Protein 5YCO (pdb70)

GO terms:
  GO:0005634 nucleus (C, IDA)
  GO:0005657 replication fork (C, IDA)
  GO:0005813 centrosome (C, IDA)
  GO:0005515 protein binding (F, IPI)
  GO:0032405 MutLalpha complex binding (F, IDA)
  GO:0003682 chromatin binding (F, IDA)
  GO:0003684 damaged DNA binding (F, IDA)
  GO:0043626 PCNA complex (C, IDA)
  GO:0070557 PCNA-p21 complex (C, IDA)
  GO:0019985 translesion synthesis (P, IDA)
  GO:0006325 chromatin organization (P, IDA)
  GO:0005634 nucleus (C, EXP)
  GO:0070182 DNA polymerase binding (F, IPI)
  GO:0030971 receptor tyrosine kinase binding (F, IPI)
  GO:0035035 histone acetyltransferase binding (F, IPI)
  GO:0005654 nucleoplasm (C, TAS)
  GO:0042802 identical protein binding (F, IPI)
  GO:0043596 nuclear replication fork (C, IDA)
  GO:0000701 purine-specific mismatch base pair DNA N-glycosylase activity (F, IDA)
  GO:0032139 dinucleotide insertion or deletion binding (F, IDA)

B-factor: mean 48.61, std 15.92, range [23.71, 104.85]

Secondary structure (DSSP, 8-state):
-EEEEESSTHHHHHHHHHHTTT-SEEEEEEETTEEEEEEE-TTSSEEEEEEEEGGGSSEEEESS-EEEEEEHHHHHHHHTTS-TT-EEEEEE-TT-SEEEEEEE-TT-SEEEEEEEE-B--------------SEEEEEEHHHHHHHHHHHTTT-SEEEEEE-SSEEEEEEEETTEEEEEEEEPP-----EEEESS-EEEEEEHHHHHHHGGGGGG-SEEEEEE-TTS-EEEEEEETTTEEEEEEEPPP-/-EEEEESSTHHHHHHHHHHTTT-SEEEEEEETTEEEEEEE-TTSSEEEEEEEEGGGSSEEEESS-EEEEEEHHHHHHHHTTS-TT-EEEEEE-SS-SEEEEEEE-SS-S-EEEEEEE-B--------------SEEEEEEHHHHHHHHHHHTTT-SEEEEEE-SSEEEEEEEETTEEEEEEEEPP-----EEEESS-EEEEEEHHHHHHHGGGGGG-SEEEEEE-TTS-EEEEEEETTTEEEEEEEPPP-/-EEEEESSTHHHHHHHHHHTTT-SEEEEEEETTEEEEEEE-TTSSEEEEEEEEGGGSSEEEESS-EEEEEEHHHHHHHHTTS-TT-EEEEEE-SS--EEEEEEE-TT-SEEEEEEEE-B--------------SEEEEEEHHHHHHHHHHHTTT-SEEEEEE-SSEEEEEEEETTEEEEEEEE-----EEEESS-EEEEEEHHHHHHHGGGGGG-SEEEEEE-TTS-EEEEEEETTTEEEEEEEPPP-/-EEEEESSTHHHHHHHHTTTTT-SEEEEEEETTEEEEEEE-TTSSEEEEEEEEGGGSSEEEESS-EEEEEEHHHHHHHHTTS-TT-EEEEEE-SS-SEEEEEEE-SS-SEEEEEEEE-B--------------SEEEEEEHHHHHHHHHHHTTT-SEEEEEE-SSEEEEEEE-SSEEEEEEEEPP-----EEEESS-EEEEEEHHHHHHHGGGGGG-SEEEEEE-TTS-EEEEEEETTTEEEEEEEPPP-/---STTT-/---STTT-

Organism: Homo sapiens (NCBI:txid9606)

InterPro domains:
  IPR000730 Proliferating cell nuclear antigen, PCNA [MF_00317] (2-255)
  IPR000730 Proliferating cell nuclear antigen, PCNA [PR00339] (10-29)
  IPR000730 Proliferating cell nuclear antigen, PCNA [PR00339] (34-52)
  IPR000730 Proliferating cell nuclear antigen, PCNA [PR00339] (56-80)
  IPR000730 Proliferating cell nuclear antigen, PCNA [PR00339] (110-132)
  IPR000730 Proliferating cell nuclear antigen, PCNA [PR00339] (203-217)
  IPR000730 Proliferating cell nuclear antigen, PCNA [PR00339] (241-258)
  IPR000730 Proliferating cell nuclear antigen, PCNA [PTHR11352] (1-259)
  IPR000730 Proliferating cell nuclear antigen, PCNA [TIGR00590] (1-259)
  IPR022648 Proliferating cell nuclear antigen, PCNA, N-terminal [PF00705] (1-124)
  IPR022649 Proliferating cell nuclear antigen, PCNA, C-terminal [PF02747] (127-254)
  IPR022659 Proliferating cell nuclear antigen, PCNA, conserved site [PS00293] (61-79)
  IPR022659 Proliferating cell nuclear antigen, PCNA, conserved site [PS01251] (34-57)
  IPR046938 DNA clamp superfamily [SSF55979] (1-126)
  IPR046938 DNA clamp superfamily [SSF55979] (127-255)

CATH classification: 3.70.10.10

Nearest PDB structures (foldseek):
  5yco-assembly1_D  TM=1.004E+00  e=1.648E-48  Homo sapiens
  5iy4-assembly1_A  TM=9.896E-01  e=1.001E-45  Homo sapiens
  6gis-assembly1_B  TM=9.877E-01  e=7.988E-44  Homo sapiens
  5t9d-assembly1_A  TM=9.583E-01  e=2.113E-27  Saccharomyces cerevisiae S288C
  7tku-assembly1_G  TM=9.346E-01  e=2.893E-26  Saccharomyces cerevisiae

Foldseek 3Di:
DWKFKAQQLLLVLLVLLLPVVQAFKWKWKDDCQFTWTWDAGPVNFKIKIWFFGCQNTPHTDDPHIDIWMDGSVVVNVVSVVADSRWIWMWDADDVRQWIKIWTAHPVRPDIDIDIGGTDDDPNDDDDDDDDAFQKKKKAFLVVLLVVLVVLVVAAFKWKWKDDQFWIKIKHHDDVGIDIDIDGADDPSGIHMDHNDIDIFMFGSVVVNSNSSSNVQARMWMWGHHPQAWIWIWGARPPTTIMIMTGGTDD/DWKFKAQQCLLVLLVLLLPVVQAFKWKWKDDQQFTWTWDHGPVNQKIKIWFFGCQNTPHTDDPDIDIWMDGSVVVNVVSVVEDSRWIWMWDADPVRQWIKIWTAHPVRPDIDIDIGGTDDDPNDDDDDDDDAFQKKKKAFLVVLLVVLVVQVVAAFKWKWKDDQFWIKIKHHDDVGIDMDIGGADDPNGIHMDGNDIDIFMFTSVVVNSNSSSNVQARMWMWGHHPQAWIWIWGANPSTTIMIMTGGTDD/DWKFKAQQLLLVLLVLLLPVVQAFKWKWKDDCQFTWIWDAGPVNQKIKIWFFGCQNTPHTDDPDIDIWMDGSVVVNVVSVVADRRWIWMWDADPVRQWIWIWTAHVVGPDIDIDIGGTDDDPNDDDDDDDDAFQKKKKAFLVVLLVVLVVQVVADFKWKWKDDQFWIKIKHHDDVGIDMDIDGADVHIHMDGNDIDIFMFGSVVVNSNSSSNVQARMWMWGHHPQAWIWIWGARPSTTIMIMTGGTDD/DWKFKAQQLLLVLLVLLLPLVQAFKWKWKDDQQFTWTWDAGPVNQKIKIWFFGCQNTPHTDDPDIDIWMDGSVVVNVVSVVADRRWIWMWDADPVNQWIWIWTAHPVRPDIDIDIGGTDDDPNDDDDDPDDAFQKKKKAFLVVLLVVLVVQVVAAFKWKWKDDQFWIKIKHHDDVGIDIDIDGADDPNGIHMDHNDIDIFMFTSVVVNSNSSSNVQARMWMWGHHPQAWIWIWGANPPTTIMIMTGGTDD/DDDCVVVD/DDDDVVPD

Structure (mmCIF, N/CA/C/O backbone):
data_5YCO
#
_entry.id   5YCO
#
_cell.length_a   202.514
_cell.length_b   202.514
_cell.length_c   123.937
_cell.angle_alpha   90.000
_cell.angle_beta   90.000
_cell.angle_gamma   120.000
#
_symmetry.space_group_name_H-M   'H 3'
#
loop_
_entity.id
_entity.type
_entity.pdbx_description
1 polymer 'Proliferating cell nuclear antigen'
2 polymer 'E3 ubiquitin-protein ligase UHRF2'
3 non-polymer GLYCEROL
4 non-polymer 'SULFATE ION'
5 water water
#
loop_
_atom_site.group_PDB
_atom_site.id
_atom_site.type_symbol
_atom_site.label_atom_id
_atom_site.label_alt_id
_atom_site.label_comp_id
_atom_site.label_asym_id
_atom_site.label_entity_id
_atom_site.label_seq_id
_atom_site.pdbx_PDB_ins_code
_atom_site.Cartn_x
_atom_site.Cartn_y
_atom_site.Cartn_z
_atom_site.occupancy
_atom_site.B_iso_or_equiv
_atom_site.auth_seq_id
_atom_site.auth_comp_id
_atom_site.auth_asym_id
_atom_site.auth_atom_id
_atom_site.pdbx_PDB_model_num
ATOM 1 N N . MET A 1 1 ? -36.187 151.697 5.845 1.00 69.27 1 MET A N 1
ATOM 2 C CA . MET A 1 1 ? -35.358 151.510 7.016 1.00 64.03 1 MET A CA 1
ATOM 3 C C . MET A 1 1 ? -35.483 152.719 7.915 1.00 61.54 1 MET A C 1
ATOM 4 O O . MET A 1 1 ? -35.314 153.867 7.492 1.00 56.87 1 MET A O 1
ATOM 9 N N . PHE A 1 2 ? -35.818 152.439 9.163 1.00 54.49 2 PHE A N 1
ATOM 10 C CA . PHE A 1 2 ? -35.959 153.444 10.201 1.00 47.98 2 PHE A CA 1
ATOM 11 C C . PHE A 1 2 ? -35.227 152.922 11.417 1.00 43.15 2 PHE A C 1
ATOM 12 O O . PHE A 1 2 ? -35.266 151.723 11.701 1.00 45.09 2 PHE A O 1
ATOM 20 N N . GLU A 1 3 ? -34.551 153.814 12.125 1.00 42.88 3 GLU A N 1
ATOM 21 C CA . GLU A 1 3 ? -33.848 153.391 13.318 1.00 43.40 3 GLU A CA 1
ATOM 22 C C . GLU A 1 3 ? -33.666 154.587 14.227 1.00 43.70 3 GLU A C 1
ATOM 23 O O . GLU A 1 3 ? -33.122 155.605 13.799 1.00 40.99 3 GLU A O 1
ATOM 29 N N . ALA A 1 4 ? -34.095 154.453 15.482 1.00 38.49 4 ALA A N 1
ATOM 30 C CA . ALA A 1 4 ? -33.965 155.530 16.449 1.00 35.99 4 ALA A CA 1
ATOM 31 C C . ALA A 1 4 ? -33.441 154.961 17.761 1.00 36.59 4 ALA A C 1
ATOM 32 O O . ALA A 1 4 ? -33.978 153.981 18.278 1.00 34.42 4 ALA A O 1
ATOM 34 N N . ARG A 1 5 ? -32.391 155.574 18.287 1.00 36.60 5 ARG A N 1
ATOM 35 C CA . ARG A 1 5 ? -31.754 155.136 19.514 1.00 34.10 5 ARG A CA 1
ATOM 36 C C . ARG A 1 5 ? -32.029 156.170 20.585 1.00 37.29 5 ARG A C 1
ATOM 37 O O . ARG A 1 5 ? -31.769 157.363 20.384 1.00 36.60 5 ARG A O 1
ATOM 45 N N . LEU A 1 6 ? -32.582 155.722 21.706 1.00 34.81 6 LEU A N 1
ATOM 46 C CA . LEU A 1 6 ? -32.929 156.615 22.806 1.00 32.65 6 LEU A CA 1
ATOM 47 C C . LEU A 1 6 ? -32.232 156.109 24.067 1.00 35.36 6 LEU A C 1
ATOM 48 O O . LEU A 1 6 ? -32.586 155.049 24.597 1.00 35.72 6 LEU A O 1
ATOM 53 N N . VAL A 1 7 ? -31.242 156.864 24.542 1.00 34.22 7 VAL A N 1
ATOM 54 C CA . VAL A 1 7 ? -30.486 156.451 25.722 1.00 35.16 7 VAL A CA 1
ATOM 55 C C . VAL A 1 7 ? -31.377 156.455 26.967 1.00 39.75 7 VAL A C 1
ATOM 56 O O . VAL A 1 7 ? -31.354 155.509 27.768 1.00 35.62 7 VAL A O 1
ATOM 60 N N . GLN A 1 8 ? -32.187 157.506 27.141 1.00 35.91 8 GLN A N 1
ATOM 61 C CA . GLN A 1 8 ? -33.164 157.570 28.229 1.00 39.20 8 GLN A CA 1
ATOM 62 C C . GLN A 1 8 ? -34.426 156.804 27.813 1.00 34.27 8 GLN A C 1
ATOM 63 O O . GLN A 1 8 ? -35.495 157.365 27.572 1.00 32.75 8 GLN A O 1
ATOM 69 N N . GLY A 1 9 ? -34.277 155.478 27.728 1.00 35.36 9 GLY A N 1
ATOM 70 C CA . GLY A 1 9 ? -35.352 154.611 27.274 1.00 31.57 9 GLY A CA 1
ATOM 71 C C . GLY A 1 9 ? -36.600 154.681 28.126 1.00 35.27 9 GLY A C 1
ATOM 72 O O . GLY A 1 9 ? -37.690 154.353 27.637 1.00 33.71 9 GLY A O 1
ATOM 73 N N . SER A 1 10 ? -36.467 155.111 29.390 1.00 31.26 10 SER A N 1
ATOM 74 C CA . SER A 1 10 ? -37.629 155.235 30.263 1.00 38.05 10 SER A CA 1
ATOM 75 C C . SER A 1 10 ? -38.688 156.171 29.676 1.00 34.61 10 SER A C 1
ATOM 76 O O . SER A 1 10 ? -39.874 156.010 29.972 1.00 31.95 10 SER A O 1
ATOM 79 N N . ILE A 1 11 ? -38.284 157.141 28.845 1.00 31.82 11 ILE A N 1
ATOM 80 C CA . ILE A 1 11 ? -39.259 158.005 28.173 1.00 34.01 11 ILE A CA 1
ATOM 81 C C . ILE A 1 11 ? -40.274 157.168 27.403 1.00 30.94 11 ILE A C 1
ATOM 82 O O . ILE A 1 11 ? -41.491 157.384 27.498 1.00 33.15 11 ILE A O 1
ATOM 87 N N . LEU A 1 12 ? -39.792 156.176 26.656 1.00 33.26 12 LEU A N 1
ATOM 88 C CA . LEU A 1 12 ? -40.680 155.329 25.861 1.00 30.30 12 LEU A CA 1
ATOM 89 C C . LEU A 1 12 ? -41.567 154.452 26.740 1.00 32.41 12 LEU A C 1
ATOM 90 O O . LEU A 1 12 ? -42.739 154.212 26.411 1.00 32.90 12 LEU A O 1
ATOM 95 N N . LYS A 1 13 ? -41.009 153.905 27.824 1.00 29.60 13 LYS A N 1
ATOM 96 C CA . LYS A 1 13 ? -41.820 153.128 28.758 1.00 32.82 13 LYS A CA 1
ATOM 97 C C . LYS A 1 13 ? -42.969 153.972 29.317 1.00 30.72 13 LYS A C 1
ATOM 98 O O . LYS A 1 13 ? -44.114 153.514 29.379 1.00 30.94 13 LYS A O 1
ATOM 104 N N . LYS A 1 14 ? -42.679 155.215 29.711 1.00 26.48 14 LYS A N 1
ATOM 105 C CA . LYS A 1 14 ? -43.712 156.094 30.255 1.00 32.30 14 LYS A CA 1
ATOM 106 C C . LYS A 1 14 ? -44.722 156.526 29.188 1.00 33.53 14 LYS A C 1
ATOM 107 O O . LYS A 1 14 ? -45.925 156.632 29.477 1.00 31.21 14 LYS A O 1
ATOM 113 N N . VAL A 1 15 ? -44.268 156.771 27.950 1.00 30.26 15 VAL A N 1
ATOM 114 C CA . VAL A 1 15 ? -45.209 157.173 26.901 1.00 29.65 15 VAL A CA 1
ATOM 115 C C . VAL A 1 15 ? -46.243 156.076 26.681 1.00 30.16 15 VAL A C 1
ATOM 116 O O . VAL A 1 15 ? -47.454 156.327 26.668 1.00 32.92 15 VAL A O 1
ATOM 120 N N . LEU A 1 16 ? -45.783 154.828 26.553 1.00 33.66 16 LEU A N 1
ATOM 121 C CA . LEU A 1 16 ? -46.732 153.748 26.306 1.00 31.27 16 LEU A CA 1
ATOM 122 C C . LEU A 1 16 ? -47.663 153.543 27.496 1.00 34.49 16 LEU A C 1
ATOM 123 O O . LEU A 1 16 ? -48.838 153.201 27.310 1.00 36.36 16 LEU A O 1
ATOM 128 N N . GLU A 1 17 ? -47.167 153.740 28.728 1.00 31.61 17 GLU A N 1
ATOM 129 C CA . GLU A 1 17 ? -48.059 153.629 29.882 1.00 35.94 17 GLU A CA 1
ATOM 130 C C . GLU A 1 17 ? -49.107 154.737 29.860 1.00 34.76 17 GLU A C 1
ATOM 131 O O . GLU A 1 17 ? -50.237 154.534 30.297 1.00 37.03 17 GLU A O 1
ATOM 137 N N . ALA A 1 18 ? -48.742 155.923 29.371 1.00 33.88 18 ALA A N 1
ATOM 138 C CA . ALA A 1 18 ? -49.686 157.031 29.263 1.00 34.34 18 ALA A CA 1
ATOM 139 C C . ALA A 1 18 ? -50.668 156.884 28.098 1.00 41.62 18 ALA A C 1
ATOM 140 O O . ALA A 1 18 ? -51.628 157.665 28.013 1.00 42.91 18 ALA A O 1
ATOM 142 N N . LEU A 1 19 ? -50.440 155.943 27.188 1.00 36.38 19 LEU A N 1
ATOM 143 C CA . LEU A 1 19 ? -51.279 155.786 26.003 1.00 36.49 19 LEU A CA 1
ATOM 144 C C . LEU A 1 19 ? -52.212 154.591 26.101 1.00 39.46 19 LEU A C 1
ATOM 145 O O . LEU A 1 19 ? -53.381 154.692 25.720 1.00 40.75 19 LEU A O 1
ATOM 150 N N . LYS A 1 20 ? -51.721 153.477 26.640 1.00 35.35 20 LYS A N 1
ATOM 151 C CA . LYS A 1 20 ? -52.336 152.173 26.428 1.00 37.62 20 LYS A CA 1
ATOM 152 C C . LYS A 1 20 ? -53.709 152.048 27.071 1.00 38.65 20 LYS A C 1
ATOM 153 O O . LYS A 1 20 ? -54.483 151.183 26.660 1.00 43.00 20 LYS A O 1
ATOM 159 N N . ASP A 1 21 ? -54.021 152.838 28.091 1.00 41.80 21 ASP A N 1
ATOM 160 C CA . ASP A 1 21 ? -55.346 152.733 28.702 1.00 47.32 21 ASP A CA 1
ATOM 161 C C . ASP A 1 21 ? -56.382 153.578 27.971 1.00 48.14 21 ASP A C 1
ATOM 162 O O . ASP A 1 21 ? -57.575 153.254 27.997 1.00 50.18 21 ASP A O 1
ATOM 167 N N . LEU A 1 22 ? -55.946 154.648 27.316 1.00 43.48 22 LEU A N 1
ATOM 168 C CA . LEU A 1 22 ? -56.835 155.482 26.526 1.00 42.95 22 LEU A CA 1
ATOM 169 C C . LEU A 1 22 ? -57.098 154.920 25.126 1.00 48.20 22 LEU A C 1
ATOM 170 O O . LEU A 1 22 ? -58.217 155.062 24.620 1.00 45.83 22 LEU A O 1
ATOM 175 N N . ILE A 1 23 ? -56.115 154.288 24.472 1.00 43.80 23 ILE A N 1
ATOM 176 C CA . ILE A 1 23 ? -56.285 153.836 23.092 1.00 45.79 23 ILE A CA 1
ATOM 177 C C . ILE A 1 23 ? -55.614 152.481 22.880 1.00 49.94 23 ILE A C 1
ATOM 178 O O . ILE A 1 23 ? -54.504 152.239 23.365 1.00 48.49 23 ILE A O 1
ATOM 183 N N . ASN A 1 24 ? -56.285 151.608 22.116 1.00 51.10 24 ASN A N 1
ATOM 184 C CA . ASN A 1 24 ? -55.783 150.259 21.849 1.00 50.28 24 ASN A CA 1
ATOM 185 C C . ASN A 1 24 ? -54.780 150.246 20.711 1.00 50.79 24 ASN A C 1
ATOM 186 O O . ASN A 1 24 ? -53.790 149.509 20.761 1.00 49.94 24 ASN A O 1
ATOM 191 N N . GLU A 1 25 ? -55.058 151.014 19.661 1.00 51.51 25 GLU A N 1
ATOM 192 C CA . GLU A 1 25 ? -54.328 150.958 18.405 1.00 54.13 25 GLU A CA 1
ATOM 193 C C . GLU A 1 25 ? -54.042 152.374 17.943 1.00 52.80 25 GLU A C 1
ATOM 194 O O . GLU A 1 25 ? -54.835 153.291 18.173 1.00 54.33 25 GLU A O 1
ATOM 200 N N . ALA A 1 26 ? -52.909 152.544 17.278 1.00 43.51 26 ALA A N 1
ATOM 201 C CA . ALA A 1 26 ? -52.551 153.861 16.793 1.00 48.31 26 ALA A CA 1
ATOM 202 C C . ALA A 1 26 ? -51.471 153.717 15.743 1.00 50.12 26 ALA A C 1
ATOM 203 O O . ALA A 1 26 ? -50.763 152.710 15.676 1.00 48.89 26 ALA A O 1
ATOM 205 N N . CYS A 1 27 ? -51.341 154.764 14.948 1.00 51.75 27 CYS A N 1
ATOM 206 C CA . CYS A 1 27 ? -50.391 154.824 13.857 1.00 49.27 27 CYS A CA 1
ATOM 207 C C . CYS A 1 27 ? -49.236 155.728 14.266 1.00 51.16 27 CYS A C 1
ATOM 208 O O . CYS A 1 27 ? -49.443 156.911 14.562 1.00 50.59 27 CYS A O 1
ATOM 211 N N . TRP A 1 28 ? -48.025 155.177 14.281 1.00 50.84 28 TRP A N 1
ATOM 212 C CA . TRP A 1 28 ? -46.825 155.975 14.503 1.00 50.80 28 TRP A CA 1
ATOM 213 C C . TRP A 1 28 ? -46.362 156.511 13.155 1.00 49.84 28 TRP A C 1
ATOM 214 O O . TRP A 1 28 ? -45.900 155.747 12.300 1.00 52.32 28 TRP A O 1
ATOM 225 N N . ASP A 1 29 ? -46.483 157.819 12.965 1.00 43.80 29 ASP A N 1
ATOM 226 C CA . ASP A 1 29 ? -46.026 158.476 11.747 1.00 48.46 29 ASP A CA 1
ATOM 227 C C . ASP A 1 29 ? -44.558 158.844 11.913 1.00 50.90 29 ASP A C 1
ATOM 228 O O . ASP A 1 29 ? -44.221 159.787 12.642 1.00 50.75 29 ASP A O 1
ATOM 233 N N . ILE A 1 30 ? -43.690 158.102 11.232 1.00 50.41 30 ILE A N 1
ATOM 234 C CA . ILE A 1 30 ? -42.255 158.341 11.250 1.00 48.22 30 ILE A CA 1
ATOM 235 C C . ILE A 1 30 ? -41.880 159.179 10.040 1.00 51.16 30 ILE A C 1
ATOM 236 O O . ILE A 1 30 ? -42.195 158.822 8.901 1.00 56.74 30 ILE A O 1
ATOM 241 N N . SER A 1 31 ? -41.181 160.274 10.282 1.00 50.64 31 SER A N 1
ATOM 242 C CA . SER A 1 31 ? -40.604 161.080 9.224 1.00 50.06 31 SER A CA 1
ATOM 243 C C . SER A 1 31 ? -39.223 161.504 9.690 1.00 51.66 31 SER A C 1
ATOM 244 O O . SER A 1 31 ? -38.815 161.215 10.819 1.00 49.46 31 SER A O 1
ATOM 247 N N . SER A 1 32 ? -38.486 162.188 8.817 1.00 48.73 32 SER A N 1
ATOM 248 C CA . SER A 1 32 ? -37.161 162.643 9.224 1.00 50.20 32 SER A CA 1
ATOM 249 C C . SER A 1 32 ? -37.224 163.733 10.285 1.00 43.41 32 SER A C 1
ATOM 250 O O . SER A 1 32 ? -36.196 164.049 10.888 1.00 48.54 32 SER A O 1
ATOM 253 N N . SER A 1 33 ? -38.395 164.310 10.529 1.00 45.80 33 SER A N 1
ATOM 254 C CA . SER A 1 33 ? -38.537 165.310 11.578 1.00 51.02 33 SER A CA 1
ATOM 255 C C . SER A 1 33 ? -38.721 164.685 12.961 1.00 46.36 33 SER A C 1
ATOM 256 O O . SER A 1 33 ? -38.458 165.350 13.971 1.00 44.67 33 SER A O 1
ATOM 259 N N . GLY A 1 34 ? -39.182 163.448 13.023 1.00 42.45 34 GLY A N 1
ATOM 260 C CA . GLY A 1 34 ? -39.333 162.744 14.276 1.00 45.09 34 GLY A CA 1
ATOM 261 C C . GLY A 1 34 ? -40.489 161.773 14.197 1.00 44.02 34 GLY A C 1
ATOM 262 O O . GLY A 1 34 ? -40.890 161.351 13.114 1.00 45.75 34 GLY A O 1
ATOM 263 N N . VAL A 1 35 ? -41.006 161.438 15.375 1.00 40.14 35 VAL A N 1
ATOM 264 C CA . VAL A 1 35 ? -42.127 160.520 15.538 1.00 42.06 35 VAL A CA 1
ATOM 265 C C . VAL A 1 35 ? -43.347 161.338 15.943 1.00 44.89 35 VAL A C 1
ATOM 266 O O . VAL A 1 35 ? -43.262 162.210 16.818 1.00 46.57 35 VAL A O 1
ATOM 270 N N . ASN A 1 36 ? -44.469 161.075 15.302 1.00 47.65 36 ASN A N 1
ATOM 271 C CA . ASN A 1 36 ? -45.713 161.686 15.734 1.00 47.51 36 ASN A CA 1
ATOM 272 C C . ASN A 1 36 ? -46.807 160.639 15.712 1.00 45.99 36 ASN A C 1
ATOM 273 O O . ASN A 1 36 ? -46.849 159.785 14.824 1.00 47.67 36 ASN A O 1
ATOM 278 N N . LEU A 1 37 ? -47.676 160.750 16.706 1.00 41.86 37 LEU A N 1
ATOM 279 C CA . LEU A 1 37 ? -48.806 159.860 16.876 1.00 40.74 37 LEU A CA 1
ATOM 280 C C . LEU A 1 37 ? -50.018 160.725 17.181 1.00 45.87 37 LEU A C 1
ATOM 281 O O . LEU A 1 37 ? -49.921 161.698 17.937 1.00 42.31 37 LEU A O 1
ATOM 286 N N . GLN A 1 38 ? -51.154 160.371 16.590 1.00 43.52 38 GLN A N 1
ATOM 287 C CA . GLN A 1 38 ? -52.377 161.140 16.784 1.00 47.85 38 GLN A CA 1
ATOM 288 C C . GLN A 1 38 ? -53.551 160.184 16.691 1.00 46.12 38 GLN A C 1
ATOM 289 O O . GLN A 1 38 ? -53.702 159.491 15.685 1.00 47.04 38 GLN A O 1
ATOM 295 N N . SER A 1 39 ? -54.369 160.123 17.736 1.00 43.90 39 SER A N 1
ATOM 296 C CA . SER A 1 39 ? -55.447 159.151 17.726 1.00 42.77 39 SER A CA 1
ATOM 297 C C . SER A 1 39 ? -56.549 159.581 18.680 1.00 45.89 39 SER A C 1
ATOM 298 O O . SER A 1 39 ? -56.275 160.069 19.783 1.00 40.65 39 SER A O 1
ATOM 301 N N . MET A 1 40 ? -57.793 159.389 18.241 1.00 42.01 40 MET A N 1
ATOM 302 C CA . MET A 1 40 ? -58.957 159.570 19.098 1.00 43.11 40 MET A CA 1
ATOM 303 C C . MET A 1 40 ? -59.235 158.282 19.849 1.00 38.44 40 MET A C 1
ATOM 304 O O . MET A 1 40 ? -58.992 157.189 19.339 1.00 44.81 40 MET A O 1
ATOM 309 N N . ASP A 1 41 ? -59.763 158.412 21.060 1.00 39.40 41 ASP A N 1
ATOM 310 C CA . ASP A 1 41 ? -60.271 157.212 21.702 1.00 40.85 41 ASP A CA 1
ATOM 311 C C . ASP A 1 41 ? -61.547 156.758 20.986 1.00 46.69 41 ASP A C 1
ATOM 312 O O . ASP A 1 41 ? -62.164 157.511 20.219 1.00 48.64 41 ASP A O 1
ATOM 317 N N . SER A 1 42 ? -61.948 155.514 21.249 1.00 48.23 42 SER A N 1
ATOM 318 C CA . SER A 1 42 ? -63.050 154.921 20.486 1.00 52.11 42 SER A CA 1
ATOM 319 C C . SER A 1 42 ? -64.331 155.745 20.588 1.00 53.69 42 SER A C 1
ATOM 320 O O . SER A 1 42 ? -65.091 155.833 19.613 1.00 54.22 42 SER A O 1
ATOM 323 N N . SER A 1 43 ? -64.580 156.373 21.738 1.00 50.66 43 SER A N 1
ATOM 324 C CA . SER A 1 43 ? -65.819 157.125 21.924 1.00 48.72 43 SER A CA 1
ATOM 325 C C . SER A 1 43 ? -65.765 158.519 21.315 1.00 48.35 43 SER A C 1
ATOM 326 O O . SER A 1 43 ? -66.750 159.262 21.407 1.00 51.32 43 SER A O 1
ATOM 329 N N . HIS A 1 44 ? -64.668 158.865 20.713 1.00 43.20 44 HIS A N 1
ATOM 330 C CA . HIS A 1 44 ? -64.487 160.150 20.127 1.00 46.44 44 HIS A CA 1
ATOM 331 C C . HIS A 1 44 ? -64.569 161.327 21.010 1.00 50.97 44 HIS A C 1
ATOM 332 O O . HIS A 1 44 ? -64.713 162.429 20.547 1.00 51.74 44 HIS A O 1
ATOM 339 N N . VAL A 1 45 ? -64.442 161.113 22.293 1.00 43.43 45 VAL A N 1
ATOM 340 C CA . VAL A 1 45 ? -64.475 162.186 23.277 1.00 45.70 45 VAL A CA 1
ATOM 341 C C . VAL A 1 45 ? -63.092 162.797 23.501 1.00 43.18 45 VAL A C 1
ATOM 342 O O . VAL A 1 45 ? -62.983 163.985 23.820 1.00 41.91 45 VAL A O 1
ATOM 346 N N . SER A 1 46 ? -62.022 162.030 23.314 1.00 40.33 46 SER A N 1
ATOM 347 C CA . SER A 1 46 ? -60.690 162.569 23.545 1.00 41.60 46 SER A CA 1
ATOM 348 C C . SER A 1 46 ? -59.764 162.183 22.406 1.00 41.83 46 SER A C 1
ATOM 349 O O . SER A 1 46 ? -59.990 161.221 21.670 1.00 40.85 46 SER A O 1
ATOM 352 N N . LEU A 1 47 ? -58.700 162.949 22.288 1.00 40.02 47 LEU A N 1
ATOM 353 C CA . LEU A 1 47 ? -57.674 162.719 21.298 1.00 43.09 47 LEU A CA 1
ATOM 354 C C . LEU A 1 47 ? -56.338 162.923 21.988 1.00 40.56 47 LEU A C 1
ATOM 355 O O . LEU A 1 47 ? -56.191 163.847 22.797 1.00 39.29 47 LEU A O 1
ATOM 360 N N . VAL A 1 48 ? -55.371 162.070 21.668 1.00 37.11 48 VAL A N 1
ATOM 361 C CA . VAL A 1 48 ? -54.013 162.220 22.176 1.00 40.60 48 VAL A CA 1
ATOM 362 C C . VAL A 1 48 ? -53.072 162.479 21.009 1.00 39.60 48 VAL A C 1
ATOM 363 O O . VAL A 1 48 ? -53.230 161.910 19.923 1.00 38.61 48 VAL A O 1
ATOM 367 N N . GLN A 1 49 ? -52.083 163.335 21.242 1.00 38.37 49 GLN A N 1
ATOM 368 C CA . GLN A 1 49 ? -51.105 163.691 20.229 1.00 38.68 49 GLN A CA 1
ATOM 369 C C . GLN A 1 49 ? -49.711 163.631 20.838 1.00 38.11 49 GLN A C 1
ATOM 370 O O . GLN A 1 49 ? -49.408 164.354 21.797 1.00 38.42 49 GLN A O 1
ATOM 376 N N . LEU A 1 50 ? -48.860 162.797 20.265 1.00 38.65 50 LEU A N 1
ATOM 377 C CA . LEU A 1 50 ? -47.501 162.603 20.747 1.00 37.55 50 LEU A CA 1
ATOM 378 C C . LEU A 1 50 ? -46.516 163.159 19.728 1.00 38.47 50 LEU A C 1
ATOM 379 O O . LEU A 1 50 ? -46.608 162.854 18.535 1.00 37.98 50 LEU A O 1
ATOM 384 N N . THR A 1 51 ? -45.566 163.954 20.204 1.00 35.00 51 THR A N 1
ATOM 385 C CA . THR A 1 51 ? -44.474 164.447 19.383 1.00 35.45 51 THR A CA 1
ATOM 386 C C . THR A 1 51 ? -43.146 164.075 20.023 1.00 36.79 51 THR A C 1
ATOM 387 O O . THR A 1 51 ? -42.917 164.384 21.195 1.00 38.04 51 THR A O 1
ATOM 391 N N . LEU A 1 52 ? -42.273 163.420 19.256 1.00 35.81 52 LEU A N 1
ATOM 392 C CA . LEU A 1 52 ? -40.902 163.122 19.687 1.00 37.72 52 LEU A CA 1
ATOM 393 C C . LEU A 1 52 ? -39.978 163.549 18.551 1.00 37.92 52 LEU A C 1
ATOM 394 O O . LEU A 1 52 ? -39.898 162.858 17.534 1.00 40.28 52 LEU A O 1
ATOM 399 N N . ARG A 1 53 ? -39.277 164.663 18.723 1.00 40.14 53 ARG A N 1
ATOM 400 C CA . ARG A 1 53 ? -38.500 165.228 17.623 1.00 42.75 53 ARG A CA 1
ATOM 401 C C . ARG A 1 53 ? -37.220 164.429 17.381 1.00 44.23 53 ARG A C 1
ATOM 402 O O . ARG A 1 53 ? -36.582 163.941 18.322 1.00 36.56 53 ARG A O 1
ATOM 410 N N . SER A 1 54 ? -36.885 164.259 16.094 1.00 42.33 54 SER A N 1
ATOM 411 C CA . SER A 1 54 ? -35.598 163.772 15.593 1.00 43.70 54 SER A CA 1
ATOM 412 C C . SER A 1 54 ? -34.429 164.037 16.524 1.00 43.14 54 SER A C 1
ATOM 413 O O . SER A 1 54 ? -33.709 163.110 16.912 1.00 42.67 54 SER A O 1
ATOM 416 N N . GLU A 1 55 ? -34.222 165.313 16.854 1.00 37.92 55 GLU A N 1
ATOM 417 C CA . GLU A 1 55 ? -33.046 165.744 17.596 1.00 46.79 55 GLU A CA 1
ATOM 418 C C . GLU A 1 55 ? -33.089 165.339 19.058 1.00 44.08 55 GLU A C 1
ATOM 419 O O . GLU A 1 55 ? -32.069 165.472 19.735 1.00 44.26 55 GLU A O 1
ATOM 425 N N . GLY A 1 56 ? -34.240 164.891 19.570 1.00 42.96 56 GLY A N 1
ATOM 426 C CA . GLY A 1 56 ? -34.290 164.370 20.929 1.00 43.26 56 GLY A CA 1
ATOM 427 C C . GLY A 1 56 ? -33.704 162.978 21.072 1.00 42.57 56 GLY A C 1
ATOM 428 O O . GLY A 1 56 ? -33.377 162.561 22.191 1.00 42.97 56 GLY A O 1
ATOM 429 N N . PHE A 1 57 ? -33.565 162.248 19.968 1.00 40.29 57 PHE A N 1
ATOM 430 C CA . PHE A 1 57 ? -32.951 160.928 20.000 1.00 39.05 57 PHE A CA 1
ATOM 431 C C . PHE A 1 57 ? -31.429 161.030 19.910 1.00 40.24 57 PHE A C 1
ATOM 432 O O . PHE A 1 57 ? -30.875 162.012 19.423 1.00 41.63 57 PHE A O 1
ATOM 440 N N . ASP A 1 58 ? -30.754 159.990 20.389 1.00 37.73 58 ASP A N 1
ATOM 441 C CA . ASP A 1 58 ? -29.302 159.988 20.339 1.00 38.32 58 ASP A CA 1
ATOM 442 C C . ASP A 1 58 ? -28.791 159.610 18.955 1.00 42.45 58 ASP A C 1
ATOM 443 O O . ASP A 1 58 ? -27.777 160.157 18.504 1.00 42.47 58 ASP A O 1
ATOM 448 N N . THR A 1 59 ? -29.474 158.695 18.260 1.00 36.18 59 THR A N 1
ATOM 449 C CA . THR A 1 59 ? -29.366 158.591 16.811 1.00 38.47 59 THR A CA 1
ATOM 450 C C . THR A 1 59 ? -30.765 158.459 16.237 1.00 41.79 59 THR A C 1
ATOM 451 O O . THR A 1 59 ? -31.685 157.961 16.896 1.00 38.90 59 THR A O 1
ATOM 455 N N . TYR A 1 60 ? -30.915 158.915 15.000 1.00 38.85 60 TYR A N 1
ATOM 456 C CA . TYR A 1 60 ? -32.213 158.934 14.338 1.00 42.28 60 TYR A CA 1
ATOM 457 C C . TYR A 1 60 ? -31.976 158.897 12.840 1.00 44.33 60 TYR A C 1
ATOM 458 O O . TYR A 1 60 ? -31.191 159.693 12.326 1.00 45.76 60 TYR A O 1
ATOM 467 N N . ARG A 1 61 ? -32.744 158.084 12.162 1.00 44.86 61 ARG A N 1
ATOM 468 C CA . ARG A 1 61 ? -32.717 157.981 10.756 1.00 47.70 61 ARG A CA 1
ATOM 469 C C . ARG A 1 61 ? -34.018 157.479 10.131 1.00 51.31 61 ARG A C 1
ATOM 470 O O . ARG A 1 61 ? -34.402 156.420 10.462 1.00 46.48 61 ARG A O 1
ATOM 478 N N . CYS A 1 62 ? -34.673 158.223 9.229 1.00 45.69 62 CYS A N 1
ATOM 479 C CA . CYS A 1 62 ? -35.803 157.768 8.438 1.00 55.40 62 CYS A CA 1
ATOM 480 C C . CYS A 1 62 ? -35.346 157.820 6.986 1.00 60.36 62 CYS A C 1
ATOM 481 O O . CYS A 1 62 ? -35.136 158.909 6.440 1.00 55.55 62 CYS A O 1
ATOM 484 N N . ASP A 1 63 ? -35.151 156.654 6.370 1.00 62.11 63 ASP A N 1
ATOM 485 C CA . ASP A 1 63 ? -34.840 156.641 4.943 1.00 63.51 63 ASP A CA 1
ATOM 486 C C . ASP A 1 63 ? -36.035 157.106 4.130 1.00 67.25 63 ASP A C 1
ATOM 487 O O . ASP A 1 63 ? -35.872 157.791 3.115 1.00 71.47 63 ASP A O 1
ATOM 492 N N . ARG A 1 64 ? -37.224 156.773 4.593 1.00 70.20 64 ARG A N 1
ATOM 493 C CA . ARG A 1 64 ? -38.472 157.170 4.004 1.00 66.38 64 ARG A CA 1
ATOM 494 C C . ARG A 1 64 ? -39.572 157.245 5.005 1.00 66.94 64 ARG A C 1
ATOM 495 O O . ARG A 1 64 ? -39.552 156.616 6.012 1.00 63.11 64 ARG A O 1
ATOM 503 N N . ASN A 1 65 ? -40.558 158.065 4.773 1.00 66.96 65 ASN A N 1
ATOM 504 C CA . ASN A 1 65 ? -41.657 158.207 5.719 1.00 60.42 65 ASN A CA 1
ATOM 505 C C . ASN A 1 65 ? -42.434 156.902 5.858 1.00 60.70 65 ASN A C 1
ATOM 506 O O . ASN A 1 65 ? -42.653 156.182 4.881 1.00 65.02 65 ASN A O 1
ATOM 511 N N . LEU A 1 66 ? -42.840 156.597 7.091 1.00 59.86 66 LEU A N 1
ATOM 512 C CA . LEU A 1 66 ? -43.559 155.377 7.431 1.00 50.51 66 LEU A CA 1
ATOM 513 C C . LEU A 1 66 ? -44.768 155.717 8.283 1.00 54.45 66 LEU A C 1
ATOM 514 O O . LEU A 1 66 ? -44.792 156.725 8.994 1.00 60.70 66 LEU A O 1
ATOM 519 N N . ALA A 1 67 ? -45.749 154.827 8.249 1.00 52.40 67 ALA A N 1
ATOM 520 C CA . ALA A 1 67 ? -46.949 154.923 9.073 1.00 54.46 67 ALA A CA 1
ATOM 521 C C . ALA A 1 67 ? -47.202 153.543 9.684 1.00 57.88 67 ALA A C 1
ATOM 522 O O . ALA A 1 67 ? -48.019 152.773 9.171 1.00 59.44 67 ALA A O 1
ATOM 524 N N . MET A 1 68 ? -46.516 153.246 10.794 1.00 52.15 68 MET A N 1
ATOM 525 C CA . MET A 1 68 ? -46.621 151.937 11.431 1.00 45.25 68 MET A CA 1
ATOM 526 C C . MET A 1 68 ? -47.874 151.832 12.288 1.00 49.23 68 MET A C 1
ATOM 527 O O . MET A 1 68 ? -48.091 152.646 13.195 1.00 49.61 68 MET A O 1
ATOM 532 N N . GLY A 1 69 ? -48.667 150.794 12.032 1.00 46.16 69 GLY A N 1
ATOM 533 C CA . GLY A 1 69 ? -49.836 150.478 12.827 1.00 48.35 69 GLY A CA 1
ATOM 534 C C . GLY A 1 69 ? -49.499 149.525 13.958 1.00 55.00 69 GLY A C 1
ATOM 535 O O . GLY A 1 69 ? -49.003 148.416 13.725 1.00 49.07 69 GLY A O 1
ATOM 536 N N . VAL A 1 70 ? -49.764 149.948 15.194 1.00 53.54 70 VAL A N 1
ATOM 537 C CA . VAL A 1 70 ? -49.272 149.266 16.384 1.00 45.83 70 VAL A CA 1
ATOM 538 C C . VAL A 1 70 ? -50.443 148.999 17.317 1.00 46.23 70 VAL A C 1
ATOM 539 O O . VAL A 1 70 ? -51.254 149.894 17.583 1.00 48.60 70 VAL A O 1
ATOM 543 N N . ASN A 1 71 ? -50.540 147.769 17.795 1.00 38.49 71 ASN A N 1
ATOM 544 C CA . ASN A 1 71 ? -51.327 147.476 18.979 1.00 47.62 71 ASN A CA 1
ATOM 545 C C . ASN A 1 71 ? -50.583 148.032 20.199 1.00 48.51 71 ASN A C 1
ATOM 546 O O . ASN A 1 71 ? -49.488 147.562 20.540 1.00 42.22 71 ASN A O 1
ATOM 551 N N . LEU A 1 72 ? -51.160 149.053 20.848 1.00 46.98 72 LEU A N 1
ATOM 552 C CA . LEU A 1 72 ? -50.438 149.731 21.925 1.00 47.13 72 LEU A CA 1
ATOM 553 C C . LEU A 1 72 ? -50.341 148.858 23.165 1.00 45.09 72 LEU A C 1
ATOM 554 O O . LEU A 1 72 ? -49.368 148.964 23.920 1.00 41.46 72 LEU A O 1
ATOM 559 N N . THR A 1 73 ? -51.321 147.980 23.370 1.00 40.78 73 THR A N 1
ATOM 560 C CA . THR A 1 73 ? -51.258 147.022 24.466 1.00 44.82 73 THR A CA 1
ATOM 561 C C . THR A 1 73 ? -50.101 146.056 24.268 1.00 45.53 73 THR A C 1
ATOM 562 O O . THR A 1 73 ? -49.371 145.741 25.216 1.00 43.71 73 THR A O 1
ATOM 566 N N . SER A 1 74 ? -49.904 145.593 23.034 1.00 43.57 74 SER A N 1
ATOM 567 C CA . SER A 1 74 ? -48.787 144.697 22.775 1.00 42.81 74 SER A CA 1
ATOM 568 C C . SER A 1 74 ? -47.458 145.427 22.918 1.00 39.65 74 SER A C 1
ATOM 569 O O . SER A 1 74 ? -46.505 144.880 23.488 1.00 42.60 74 SER A O 1
ATOM 572 N N . MET A 1 75 ? -47.372 146.669 22.436 1.00 35.75 75 MET A N 1
ATOM 573 C CA . MET A 1 75 ? -46.119 147.400 22.594 1.00 36.74 75 MET A CA 1
ATOM 574 C C . MET A 1 75 ? -45.856 147.712 24.066 1.00 37.33 75 MET A C 1
ATOM 575 O O . MET A 1 75 ? -44.703 147.699 24.518 1.00 31.25 75 MET A O 1
ATOM 580 N N . SER A 1 76 ? -46.919 147.978 24.827 1.00 34.95 76 SER A N 1
ATOM 581 C CA . SER A 1 76 ? -46.778 148.221 26.258 1.00 37.81 76 SER A CA 1
ATOM 582 C C . SER A 1 76 ? -46.196 146.996 26.949 1.00 36.41 76 SER A C 1
ATOM 583 O O . SER A 1 76 ? -45.246 147.099 27.738 1.00 35.61 76 SER A O 1
ATOM 586 N N . LYS A 1 77 ? -46.719 145.815 26.613 1.00 37.14 77 LYS A N 1
ATOM 587 C CA . LYS A 1 77 ? -46.215 144.585 27.212 1.00 38.12 77 LYS A CA 1
ATOM 588 C C . LYS A 1 77 ? -44.739 144.390 26.912 1.00 36.97 77 LYS A C 1
ATOM 589 O O . LYS A 1 77 ? -43.974 143.953 27.782 1.00 37.45 77 LYS A O 1
ATOM 595 N N . ILE A 1 78 ? -44.319 144.682 25.678 1.00 35.13 78 ILE A N 1
ATOM 596 C CA . ILE A 1 78 ? -42.915 144.506 25.341 1.00 34.06 78 ILE A CA 1
ATOM 597 C C . ILE A 1 78 ? -42.064 145.499 26.114 1.00 32.86 78 ILE A C 1
ATOM 598 O O . ILE A 1 78 ? -41.037 145.130 26.695 1.00 33.73 78 ILE A O 1
ATOM 603 N N . LEU A 1 79 ? -42.509 146.758 26.196 1.00 30.91 79 LEU A N 1
ATOM 604 C CA . LEU A 1 79 ? -41.717 147.767 26.894 1.00 33.41 79 LEU A CA 1
ATOM 605 C C . LEU A 1 79 ? -41.609 147.492 28.395 1.00 36.58 79 LEU A C 1
ATOM 606 O O . LEU A 1 79 ? -40.641 147.942 29.020 1.00 32.48 79 LEU A O 1
ATOM 611 N N . LYS A 1 80 ? -42.553 146.742 28.985 1.00 33.19 80 LYS A N 1
ATOM 612 C CA . LYS A 1 80 ? -42.364 146.288 30.364 1.00 36.62 80 LYS A CA 1
ATOM 613 C C . LYS A 1 80 ? -41.147 145.392 30.491 1.00 30.95 80 LYS A C 1
ATOM 614 O O . LYS A 1 80 ? -40.655 145.196 31.600 1.00 32.44 80 LYS A O 1
ATOM 620 N N . CYS A 1 81 ? -40.675 144.813 29.386 1.00 33.21 81 CYS A N 1
ATOM 621 C CA . CYS A 1 81 ? -39.490 143.961 29.421 1.00 34.14 81 CYS A CA 1
ATOM 622 C C . CYS A 1 81 ? -38.186 144.746 29.370 1.00 36.12 81 CYS A C 1
ATOM 623 O O . CYS A 1 81 ? -37.119 144.123 29.346 1.00 38.72 81 CYS A O 1
ATOM 626 N N . ALA A 1 82 ? -38.247 146.079 29.312 1.00 30.56 82 ALA A N 1
ATOM 627 C CA . ALA A 1 82 ? -37.073 146.939 29.368 1.00 36.64 82 ALA A CA 1
ATOM 628 C C . ALA A 1 82 ? -36.871 147.433 30.794 1.00 35.65 82 ALA A C 1
ATOM 629 O O . ALA A 1 82 ? -37.836 147.793 31.470 1.00 33.37 82 ALA A O 1
ATOM 631 N N . GLY A 1 83 ? -35.623 147.442 31.251 1.00 35.60 83 GLY A N 1
ATOM 632 C CA . GLY A 1 83 ? -35.311 148.114 32.501 1.00 39.36 83 GLY A CA 1
ATOM 633 C C . GLY A 1 83 ? -35.368 149.628 32.363 1.00 41.77 83 GLY A C 1
ATOM 634 O O . GLY A 1 83 ? -35.213 150.191 31.279 1.00 33.61 83 GLY A O 1
ATOM 635 N N . ASN A 1 84 ? -35.560 150.304 33.499 1.00 39.06 84 ASN A N 1
ATOM 636 C CA . ASN A 1 84 ? -35.728 151.755 33.502 1.00 42.84 84 ASN A CA 1
ATOM 637 C C . ASN A 1 84 ? -34.473 152.528 33.116 1.00 45.68 84 ASN A C 1
ATOM 638 O O . ASN A 1 84 ? -34.590 153.690 32.709 1.00 41.63 84 ASN A O 1
ATOM 643 N N . GLU A 1 85 ? -33.288 151.936 33.246 1.00 38.43 85 GLU A N 1
ATOM 644 C CA . GLU A 1 85 ? -32.066 152.576 32.770 1.00 42.65 85 GLU A CA 1
ATOM 645 C C . GLU A 1 85 ? -31.599 152.022 31.427 1.00 39.39 85 GLU A C 1
ATOM 646 O O . GLU A 1 85 ? -30.463 152.281 31.030 1.00 37.05 85 GLU A O 1
ATOM 652 N N . ASP A 1 86 ? -32.425 151.239 30.738 1.00 36.70 86 ASP A N 1
ATOM 653 C CA . ASP A 1 86 ? -32.001 150.657 29.475 1.00 34.03 86 ASP A CA 1
ATOM 654 C C . ASP A 1 86 ? -31.929 151.702 28.364 1.00 37.61 86 ASP A C 1
ATOM 655 O O . ASP A 1 86 ? -32.692 152.672 28.329 1.00 32.99 86 ASP A O 1
ATOM 660 N N . ILE A 1 87 ? -30.983 151.489 27.454 1.00 39.12 87 ILE A N 1
ATOM 661 C CA . ILE A 1 87 ? -30.976 152.157 26.163 1.00 33.25 87 ILE A CA 1
ATOM 662 C C . ILE A 1 87 ? -31.930 151.406 25.252 1.00 33.03 87 ILE A C 1
ATOM 663 O O . ILE A 1 87 ? -31.855 150.173 25.143 1.00 32.39 87 ILE A O 1
ATOM 668 N N . ILE A 1 88 ? -32.829 152.133 24.588 1.00 28.42 88 ILE A N 1
ATOM 669 C CA . ILE A 1 88 ? -33.833 151.502 23.736 1.00 29.53 88 ILE A CA 1
ATOM 670 C C . ILE A 1 88 ? -33.669 151.999 22.305 1.00 32.28 88 ILE A C 1
ATOM 671 O O . ILE A 1 88 ? -33.698 153.207 22.047 1.00 34.66 88 ILE A O 1
ATOM 676 N N . THR A 1 89 ? -33.534 151.062 21.381 1.00 31.45 89 THR A N 1
ATOM 677 C CA . THR A 1 89 ? -33.456 151.342 19.960 1.00 34.86 89 THR A CA 1
ATOM 678 C C . THR A 1 89 ? -34.704 150.783 19.291 1.00 35.44 89 THR A C 1
ATOM 679 O O . THR A 1 89 ? -35.047 149.618 19.511 1.00 38.64 89 THR A O 1
ATOM 683 N N . LEU A 1 90 ? -35.393 151.620 18.505 1.00 34.54 90 LEU A N 1
ATOM 684 C CA . LEU A 1 90 ? -36.476 151.194 17.624 1.00 32.97 90 LEU A CA 1
ATOM 685 C C . LEU A 1 90 ? -35.973 151.061 16.183 1.00 43.93 90 LEU A C 1
ATOM 686 O O . LEU A 1 90 ? -35.161 151.871 15.721 1.00 41.09 90 LEU A O 1
ATOM 691 N N . ARG A 1 91 ? -36.482 150.053 15.465 1.00 40.77 91 ARG A N 1
ATOM 692 C CA . ARG A 1 91 ? -35.985 149.729 14.134 1.00 43.82 91 ARG A CA 1
ATOM 693 C C . ARG A 1 91 ? -37.070 149.062 13.293 1.00 46.27 91 ARG A C 1
ATOM 694 O O . ARG A 1 91 ? -37.656 148.064 13.723 1.00 42.53 91 ARG A O 1
ATOM 702 N N . ALA A 1 92 ? -37.312 149.598 12.087 1.00 44.95 92 ALA A N 1
ATOM 703 C CA . ALA A 1 92 ? -38.225 148.997 11.113 1.00 53.37 92 ALA A CA 1
ATOM 704 C C . ALA A 1 92 ? -37.613 149.014 9.715 1.00 61.94 92 ALA A C 1
ATOM 705 O O . ALA A 1 92 ? -37.030 150.020 9.298 1.00 59.75 92 ALA A O 1
ATOM 707 N N . GLU A 1 93 ? -37.783 147.921 8.973 1.00 70.82 93 GLU A N 1
ATOM 708 C CA . GLU A 1 93 ? -37.312 147.865 7.592 1.00 78.48 93 GLU A CA 1
ATOM 709 C C . GLU A 1 93 ? -38.429 148.202 6.598 1.00 80.90 93 GLU A C 1
ATOM 710 O O . GLU A 1 93 ? -39.599 148.349 6.959 1.00 78.06 93 GLU A O 1
ATOM 716 N N . ASP A 1 94 ? -38.037 148.289 5.316 1.00 86.11 94 ASP A N 1
ATOM 717 C CA . ASP A 1 94 ? -38.865 148.900 4.271 1.00 88.17 94 ASP A CA 1
ATOM 718 C C . ASP A 1 94 ? -40.262 148.295 4.211 1.00 86.11 94 ASP A C 1
ATOM 719 O O . ASP A 1 94 ? -41.266 149.021 4.186 1.00 84.90 94 ASP A O 1
ATOM 724 N N . ASN A 1 95 ? -40.321 146.977 4.163 1.00 82.91 95 ASN A N 1
ATOM 725 C CA . ASN A 1 95 ? -41.573 146.264 4.195 1.00 83.54 95 ASN A CA 1
ATOM 726 C C . ASN A 1 95 ? -42.455 146.764 5.293 1.00 81.98 95 ASN A C 1
ATOM 727 O O . ASN A 1 95 ? -43.608 147.061 5.085 1.00 79.84 95 ASN A O 1
ATOM 732 N N . ALA A 1 96 ? -41.878 146.806 6.484 1.00 82.46 96 ALA A N 1
ATOM 733 C CA . ALA A 1 96 ? -42.538 147.229 7.724 1.00 77.83 96 ALA A CA 1
ATOM 734 C C . ALA A 1 96 ? -43.717 146.315 8.071 1.00 69.63 96 ALA A C 1
ATOM 735 O O . ALA A 1 96 ? -44.858 146.751 8.227 1.00 73.74 96 ALA A O 1
ATOM 737 N N . ASP A 1 97 ? -43.412 145.022 8.179 1.00 63.57 97 ASP A N 1
ATOM 738 C CA . ASP A 1 97 ? -44.331 144.062 8.780 1.00 63.91 97 ASP A CA 1
ATOM 739 C C . ASP A 1 97 ? -44.120 143.950 10.286 1.00 56.60 97 ASP A C 1
ATOM 740 O O . ASP A 1 97 ? -45.047 143.584 11.019 1.00 51.43 97 ASP A O 1
ATOM 745 N N . THR A 1 98 ? -42.931 144.272 10.779 1.00 49.20 98 THR A N 1
ATOM 746 C CA . THR A 1 98 ? -42.635 144.158 12.197 1.00 51.82 98 THR A CA 1
ATOM 747 C C . THR A 1 98 ? -41.821 145.364 12.634 1.00 46.25 98 THR A C 1
ATOM 748 O O . THR A 1 98 ? -41.121 145.988 11.836 1.00 47.11 98 THR A O 1
ATOM 752 N N . LEU A 1 99 ? -41.943 145.695 13.911 1.00 42.42 99 LEU A N 1
ATOM 753 C CA . LEU A 1 99 ? -41.093 146.679 14.556 1.00 39.23 99 LEU A CA 1
ATOM 754 C C . LEU A 1 99 ? -40.143 145.943 15.491 1.00 41.68 99 LEU A C 1
ATOM 755 O O . LEU A 1 99 ? -40.572 145.101 16.284 1.00 39.02 99 LEU A O 1
ATOM 760 N N . ALA A 1 100 ? -38.858 146.221 15.370 1.00 36.05 100 ALA A N 1
ATOM 761 C CA . ALA A 1 100 ? -37.871 145.636 16.260 1.00 38.27 100 ALA A CA 1
ATOM 762 C C . ALA A 1 100 ? -37.605 146.606 17.397 1.00 38.47 100 ALA A C 1
ATOM 763 O O . ALA A 1 100 ? -37.582 147.825 17.197 1.00 36.39 100 ALA A O 1
ATOM 765 N N . LEU A 1 101 ? -37.435 146.061 18.600 1.00 34.90 101 LEU A N 1
ATOM 766 C CA . LEU A 1 101 ? -37.116 146.866 19.771 1.00 39.34 101 LEU A CA 1
ATOM 767 C C . LEU A 1 101 ? -35.950 146.211 20.494 1.00 41.30 101 LEU A C 1
ATOM 768 O O . LEU A 1 101 ? -36.016 145.023 20.825 1.00 40.73 101 LEU A O 1
ATOM 773 N N . VAL A 1 102 ? -34.901 146.987 20.750 1.00 33.86 102 VAL A N 1
ATOM 774 C CA . VAL A 1 102 ? -33.660 146.486 21.317 1.00 30.92 102 VAL A CA 1
ATOM 775 C C . VAL A 1 102 ? -33.428 147.201 22.637 1.00 35.43 102 VAL A C 1
ATOM 776 O O . VAL A 1 102 ? -33.384 148.438 22.676 1.00 32.63 102 VAL A O 1
ATOM 780 N N . PHE A 1 103 ? -33.264 146.428 23.714 1.00 33.33 103 PHE A N 1
ATOM 781 C CA . PHE A 1 103 ? -33.037 146.962 25.058 1.00 31.22 103 PHE A CA 1
ATOM 782 C C . PHE A 1 103 ? -31.635 146.575 25.507 1.00 33.94 103 PHE A C 1
ATOM 783 O O . PHE A 1 103 ? -31.319 145.380 25.557 1.00 34.59 103 PHE A O 1
ATOM 791 N N . GLU A 1 104 ? -30.814 147.568 25.870 1.00 32.68 104 GLU A N 1
ATOM 792 C CA . GLU A 1 104 ? -29.476 147.312 26.422 1.00 38.78 104 GLU A CA 1
ATOM 793 C C . GLU A 1 104 ? -29.202 148.209 27.623 1.00 38.41 104 GLU A C 1
ATOM 794 O O . GLU A 1 104 ? -29.745 149.306 27.731 1.00 40.59 104 GLU A O 1
ATOM 800 N N . ALA A 1 105 ? -28.256 147.780 28.475 1.00 51.41 105 ALA A N 1
ATOM 801 C CA . ALA A 1 105 ? -27.615 148.710 29.411 1.00 50.56 105 ALA A CA 1
ATOM 802 C C . ALA A 1 105 ? -26.213 149.082 28.935 1.00 51.10 105 ALA A C 1
ATOM 803 O O . ALA A 1 105 ? -25.647 148.417 28.065 1.00 54.36 105 ALA A O 1
ATOM 805 N N . PRO A 1 106 ? -25.610 150.149 29.490 1.00 56.16 106 PRO A N 1
ATOM 806 C CA . PRO A 1 106 ? -24.208 150.456 29.137 1.00 53.31 106 PRO A CA 1
ATOM 807 C C . PRO A 1 106 ? -23.221 149.325 29.411 1.00 56.80 106 PRO A C 1
ATOM 808 O O . PRO A 1 106 ? -22.265 149.150 28.640 1.00 55.19 106 PRO A O 1
ATOM 812 N N . ASN A 1 107 ? -23.401 148.561 30.497 1.00 56.03 107 ASN A N 1
ATOM 813 C CA . ASN A 1 107 ? -22.478 147.459 30.769 1.00 54.07 107 ASN A CA 1
ATOM 814 C C . ASN A 1 107 ? -22.589 146.348 29.735 1.00 52.43 107 ASN A C 1
ATOM 815 O O . ASN A 1 107 ? -21.665 145.537 29.621 1.00 54.44 107 ASN A O 1
ATOM 820 N N . GLN A 1 108 ? -23.709 146.268 29.014 1.00 48.93 108 GLN A N 1
ATOM 821 C CA . GLN A 1 108 ? -23.909 145.357 27.888 1.00 51.31 108 GLN A CA 1
ATOM 822 C C . GLN A 1 108 ? -24.044 143.892 28.284 1.00 47.26 108 GLN A C 1
ATOM 823 O O . GLN A 1 108 ? -24.020 143.024 27.400 1.00 50.70 108 GLN A O 1
ATOM 829 N N . GLU A 1 109 ? -24.178 143.600 29.573 1.00 41.52 109 GLU A N 1
ATOM 830 C CA . GLU A 1 109 ? -24.267 142.211 30.027 1.00 44.89 109 GLU A CA 1
ATOM 831 C C . GLU A 1 109 ? -25.514 141.502 29.494 1.00 42.68 109 GLU A C 1
ATOM 832 O O . GLU A 1 109 ? -25.475 140.321 29.148 1.00 43.68 109 GLU A O 1
ATOM 838 N N . LYS A 1 110 ? -26.614 142.242 29.437 1.00 33.98 110 LYS A N 1
ATOM 839 C CA . LYS A 1 110 ? -27.905 141.740 28.994 1.00 37.58 110 LYS A CA 1
ATOM 840 C C . LYS A 1 110 ? -28.384 142.582 27.814 1.00 35.39 110 LYS A C 1
ATOM 841 O O . LYS A 1 110 ? -28.566 143.799 27.950 1.00 34.93 110 LYS A O 1
ATOM 847 N N . VAL A 1 111 ? -28.619 141.938 26.674 1.00 31.71 111 VAL A N 1
ATOM 848 C CA . VAL A 1 111 ? -29.198 142.581 25.499 1.00 31.42 111 VAL A CA 1
ATOM 849 C C . VAL A 1 111 ? -30.459 141.820 25.110 1.00 33.95 111 VAL A C 1
ATOM 850 O O . VAL A 1 111 ? -30.426 140.594 24.934 1.00 35.73 111 VAL A O 1
ATOM 854 N N . SER A 1 112 ? -31.564 142.542 24.969 1.00 29.54 112 SER A N 1
ATOM 855 C CA . SER A 1 112 ? -32.835 141.941 24.598 1.00 33.35 112 SER A CA 1
ATOM 856 C C . SER A 1 112 ? -33.299 142.544 23.287 1.00 32.91 112 SER A C 1
ATOM 857 O O . SER A 1 112 ? -33.203 143.765 23.085 1.00 35.50 112 SER A O 1
ATOM 860 N N . ASP A 1 113 ? -33.834 141.703 22.410 1.00 34.63 113 ASP A N 1
ATOM 861 C CA . ASP A 1 113 ? -34.454 142.217 21.199 1.00 40.13 113 ASP A CA 1
ATOM 862 C C . ASP A 1 113 ? -35.798 141.550 20.987 1.00 38.42 113 ASP A C 1
ATOM 863 O O . ASP A 1 113 ? -35.933 140.333 21.100 1.00 37.24 113 ASP A O 1
ATOM 868 N N . TYR A 1 114 ? -36.793 142.372 20.726 1.00 38.27 114 TYR A N 1
ATOM 869 C CA . TYR A 1 114 ? -38.150 141.931 20.513 1.00 39.47 114 TYR A CA 1
ATOM 870 C C . TYR A 1 114 ? -38.552 142.366 19.111 1.00 42.46 114 TYR A C 1
ATOM 871 O O . TYR A 1 114 ? -38.079 143.387 18.606 1.00 40.74 114 TYR A O 1
ATOM 880 N N . GLU A 1 115 ? -39.371 141.545 18.464 1.00 42.42 115 GLU A N 1
ATOM 881 C CA . GLU A 1 115 ? -40.014 141.809 17.186 1.00 43.29 115 GLU A CA 1
ATOM 882 C C . GLU A 1 115 ? -41.507 141.761 17.426 1.00 40.26 115 GLU A C 1
ATOM 883 O O . GLU A 1 115 ? -42.019 140.741 17.898 1.00 41.24 115 GLU A O 1
ATOM 889 N N . MET A 1 116 ? -42.238 142.848 17.209 1.00 37.29 116 MET A N 1
ATOM 890 C CA . MET A 1 116 ? -43.686 142.814 17.317 1.00 44.69 116 MET A CA 1
ATOM 891 C C . MET A 1 116 ? -44.300 143.036 15.951 1.00 41.17 116 MET A C 1
ATOM 892 O O . MET A 1 116 ? -43.838 143.877 15.177 1.00 45.71 116 MET A O 1
ATOM 897 N N . LYS A 1 117 ? -45.327 142.255 15.659 1.00 46.83 117 LYS A N 1
ATOM 898 C CA . LYS A 1 117 ? -46.068 142.416 14.421 1.00 48.20 117 LYS A CA 1
ATOM 899 C C . LYS A 1 117 ? -46.820 143.740 14.418 1.00 48.88 117 LYS A C 1
ATOM 900 O O . LYS A 1 117 ? -47.444 144.115 15.414 1.00 49.64 117 LYS A O 1
ATOM 906 N N . LEU A 1 118 ? -46.738 144.457 13.303 1.00 45.75 118 LEU A N 1
ATOM 907 C CA . LEU A 1 118 ? -47.555 145.635 13.082 1.00 54.34 118 LEU A CA 1
ATOM 908 C C . LEU A 1 118 ? -48.965 145.224 12.644 1.00 59.48 118 LEU A C 1
ATOM 909 O O . LEU A 1 118 ? -49.301 144.036 12.548 1.00 56.67 118 LEU A O 1
ATOM 914 N N . MET A 1 119 ? -49.809 146.225 12.399 1.00 54.14 119 MET A N 1
ATOM 915 C CA . MET A 1 119 ? -51.161 146.025 11.894 1.00 62.24 119 MET A CA 1
ATOM 916 C C . MET A 1 119 ? -51.414 146.999 10.756 1.00 64.18 119 MET A C 1
ATOM 917 O O . MET A 1 119 ? -50.693 147.986 10.585 1.00 61.35 119 MET A O 1
ATOM 922 N N . ASP A 1 120 ? -52.466 146.720 9.990 1.00 71.98 120 ASP A N 1
ATOM 923 C CA . ASP A 1 120 ? -52.985 147.670 9.015 1.00 71.56 120 ASP A CA 1
ATOM 924 C C . ASP A 1 120 ? -54.069 148.495 9.689 1.00 69.91 120 ASP A C 1
ATOM 925 O O . ASP A 1 120 ? -55.030 147.936 10.226 1.00 67.97 120 ASP A O 1
ATOM 930 N N . LEU A 1 121 ? -53.906 149.816 9.670 1.00 73.20 121 LEU A N 1
ATOM 931 C CA . LEU A 1 121 ? -54.861 150.738 10.268 1.00 80.17 121 LEU A CA 1
ATOM 932 C C . LEU A 1 121 ? -55.242 151.807 9.255 1.00 81.22 121 LEU A C 1
ATOM 933 O O . LEU A 1 121 ? -54.389 152.298 8.509 1.00 81.51 121 LEU A O 1
ATOM 938 N N . ASP A 1 122 ? -56.527 152.165 9.231 1.00 78.69 122 ASP A N 1
ATOM 939 C CA . ASP A 1 122 ? -57.059 153.284 8.492 1.00 87.51 122 ASP A CA 1
ATOM 940 C C . ASP A 1 122 ? -56.275 154.492 8.985 1.00 93.00 122 ASP A C 1
ATOM 941 O O . ASP A 1 122 ? -56.575 155.035 10.053 1.00 92.62 122 ASP A O 1
ATOM 946 N N . VAL A 1 123 ? -55.173 154.902 8.357 1.00 93.48 123 VAL A N 1
ATOM 947 C CA . VAL A 1 123 ? -54.378 156.026 8.849 1.00 95.78 123 VAL A CA 1
ATOM 948 C C . VAL A 1 123 ? -55.204 157.207 8.316 1.00 99.64 123 VAL A C 1
ATOM 949 O O . VAL A 1 123 ? -55.121 157.568 7.135 1.00 98.70 123 VAL A O 1
ATOM 953 N N . GLU A 1 124 ? -56.010 157.798 9.198 1.00 100.15 124 GLU A N 1
ATOM 954 C CA . GLU A 1 124 ? -56.993 158.878 9.154 1.00 100.10 124 GLU A CA 1
ATOM 955 C C . GLU A 1 124 ? -56.277 160.103 9.718 1.00 99.23 124 GLU A C 1
ATOM 956 O O . GLU A 1 124 ? -56.207 160.286 10.938 1.00 97.94 124 GLU A O 1
ATOM 962 N N . GLN A 1 125 ? -55.433 160.914 9.089 1.00 97.01 125 GLN A N 1
ATOM 963 C CA . GLN A 1 125 ? -54.822 161.976 9.879 1.00 95.52 125 GLN A CA 1
ATOM 964 C C . GLN A 1 125 ? -55.739 163.185 10.039 1.00 95.35 125 GLN A C 1
ATOM 965 O O . GLN A 1 125 ? -56.584 163.462 9.188 1.00 97.56 125 GLN A O 1
ATOM 971 N N . LEU A 1 126 ? -55.442 163.935 11.094 1.00 92.73 126 LEU A N 1
ATOM 972 C CA . LEU A 1 126 ? -56.221 165.097 11.494 1.00 89.64 126 LEU A CA 1
ATOM 973 C C . LEU A 1 126 ? -55.250 166.210 11.874 1.00 89.29 126 LEU A C 1
ATOM 974 O O . LEU A 1 126 ? -54.038 165.996 11.976 1.00 89.15 126 LEU A O 1
ATOM 979 N N . GLY A 1 127 ? -55.777 167.409 12.073 1.00 91.18 127 GLY A N 1
ATOM 980 C CA . GLY A 1 127 ? -54.939 168.557 12.370 1.00 87.43 127 GLY A CA 1
ATOM 981 C C . GLY A 1 127 ? -55.533 169.402 13.474 1.00 92.29 127 GLY A C 1
ATOM 982 O O . GLY A 1 127 ? -56.750 169.458 13.658 1.00 94.17 127 GLY A O 1
ATOM 983 N N . ILE A 1 128 ? -54.651 170.067 14.212 1.00 87.54 128 ILE A N 1
ATOM 984 C CA . ILE A 1 128 ? -55.041 170.994 15.263 1.00 88.80 128 ILE A CA 1
ATOM 985 C C . ILE A 1 128 ? -54.529 172.377 14.878 1.00 89.09 128 ILE A C 1
ATOM 986 O O . ILE A 1 128 ? -53.328 172.547 14.644 1.00 86.11 128 ILE A O 1
ATOM 991 N N . PRO A 1 129 ? -55.394 173.385 14.760 1.00 93.66 129 PRO A N 1
ATOM 992 C CA . PRO A 1 129 ? -54.901 174.750 14.534 1.00 92.32 129 PRO A CA 1
ATOM 993 C C . PRO A 1 129 ? -54.298 175.321 15.810 1.00 92.82 129 PRO A C 1
ATOM 994 O O . PRO A 1 129 ? -54.935 175.334 16.866 1.00 93.81 129 PRO A O 1
ATOM 998 N N . GLU A 1 130 ? -53.053 175.778 15.708 1.00 93.40 130 GLU A N 1
ATOM 999 C CA . GLU A 1 130 ? -52.430 176.458 16.832 1.00 90.82 130 GLU A CA 1
ATOM 1000 C C . GLU A 1 130 ? -53.211 177.724 17.159 1.00 89.96 130 GLU A C 1
ATOM 1001 O O . GLU A 1 130 ? -53.197 178.685 16.381 1.00 92.61 130 GLU A O 1
ATOM 1007 N N . GLN A 1 131 ? -53.898 177.723 18.297 1.00 85.31 131 GLN A N 1
ATOM 1008 C CA . GLN A 1 131 ? -54.577 178.908 18.791 1.00 81.17 131 GLN A CA 1
ATOM 1009 C C . GLN A 1 131 ? -53.923 179.376 20.078 1.00 76.16 131 GLN A C 1
ATOM 1010 O O . GLN A 1 131 ? -53.074 178.694 20.657 1.00 71.91 131 GLN A O 1
ATOM 1016 N N . GLU A 1 132 ? -54.328 180.565 20.513 1.00 74.07 132 GLU A N 1
ATOM 1017 C CA . GLU A 1 132 ? -54.185 180.965 21.901 1.00 72.50 132 GLU A CA 1
ATOM 1018 C C . GLU A 1 132 ? -55.510 180.724 22.615 1.00 68.16 132 GLU A C 1
ATOM 1019 O O . GLU A 1 132 ? -56.580 180.659 21.999 1.00 69.13 132 GLU A O 1
ATOM 1025 N N . TYR A 1 133 ? -55.422 180.570 23.924 1.00 61.45 133 TYR A N 1
ATOM 1026 C CA . TYR A 1 133 ? -56.566 180.225 24.739 1.00 54.99 133 TYR A CA 1
ATOM 1027 C C . TYR A 1 133 ? -56.870 181.385 25.669 1.00 55.62 133 TYR A C 1
ATOM 1028 O O . TYR A 1 133 ? -55.969 182.137 26.051 1.00 54.33 133 TYR A O 1
ATOM 1037 N N . SER A 1 134 ? -58.157 181.554 25.996 1.00 53.14 134 SER A N 1
ATOM 1038 C CA . SER A 1 134 ? -58.515 182.547 27.000 1.00 52.92 134 SER A CA 1
ATOM 1039 C C . SER A 1 134 ? -57.683 182.355 28.254 1.00 60.02 134 SER A C 1
ATOM 1040 O O . SER A 1 134 ? -57.186 183.324 28.838 1.00 62.43 134 SER A O 1
ATOM 1043 N N . CYS A 1 135 ? -57.489 181.108 28.668 1.00 52.31 135 CYS A N 1
ATOM 1044 C CA . CYS A 1 135 ? -56.794 180.827 29.909 1.00 53.33 135 CYS A CA 1
ATOM 1045 C C . CYS A 1 135 ? -55.830 179.655 29.778 1.00 52.73 135 CYS A C 1
ATOM 1046 O O . CYS A 1 135 ? -56.149 178.629 29.165 1.00 51.67 135 CYS A O 1
ATOM 1049 N N . VAL A 1 136 ? -54.631 179.807 30.339 1.00 50.25 136 VAL A N 1
ATOM 1050 C CA . VAL A 1 136 ? -53.590 178.787 30.323 1.00 49.66 136 VAL A CA 1
AT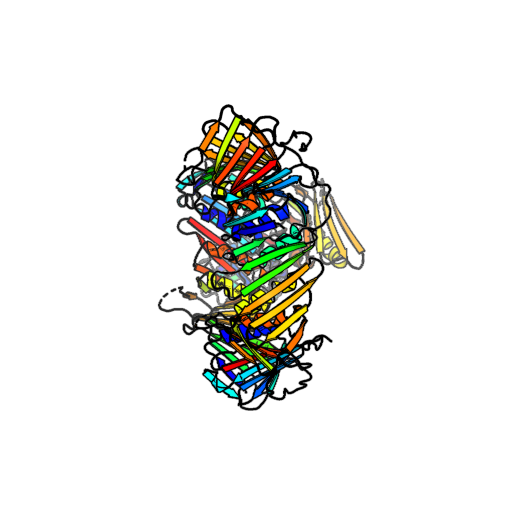OM 1051 C C . VAL A 1 136 ? -53.046 178.662 31.740 1.00 52.00 136 VAL A C 1
ATOM 1052 O O . VAL A 1 136 ? -52.530 179.640 32.298 1.00 50.96 136 VAL A O 1
ATOM 1056 N N . VAL A 1 137 ? -53.163 177.466 32.318 1.00 47.15 137 VAL A N 1
ATOM 1057 C CA . VAL A 1 137 ? -52.779 177.191 33.699 1.00 43.78 137 VAL A CA 1
ATOM 1058 C C . VAL A 1 137 ? -51.582 176.251 33.676 1.00 41.55 137 VAL A C 1
ATOM 1059 O O . VAL A 1 137 ? -51.667 175.139 33.139 1.00 39.34 137 VAL A O 1
ATOM 1063 N N . LYS A 1 138 ? -50.479 176.673 34.281 1.00 41.08 138 LYS A N 1
ATOM 1064 C CA . LYS A 1 138 ? -49.320 175.813 34.475 1.00 44.14 138 LYS A CA 1
ATOM 1065 C C . LYS A 1 138 ? -49.213 175.473 35.951 1.00 41.89 138 LYS A C 1
ATOM 1066 O O . LYS A 1 138 ? -49.237 176.371 36.795 1.00 41.60 138 LYS A O 1
ATOM 1072 N N . MET A 1 139 ? -49.116 174.184 36.266 1.00 36.38 139 MET A N 1
ATOM 1073 C CA . MET A 1 139 ? -49.203 173.757 37.654 1.00 37.86 139 MET A CA 1
ATOM 1074 C C . MET A 1 139 ? -48.487 172.418 37.795 1.00 37.25 139 MET A C 1
ATOM 1075 O O . MET A 1 139 ? -48.251 171.730 36.795 1.00 34.25 139 MET A O 1
ATOM 1080 N N . PRO A 1 140 ? -48.134 172.019 39.018 1.00 35.67 140 PRO A N 1
ATOM 1081 C CA . PRO A 1 140 ? -47.460 170.724 39.190 1.00 35.76 140 PRO A CA 1
ATOM 1082 C C . PRO A 1 140 ? -48.362 169.567 38.780 1.00 36.94 140 PRO A C 1
ATOM 1083 O O . PRO A 1 140 ? -49.565 169.543 39.064 1.00 32.64 140 PRO A O 1
ATOM 1087 N N . SER A 1 141 ? -47.760 168.598 38.097 1.00 32.66 141 SER A N 1
ATOM 1088 C CA . SER A 1 141 ? -48.546 167.518 37.512 1.00 35.24 141 SER A CA 1
ATOM 1089 C C . SER A 1 141 ? -49.109 166.595 38.591 1.00 32.14 141 SER A C 1
ATOM 1090 O O . SER A 1 141 ? -50.237 166.102 38.467 1.00 28.48 141 SER A O 1
ATOM 1093 N N . GLY A 1 142 ? -48.350 166.363 39.670 1.00 31.82 142 GLY A N 1
ATOM 1094 C CA . GLY A 1 142 ? -48.867 165.536 40.752 1.00 27.71 142 GLY A CA 1
ATOM 1095 C C . GLY A 1 142 ? -50.067 166.170 41.436 1.00 31.11 142 GLY A C 1
ATOM 1096 O O . GLY A 1 142 ? -50.997 165.476 41.841 1.00 32.71 142 GLY A O 1
ATOM 1097 N N . GLU A 1 143 ? -50.077 167.494 41.545 1.00 32.68 143 GLU A N 1
ATOM 1098 C CA . GLU A 1 143 ? -51.217 168.178 42.150 1.00 34.97 143 GLU A CA 1
ATOM 1099 C C . GLU A 1 143 ? -52.467 168.050 41.288 1.00 30.33 143 GLU A C 1
ATOM 1100 O O . GLU A 1 143 ? -53.565 167.800 41.804 1.00 27.34 143 GLU A O 1
ATOM 1106 N N . PHE A 1 144 ? -52.323 168.202 39.968 1.00 28.67 144 PHE A N 1
ATOM 1107 C CA . PHE A 1 144 ? -53.477 168.042 39.086 1.00 26.59 144 PHE A CA 1
ATOM 1108 C C . PHE A 1 144 ? -54.006 166.608 39.136 1.00 27.07 144 PHE A C 1
ATOM 1109 O O . PHE A 1 144 ? -55.223 166.393 39.207 1.00 30.25 144 PHE A O 1
ATOM 1117 N N . ALA A 1 145 ? -53.108 165.610 39.152 1.00 26.85 145 ALA A N 1
ATOM 1118 C CA . ALA A 1 145 ? -53.553 164.212 39.243 1.00 28.83 145 ALA A CA 1
ATOM 1119 C C . ALA A 1 145 ? -54.345 163.961 40.518 1.00 31.72 145 ALA A C 1
ATOM 1120 O O . ALA A 1 145 ? -55.356 163.252 40.501 1.00 29.44 145 ALA A O 1
ATOM 1122 N N . ARG A 1 146 ? -53.882 164.517 41.639 1.00 30.62 146 ARG A N 1
ATOM 1123 C CA . ARG A 1 146 ? -54.567 164.315 42.912 1.00 31.84 146 ARG A CA 1
ATOM 1124 C C . ARG A 1 146 ? -55.955 164.959 42.907 1.00 29.82 146 ARG A C 1
ATOM 1125 O O . ARG A 1 146 ? -56.920 164.368 43.406 1.00 34.68 146 ARG A O 1
ATOM 1133 N N . ILE A 1 147 ? -56.058 166.187 42.377 1.00 26.65 147 ILE A N 1
ATOM 1134 C CA . ILE A 1 147 ? -57.343 166.880 42.261 1.00 29.81 147 ILE A CA 1
ATOM 1135 C C . ILE A 1 147 ? -58.347 166.039 41.460 1.00 32.10 147 ILE A C 1
ATOM 1136 O O . ILE A 1 147 ? -59.479 165.813 41.907 1.00 32.97 147 ILE A O 1
ATOM 1141 N N . CYS A 1 148 ? -57.944 165.554 40.269 1.00 28.08 148 CYS A N 1
ATOM 1142 C CA . CYS A 1 148 ? -58.849 164.746 39.433 1.00 30.40 148 CYS A CA 1
ATOM 1143 C C . CYS A 1 148 ? -59.234 163.438 40.106 1.00 30.89 148 CYS A C 1
ATOM 1144 O O . CYS A 1 148 ? -60.389 163.001 40.019 1.00 30.52 148 CYS A O 1
ATOM 1147 N N . ARG A 1 149 ? -58.275 162.785 40.763 1.00 30.51 149 ARG A N 1
ATOM 1148 C CA . ARG A 1 149 ? -58.576 161.549 41.476 1.00 33.15 149 ARG A CA 1
ATOM 1149 C C . ARG A 1 149 ? -59.578 161.806 42.595 1.00 34.88 149 ARG A C 1
ATOM 1150 O O . ARG A 1 149 ? -60.628 161.150 42.677 1.00 35.89 149 ARG A O 1
ATOM 1158 N N . ASP A 1 150 ? -59.282 162.791 43.444 1.00 29.27 150 ASP A N 1
ATOM 1159 C CA . ASP A 1 150 ? -60.147 163.095 44.577 1.00 33.78 150 ASP A CA 1
ATOM 1160 C C . ASP A 1 150 ? -61.549 163.503 44.128 1.00 35.92 150 ASP A C 1
ATOM 1161 O O . ASP A 1 150 ? -62.540 162.952 44.613 1.00 32.72 150 ASP A O 1
ATOM 1166 N N . LEU A 1 151 ? -61.659 164.476 43.206 1.00 27.60 151 LEU A N 1
ATOM 1167 C CA . LEU A 1 151 ? -62.995 164.905 42.785 1.00 30.94 151 LEU A CA 1
ATOM 1168 C C . LEU A 1 151 ? -63.781 163.767 42.118 1.00 34.38 151 LEU A C 1
ATOM 1169 O O . LEU A 1 151 ? -65.017 163.751 42.179 1.00 33.23 151 LEU A O 1
ATOM 1174 N N . SER A 1 152 ? -63.097 162.784 41.520 1.00 30.45 152 SER A N 1
ATOM 1175 C CA . SER A 1 152 ? -63.839 161.673 40.921 1.00 33.76 152 SER A CA 1
ATOM 1176 C C . SER A 1 152 ? -64.485 160.765 41.962 1.00 36.34 152 SER A C 1
ATOM 1177 O O . SER A 1 152 ? -65.298 159.914 41.597 1.00 35.64 152 SER A O 1
ATOM 1180 N N . HIS A 1 153 ? -64.201 160.941 43.246 1.00 39.09 153 HIS A N 1
ATOM 1181 C CA . HIS A 1 153 ? -65.005 160.273 44.264 1.00 39.49 153 HIS A CA 1
ATOM 1182 C C . HIS A 1 153 ? -66.171 161.125 44.731 1.00 39.52 153 HIS A C 1
ATOM 1183 O O . HIS A 1 153 ? -66.945 160.679 45.579 1.00 44.22 153 HIS A O 1
ATOM 1190 N N . ILE A 1 154 ? -66.316 162.335 44.208 1.00 42.66 154 ILE A N 1
ATOM 1191 C CA . ILE A 1 154 ? -67.480 163.164 44.489 1.00 39.06 154 ILE A CA 1
ATOM 1192 C C . ILE A 1 154 ? -68.496 163.099 43.349 1.00 43.12 154 ILE A C 1
ATOM 1193 O O . ILE A 1 154 ? -69.691 162.922 43.579 1.00 45.03 154 ILE A O 1
ATOM 1198 N N . GLY A 1 155 ? -68.036 163.229 42.106 1.00 38.92 155 GLY A N 1
ATOM 1199 C CA . GLY A 1 155 ? -68.919 163.173 40.959 1.00 38.80 155 GLY A CA 1
ATOM 1200 C C . GLY A 1 155 ? -68.167 162.676 39.743 1.00 39.01 155 GLY A C 1
ATOM 1201 O O . GLY A 1 155 ? -66.994 162.303 39.825 1.00 40.91 155 GLY A O 1
ATOM 1202 N N . ASP A 1 156 ? -68.847 162.664 38.600 1.00 38.41 156 ASP A N 1
ATOM 1203 C CA . ASP A 1 156 ? -68.189 162.210 37.384 1.00 42.65 156 ASP A CA 1
ATOM 1204 C C . ASP A 1 156 ? -67.779 163.354 36.455 1.00 38.53 156 ASP A C 1
ATOM 1205 O O . ASP A 1 156 ? -67.123 163.106 35.438 1.00 38.68 156 ASP A O 1
ATOM 1210 N N . ALA A 1 157 ? -68.091 164.598 36.806 1.00 35.30 157 ALA A N 1
ATOM 1211 C CA . ALA A 1 157 ? -67.730 165.753 35.998 1.00 39.58 157 ALA A CA 1
ATOM 1212 C C . ALA A 1 157 ? -67.104 166.822 36.882 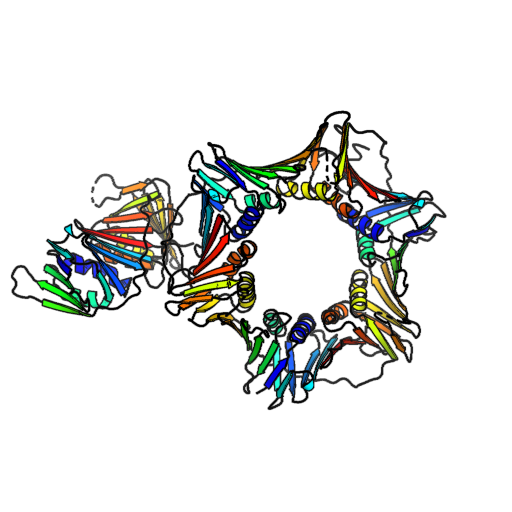1.00 35.86 157 ALA A C 1
ATOM 1213 O O . ALA A 1 157 ? -67.483 166.980 38.042 1.00 33.72 157 ALA A O 1
ATOM 1215 N N . VAL A 1 158 ? -66.143 167.559 36.329 1.00 35.82 158 VAL A N 1
ATOM 1216 C CA . VAL A 1 158 ? -65.500 168.656 37.044 1.00 32.13 158 VAL A CA 1
ATOM 1217 C C . VAL A 1 158 ? -65.761 169.958 36.292 1.00 35.22 158 VAL A C 1
ATOM 1218 O O . VAL A 1 158 ? -65.617 170.019 35.066 1.00 38.42 158 VAL A O 1
ATOM 1222 N N . VAL A 1 159 ? -66.170 170.984 37.027 1.00 34.65 159 VAL A N 1
ATOM 1223 C CA . VAL A 1 159 ? -66.270 172.341 36.503 1.00 36.30 159 VAL A CA 1
ATOM 1224 C C . VAL A 1 159 ? -64.957 173.048 36.809 1.00 38.43 159 VAL A C 1
ATOM 1225 O O . VAL A 1 159 ? -64.579 173.176 37.977 1.00 37.73 159 VAL A O 1
ATOM 1229 N N . ILE A 1 160 ? -64.263 173.511 35.769 1.00 34.91 160 ILE A N 1
ATOM 1230 C CA . ILE A 1 160 ? -63.010 174.242 35.908 1.00 36.32 160 ILE A CA 1
ATOM 1231 C C . ILE A 1 160 ? -63.298 175.707 35.616 1.00 44.56 160 ILE A C 1
ATOM 1232 O O . ILE A 1 160 ? -63.613 176.073 34.474 1.00 44.27 160 ILE A O 1
ATOM 1237 N N . SER A 1 161 ? -63.208 176.544 36.650 1.00 43.67 161 SER A N 1
ATOM 1238 C CA . SER A 1 161 ? -63.389 177.987 36.534 1.00 44.28 161 SER A CA 1
ATOM 1239 C C . SER A 1 161 ? -62.032 178.638 36.688 1.00 49.09 161 SER A C 1
ATOM 1240 O O . SER A 1 161 ? -61.390 178.515 37.738 1.00 50.07 161 SER A O 1
ATOM 1243 N N . CYS A 1 162 ? -61.584 179.318 35.649 1.00 54.92 162 CYS A N 1
ATOM 1244 C CA . CYS A 1 162 ? -60.298 179.984 35.707 1.00 54.53 162 CYS A CA 1
ATOM 1245 C C . CYS A 1 162 ? -60.487 181.490 35.695 1.00 60.43 162 CYS A C 1
ATOM 1246 O O . CYS A 1 162 ? -61.211 182.025 34.847 1.00 63.04 162 CYS A O 1
ATOM 1249 N N . ALA A 1 163 ? -59.844 182.152 36.651 1.00 61.22 163 ALA A N 1
ATOM 1250 C CA . ALA A 1 163 ? -59.799 183.595 36.805 1.00 64.40 163 ALA A CA 1
ATOM 1251 C C . ALA A 1 163 ? -58.341 184.047 36.784 1.00 66.90 163 ALA A C 1
ATOM 1252 O O . ALA A 1 163 ? -57.416 183.240 36.631 1.00 66.75 163 ALA A O 1
ATOM 1254 N N . LYS A 1 164 ? -58.098 185.335 36.883 1.00 69.77 164 LYS A N 1
ATOM 1255 C CA . LYS A 1 164 ? -56.747 185.862 36.772 1.00 71.37 164 LYS A CA 1
ATOM 1256 C C . LYS A 1 164 ? -55.931 185.442 37.949 1.00 63.62 164 LYS A C 1
ATOM 1257 O O . LYS A 1 164 ? -54.757 185.282 37.886 1.00 58.87 164 LYS A O 1
ATOM 1263 N N . ASP A 1 165 ? -56.625 185.292 39.035 1.00 64.52 165 ASP A N 1
ATOM 1264 C CA . ASP A 1 165 ? -56.061 185.200 40.344 1.00 70.57 165 ASP A CA 1
ATOM 1265 C C . ASP A 1 165 ? -55.959 183.762 40.850 1.00 64.72 165 ASP A C 1
ATOM 1266 O O . ASP A 1 165 ? -55.243 183.486 41.769 1.00 55.95 165 ASP A O 1
ATOM 1271 N N . GLY A 1 166 ? -56.694 182.861 40.234 1.00 59.14 166 GLY A N 1
ATOM 1272 C CA . GLY A 1 166 ? -56.707 181.494 40.654 1.00 53.50 166 GLY A CA 1
ATOM 1273 C C . GLY A 1 166 ? -57.618 180.630 39.850 1.00 50.84 166 GLY A C 1
ATOM 1274 O O . GLY A 1 166 ? -58.384 181.093 39.065 1.00 48.46 166 GLY A O 1
ATOM 1275 N N . VAL A 1 167 ? -57.518 179.344 40.076 1.00 47.64 167 VAL A N 1
ATOM 1276 C CA . VAL A 1 167 ? -58.315 178.367 39.343 1.00 42.27 167 VAL A CA 1
ATOM 1277 C C . VAL A 1 167 ? -59.046 177.500 40.358 1.00 41.51 167 VAL A C 1
ATOM 1278 O O . VAL A 1 167 ? -58.477 177.118 41.387 1.00 42.55 167 VAL A O 1
ATOM 1282 N N . LYS A 1 168 ? -60.315 177.216 40.077 1.00 41.69 168 LYS A N 1
ATOM 1283 C CA . LYS A 1 168 ? -61.170 176.397 40.923 1.00 41.19 168 LYS A CA 1
ATOM 1284 C C . LYS A 1 168 ? -61.612 175.137 40.176 1.00 41.24 168 LYS A C 1
ATOM 1285 O O . LYS A 1 168 ? -61.881 175.184 38.974 1.00 39.92 168 LYS A O 1
ATOM 1291 N N . PHE A 1 169 ? -61.684 174.011 40.893 1.00 35.13 169 PHE A N 1
ATOM 1292 C CA . PHE A 1 169 ? -62.226 172.756 40.379 1.00 33.07 169 PHE A CA 1
ATOM 1293 C C . PHE A 1 169 ? -63.386 172.322 41.271 1.00 37.52 169 PHE A C 1
ATOM 1294 O O . PHE A 1 169 ? -63.222 172.215 42.490 1.00 37.98 169 PHE A O 1
ATOM 1302 N N . SER A 1 170 ? -64.538 172.035 40.670 1.00 32.03 170 SER A N 1
ATOM 1303 C CA . SER A 1 170 ? -65.746 171.699 41.419 1.00 37.99 170 SER A CA 1
ATOM 1304 C C . SER A 1 170 ? -66.396 170.449 40.848 1.00 35.40 170 SER A C 1
ATOM 1305 O O . SER A 1 170 ? -66.350 170.202 39.640 1.00 35.78 170 SER A O 1
ATOM 1308 N N . ALA A 1 171 ? -67.040 169.690 41.726 1.00 32.85 171 ALA A N 1
ATOM 1309 C CA . ALA A 1 171 ? -67.766 168.488 41.349 1.00 38.30 171 ALA A CA 1
ATOM 1310 C C . ALA A 1 171 ? -68.866 168.257 42.374 1.00 37.69 171 ALA A C 1
ATOM 1311 O O . ALA A 1 171 ? -68.771 168.730 43.515 1.00 36.16 171 ALA A O 1
ATOM 1313 N N . SER A 1 172 ? -69.916 167.541 41.962 1.00 34.82 172 SER A N 1
ATOM 1314 C CA . SER A 1 172 ? -71.006 167.229 42.881 1.00 38.40 172 SER A CA 1
ATOM 1315 C C . SER A 1 172 ? -71.654 165.911 42.505 1.00 38.43 172 SER A C 1
ATOM 1316 O O . SER A 1 172 ? -71.718 165.543 41.333 1.00 40.01 172 SER A O 1
ATOM 1319 N N . GLY A 1 173 ? -72.161 165.224 43.514 1.00 38.78 173 GLY A N 1
ATOM 1320 C CA . GLY A 1 173 ? -72.794 163.945 43.323 1.00 38.71 173 GLY A CA 1
ATOM 1321 C C . GLY A 1 173 ? -73.666 163.623 44.504 1.00 44.30 173 GLY A C 1
ATOM 1322 O O . GLY A 1 173 ? -74.075 164.511 45.259 1.00 42.83 173 GLY A O 1
ATOM 1323 N N . GLU A 1 174 ? -73.928 162.328 44.672 1.00 46.09 174 GLU A N 1
ATOM 1324 C CA . GLU A 1 174 ? -74.844 161.883 45.719 1.00 53.85 174 GLU A CA 1
ATOM 1325 C C . GLU A 1 174 ? -74.307 162.157 47.118 1.00 51.59 174 GLU A C 1
ATOM 1326 O O . GLU A 1 174 ? -75.094 162.418 48.031 1.00 56.27 174 GLU A O 1
ATOM 1332 N N . LEU A 1 175 ? -72.985 162.108 47.311 1.00 53.00 175 LEU A N 1
ATOM 1333 C CA . LEU A 1 175 ? -72.418 162.380 48.633 1.00 48.60 175 LEU A CA 1
ATOM 1334 C C . LEU A 1 175 ? -72.564 163.837 49.035 1.00 48.91 175 LEU A C 1
ATOM 1335 O O . LEU A 1 175 ? -72.666 164.145 50.226 1.00 50.18 175 LEU A O 1
ATOM 1340 N N . GLY A 1 176 ? -72.565 164.732 48.078 1.00 43.19 176 GLY A N 1
ATOM 1341 C CA . GLY A 1 176 ? -72.430 166.145 48.341 1.00 44.61 176 GLY A CA 1
ATOM 1342 C C . GLY A 1 176 ? -71.571 166.773 47.256 1.00 46.01 176 GLY A C 1
ATOM 1343 O O . GLY A 1 176 ? -71.536 166.293 46.120 1.00 40.69 176 GLY A O 1
ATOM 1344 N N . ASN A 1 177 ? -70.872 167.842 47.609 1.00 41.20 177 ASN A N 1
ATOM 1345 C CA . ASN A 1 177 ? -70.081 168.511 46.589 1.00 43.41 177 ASN A CA 1
ATOM 1346 C C . ASN A 1 177 ? -68.774 169.014 47.182 1.00 41.22 177 ASN A C 1
ATOM 1347 O O . ASN A 1 177 ? -68.528 168.955 48.395 1.00 41.46 177 ASN A O 1
ATOM 1352 N N . GLY A 1 178 ? -67.918 169.474 46.290 1.00 39.90 178 GLY A N 1
ATOM 1353 C CA . GLY A 1 178 ? -66.563 169.821 46.658 1.00 38.15 178 GLY A CA 1
ATOM 1354 C C . GLY A 1 178 ? -66.003 170.817 45.678 1.00 39.83 178 GLY A C 1
ATOM 1355 O O . GLY A 1 178 ? -66.348 170.812 44.490 1.00 33.95 178 GLY A O 1
ATOM 1356 N N . ASN A 1 179 ? -65.156 171.698 46.193 1.00 38.07 179 ASN A N 1
ATOM 1357 C CA . ASN A 1 179 ? -64.499 172.763 45.459 1.00 40.54 179 ASN A CA 1
ATOM 1358 C C . ASN A 1 179 ? -63.051 172.796 45.906 1.00 36.77 179 ASN A C 1
ATOM 1359 O O . ASN A 1 179 ? -62.761 172.730 47.106 1.00 38.88 179 ASN A O 1
ATOM 1364 N N . ILE A 1 180 ? -62.141 172.918 44.955 1.00 36.32 180 ILE A N 1
ATOM 1365 C CA . ILE A 1 180 ? -60.719 173.021 45.231 1.00 33.53 180 ILE A CA 1
ATOM 1366 C C . ILE A 1 180 ? -60.228 174.310 44.594 1.00 36.18 180 ILE A C 1
ATOM 1367 O O . ILE A 1 180 ? -60.324 174.476 43.370 1.00 36.97 180 ILE A O 1
ATOM 1372 N N . LYS A 1 181 ? -59.697 175.221 45.412 1.00 35.41 181 LYS A N 1
ATOM 1373 C CA . LYS A 1 181 ? -59.200 176.503 44.919 1.00 37.03 181 LYS A CA 1
ATOM 1374 C C . LYS A 1 181 ? -57.681 176.542 44.978 1.00 34.52 181 LYS A C 1
ATOM 1375 O O . LYS A 1 181 ? -57.079 176.233 46.015 1.00 35.39 181 LYS A O 1
ATOM 1381 N N . LEU A 1 182 ? -57.069 176.884 43.845 1.00 35.24 182 LEU A N 1
ATOM 1382 C CA . LEU A 1 182 ? -55.624 177.014 43.720 1.00 41.90 182 LEU A CA 1
ATOM 1383 C C . LEU A 1 182 ? -55.297 178.475 43.466 1.00 43.93 182 LEU A C 1
ATOM 1384 O O . LEU A 1 182 ? -55.908 179.106 42.598 1.00 44.03 182 LEU A O 1
ATOM 1389 N N . SER A 1 183 ? -54.338 179.002 44.209 1.00 43.46 183 SER A N 1
ATOM 1390 C CA . SER A 1 183 ? -53.903 180.378 44.045 1.00 48.10 183 SER A CA 1
ATOM 1391 C C . SER A 1 183 ? -52.617 180.435 43.235 1.00 48.92 183 SER A C 1
ATOM 1392 O O . SER A 1 183 ? -51.790 179.525 43.283 1.00 48.40 183 SER A O 1
ATOM 1395 N N . GLN A 1 184 ? -52.456 181.514 42.480 1.00 49.17 184 GLN A N 1
ATOM 1396 C CA . GLN A 1 184 ? -51.159 181.786 41.876 1.00 52.68 184 GLN A CA 1
ATOM 1397 C C . GLN A 1 184 ? -50.090 181.925 42.956 1.00 58.54 184 GLN A C 1
ATOM 1398 O O . GLN A 1 184 ? -50.329 182.519 44.013 1.00 60.67 184 GLN A O 1
ATOM 1404 N N . THR A 1 185 ? -48.911 181.355 42.703 1.00 56.26 185 THR A N 1
ATOM 1405 C CA . THR A 1 185 ? -47.801 181.438 43.645 1.00 62.28 185 THR A CA 1
ATOM 1406 C C . THR A 1 185 ? -46.839 182.559 43.250 1.00 69.62 185 THR A C 1
ATOM 1407 O O . THR A 1 185 ? -46.811 183.013 42.102 1.00 70.90 185 THR A O 1
ATOM 1411 N N . SER A 1 186 ? -46.040 183.002 44.227 1.00 72.65 186 SER A N 1
ATOM 1412 C CA . SER A 1 186 ? -45.078 184.084 44.024 1.00 75.53 186 SER A CA 1
ATOM 1413 C C . SER A 1 186 ? -43.643 183.600 43.852 1.00 76.37 186 SER A C 1
ATOM 1414 O O . SER A 1 186 ? -42.925 184.128 42.999 1.00 77.84 186 SER A O 1
ATOM 1417 N N . ASN A 1 187 ? -43.219 182.604 44.633 1.00 80.44 187 ASN A N 1
ATOM 1418 C CA . ASN A 1 187 ? -41.839 182.091 44.645 1.00 81.04 187 ASN A CA 1
ATOM 1419 C C . ASN A 1 187 ? -40.862 183.155 45.142 1.00 83.12 187 ASN A C 1
ATOM 1420 O O . ASN A 1 187 ? -39.809 183.377 44.540 1.00 89.55 187 ASN A O 1
ATOM 1425 N N . GLU A 1 193 ? -42.648 174.359 41.853 1.00 65.94 193 GLU A N 1
ATOM 1426 C CA . GLU A 1 193 ? -44.005 174.036 42.298 1.00 65.33 193 GLU A CA 1
ATOM 1427 C C . GLU A 1 193 ? -44.936 175.222 42.137 1.00 59.20 193 GLU A C 1
ATOM 1428 O O . GLU A 1 193 ? -45.909 175.394 42.877 1.00 58.84 193 GLU A O 1
ATOM 1434 N N . ALA A 1 194 ? -44.624 176.030 41.136 1.00 58.43 194 ALA A N 1
ATOM 1435 C CA . ALA A 1 194 ? -45.407 177.215 40.867 1.00 55.84 194 ALA A CA 1
ATOM 1436 C C . ALA A 1 194 ? -46.783 176.836 40.337 1.00 53.44 194 ALA A C 1
ATOM 1437 O O . ALA A 1 194 ? -46.969 175.804 39.688 1.00 52.74 194 ALA A O 1
ATOM 1439 N N . VAL A 1 195 ? -47.758 177.675 40.645 1.00 49.94 195 VAL A N 1
ATOM 1440 C CA . VAL A 1 195 ? -49.004 177.727 39.905 1.00 46.78 195 VAL A CA 1
ATOM 1441 C C . VAL A 1 195 ? -49.040 179.099 39.265 1.00 47.13 195 VAL A C 1
ATOM 1442 O O . VAL A 1 195 ? -48.967 180.115 39.964 1.00 52.00 195 VAL A O 1
ATOM 1446 N N . THR A 1 196 ? -49.092 179.132 37.937 1.00 46.80 196 THR A N 1
ATOM 1447 C CA . THR A 1 196 ? -49.114 180.376 37.182 1.00 53.37 196 THR A CA 1
ATOM 1448 C C . THR A 1 196 ? -50.279 180.350 36.205 1.00 53.35 196 THR A C 1
ATOM 1449 O O . THR A 1 196 ? -50.616 179.301 35.647 1.00 53.26 196 THR A O 1
ATOM 1453 N N . ILE A 1 197 ? -50.903 181.505 36.018 1.00 55.28 197 ILE A N 1
ATOM 1454 C CA . ILE A 1 197 ? -52.080 181.638 35.175 1.00 55.55 197 ILE A CA 1
ATOM 1455 C C . ILE A 1 197 ? -51.845 182.804 34.227 1.00 63.09 197 ILE A C 1
ATOM 1456 O O . ILE A 1 197 ? -51.595 183.929 34.676 1.00 64.56 197 ILE A O 1
ATOM 1461 N N . GLU A 1 198 ? -51.880 182.529 32.923 1.00 62.59 198 GLU A N 1
ATOM 1462 C CA . GLU A 1 198 ? -51.819 183.559 31.885 1.00 64.72 198 GLU A CA 1
ATOM 1463 C C . GLU A 1 198 ? -53.200 183.612 31.257 1.00 63.68 198 GLU A C 1
ATOM 1464 O O . GLU A 1 198 ? -53.591 182.711 30.511 1.00 59.86 198 GLU A O 1
ATOM 1470 N N . MET A 1 199 ? -53.933 184.656 31.586 1.00 66.73 199 MET A N 1
ATOM 1471 C CA . MET A 1 199 ? -55.338 184.780 31.256 1.00 69.17 199 MET A CA 1
ATOM 1472 C C . MET A 1 199 ? -55.695 186.004 30.423 1.00 73.10 199 MET A C 1
ATOM 1473 O O . MET A 1 199 ? -55.289 187.082 30.718 1.00 71.68 199 MET A O 1
ATOM 1478 N N . ASN A 1 200 ? -56.563 185.826 29.440 1.00 70.79 200 ASN A N 1
ATOM 1479 C CA . ASN A 1 200 ? -57.142 186.899 28.653 1.00 71.05 200 ASN A CA 1
ATOM 1480 C C . ASN A 1 200 ? -58.486 187.244 29.145 1.00 74.74 200 ASN A C 1
ATOM 1481 O O . ASN A 1 200 ? -58.848 188.379 29.165 1.00 77.11 200 ASN A O 1
ATOM 1486 N N . GLU A 1 201 ? -59.253 186.223 29.466 1.00 72.03 201 GLU A N 1
ATOM 1487 C CA . GLU A 1 201 ? -60.692 186.287 29.708 1.00 72.17 201 GLU A CA 1
ATOM 1488 C C . GLU A 1 201 ? -61.142 185.084 30.535 1.00 72.47 201 GLU A C 1
ATOM 1489 O O . GLU A 1 201 ? -60.658 183.970 30.308 1.00 67.87 201 GLU A O 1
ATOM 1495 N N . PRO A 1 202 ? -62.074 185.254 31.481 1.00 73.46 202 PRO A N 1
ATOM 1496 C CA . PRO A 1 202 ? -62.466 184.126 32.342 1.00 66.45 202 PRO A CA 1
ATOM 1497 C C . PRO A 1 202 ? -63.136 183.019 31.543 1.00 64.41 202 PRO A C 1
ATOM 1498 O O . PRO A 1 202 ? -63.817 183.270 30.547 1.00 67.08 202 PRO A O 1
ATOM 1502 N N . VAL A 1 203 ? -62.937 181.776 31.995 1.00 58.67 203 VAL A N 1
ATOM 1503 C CA . VAL A 1 203 ? -63.575 180.594 31.425 1.00 53.68 203 VAL A CA 1
ATOM 1504 C C . VAL A 1 203 ? -64.208 179.780 32.543 1.00 57.05 203 VAL A C 1
ATOM 1505 O O . VAL A 1 203 ? -63.767 179.814 33.697 1.00 57.80 203 VAL A O 1
ATOM 1509 N N . GLN A 1 204 ? -65.280 179.072 32.210 1.00 53.50 204 GLN A N 1
ATOM 1510 C CA . GLN A 1 204 ? -65.868 178.089 33.108 1.00 53.60 204 GLN A CA 1
ATOM 1511 C C . GLN A 1 204 ? -66.375 176.954 32.237 1.00 55.64 204 GLN A C 1
ATOM 1512 O O . GLN A 1 204 ? -67.253 177.168 31.393 1.00 52.90 204 GLN A O 1
ATOM 1518 N N . LEU A 1 205 ? -65.804 175.764 32.417 1.00 48.55 205 LEU A N 1
ATOM 1519 C CA . LEU A 1 205 ? -66.064 174.643 31.531 1.00 42.55 205 LEU A CA 1
ATOM 1520 C C . LEU A 1 205 ? -66.195 173.370 32.353 1.00 44.94 205 LEU A C 1
ATOM 1521 O O . LEU A 1 205 ? -65.630 173.262 33.445 1.00 42.40 205 LEU A O 1
ATOM 1526 N N . THR A 1 206 ? -66.948 172.409 31.815 1.00 37.29 206 THR A N 1
ATOM 1527 C CA . THR A 1 206 ? -67.242 171.148 32.479 1.00 42.41 206 THR A CA 1
ATOM 1528 C C . THR A 1 206 ? -66.687 169.980 31.664 1.00 44.10 206 THR A C 1
ATOM 1529 O O . THR A 1 206 ? -66.839 169.932 30.439 1.00 38.21 206 THR A O 1
ATOM 1533 N N . PHE A 1 207 ? -66.037 169.041 32.351 1.00 40.04 207 PHE A N 1
ATOM 1534 C CA . PHE A 1 207 ? -65.311 167.963 31.693 1.00 37.80 207 PHE A CA 1
ATOM 1535 C C . PHE A 1 207 ? -65.559 166.650 32.420 1.00 35.57 207 PHE A C 1
ATOM 1536 O O . PHE A 1 207 ? -65.786 166.625 33.638 1.00 34.95 207 PHE A O 1
ATOM 1544 N N . ALA A 1 208 ? -65.522 165.557 31.659 1.00 34.42 208 ALA A N 1
ATOM 1545 C CA . ALA A 1 208 ? -65.697 164.228 32.238 1.00 38.21 208 ALA A CA 1
ATOM 1546 C C . ALA A 1 208 ? -64.428 163.817 32.987 1.00 37.96 208 ALA A C 1
ATOM 1547 O O . ALA A 1 208 ? -63.335 163.766 32.401 1.00 35.26 208 ALA A O 1
ATOM 1549 N N . LEU A 1 209 ? -64.574 163.536 34.286 1.00 36.69 209 LEU A N 1
ATOM 1550 C CA . LEU A 1 209 ? -63.420 163.187 35.119 1.00 34.97 209 LEU A CA 1
ATOM 1551 C C . LEU A 1 209 ? -62.805 161.864 34.702 1.00 36.03 209 LEU A C 1
ATOM 1552 O O . LEU A 1 209 ? -61.588 161.678 34.835 1.00 33.40 209 LEU A O 1
ATOM 1557 N N . ARG A 1 210 ? -63.622 160.951 34.172 1.00 35.52 210 ARG A N 1
ATOM 1558 C CA . ARG A 1 210 ? -63.119 159.651 33.735 1.00 34.66 210 ARG A CA 1
ATOM 1559 C C . ARG A 1 210 ? -61.969 159.792 32.735 1.00 35.70 210 ARG A C 1
ATOM 1560 O O . ARG A 1 210 ? -60.988 159.039 32.796 1.00 31.82 210 ARG A O 1
ATOM 1568 N N . TYR A 1 211 ? -62.063 160.765 31.818 1.00 30.63 211 TYR A N 1
ATOM 1569 C CA . TYR A 1 211 ? -61.026 160.950 30.807 1.00 34.05 211 TYR A CA 1
ATOM 1570 C C . TYR A 1 211 ? -59.796 161.653 31.361 1.00 32.03 211 TYR A C 1
ATOM 1571 O O . TYR A 1 211 ? -58.666 161.309 30.994 1.00 33.24 211 TYR A O 1
ATOM 1580 N N . LEU A 1 212 ? -59.995 162.664 32.204 1.00 30.31 212 LEU A N 1
ATOM 1581 C CA . LEU A 1 212 ? -58.857 163.332 32.827 1.00 31.30 212 LEU A CA 1
ATOM 1582 C C . LEU A 1 212 ? -58.016 162.339 33.620 1.00 27.90 212 LEU A C 1
ATOM 1583 O O . LEU A 1 212 ? -56.782 162.416 33.609 1.00 30.05 212 LEU A O 1
ATOM 1588 N N . ASN A 1 213 ? -58.662 161.379 34.287 1.00 24.94 213 ASN A N 1
ATOM 1589 C CA . ASN A 1 213 ? -57.894 160.378 35.028 1.00 30.25 213 ASN A CA 1
ATOM 1590 C C . ASN A 1 213 ? -57.104 159.464 34.098 1.00 34.38 213 ASN A C 1
ATOM 1591 O O . ASN A 1 213 ? -56.085 158.910 34.517 1.00 32.70 213 ASN A O 1
ATOM 1596 N N . PHE A 1 214 ? -57.548 159.283 32.842 1.00 30.99 214 PHE A N 1
ATOM 1597 C CA . PHE A 1 214 ? -56.673 158.640 31.867 1.00 28.96 214 PHE A CA 1
ATOM 1598 C C . PHE A 1 214 ? -55.473 159.518 31.548 1.00 28.29 214 PHE A C 1
ATOM 1599 O O . PHE A 1 214 ? -54.345 159.027 31.472 1.00 32.16 214 PHE A O 1
ATOM 1607 N N . PHE A 1 215 ? -55.695 160.820 31.345 1.00 28.99 215 PHE A N 1
ATOM 1608 C CA . PHE A 1 215 ? -54.595 161.694 30.939 1.00 30.28 215 PHE A CA 1
ATOM 1609 C C . PHE A 1 215 ? -53.472 161.709 31.980 1.00 30.05 215 PHE A C 1
ATOM 1610 O O . PHE A 1 215 ? -52.288 161.794 31.624 1.00 29.06 215 PHE A O 1
ATOM 1618 N N . THR A 1 216 ? -53.823 161.680 33.272 1.00 24.90 216 THR A N 1
ATOM 1619 C CA . THR A 1 216 ? -52.807 161.834 34.307 1.00 30.44 216 THR A CA 1
ATOM 1620 C C . THR A 1 216 ? -51.913 160.602 34.443 1.00 31.88 216 THR A C 1
ATOM 1621 O O . THR A 1 216 ? -50.945 160.640 35.208 1.00 27.52 216 THR A O 1
ATOM 1625 N N . LYS A 1 217 ? -52.175 159.531 33.685 1.00 29.23 217 LYS A N 1
ATOM 1626 C CA . LYS A 1 217 ? -51.177 158.477 33.557 1.00 31.77 217 LYS A CA 1
ATOM 1627 C C . LYS A 1 217 ? -49.901 158.972 32.895 1.00 29.43 217 LYS A C 1
ATOM 1628 O O . LYS A 1 217 ? -48.895 158.262 32.945 1.00 31.29 217 LYS A O 1
ATOM 1634 N N . ALA A 1 218 ? -49.910 160.176 32.305 1.00 28.91 218 ALA A N 1
ATOM 1635 C CA . ALA A 1 218 ? -48.705 160.802 31.759 1.00 31.67 218 ALA A CA 1
ATOM 1636 C C . ALA A 1 218 ? -47.880 161.540 32.810 1.00 28.18 218 ALA A C 1
ATOM 1637 O O . ALA A 1 218 ? -46.772 162.009 32.499 1.00 31.54 218 ALA A O 1
ATOM 1639 N N . THR A 1 219 ? -48.396 161.657 34.028 1.00 27.78 219 THR A N 1
ATOM 1640 C CA . THR A 1 219 ? -47.711 162.385 35.102 1.00 30.79 219 THR A CA 1
ATOM 1641 C C . THR A 1 219 ? -46.227 162.043 35.256 1.00 29.98 219 THR A C 1
ATOM 1642 O O . THR A 1 219 ? -45.433 162.979 35.435 1.00 32.53 219 THR A O 1
ATOM 1646 N N . PRO A 1 220 ? -45.781 160.779 35.183 1.00 29.84 220 PRO A N 1
ATOM 1647 C CA . PRO A 1 220 ? -44.331 160.509 35.303 1.00 34.51 220 PRO A CA 1
ATOM 1648 C C . PRO A 1 220 ? -43.472 161.195 34.249 1.00 37.87 220 PRO A C 1
ATOM 1649 O O . PRO A 1 220 ? -42.257 161.295 34.445 1.00 35.80 220 PRO A O 1
ATOM 1653 N N . LEU A 1 221 ? -44.041 161.672 33.139 1.00 34.97 221 LEU A N 1
ATOM 1654 C CA . LEU A 1 221 ? -43.204 162.284 32.108 1.00 34.14 221 LEU A CA 1
ATOM 1655 C C . LEU A 1 221 ? -42.766 163.692 32.468 1.00 36.14 221 LEU A C 1
ATOM 1656 O O . LEU A 1 221 ? -41.785 164.185 31.899 1.00 35.16 221 LEU A O 1
ATOM 1661 N N . SER A 1 222 ? -43.453 164.352 33.397 1.00 33.93 222 SER A N 1
ATOM 1662 C CA . SER A 1 222 ? -43.129 165.746 33.660 1.00 37.11 222 SER A CA 1
ATOM 1663 C C . SER A 1 222 ? -43.644 166.164 35.026 1.00 36.57 222 SER A C 1
ATOM 1664 O O . SER A 1 222 ? -44.756 165.808 35.411 1.00 36.50 222 SER A O 1
ATOM 1667 N N . SER A 1 223 ? -42.846 166.958 35.731 1.00 36.20 223 SER A N 1
ATOM 1668 C CA . SER A 1 223 ? -43.286 167.481 37.016 1.00 40.94 223 SER A CA 1
ATOM 1669 C C . SER A 1 223 ? -44.301 168.598 36.854 1.00 35.78 223 SER A C 1
ATOM 1670 O O . SER A 1 223 ? -44.936 168.984 37.838 1.00 35.17 223 SER A O 1
ATOM 1673 N N . THR A 1 224 ? -44.501 169.076 35.631 1.00 34.44 224 THR A N 1
ATOM 1674 C CA . THR A 1 224 ? -45.410 170.171 35.320 1.00 37.70 224 THR A CA 1
ATOM 1675 C C . THR A 1 224 ? -46.447 169.731 34.290 1.00 35.72 224 THR A C 1
ATOM 1676 O O . THR A 1 224 ? -46.153 168.921 33.404 1.00 33.96 224 THR A O 1
ATOM 1680 N N . VAL A 1 225 ? -47.662 170.254 34.416 1.00 35.02 225 VAL A N 1
ATOM 1681 C CA . VAL A 1 225 ? -48.707 170.078 33.418 1.00 34.93 225 VAL A CA 1
ATOM 1682 C C . VAL A 1 225 ? -49.273 171.453 33.082 1.00 39.45 225 VAL A C 1
ATOM 1683 O O . VAL A 1 225 ? -49.248 172.377 33.903 1.00 37.83 225 VAL A O 1
ATOM 1687 N N . THR A 1 226 ? -49.771 171.591 31.853 1.00 35.57 226 THR A N 1
ATOM 1688 C CA . THR A 1 226 ? -50.384 172.826 31.385 1.00 37.13 226 THR A CA 1
ATOM 1689 C C . THR A 1 226 ? -51.806 172.535 30.932 1.00 34.06 226 THR A C 1
ATOM 1690 O O . THR A 1 226 ? -52.038 171.619 30.135 1.00 33.45 226 THR A O 1
ATOM 1694 N N . LEU A 1 227 ? -52.758 173.298 31.449 1.00 35.23 227 LEU A N 1
ATOM 1695 C CA . LEU A 1 227 ? -54.133 173.233 30.973 1.00 38.34 227 LEU A CA 1
ATOM 1696 C C . LEU A 1 227 ? -54.429 174.485 30.154 1.00 40.77 227 LEU A C 1
ATOM 1697 O O . LEU A 1 227 ? -54.132 175.599 30.598 1.00 44.04 227 LEU A O 1
ATOM 1702 N N . SER A 1 228 ? -54.994 174.306 28.959 1.00 37.65 228 SER A N 1
ATOM 1703 C CA . SER A 1 228 ? -55.317 175.427 28.076 1.00 41.51 228 SER A CA 1
ATOM 1704 C C . SER A 1 228 ? -56.794 175.361 27.718 1.00 39.27 228 SER A C 1
ATOM 1705 O O . SER A 1 228 ? -57.275 174.331 27.232 1.00 38.81 228 SER A O 1
ATOM 1708 N N . MET A 1 229 ? -57.505 176.462 27.953 1.00 39.11 229 MET A N 1
ATOM 1709 C CA . MET A 1 229 ? -58.961 176.485 27.899 1.00 45.26 229 MET A CA 1
ATOM 1710 C C . MET A 1 229 ? -59.457 177.738 27.189 1.00 47.87 229 MET A C 1
ATOM 1711 O O . MET A 1 229 ? -58.885 178.821 27.353 1.00 43.90 229 MET A O 1
ATOM 1716 N N . SER A 1 230 ? -60.519 177.571 26.399 1.00 47.12 230 SER A N 1
ATOM 1717 C CA . SER A 1 230 ? -61.352 178.660 25.898 1.00 51.24 230 SER A CA 1
ATOM 1718 C C . SER A 1 230 ? -62.778 178.146 25.854 1.00 51.14 230 SER A C 1
ATOM 1719 O O . SER A 1 230 ? -63.013 176.938 25.915 1.00 46.86 230 SER A O 1
ATOM 1722 N N . ALA A 1 231 ? -63.735 179.070 25.736 1.00 51.94 231 ALA A N 1
ATOM 1723 C CA . ALA A 1 231 ? -65.141 178.682 25.703 1.00 50.94 231 ALA A CA 1
ATOM 1724 C C . ALA A 1 231 ? -65.439 177.811 24.488 1.00 47.07 231 ALA A C 1
ATOM 1725 O O . ALA A 1 231 ? -64.888 178.018 23.407 1.00 48.92 231 ALA A O 1
ATOM 1727 N N . ASP A 1 232 ? -66.290 176.802 24.686 1.00 54.95 232 ASP A N 1
ATOM 1728 C CA . ASP A 1 232 ? -66.807 175.841 23.706 1.00 61.28 232 ASP A CA 1
ATOM 1729 C C . ASP A 1 232 ? -65.738 175.131 22.876 1.00 56.57 232 ASP A C 1
ATOM 1730 O O . ASP A 1 232 ? -66.086 174.461 21.897 1.00 61.30 232 ASP A O 1
ATOM 1735 N N . VAL A 1 233 ? -64.475 175.146 23.295 1.00 57.87 233 VAL A N 1
ATOM 1736 C CA . VAL A 1 233 ? -63.438 174.409 22.565 1.00 53.69 233 VAL A CA 1
ATOM 1737 C C . VAL A 1 233 ? -62.857 173.318 23.462 1.00 51.19 233 VAL A C 1
ATOM 1738 O O . VAL A 1 233 ? -63.049 173.348 24.689 1.00 46.68 233 VAL A O 1
ATOM 1742 N N . PRO A 1 234 ? -62.204 172.296 22.918 1.00 49.19 234 PRO A N 1
ATOM 1743 C CA . PRO A 1 234 ? -61.670 171.241 23.788 1.00 40.14 234 PRO A CA 1
ATOM 1744 C C . PRO A 1 234 ? -60.579 171.762 24.723 1.00 37.81 234 PRO A C 1
ATOM 1745 O O . PRO A 1 234 ? -59.804 172.652 24.382 1.00 35.02 234 PRO A O 1
ATOM 1749 N N . LEU A 1 235 ? -60.561 171.228 25.936 1.00 38.30 235 LEU A N 1
ATOM 1750 C CA . LEU A 1 235 ? -59.425 171.427 26.825 1.00 38.65 235 LEU A CA 1
ATOM 1751 C C . LEU A 1 235 ? -58.173 170.782 26.233 1.00 34.00 235 LEU A C 1
ATOM 1752 O O . LEU A 1 235 ? -58.244 169.705 25.641 1.00 35.02 235 LEU A O 1
ATOM 1757 N N . VAL A 1 236 ? -57.024 171.445 26.383 1.00 32.57 236 VAL A N 1
ATOM 1758 C CA . VAL A 1 236 ? -55.721 170.844 26.094 1.00 35.12 236 VAL A CA 1
ATOM 1759 C C . VAL A 1 236 ? -54.998 170.596 27.413 1.00 34.91 236 VAL A C 1
ATOM 1760 O O . VAL A 1 236 ? -54.794 171.526 28.195 1.00 37.27 236 VAL A O 1
ATOM 1764 N N . VAL A 1 237 ? -54.595 169.353 27.647 1.00 33.62 237 VAL A N 1
ATOM 1765 C CA . VAL A 1 237 ? -53.787 168.970 28.799 1.00 32.59 237 VAL A CA 1
ATOM 1766 C C . VAL A 1 237 ? -52.444 168.507 28.257 1.00 31.59 237 VAL A C 1
ATOM 1767 O O . VAL A 1 237 ? -52.375 167.490 27.566 1.00 34.24 237 VAL A O 1
ATOM 1771 N N . GLU A 1 238 ? -51.373 169.245 28.547 1.00 32.73 238 GLU A N 1
ATOM 1772 C CA . GLU A 1 238 ? -50.075 169.012 27.912 1.00 38.32 238 GLU A CA 1
ATOM 1773 C C . GLU A 1 238 ? -48.979 168.669 28.928 1.00 34.47 238 GLU A C 1
ATOM 1774 O O . GLU A 1 238 ? -48.797 169.382 29.922 1.00 32.26 238 GLU A O 1
ATOM 1780 N N . TYR A 1 239 ? -48.227 167.603 28.644 1.00 30.71 239 TYR A N 1
ATOM 1781 C CA . TYR A 1 239 ? -47.061 167.181 29.414 1.00 28.54 239 TYR A CA 1
ATOM 1782 C C . TYR A 1 239 ? -45.838 167.308 28.517 1.00 35.30 239 TYR A C 1
ATOM 1783 O O . TYR A 1 239 ? -45.771 166.669 27.462 1.00 32.94 239 TYR A O 1
ATOM 1792 N N . LYS A 1 240 ? -44.873 168.118 28.935 1.00 35.70 240 LYS A N 1
ATOM 1793 C CA . LYS A 1 240 ? -43.641 168.263 28.180 1.00 32.54 240 LYS A CA 1
ATOM 1794 C C . LYS A 1 240 ? -42.752 167.039 28.398 1.00 38.14 240 LYS A C 1
ATOM 1795 O O . LYS A 1 240 ? -42.611 166.558 29.527 1.00 37.38 240 LYS A O 1
ATOM 1801 N N . ILE A 1 241 ? -42.186 166.509 27.314 1.00 36.45 241 ILE A N 1
ATOM 1802 C CA . ILE A 1 241 ? -41.220 165.418 27.380 1.00 35.49 241 ILE A CA 1
ATOM 1803 C C . ILE A 1 241 ? -39.859 166.054 27.127 1.00 44.30 241 ILE A C 1
ATOM 1804 O O . ILE A 1 241 ? -39.509 166.369 25.982 1.00 38.09 241 ILE A O 1
ATOM 1809 N N . ALA A 1 242 ? -39.098 166.243 28.210 1.00 45.66 242 ALA A N 1
ATOM 1810 C CA . ALA A 1 242 ? -37.996 167.205 28.229 1.00 52.02 242 ALA A CA 1
ATOM 1811 C C . ALA A 1 242 ? -36.984 166.925 27.132 1.00 51.16 242 ALA A C 1
ATOM 1812 O O . ALA A 1 242 ? -36.558 165.782 26.950 1.00 52.88 242 ALA A O 1
ATOM 1814 N N . ASP A 1 243 ? -36.627 167.984 26.395 1.00 51.41 243 ASP A N 1
ATOM 1815 C CA . ASP A 1 243 ? -35.615 167.959 25.338 1.00 61.09 243 ASP A CA 1
ATOM 1816 C C . ASP A 1 243 ? -36.043 167.108 24.155 1.00 60.68 243 ASP A C 1
ATOM 1817 O O . ASP A 1 243 ? -35.199 166.506 23.485 1.00 61.50 243 ASP A O 1
ATOM 1822 N N . MET A 1 244 ? -37.338 167.049 23.864 1.00 48.83 244 MET A N 1
ATOM 1823 C CA . MET A 1 244 ? -37.761 165.999 22.954 1.00 44.17 244 MET A CA 1
ATOM 1824 C C . MET A 1 244 ? -39.107 166.252 22.289 1.00 44.60 244 MET A C 1
ATOM 1825 O O . MET A 1 244 ? -39.272 165.984 21.093 1.00 43.91 244 MET A O 1
ATOM 1830 N N . GLY A 1 245 ? -40.082 166.744 23.049 1.00 40.81 245 GLY A N 1
ATOM 1831 C CA . GLY A 1 245 ? -41.423 166.861 22.523 1.00 39.17 245 GLY A CA 1
ATOM 1832 C C . GLY A 1 245 ? -42.487 166.991 23.593 1.00 39.46 245 GLY A C 1
ATOM 1833 O O . GLY A 1 245 ? -42.271 167.637 24.629 1.00 33.53 245 GLY A O 1
ATOM 1834 N N . HIS A 1 246 ? -43.642 166.372 23.356 1.00 34.92 246 HIS A N 1
ATOM 1835 C CA . HIS A 1 246 ? -44.764 166.540 24.263 1.00 33.56 246 HIS A CA 1
ATOM 1836 C C . HIS A 1 246 ? -45.768 165.428 24.051 1.00 37.21 246 HIS A C 1
ATOM 1837 O O . HIS A 1 246 ? -45.769 164.739 23.027 1.00 36.93 246 HIS A O 1
ATOM 1844 N N . LEU A 1 247 ? -46.629 165.279 25.051 1.00 34.63 247 LEU A N 1
ATOM 1845 C CA . LEU A 1 247 ? -47.858 164.512 24.967 1.00 37.38 247 LEU A CA 1
ATOM 1846 C C . LEU A 1 247 ? -48.990 165.461 25.339 1.00 38.61 247 LEU A C 1
ATOM 1847 O O . LEU A 1 247 ? -48.982 166.047 26.433 1.00 37.41 247 LEU A O 1
ATOM 1852 N N . LYS A 1 248 ? -49.934 165.640 24.415 1.00 38.25 248 LYS A N 1
ATOM 1853 C CA . LYS A 1 248 ? -51.089 166.517 24.564 1.00 35.85 248 LYS A CA 1
ATOM 1854 C C . LYS A 1 248 ? -52.360 165.688 24.503 1.00 40.33 248 LYS A C 1
ATOM 1855 O O . LYS A 1 248 ? -52.523 164.847 23.608 1.00 36.77 248 LYS A O 1
ATOM 1861 N N . TYR A 1 249 ? -53.279 165.960 25.417 1.00 32.15 249 TYR A N 1
ATOM 1862 C CA . TYR A 1 249 ? -54.584 165.325 25.412 1.00 32.19 249 TYR A CA 1
ATOM 1863 C C . TYR A 1 249 ? -55.627 166.401 25.189 1.00 35.21 249 TYR A C 1
ATOM 1864 O O . TYR A 1 249 ? -55.559 167.478 25.794 1.00 35.53 249 TYR A O 1
ATOM 1873 N N . TYR A 1 250 ? -56.580 166.108 24.311 1.00 36.71 250 TYR A N 1
ATOM 1874 C CA . TYR A 1 250 ? -57.679 167.008 24.004 1.00 34.86 250 TYR A CA 1
ATOM 1875 C C . TYR A 1 250 ? -58.966 166.406 24.550 1.00 36.16 250 TYR A C 1
ATOM 1876 O O . TYR A 1 250 ? -59.199 165.205 24.412 1.00 37.80 250 TYR A O 1
ATOM 1885 N N . LEU A 1 251 ? -59.789 167.228 25.197 1.00 34.53 251 LEU A N 1
ATOM 1886 C CA . LEU A 1 251 ? -61.031 166.744 25.792 1.00 36.24 251 LEU A CA 1
ATOM 1887 C C . LEU A 1 251 ? -62.155 167.705 25.444 1.00 37.63 251 LEU A C 1
ATOM 1888 O O . LEU A 1 251 ? -62.078 168.891 25.774 1.00 34.36 251 LEU A O 1
ATOM 1893 N N . ALA A 1 252 ? -63.201 167.180 24.821 1.00 41.14 252 ALA A N 1
ATOM 1894 C CA . ALA A 1 252 ? -64.350 167.996 24.454 1.00 49.77 252 ALA A CA 1
ATOM 1895 C C . ALA A 1 252 ? -65.189 168.312 25.691 1.00 46.51 252 ALA A C 1
ATOM 1896 O O . ALA A 1 252 ? -65.521 167.405 26.460 1.00 41.44 252 ALA A O 1
ATOM 1898 N N . PRO A 1 253 ? -65.579 169.561 25.899 1.00 48.98 253 PRO A N 1
ATOM 1899 C CA . PRO A 1 253 ? -66.364 169.895 27.091 1.00 52.73 253 PRO A CA 1
ATOM 1900 C C . PRO A 1 253 ? -67.767 169.305 27.022 1.00 52.64 253 PRO A C 1
ATOM 1901 O O . PRO A 1 253 ? -68.211 168.762 26.006 1.00 57.69 253 PRO A O 1
ATOM 1905 N N . LYS A 1 254 ? -68.462 169.403 28.153 1.00 50.53 254 LYS A N 1
ATOM 1906 C CA . LYS A 1 254 ? -69.856 169.001 28.246 1.00 51.92 254 LYS A CA 1
ATOM 1907 C C . LYS A 1 254 ? -70.760 170.197 27.967 1.00 59.79 254 LYS A C 1
ATOM 1908 O O . LYS A 1 254 ? -70.421 171.337 28.298 1.00 58.56 254 LYS A O 1
ATOM 1914 N N . ILE A 1 255 ? -71.910 169.915 27.342 1.00 62.88 255 ILE A N 1
ATOM 1915 C CA . ILE A 1 255 ? -72.835 170.916 26.783 1.00 64.76 255 ILE A CA 1
ATOM 1916 C C . ILE A 1 255 ? -72.077 171.883 25.887 1.00 70.22 255 ILE A C 1
ATOM 1917 O O . ILE A 1 255 ? -72.050 171.710 24.667 1.00 77.57 255 ILE A O 1
ATOM 1922 N N . MET B 1 1 ? -64.951 199.124 3.980 1.00 68.07 1 MET B N 1
ATOM 1923 C CA . MET B 1 1 ? -66.106 199.110 3.091 1.00 61.24 1 MET B CA 1
ATOM 1924 C C . MET B 1 1 ? -66.180 197.811 2.301 1.00 58.94 1 MET B C 1
ATOM 1925 O O . MET B 1 1 ? -65.193 197.352 1.718 1.00 56.53 1 MET B O 1
ATOM 1930 N N . PHE B 1 2 ? -67.369 197.222 2.294 1.00 53.18 2 PHE B N 1
ATOM 1931 C CA . PHE B 1 2 ? -67.651 195.990 1.574 1.00 46.07 2 PHE B CA 1
ATOM 1932 C C . PHE B 1 2 ? -68.920 196.203 0.775 1.00 43.06 2 PHE B C 1
ATOM 1933 O O . PHE B 1 2 ? -69.852 196.860 1.245 1.00 44.39 2 PHE B O 1
ATOM 1941 N N . GLU B 1 3 ? -68.960 195.657 -0.434 1.00 40.18 3 GLU B N 1
ATOM 1942 C CA . GLU B 1 3 ? -70.178 195.783 -1.212 1.00 42.42 3 GLU B CA 1
ATOM 1943 C C . GLU B 1 3 ? -70.242 194.661 -2.228 1.00 43.99 3 GLU B C 1
ATOM 1944 O O . GLU B 1 3 ? -69.297 194.456 -2.995 1.00 37.73 3 GLU B O 1
ATOM 1950 N N . ALA B 1 4 ? -71.362 193.944 -2.239 1.00 37.49 4 ALA B N 1
ATOM 1951 C CA . ALA B 1 4 ? -71.529 192.835 -3.162 1.00 35.47 4 ALA B CA 1
ATOM 1952 C C . ALA B 1 4 ? -72.939 192.882 -3.723 1.00 34.52 4 ALA B C 1
ATOM 1953 O O . ALA B 1 4 ? -73.915 192.961 -2.972 1.00 36.70 4 ALA B O 1
ATOM 1955 N N . ARG B 1 5 ? -73.029 192.863 -5.039 1.00 34.97 5 ARG B N 1
ATOM 1956 C CA . ARG B 1 5 ? -74.283 192.931 -5.757 1.00 34.88 5 ARG B CA 1
ATOM 1957 C C . ARG B 1 5 ? -74.526 191.565 -6.358 1.00 36.78 5 ARG B C 1
ATOM 1958 O O . ARG B 1 5 ? -73.630 190.998 -6.994 1.00 36.15 5 ARG B O 1
ATOM 1966 N N . LEU B 1 6 ? -75.713 191.020 -6.123 1.00 31.53 6 LEU B N 1
ATOM 1967 C CA . LEU B 1 6 ? -76.070 189.710 -6.651 1.00 30.77 6 LEU B CA 1
ATOM 1968 C C . LEU B 1 6 ? -77.393 189.846 -7.396 1.00 33.75 6 LEU B C 1
ATOM 1969 O O . LEU B 1 6 ? -78.436 190.073 -6.773 1.00 33.54 6 LEU B O 1
ATOM 1974 N N . VAL B 1 7 ? -77.355 189.703 -8.725 1.00 34.46 7 VAL B N 1
ATOM 1975 C CA . VAL B 1 7 ? -78.569 189.843 -9.526 1.00 35.73 7 VAL B CA 1
ATOM 1976 C C . VAL B 1 7 ? -79.560 188.720 -9.207 1.00 39.80 7 VAL B C 1
ATOM 1977 O O . VAL B 1 7 ? -80.770 188.957 -9.094 1.00 36.10 7 VAL B O 1
ATOM 1981 N N . GLN B 1 8 ? -79.072 187.488 -9.052 1.00 34.58 8 GLN B N 1
ATOM 1982 C CA . GLN B 1 8 ? -79.933 186.369 -8.665 1.00 37.89 8 GLN B CA 1
ATOM 1983 C C . GLN B 1 8 ? -80.046 186.320 -7.139 1.00 33.63 8 GLN B C 1
ATOM 1984 O O . GLN B 1 8 ? -79.535 185.430 -6.465 1.00 33.02 8 GLN B O 1
ATOM 1990 N N . GLY B 1 9 ? -80.738 187.325 -6.597 1.00 33.82 9 GLY B N 1
ATOM 1991 C CA . GLY B 1 9 ? -80.834 187.489 -5.153 1.00 32.74 9 GLY B CA 1
ATOM 1992 C C . GLY B 1 9 ? -81.524 186.343 -4.441 1.00 35.47 9 GLY B C 1
ATOM 1993 O O . GLY B 1 9 ? -81.326 186.171 -3.231 1.00 34.69 9 GLY B O 1
ATOM 1994 N N . SER B 1 10 ? -82.323 185.550 -5.165 1.00 28.98 10 SER B N 1
ATOM 1995 C CA . SER B 1 10 ? -82.978 184.393 -4.563 1.00 37.65 10 SER B CA 1
ATOM 1996 C C . SER B 1 10 ? -81.973 183.399 -3.972 1.00 33.16 10 SER B C 1
ATOM 1997 O O . SER B 1 10 ? -82.319 182.671 -3.035 1.00 33.64 10 SER B O 1
ATOM 2000 N N . ILE B 1 11 ? -80.738 183.369 -4.486 1.00 31.10 11 ILE B N 1
ATOM 2001 C CA . ILE B 1 11 ? -79.686 182.535 -3.896 1.00 33.52 11 ILE B CA 1
ATOM 2002 C C . ILE B 1 11 ? -79.495 182.878 -2.425 1.00 30.33 11 ILE B C 1
ATOM 2003 O O . ILE B 1 11 ? -79.456 181.996 -1.559 1.00 32.17 11 ILE B O 1
ATOM 2008 N N . LEU B 1 12 ? -79.423 184.173 -2.114 1.00 32.29 12 LEU B N 1
ATOM 2009 C CA . LEU B 1 12 ? -79.256 184.608 -0.729 1.00 31.44 12 LEU B CA 1
ATOM 2010 C C . LEU B 1 12 ? -80.471 184.265 0.130 1.00 32.32 12 LEU B C 1
ATOM 2011 O O . LEU B 1 12 ? -80.326 183.895 1.303 1.00 31.29 12 LEU B O 1
ATOM 2016 N N . LYS B 1 13 ? -81.681 184.465 -0.406 1.00 28.76 13 LYS B N 1
ATOM 2017 C CA . LYS B 1 13 ? -82.896 184.052 0.305 1.00 33.12 13 LYS B CA 1
ATOM 2018 C C . LYS B 1 13 ? -82.855 182.561 0.646 1.00 30.93 13 LYS B C 1
ATOM 2019 O O . LYS B 1 13 ? -83.160 182.155 1.775 1.00 29.58 13 LYS B O 1
ATOM 2025 N N . LYS B 1 14 ? -82.491 181.730 -0.331 1.00 27.49 14 LYS B N 1
ATOM 2026 C CA . LYS B 1 14 ? -82.442 180.284 -0.100 1.00 31.06 14 LYS B CA 1
ATOM 2027 C C . LYS B 1 14 ? -81.344 179.902 0.885 1.00 32.95 14 LYS B C 1
ATOM 2028 O O . LYS B 1 14 ? -81.554 179.041 1.751 1.00 31.35 14 LYS B O 1
ATOM 2034 N N . VAL B 1 15 ? -80.174 180.549 0.790 1.00 32.13 15 VAL B N 1
ATOM 2035 C CA . VAL B 1 15 ? -79.088 180.255 1.725 1.00 29.90 15 VAL B CA 1
ATOM 2036 C C . VAL B 1 15 ? -79.548 180.505 3.152 1.00 30.00 15 VAL B C 1
ATOM 2037 O O . VAL B 1 15 ? -79.385 179.657 4.037 1.00 32.14 15 VAL B O 1
ATOM 2041 N N . LEU B 1 16 ? -80.167 181.663 3.393 1.00 32.90 16 LEU B N 1
ATOM 2042 C CA . LEU B 1 16 ? -80.583 181.980 4.758 1.00 32.72 16 LEU B CA 1
ATOM 2043 C C . LEU B 1 16 ? -81.675 181.033 5.245 1.00 35.80 16 LEU B C 1
ATOM 2044 O O . LEU B 1 16 ? -81.698 180.671 6.431 1.00 37.53 16 LEU B O 1
ATOM 2049 N N . GLU B 1 17 ? -82.600 180.629 4.358 1.00 32.06 17 GLU B N 1
ATOM 2050 C CA . GLU B 1 17 ? -83.599 179.637 4.755 1.00 35.57 17 GLU B CA 1
ATOM 2051 C C . GLU B 1 17 ? -82.928 178.307 5.091 1.00 35.32 17 GLU B C 1
ATOM 2052 O O . GLU B 1 17 ? -83.372 177.588 5.985 1.00 37.38 17 GLU B O 1
ATOM 2058 N N . ALA B 1 18 ? -81.848 177.969 4.389 1.00 31.51 18 ALA B N 1
ATOM 2059 C CA . ALA B 1 18 ? -81.135 176.731 4.665 1.00 35.54 18 ALA B CA 1
ATOM 2060 C C . ALA B 1 18 ? -80.273 176.795 5.926 1.00 41.40 18 ALA B C 1
ATOM 2061 O O . ALA B 1 18 ? -79.756 175.753 6.356 1.00 43.30 18 ALA B O 1
ATOM 2063 N N . LEU B 1 19 ? -80.068 177.978 6.497 1.00 36.07 19 LEU B N 1
ATOM 2064 C CA . LEU B 1 19 ? -79.193 178.155 7.652 1.00 37.79 19 LEU B CA 1
ATOM 2065 C C . LEU B 1 19 ? -79.951 178.354 8.953 1.00 40.25 19 LEU B C 1
ATOM 2066 O O . LEU B 1 19 ? -79.602 177.739 9.959 1.00 39.57 19 LEU B O 1
ATOM 2071 N N . LYS B 1 20 ? -81.005 179.174 8.935 1.00 36.92 20 LYS B N 1
ATOM 2072 C CA . LYS B 1 20 ? -81.572 179.744 10.153 1.00 40.33 20 LYS B CA 1
ATOM 2073 C C . LYS B 1 20 ? -82.187 178.699 11.064 1.00 39.98 20 LYS B C 1
ATOM 2074 O O . LYS B 1 20 ? -82.409 178.983 12.239 1.00 40.69 20 LYS B O 1
ATOM 2080 N N . ASP B 1 21 ? -82.521 177.522 10.558 1.00 42.84 21 ASP B N 1
ATOM 2081 C CA . ASP B 1 21 ? -83.088 176.522 11.457 1.00 47.56 21 ASP B CA 1
ATOM 2082 C C . ASP B 1 21 ? -82.009 175.715 12.168 1.00 46.63 21 ASP B C 1
ATOM 2083 O O . ASP B 1 21 ? -82.253 175.201 13.266 1.00 47.89 21 ASP B O 1
ATOM 2088 N N . LEU B 1 22 ? -80.822 175.622 11.583 1.00 42.98 22 LEU B N 1
ATOM 2089 C CA . LEU B 1 22 ? -79.700 174.922 12.188 1.00 42.85 22 LEU B CA 1
ATOM 2090 C C . LEU B 1 22 ? -78.903 175.809 13.143 1.00 48.01 22 LEU B C 1
ATOM 2091 O O . LEU B 1 22 ? -78.430 175.329 14.177 1.00 47.61 22 LEU B O 1
ATOM 2096 N N . ILE B 1 23 ? -78.725 177.093 12.829 1.00 41.32 23 ILE B N 1
ATOM 2097 C CA . ILE B 1 23 ? -77.857 177.952 13.626 1.00 46.28 23 ILE B CA 1
ATOM 2098 C C . ILE B 1 23 ? -78.492 179.327 13.791 1.00 51.08 23 ILE B C 1
ATOM 2099 O O . ILE B 1 23 ? -79.077 179.880 12.854 1.00 49.43 23 ILE B O 1
ATOM 2104 N N . ASN B 1 24 ? -78.368 179.879 14.991 1.00 53.40 24 ASN B N 1
ATOM 2105 C CA . ASN B 1 24 ? -78.935 181.180 15.303 1.00 47.26 24 ASN B CA 1
ATOM 2106 C C . ASN B 1 24 ? -78.012 182.311 14.901 1.00 49.95 24 ASN B C 1
ATOM 2107 O O . ASN B 1 24 ? -78.469 183.331 14.374 1.00 48.25 24 ASN B O 1
ATOM 2112 N N . GLU B 1 25 ? -76.719 182.149 15.163 1.00 50.65 25 GLU B N 1
ATOM 2113 C CA . GLU B 1 25 ? -75.740 183.208 15.004 1.00 54.39 25 GLU B CA 1
ATOM 2114 C C . GLU B 1 25 ? -74.532 182.643 14.278 1.00 51.25 25 GLU B C 1
ATOM 2115 O O . GLU B 1 25 ? -74.181 181.473 14.434 1.00 51.44 25 GLU B O 1
ATOM 2121 N N . ALA B 1 26 ? -73.915 183.475 13.457 1.00 41.86 26 ALA B N 1
ATOM 2122 C CA . ALA B 1 26 ? -72.766 183.009 12.712 1.00 49.20 26 ALA B CA 1
ATOM 2123 C C . ALA B 1 26 ? -71.998 184.221 12.241 1.00 49.92 26 ALA B C 1
ATOM 2124 O O . ALA B 1 26 ? -72.528 185.330 12.171 1.00 48.67 26 ALA B O 1
ATOM 2126 N N . CYS B 1 27 ? -70.745 183.977 11.904 1.00 52.40 27 CYS B N 1
ATOM 2127 C CA . CYS B 1 27 ? -69.822 185.005 11.474 1.00 49.49 27 CYS B CA 1
ATOM 2128 C C . CYS B 1 27 ? -69.614 184.876 9.972 1.00 50.32 27 CYS B C 1
ATOM 2129 O O . CYS B 1 27 ? -69.215 183.812 9.485 1.00 50.71 27 CYS B O 1
ATOM 2132 N N . TRP B 1 28 ? -69.874 185.957 9.244 1.00 49.08 28 TRP B N 1
ATOM 2133 C CA . TRP B 1 28 ? -69.621 186.006 7.809 1.00 50.43 28 TRP B CA 1
ATOM 2134 C C . TRP B 1 28 ? -68.211 186.542 7.594 1.00 49.88 28 TRP B C 1
ATOM 2135 O O . TRP B 1 28 ? -67.943 187.719 7.857 1.00 52.80 28 TRP B O 1
ATOM 2146 N N . ASP B 1 29 ? -67.312 185.685 7.120 1.00 43.85 29 ASP B N 1
ATOM 2147 C CA . ASP B 1 29 ? -65.931 186.072 6.854 1.00 47.99 29 ASP B CA 1
ATOM 2148 C C . ASP B 1 29 ? -65.828 186.570 5.419 1.00 49.65 29 ASP B C 1
ATOM 2149 O O . ASP B 1 29 ? -65.905 185.782 4.468 1.00 48.94 29 ASP B O 1
ATOM 2154 N N . ILE B 1 30 ? -65.652 187.880 5.274 1.00 49.14 30 ILE B N 1
ATOM 2155 C CA . ILE B 1 30 ? -65.560 188.549 3.983 1.00 46.75 30 ILE B CA 1
ATOM 2156 C C . ILE B 1 30 ? -64.116 188.880 3.619 1.00 50.82 30 ILE B C 1
ATOM 2157 O O . ILE B 1 30 ? -63.397 189.520 4.387 1.00 57.66 30 ILE B O 1
ATOM 2162 N N . SER B 1 31 ? -63.666 188.414 2.460 1.00 52.10 31 SER B N 1
ATOM 2163 C CA . SER B 1 31 ? -62.336 188.693 1.964 1.00 53.04 31 SER B CA 1
ATOM 2164 C C . SER B 1 31 ? -62.468 188.964 0.479 1.00 54.02 31 SER B C 1
ATOM 2165 O O . SER B 1 31 ? -63.551 188.838 -0.102 1.00 51.48 31 SER B O 1
ATOM 2168 N N . SER B 1 32 ? -61.357 189.342 -0.143 1.00 49.68 32 SER B N 1
ATOM 2169 C CA . SER B 1 32 ? -61.396 189.623 -1.569 1.00 52.61 32 SER B CA 1
ATOM 2170 C C . SER B 1 32 ? -61.686 188.380 -2.397 1.00 43.67 32 SER B C 1
ATOM 2171 O O . SER B 1 32 ? -61.958 188.503 -3.594 1.00 51.83 32 SER B O 1
ATOM 2174 N N . SER B 1 33 ? -61.619 187.196 -1.799 1.00 43.88 33 SER B N 1
ATOM 2175 C CA . SER B 1 33 ? -61.902 185.955 -2.507 1.00 50.96 33 SER B CA 1
ATOM 2176 C C . SER B 1 33 ? -63.378 185.565 -2.453 1.00 48.81 33 SER B C 1
ATOM 2177 O O . SER B 1 33 ? -63.818 184.733 -3.260 1.00 41.66 33 SER B O 1
ATOM 2180 N N . GLY B 1 34 ? -64.134 186.123 -1.517 1.00 40.58 34 GLY B N 1
ATOM 2181 C CA . GLY B 1 34 ? -65.558 185.894 -1.459 1.00 43.29 34 GLY B CA 1
ATOM 2182 C C . GLY B 1 34 ? -66.048 185.909 -0.028 1.00 45.26 34 GLY B C 1
ATOM 2183 O O . GLY B 1 34 ? -65.428 186.493 0.860 1.00 45.60 34 GLY B O 1
ATOM 2184 N N . VAL B 1 35 ? -67.187 185.259 0.159 1.00 43.85 35 VAL B N 1
ATOM 2185 C CA . VAL B 1 35 ? -67.862 185.178 1.445 1.00 45.10 35 VAL B CA 1
ATOM 2186 C C . VAL B 1 35 ? -67.717 183.749 1.950 1.00 48.22 35 VAL B C 1
ATOM 2187 O O . VAL B 1 35 ? -67.881 182.790 1.185 1.00 52.09 35 VAL B O 1
ATOM 2191 N N . ASN B 1 36 ? -67.371 183.609 3.219 1.00 48.08 36 ASN B N 1
ATOM 2192 C CA . ASN B 1 36 ? -67.260 182.310 3.857 1.00 48.11 36 ASN B CA 1
ATOM 2193 C C . ASN B 1 36 ? -67.966 182.366 5.194 1.00 48.90 36 ASN B C 1
ATOM 2194 O O . ASN B 1 36 ? -67.853 183.352 5.926 1.00 49.88 36 ASN B O 1
ATOM 2199 N N . LEU B 1 37 ? -68.684 181.301 5.501 1.00 43.43 37 LEU B N 1
ATOM 2200 C CA . LEU B 1 37 ? -69.328 181.132 6.786 1.00 41.04 37 LEU B CA 1
ATOM 2201 C C . LEU B 1 37 ? -69.102 179.693 7.211 1.00 45.42 37 LEU B C 1
ATOM 2202 O O . LEU B 1 37 ? -69.221 178.774 6.393 1.00 44.80 37 LEU B O 1
ATOM 2207 N N . GLN B 1 38 ? -68.781 179.501 8.486 1.00 41.17 38 GLN B N 1
ATOM 2208 C CA . GLN B 1 38 ? -68.525 178.181 9.042 1.00 48.03 38 GLN B CA 1
ATOM 2209 C C . GLN B 1 38 ? -69.017 178.175 10.477 1.00 47.20 38 GLN B C 1
ATOM 2210 O O . GLN B 1 38 ? -68.645 179.053 11.256 1.00 47.86 38 GLN B O 1
ATOM 2216 N N . SER B 1 39 ? -69.919 177.273 10.856 1.00 42.67 39 SER B N 1
ATOM 2217 C CA . SER B 1 39 ? -70.437 177.327 12.214 1.00 40.33 39 SER B CA 1
ATOM 2218 C C . SER B 1 39 ? -71.017 175.979 12.615 1.00 46.00 39 SER B C 1
ATOM 2219 O O . SER B 1 39 ? -71.744 175.352 11.836 1.00 39.94 39 SER B O 1
ATOM 2222 N N . MET B 1 40 ? -70.703 175.552 13.839 1.00 44.78 40 MET B N 1
ATOM 2223 C CA . MET B 1 40 ? -71.355 174.392 14.433 1.00 44.34 40 MET B CA 1
ATOM 2224 C C . MET B 1 40 ? -72.703 174.784 15.004 1.00 41.50 40 MET B C 1
ATOM 2225 O O . MET B 1 40 ? -72.877 175.895 15.504 1.00 44.86 40 MET B O 1
ATOM 2230 N N . ASP B 1 41 ? -73.659 173.856 14.951 1.00 40.56 41 ASP B N 1
ATOM 2231 C CA . ASP B 1 41 ? -74.860 174.068 15.744 1.00 46.14 41 ASP B CA 1
ATOM 2232 C C . ASP B 1 41 ? -74.512 173.984 17.235 1.00 49.46 41 ASP B C 1
ATOM 2233 O O . ASP B 1 41 ? -73.418 173.561 17.626 1.00 49.07 41 ASP B O 1
ATOM 2238 N N . SER B 1 42 ? -75.469 174.386 18.073 1.00 51.13 42 SER B N 1
ATOM 2239 C CA . SER B 1 42 ? -75.204 174.510 19.507 1.00 55.23 42 SER B CA 1
ATOM 2240 C C . SER B 1 42 ? -74.798 173.174 20.124 1.00 56.94 42 SER B C 1
ATOM 2241 O O . SER B 1 42 ? -73.929 173.123 21.006 1.00 57.29 42 SER B O 1
ATOM 2244 N N . SER B 1 43 ? -75.414 172.081 19.669 1.00 53.58 43 SER B N 1
ATOM 2245 C CA . SER B 1 43 ? -75.129 170.759 20.210 1.00 47.43 43 SER B CA 1
ATOM 2246 C C . SER B 1 43 ? -73.784 170.220 19.756 1.00 49.33 43 SER B C 1
ATOM 2247 O O . SER B 1 43 ? -73.391 169.135 20.195 1.00 51.31 43 SER B O 1
ATOM 2250 N N . HIS B 1 44 ? -73.107 170.917 18.890 1.00 47.83 44 HIS B N 1
ATOM 2251 C CA . HIS B 1 44 ? -71.860 170.474 18.360 1.00 47.49 44 HIS B CA 1
ATOM 2252 C C . HIS B 1 44 ? -71.898 169.221 17.571 1.00 51.23 44 HIS B C 1
ATOM 2253 O O . HIS B 1 44 ? -70.866 168.649 17.280 1.00 46.57 44 HIS B O 1
ATOM 2260 N N . VAL B 1 45 ? -73.080 168.799 17.174 1.00 43.69 45 VAL B N 1
ATOM 2261 C CA . VAL B 1 45 ? -73.240 167.573 16.406 1.00 43.91 45 VAL B CA 1
ATOM 2262 C C . VAL B 1 45 ? -73.069 167.817 14.905 1.00 45.09 45 VAL B C 1
ATOM 2263 O O . VAL B 1 45 ? -72.653 166.915 14.171 1.00 42.53 45 VAL B O 1
ATOM 2267 N N . SER B 1 46 ? -73.357 169.022 14.425 1.00 42.15 46 SER B N 1
ATOM 2268 C CA . SER B 1 46 ? -73.234 169.302 13.002 1.00 44.17 46 SER B CA 1
ATOM 2269 C C . SER B 1 46 ? -72.547 170.641 12.800 1.00 41.77 46 SER B C 1
ATOM 2270 O O . SER B 1 46 ? -72.524 171.505 13.680 1.00 40.27 46 SER B O 1
ATOM 2273 N N . LEU B 1 47 ? -71.992 170.795 11.613 1.00 39.79 47 LEU B N 1
ATOM 2274 C CA . LEU B 1 47 ? -71.344 172.019 11.188 1.00 43.48 47 LEU B CA 1
ATOM 2275 C C . LEU B 1 47 ? -71.795 172.330 9.768 1.00 40.20 47 LEU B C 1
ATOM 2276 O O . LEU B 1 47 ? -71.950 171.415 8.948 1.00 40.89 47 LEU B O 1
ATOM 2281 N N . VAL B 1 48 ? -71.991 173.612 9.475 1.00 37.59 48 VAL B N 1
ATOM 2282 C CA . VAL B 1 48 ? -72.324 174.069 8.132 1.00 37.01 48 VAL B CA 1
ATOM 2283 C C . VAL B 1 48 ? -71.213 174.974 7.620 1.00 40.56 48 VAL B C 1
ATOM 2284 O O . VAL B 1 48 ? -70.685 175.815 8.358 1.00 39.72 48 VAL B O 1
ATOM 2288 N N . GLN B 1 49 ? -70.870 174.812 6.344 1.00 36.98 49 GLN B N 1
ATOM 2289 C CA . GLN B 1 49 ? -69.851 175.631 5.701 1.00 39.36 49 GLN B CA 1
ATOM 2290 C C . GLN B 1 49 ? -70.394 176.201 4.395 1.00 36.44 49 GLN B C 1
ATOM 2291 O O . GLN B 1 49 ? -70.798 175.451 3.496 1.00 39.24 49 GLN B O 1
ATOM 2297 N N . LEU B 1 50 ? -70.388 177.518 4.281 1.00 39.21 50 LEU B N 1
ATOM 2298 C CA . LEU B 1 50 ? -70.911 178.220 3.116 1.00 36.33 50 LEU B CA 1
ATOM 2299 C C . LEU B 1 50 ? -69.766 178.914 2.397 1.00 39.77 50 LEU B C 1
ATOM 2300 O O . LEU B 1 50 ? -68.986 179.634 3.026 1.00 40.87 50 LEU B O 1
ATOM 2305 N N . THR B 1 51 ? -69.679 178.718 1.087 1.00 36.43 51 THR B N 1
ATOM 2306 C CA . THR B 1 51 ? -68.715 179.408 0.241 1.00 39.44 51 THR B CA 1
ATOM 2307 C C . THR B 1 51 ? -69.449 180.144 -0.872 1.00 38.29 51 THR B C 1
ATOM 2308 O O . THR B 1 51 ? -70.210 179.530 -1.628 1.00 41.48 51 THR B O 1
ATOM 2312 N N . LEU B 1 52 ? -69.209 181.450 -0.983 1.00 39.19 52 LEU B N 1
ATOM 2313 C CA . LEU B 1 52 ? -69.728 182.265 -2.083 1.00 40.79 52 LEU B CA 1
ATOM 2314 C C . LEU B 1 52 ? -68.556 183.037 -2.691 1.00 41.42 52 LEU B C 1
ATOM 2315 O O . LEU B 1 52 ? -68.162 184.076 -2.155 1.00 41.50 52 LEU B O 1
ATOM 2320 N N . ARG B 1 53 ? -68.028 182.554 -3.815 1.00 41.69 53 ARG B N 1
ATOM 2321 C CA . ARG B 1 53 ? -66.835 183.153 -4.413 1.00 42.91 53 ARG B CA 1
ATOM 2322 C C . ARG B 1 53 ? -67.132 184.533 -4.996 1.00 45.88 53 ARG B C 1
ATOM 2323 O O . ARG B 1 53 ? -68.188 184.768 -5.602 1.00 39.08 53 ARG B O 1
ATOM 2331 N N . SER B 1 54 ? -66.178 185.451 -4.800 1.00 41.33 54 SER B N 1
ATOM 2332 C CA . SER B 1 54 ? -66.324 186.826 -5.276 1.00 41.67 54 SER B CA 1
ATOM 2333 C C . SER B 1 54 ? -66.736 186.876 -6.740 1.00 42.39 54 SER B C 1
ATOM 2334 O O . SER B 1 54 ? -67.589 187.688 -7.122 1.00 41.06 54 SER B O 1
ATOM 2337 N N . GLU B 1 55 ? -66.160 185.995 -7.570 1.00 41.39 55 GLU B N 1
ATOM 2338 C CA . GLU B 1 55 ? -66.461 185.971 -8.998 1.00 40.79 55 GLU B CA 1
ATOM 2339 C C . GLU B 1 55 ? -67.893 185.552 -9.291 1.00 44.29 55 GLU B C 1
ATOM 2340 O O . GLU B 1 55 ? -68.359 185.755 -10.417 1.00 44.80 55 GLU B O 1
ATOM 2346 N N . GLY B 1 56 ? -68.592 184.943 -8.328 1.00 43.20 56 GLY B N 1
ATOM 2347 C CA . GLY B 1 56 ? -69.993 184.627 -8.549 1.00 41.64 56 GLY B CA 1
ATOM 2348 C C . GLY B 1 56 ? -70.922 185.810 -8.433 1.00 44.72 56 GLY B C 1
ATOM 2349 O O . GLY B 1 56 ? -72.077 185.729 -8.868 1.00 44.92 56 GLY B O 1
ATOM 2350 N N . PHE B 1 57 ? -70.440 186.909 -7.856 1.00 38.72 57 PHE B N 1
ATOM 2351 C CA . PHE B 1 57 ? -71.232 188.120 -7.716 1.00 38.75 57 PHE B CA 1
ATOM 2352 C C . PHE B 1 57 ? -71.103 188.991 -8.963 1.00 40.22 57 PHE B C 1
ATOM 2353 O O . PHE B 1 57 ? -70.108 188.934 -9.687 1.00 41.23 57 PHE B O 1
ATOM 2361 N N . ASP B 1 58 ? -72.129 189.793 -9.217 1.00 35.46 58 ASP B N 1
ATOM 2362 C CA . ASP B 1 58 ? -72.085 190.637 -10.400 1.00 37.30 58 ASP B CA 1
ATOM 2363 C C . ASP B 1 58 ? -71.169 191.828 -10.181 1.00 42.05 58 ASP B C 1
ATOM 2364 O O . ASP B 1 58 ? -70.479 192.260 -11.108 1.00 41.88 58 ASP B O 1
ATOM 2369 N N . THR B 1 59 ? -71.132 192.359 -8.959 1.00 35.76 59 THR B N 1
ATOM 2370 C CA . THR B 1 59 ? -70.037 193.205 -8.522 1.00 38.69 59 THR B CA 1
ATOM 2371 C C . THR B 1 59 ? -69.655 192.769 -7.123 1.00 40.67 59 THR B C 1
ATOM 2372 O O . THR B 1 59 ? -70.502 192.336 -6.337 1.00 36.49 59 THR B O 1
ATOM 2376 N N . TYR B 1 60 ? -68.366 192.879 -6.825 1.00 39.70 60 TYR B N 1
ATOM 2377 C CA . TYR B 1 60 ? -67.831 192.438 -5.548 1.00 41.31 60 TYR B CA 1
ATOM 2378 C C . TYR B 1 60 ? -66.651 193.322 -5.180 1.00 44.64 60 TYR B C 1
ATOM 2379 O O . TYR B 1 60 ? -65.676 193.412 -5.930 1.00 45.13 60 TYR B O 1
ATOM 2388 N N . ARG B 1 61 ? -66.710 193.852 -4.006 1.00 42.53 61 ARG B N 1
ATOM 2389 C CA . ARG B 1 61 ? -65.663 194.633 -3.508 1.00 48.59 61 ARG B CA 1
ATOM 2390 C C . ARG B 1 61 ? -65.413 194.554 -2.029 1.00 48.92 61 ARG B C 1
ATOM 2391 O O . ARG B 1 61 ? -66.253 194.848 -1.260 1.00 44.85 61 ARG B O 1
ATOM 2399 N N . CYS B 1 62 ? -64.197 194.222 -1.652 1.00 48.30 62 CYS B N 1
ATOM 2400 C CA . CYS B 1 62 ? -63.792 194.094 -0.256 1.00 52.94 62 CYS B CA 1
ATOM 2401 C C . CYS B 1 62 ? -62.512 194.914 -0.111 1.00 63.76 62 CYS B C 1
ATOM 2402 O O . CYS B 1 62 ? -61.444 194.511 -0.584 1.00 60.32 62 CYS B O 1
ATOM 2405 N N . ASP B 1 63 ? -62.609 196.052 0.529 1.00 59.27 63 ASP B N 1
ATOM 2406 C CA . ASP B 1 63 ? -61.449 196.870 0.695 1.00 62.87 63 ASP B CA 1
ATOM 2407 C C . ASP B 1 63 ? -60.570 196.335 1.764 1.00 64.75 63 ASP B C 1
ATOM 2408 O O . ASP B 1 63 ? -59.401 196.435 1.637 1.00 66.56 63 ASP B O 1
ATOM 2413 N N . ARG B 1 64 ? -61.143 195.787 2.820 1.00 66.17 64 ARG B N 1
ATOM 2414 C CA . ARG B 1 64 ? -60.392 195.103 3.865 1.00 62.15 64 ARG B CA 1
ATOM 2415 C C . ARG B 1 64 ? -61.213 193.933 4.387 1.00 65.96 64 ARG B C 1
ATOM 2416 O O . ARG B 1 64 ? -62.444 193.978 4.390 1.00 64.14 64 ARG B O 1
ATOM 2424 N N . ASN B 1 65 ? -60.516 192.896 4.856 1.00 66.53 65 ASN B N 1
ATOM 2425 C CA . ASN B 1 65 ? -61.186 191.713 5.384 1.00 60.67 65 ASN B CA 1
ATOM 2426 C C . ASN B 1 65 ? -62.058 192.059 6.584 1.00 60.75 65 ASN B C 1
ATOM 2427 O O . ASN B 1 65 ? -61.686 192.875 7.430 1.00 61.51 65 ASN B O 1
ATOM 2432 N N . LEU B 1 66 ? -63.231 191.423 6.654 1.00 59.94 66 LEU B N 1
ATOM 2433 C CA . LEU B 1 66 ? -64.207 191.657 7.708 1.00 51.68 66 LEU B CA 1
ATOM 2434 C C . LEU B 1 66 ? -64.687 190.331 8.272 1.00 55.03 66 LEU B C 1
ATOM 2435 O O . LEU B 1 66 ? -64.654 189.296 7.602 1.00 56.56 66 LEU B O 1
ATOM 2440 N N . ALA B 1 67 ? -65.200 190.393 9.496 1.00 53.82 67 ALA B N 1
ATOM 2441 C CA . ALA B 1 67 ? -65.837 189.251 10.153 1.00 54.57 67 ALA B CA 1
ATOM 2442 C C . ALA B 1 67 ? -67.113 189.770 10.817 1.00 56.21 67 ALA B C 1
ATOM 2443 O O . ALA B 1 67 ? -67.097 190.171 11.984 1.00 57.68 67 ALA B O 1
ATOM 2445 N N . MET B 1 68 ? -68.218 189.754 10.072 1.00 52.31 68 MET B N 1
ATOM 2446 C CA . MET B 1 68 ? -69.484 190.286 10.560 1.00 47.35 68 MET B CA 1
ATOM 2447 C C . MET B 1 68 ? -70.250 189.226 11.338 1.00 46.85 68 MET B C 1
ATOM 2448 O O . MET B 1 68 ? -70.510 188.131 10.824 1.00 52.22 68 MET B O 1
ATOM 2453 N N . GLY B 1 69 ? -70.634 189.569 12.561 1.00 44.66 69 GLY B N 1
ATOM 2454 C CA . GLY B 1 69 ? -71.441 188.708 13.397 1.00 49.75 69 GLY B CA 1
ATOM 2455 C C . GLY B 1 69 ? -72.910 189.001 13.191 1.00 53.39 69 GLY B C 1
ATOM 2456 O O . GLY B 1 69 ? -73.363 190.132 13.418 1.00 49.38 69 GLY B O 1
ATOM 2457 N N . VAL B 1 70 ? -73.666 187.989 12.758 1.00 50.32 70 VAL B N 1
ATOM 2458 C CA . VAL B 1 70 ? -75.037 188.163 12.298 1.00 42.94 70 VAL B CA 1
ATOM 2459 C C . VAL B 1 70 ? -75.950 187.226 13.074 1.00 44.98 70 VAL B C 1
ATOM 2460 O O . VAL B 1 70 ? -75.636 186.043 13.252 1.00 50.41 70 VAL B O 1
ATOM 2464 N N . ASN B 1 71 ? -77.063 187.760 13.553 1.00 39.06 71 ASN B N 1
ATOM 2465 C CA . ASN B 1 71 ? -78.189 186.941 13.972 1.00 47.43 71 ASN B CA 1
ATOM 2466 C C . ASN B 1 71 ? -78.886 186.450 12.699 1.00 49.26 71 ASN B C 1
ATOM 2467 O O . ASN B 1 71 ? -79.442 187.254 11.934 1.00 41.85 71 ASN B O 1
ATOM 2472 N N . LEU B 1 72 ? -78.842 185.132 12.457 1.00 46.45 72 LEU B N 1
ATOM 2473 C CA . LEU B 1 72 ? -79.347 184.600 11.193 1.00 46.23 72 LEU B CA 1
ATOM 2474 C C . LEU B 1 72 ? -80.865 184.661 11.116 1.00 44.24 72 LEU B C 1
ATOM 2475 O O . LEU B 1 72 ? -81.422 184.787 10.020 1.00 38.61 72 LEU B O 1
ATOM 2480 N N . THR B 1 73 ? -81.538 184.591 12.263 1.00 41.25 73 THR B N 1
ATOM 2481 C CA . THR B 1 73 ? -82.983 184.758 12.303 1.00 42.44 73 THR B CA 1
ATOM 2482 C C . THR B 1 73 ? -83.376 186.167 11.885 1.00 45.61 73 THR B C 1
ATOM 2483 O O . THR B 1 73 ? -84.337 186.353 11.125 1.00 46.63 73 THR B O 1
ATOM 2487 N N . SER B 1 74 ? -82.628 187.171 12.346 1.00 43.20 74 SER B N 1
ATOM 2488 C CA . SER B 1 74 ? -82.913 188.538 11.933 1.00 42.86 74 SER B CA 1
ATOM 2489 C C . SER B 1 74 ? -82.612 188.740 10.455 1.00 36.27 74 SER B C 1
ATOM 2490 O O . SER B 1 74 ? -83.390 189.388 9.745 1.00 39.15 74 SER B O 1
ATOM 2493 N N . MET B 1 75 ? -81.495 188.190 9.969 1.00 35.39 75 MET B N 1
ATOM 2494 C CA . MET B 1 75 ? -81.184 188.322 8.552 1.00 37.80 75 MET B CA 1
ATOM 2495 C C . MET B 1 75 ? -82.200 187.570 7.698 1.00 39.78 75 MET B C 1
ATOM 2496 O O . MET B 1 75 ? -82.567 188.032 6.609 1.00 33.24 75 MET B O 1
ATOM 2501 N N . SER B 1 76 ? -82.655 186.406 8.178 1.00 34.91 76 SER B N 1
ATOM 2502 C CA . SER B 1 76 ? -83.680 185.649 7.463 1.00 38.66 76 SER B CA 1
ATOM 2503 C C . SER B 1 76 ? -84.959 186.463 7.322 1.00 34.95 76 SER B C 1
ATOM 2504 O O . SER B 1 76 ? -85.561 186.511 6.242 1.00 33.47 76 SER B O 1
ATOM 2507 N N . LYS B 1 77 ? -85.372 187.137 8.400 1.00 37.23 77 LYS B N 1
ATOM 2508 C CA . LYS B 1 77 ? -86.583 187.954 8.353 1.00 37.82 77 LYS B CA 1
ATOM 2509 C C . LYS B 1 77 ? -86.447 189.100 7.366 1.00 35.62 77 LYS B C 1
ATOM 2510 O O . LYS B 1 77 ? -87.402 189.429 6.652 1.00 36.45 77 LYS B O 1
ATOM 2516 N N . ILE B 1 78 ? -85.273 189.745 7.324 1.00 33.96 78 ILE B N 1
ATOM 2517 C CA . ILE B 1 78 ? -85.088 190.829 6.369 1.00 31.49 78 ILE B CA 1
ATOM 2518 C C . ILE B 1 78 ? -85.150 190.298 4.942 1.00 29.97 78 ILE B C 1
ATOM 2519 O O . ILE B 1 78 ? -85.817 190.880 4.078 1.00 31.74 78 ILE B O 1
ATOM 2524 N N . LEU B 1 79 ? -84.497 189.163 4.680 1.00 29.19 79 LEU B N 1
ATOM 2525 C CA . LEU B 1 79 ? -84.493 188.621 3.320 1.00 34.00 79 LEU B CA 1
ATOM 2526 C C . LEU B 1 79 ? -85.873 188.132 2.865 1.00 35.67 79 LEU B C 1
ATOM 2527 O O . LEU B 1 79 ? -86.127 188.081 1.652 1.00 33.82 79 LEU B O 1
ATOM 2532 N N . LYS B 1 80 ? -86.769 187.766 3.793 1.00 31.37 80 LYS B N 1
ATOM 2533 C CA . LYS B 1 80 ? -88.149 187.499 3.388 1.00 34.32 80 LYS B CA 1
ATOM 2534 C C . LYS B 1 80 ? -88.792 188.729 2.780 1.00 29.29 80 LYS B C 1
ATOM 2535 O O . LYS B 1 80 ? -89.800 188.604 2.092 1.00 33.55 80 LYS B O 1
ATOM 2541 N N . CYS B 1 81 ? -88.243 189.921 3.033 1.00 32.87 81 CYS B N 1
ATOM 2542 C CA . CYS B 1 81 ? -88.769 191.157 2.456 1.00 31.86 81 CYS B CA 1
ATOM 2543 C C . CYS B 1 81 ? -88.258 191.422 1.049 1.00 35.92 81 CYS B C 1
ATOM 2544 O O . CYS B 1 81 ? -88.574 192.474 0.483 1.00 38.05 81 CYS B O 1
ATOM 2547 N N . ALA B 1 82 ? -87.447 190.526 0.493 1.00 29.77 82 ALA B N 1
ATOM 2548 C CA . ALA B 1 82 ? -87.013 190.611 -0.891 1.00 35.59 82 ALA B CA 1
ATOM 2549 C C . ALA B 1 82 ? -87.886 189.705 -1.755 1.00 34.54 82 ALA B C 1
ATOM 2550 O O . ALA B 1 82 ? -88.214 188.585 -1.362 1.00 31.44 82 ALA B O 1
ATOM 2552 N N . GLY B 1 83 ? -88.262 190.194 -2.930 1.00 37.46 83 GLY B N 1
ATOM 2553 C CA . GLY B 1 83 ? -88.909 189.334 -3.902 1.00 36.59 83 GLY B CA 1
ATOM 2554 C C . GLY B 1 83 ? -87.928 188.356 -4.519 1.00 41.70 83 GLY B C 1
ATOM 2555 O O . GLY B 1 83 ? -86.711 188.562 -4.520 1.00 33.90 83 GLY B O 1
ATOM 2556 N N . ASN B 1 84 ? -88.474 187.278 -5.086 1.00 39.13 84 ASN B N 1
ATOM 2557 C CA . ASN B 1 84 ? -87.628 186.213 -5.606 1.00 44.46 84 ASN B CA 1
ATOM 2558 C C . ASN B 1 84 ? -86.865 186.609 -6.862 1.00 44.18 84 ASN B C 1
ATOM 2559 O O . ASN B 1 84 ? -85.881 185.943 -7.198 1.00 42.04 84 ASN B O 1
ATOM 2564 N N . GLU B 1 85 ? -87.280 187.668 -7.552 1.00 37.93 85 GLU B N 1
ATOM 2565 C CA . GLU B 1 85 ? -86.551 188.161 -8.711 1.00 43.85 85 GLU B CA 1
ATOM 2566 C C . GLU B 1 85 ? -85.732 189.403 -8.392 1.00 38.42 85 GLU B C 1
ATOM 2567 O O . GLU B 1 85 ? -85.202 190.027 -9.311 1.00 38.84 85 GLU B O 1
ATOM 2573 N N . ASP B 1 86 ? -85.658 189.805 -7.125 1.00 35.85 86 ASP B N 1
ATOM 2574 C CA . ASP B 1 86 ? -84.957 191.033 -6.778 1.00 33.19 86 ASP B CA 1
ATOM 2575 C C . ASP B 1 86 ? -83.447 190.890 -6.956 1.00 36.50 86 ASP B C 1
ATOM 2576 O O . ASP B 1 86 ? -82.863 189.819 -6.750 1.00 32.96 86 ASP B O 1
ATOM 2581 N N . ILE B 1 87 ? -82.826 191.990 -7.363 1.00 35.80 87 ILE B N 1
ATOM 2582 C CA . ILE B 1 87 ? -81.387 192.165 -7.235 1.00 33.34 87 ILE B CA 1
ATOM 2583 C C . ILE B 1 87 ? -81.103 192.541 -5.792 1.00 32.03 87 ILE B C 1
ATOM 2584 O O . ILE B 1 87 ? -81.741 193.449 -5.246 1.00 31.30 87 ILE B O 1
ATOM 2589 N N . ILE B 1 88 ? -80.140 191.864 -5.168 1.00 29.74 88 ILE B N 1
ATOM 2590 C CA . ILE B 1 88 ? -79.820 192.113 -3.766 1.00 28.52 88 ILE B CA 1
ATOM 2591 C C . ILE B 1 88 ? -78.367 192.570 -3.654 1.00 35.05 88 ILE B C 1
ATOM 2592 O O . ILE B 1 88 ? -77.451 191.901 -4.147 1.00 33.43 88 ILE B O 1
ATOM 2597 N N . THR B 1 89 ? -78.163 193.703 -2.997 1.00 33.12 89 THR B N 1
ATOM 2598 C CA . THR B 1 89 ? -76.840 194.233 -2.723 1.00 34.27 89 THR B CA 1
ATOM 2599 C C . THR B 1 89 ? -76.604 194.214 -1.218 1.00 34.70 89 THR B C 1
ATOM 2600 O O . THR B 1 89 ? -77.456 194.673 -0.454 1.00 36.25 89 THR B O 1
ATOM 2604 N N . LEU B 1 90 ? -75.464 193.655 -0.799 1.00 36.13 90 LEU B N 1
ATOM 2605 C CA . LEU B 1 90 ? -75.009 193.707 0.586 1.00 32.82 90 LEU B CA 1
ATOM 2606 C C . LEU B 1 90 ? -73.921 194.767 0.736 1.00 40.54 90 LEU B C 1
ATOM 2607 O O . LEU B 1 90 ? -73.080 194.935 -0.154 1.00 39.35 90 LEU B O 1
ATOM 2612 N N . ARG B 1 91 ? -73.940 195.490 1.850 1.00 38.60 91 ARG B N 1
ATOM 2613 C CA . ARG B 1 91 ? -72.974 196.561 2.061 1.00 44.33 91 ARG B CA 1
ATOM 2614 C C . ARG B 1 91 ? -72.656 196.792 3.534 1.00 45.54 91 ARG B C 1
ATOM 2615 O O . ARG B 1 91 ? -73.556 196.913 4.365 1.00 42.20 91 ARG B O 1
ATOM 2623 N N . ALA B 1 92 ? -71.366 196.859 3.844 1.00 42.68 92 ALA B N 1
ATOM 2624 C CA . ALA B 1 92 ? -70.907 197.156 5.200 1.00 49.97 92 ALA B CA 1
ATOM 2625 C C . ALA B 1 92 ? -69.821 198.228 5.186 1.00 61.12 92 ALA B C 1
ATOM 2626 O O . ALA B 1 92 ? -68.906 198.191 4.355 1.00 56.79 92 ALA B O 1
ATOM 2628 N N . GLU B 1 93 ? -69.896 199.152 6.141 1.00 68.00 93 GLU B N 1
ATOM 2629 C CA . GLU B 1 93 ? -68.931 200.240 6.234 1.00 74.07 93 GLU B CA 1
ATOM 2630 C C . GLU B 1 93 ? -67.732 199.856 7.109 1.00 77.93 93 GLU B C 1
ATOM 2631 O O . GLU B 1 93 ? -67.623 198.735 7.614 1.00 75.95 93 GLU B O 1
ATOM 2637 N N . ASP B 1 94 ? -66.815 200.817 7.285 1.00 84.96 94 ASP B N 1
ATOM 2638 C CA . ASP B 1 94 ? -65.523 200.529 7.910 1.00 84.89 94 ASP B CA 1
ATOM 2639 C C . ASP B 1 94 ? -65.685 200.044 9.346 1.00 82.20 94 ASP B C 1
ATOM 2640 O O . ASP B 1 94 ? -65.024 199.084 9.763 1.00 83.63 94 ASP B O 1
ATOM 2645 N N . ASN B 1 95 ? -66.570 200.690 10.092 1.00 80.63 95 ASN B N 1
ATOM 2646 C CA . ASN B 1 95 ? -66.873 200.292 11.449 1.00 80.58 95 ASN B CA 1
ATOM 2647 C C . ASN B 1 95 ? -67.313 198.867 11.566 1.00 80.98 95 ASN B C 1
ATOM 2648 O O . ASN B 1 95 ? -66.991 198.206 12.528 1.00 78.50 95 ASN B O 1
ATOM 2653 N N . ALA B 1 96 ? -68.195 198.493 10.648 1.00 81.60 96 ALA B N 1
ATOM 2654 C CA . ALA B 1 96 ? -69.059 197.316 10.727 1.00 76.41 96 ALA B CA 1
ATOM 2655 C C . ALA B 1 96 ? -69.932 197.305 11.967 1.00 71.24 96 ALA B C 1
ATOM 2656 O O . ALA B 1 96 ? -69.878 196.382 12.739 1.00 78.14 96 ALA B O 1
ATOM 2658 N N . ASP B 1 97 ? -70.728 198.343 12.140 1.00 63.95 97 ASP B N 1
ATOM 2659 C CA . ASP B 1 97 ? -71.791 198.366 13.101 1.00 66.55 97 ASP B CA 1
ATOM 2660 C C . ASP B 1 97 ? -73.039 197.754 12.473 1.00 61.36 97 ASP B C 1
ATOM 2661 O O . ASP B 1 97 ? -73.802 197.149 13.164 1.00 56.16 97 ASP B O 1
ATOM 2666 N N . THR B 1 98 ? -73.281 197.941 11.182 1.00 57.88 98 THR B N 1
ATOM 2667 C CA . THR B 1 98 ? -74.519 197.399 10.657 1.00 52.66 98 THR B CA 1
ATOM 2668 C C . THR B 1 98 ? -74.245 196.841 9.273 1.00 49.76 98 THR B C 1
ATOM 2669 O O . THR B 1 98 ? -73.240 197.166 8.639 1.00 47.20 98 THR B O 1
ATOM 2673 N N . LEU B 1 99 ? -75.143 195.981 8.812 1.00 46.26 99 LEU B N 1
ATOM 2674 C CA . LEU B 1 99 ? -75.107 195.477 7.448 1.00 39.61 99 LEU B CA 1
ATOM 2675 C C . LEU B 1 99 ? -76.298 196.046 6.692 1.00 43.03 99 LEU B C 1
ATOM 2676 O O . LEU B 1 99 ? -77.440 195.941 7.151 1.00 40.53 99 LEU B O 1
ATOM 2681 N N . ALA B 1 100 ? -76.034 196.681 5.561 1.00 39.38 100 ALA B N 1
ATOM 2682 C CA . ALA B 1 100 ? -77.093 197.232 4.735 1.00 39.35 100 ALA B CA 1
ATOM 2683 C C . ALA B 1 100 ? -77.447 196.219 3.657 1.00 39.81 100 ALA B C 1
ATOM 2684 O O . ALA B 1 100 ? -76.562 195.569 3.088 1.00 36.27 100 ALA B O 1
ATOM 2686 N N . LEU B 1 101 ? -78.751 196.054 3.412 1.00 33.69 101 LEU B N 1
ATOM 2687 C CA . LEU B 1 101 ? -79.245 195.177 2.359 1.00 36.51 101 LEU B CA 1
ATOM 2688 C C . LEU B 1 101 ? -80.214 195.974 1.498 1.00 39.43 101 LEU B C 1
ATOM 2689 O O . LEU B 1 101 ? -81.160 196.570 2.024 1.00 39.66 101 LEU B O 1
ATOM 2694 N N . VAL B 1 102 ? -79.986 195.975 0.184 1.00 35.23 102 VAL B N 1
ATOM 2695 C CA . VAL B 1 102 ? -80.756 196.766 -0.772 1.00 31.80 102 VAL B CA 1
ATOM 2696 C C . VAL B 1 102 ? -81.408 195.796 -1.748 1.00 34.82 102 VAL B C 1
ATOM 2697 O O . VAL B 1 102 ? -80.712 194.995 -2.381 1.00 32.41 102 VAL B O 1
ATOM 2701 N N . PHE B 1 103 ? -82.735 195.865 -1.873 1.00 32.09 103 PHE B N 1
ATOM 2702 C CA . PHE B 1 103 ? -83.494 195.005 -2.780 1.00 32.68 103 PHE B CA 1
ATOM 2703 C C . PHE B 1 103 ? -84.052 195.852 -3.914 1.00 34.30 103 PHE B C 1
ATOM 2704 O O . PHE B 1 103 ? -84.737 196.848 -3.657 1.00 34.97 103 PHE B O 1
ATOM 2712 N N . GLU B 1 104 ? -83.788 195.447 -5.160 1.00 33.39 104 GLU B N 1
ATOM 2713 C CA . GLU B 1 104 ? -84.272 196.163 -6.343 1.00 38.98 104 GLU B CA 1
ATOM 2714 C C . GLU B 1 104 ? -84.828 195.183 -7.367 1.00 39.90 104 GLU B C 1
ATOM 2715 O O . GLU B 1 104 ? -84.378 194.042 -7.458 1.00 40.15 104 GLU B O 1
ATOM 2721 N N . ALA B 1 105 ? -85.732 195.682 -8.229 1.00 53.86 105 ALA B N 1
ATOM 2722 C CA . ALA B 1 105 ? -86.063 194.961 -9.462 1.00 54.39 105 ALA B CA 1
ATOM 2723 C C . ALA B 1 105 ? -85.461 195.656 -10.679 1.00 58.84 105 ALA B C 1
ATOM 2724 O O . ALA B 1 105 ? -84.939 196.778 -10.576 1.00 59.18 105 ALA B O 1
ATOM 2726 N N . PRO B 1 106 ? -85.499 195.042 -11.836 1.00 64.84 106 PRO B N 1
ATOM 2727 C CA . PRO B 1 106 ? -84.979 195.742 -12.992 1.00 64.90 106 PRO B CA 1
ATOM 2728 C C . PRO B 1 106 ? -85.807 196.962 -13.381 1.00 66.19 106 PRO B C 1
ATOM 2729 O O . PRO B 1 106 ? -85.255 197.866 -13.959 1.00 66.21 106 PRO B O 1
ATOM 2733 N N . ASN B 1 107 ? -87.088 196.999 -13.049 1.00 69.53 107 ASN B N 1
ATOM 2734 C CA . ASN B 1 107 ? -87.857 198.192 -13.322 1.00 70.57 107 ASN B CA 1
ATOM 2735 C C . ASN B 1 107 ? -87.593 199.311 -12.361 1.00 72.23 107 ASN B C 1
ATOM 2736 O O . ASN B 1 107 ? -87.801 200.433 -12.694 1.00 73.69 107 ASN B O 1
ATOM 2741 N N . GLN B 1 108 ? -87.102 199.015 -11.181 1.00 69.05 108 GLN B N 1
ATOM 2742 C CA . GLN B 1 108 ? -86.789 200.056 -10.223 1.00 64.79 108 GLN B CA 1
ATOM 2743 C C . GLN B 1 108 ? -87.952 200.807 -9.592 1.00 53.29 108 GLN B C 1
ATOM 2744 O O . GLN B 1 108 ? -87.721 201.770 -8.946 1.00 54.15 108 GLN B O 1
ATOM 2750 N N . GLU B 1 109 ? -89.173 200.359 -9.753 1.00 46.45 109 GLU B N 1
ATOM 2751 C CA . GLU B 1 109 ? -90.307 201.038 -9.176 1.00 50.11 109 GLU B CA 1
ATOM 2752 C C . GLU B 1 109 ? -90.298 201.009 -7.644 1.00 44.84 109 GLU B C 1
ATOM 2753 O O . GLU B 1 109 ? -90.623 201.936 -6.987 1.00 44.66 109 GLU B O 1
ATOM 2755 N N . LYS B 1 110 ? -89.905 199.887 -7.127 1.00 36.92 110 LYS B N 1
ATOM 2756 C CA . LYS B 1 110 ? -89.738 199.564 -5.710 1.00 41.15 110 LYS B CA 1
ATOM 2757 C C . LYS B 1 110 ? -88.272 199.297 -5.368 1.00 36.92 110 LYS B C 1
ATOM 2758 O O . LYS B 1 110 ? -87.684 198.315 -5.836 1.00 36.36 110 LYS B O 1
ATOM 2764 N N . VAL B 1 111 ? -87.701 200.130 -4.505 1.00 32.73 111 VAL B N 1
ATOM 2765 C CA . VAL B 1 111 ? -86.351 199.931 -3.984 1.00 35.02 111 VAL B CA 1
ATOM 2766 C C . VAL B 1 111 ? -86.456 199.891 -2.474 1.00 34.45 111 VAL B C 1
ATOM 2767 O O . VAL B 1 111 ? -87.000 200.822 -1.870 1.00 34.70 111 VAL B O 1
ATOM 2771 N N . SER B 1 112 ? -85.942 198.822 -1.862 1.00 29.68 112 SER B N 1
ATOM 2772 C CA . SER B 1 112 ? -86.011 198.662 -0.418 1.00 33.11 112 SER B CA 1
ATOM 2773 C C . SER B 1 112 ? -84.606 198.672 0.167 1.00 33.17 112 SER B C 1
ATOM 2774 O O . SER B 1 112 ? -83.676 198.104 -0.413 1.00 34.69 112 SER B O 1
ATOM 2777 N N . ASP B 1 113 ? -84.467 199.304 1.330 1.00 35.14 113 ASP B N 1
ATOM 2778 C CA . ASP B 1 113 ? -83.190 199.431 2.020 1.00 39.30 113 ASP B CA 1
ATOM 2779 C C . ASP B 1 113 ? -83.395 199.000 3.460 1.00 36.04 113 ASP B C 1
ATOM 2780 O O . ASP B 1 113 ? -84.235 199.561 4.161 1.00 36.31 113 ASP B O 1
ATOM 2785 N N . TYR B 1 114 ? -82.665 197.986 3.891 1.00 36.47 114 TYR B N 1
ATOM 2786 C CA . TYR B 1 114 ? -82.736 197.522 5.267 1.00 36.51 114 TYR B CA 1
ATOM 2787 C C . TYR B 1 114 ? -81.355 197.656 5.885 1.00 41.15 114 TYR B C 1
ATOM 2788 O O . TYR B 1 114 ? -80.335 197.432 5.219 1.00 41.31 114 TYR B O 1
ATOM 2797 N N . GLU B 1 115 ? -81.336 197.982 7.145 1.00 37.74 115 GLU B N 1
ATOM 2798 C CA . GLU B 1 115 ? -80.108 197.967 7.867 1.00 43.81 115 GLU B CA 1
ATOM 2799 C C . GLU B 1 115 ? -80.280 197.185 9.121 1.00 41.67 115 GLU B C 1
ATOM 2800 O O . GLU B 1 115 ? -81.077 197.514 9.929 1.00 43.84 115 GLU B O 1
ATOM 2806 N N . MET B 1 116 ? -79.392 196.237 9.252 1.00 37.18 116 MET B N 1
ATOM 2807 C CA . MET B 1 116 ? -79.465 195.207 10.277 1.00 47.01 116 MET B CA 1
ATOM 2808 C C . MET B 1 116 ? -78.314 195.401 11.257 1.00 42.12 116 MET B C 1
ATOM 2809 O O . MET B 1 116 ? -77.160 195.530 10.841 1.00 47.58 116 MET B O 1
ATOM 2814 N N . LYS B 1 117 ? -78.620 195.417 12.549 1.00 46.66 117 LYS B N 1
ATOM 2815 C CA . LYS B 1 117 ? -77.561 195.480 13.552 1.00 48.15 117 LYS B CA 1
ATOM 2816 C C . LYS B 1 117 ? -76.715 194.211 13.525 1.00 51.35 117 LYS B C 1
ATOM 2817 O O . LYS B 1 117 ? -77.244 193.097 13.470 1.00 48.96 117 LYS B O 1
ATOM 2823 N N . LEU B 1 118 ? -75.398 194.385 13.551 1.00 48.71 118 LEU B N 1
ATOM 2824 C CA . LEU B 1 118 ? -74.490 193.266 13.714 1.00 53.48 118 LEU B CA 1
ATOM 2825 C C . LEU B 1 118 ? -74.362 192.903 15.199 1.00 60.26 118 LEU B C 1
ATOM 2826 O O . LEU B 1 118 ? -74.944 193.546 16.083 1.00 57.23 118 LEU B O 1
ATOM 2831 N N . MET B 1 119 ? -73.612 191.838 15.475 1.00 55.77 119 MET B N 1
ATOM 2832 C CA . MET B 1 119 ? -73.268 191.445 16.834 1.00 60.02 119 MET B CA 1
ATOM 2833 C C . MET B 1 119 ? -71.772 191.202 16.913 1.00 63.73 119 MET B C 1
ATOM 2834 O O . MET B 1 119 ? -71.079 191.114 15.895 1.00 62.54 119 MET B O 1
ATOM 2839 N N . ASP B 1 120 ? -71.281 191.071 18.142 1.00 71.65 120 ASP B N 1
ATOM 2840 C CA . ASP B 1 120 ? -69.936 190.573 18.390 1.00 71.22 120 ASP B CA 1
ATOM 2841 C C . ASP B 1 120 ? -70.024 189.111 18.803 1.00 70.78 120 ASP B C 1
ATOM 2842 O O . ASP B 1 120 ? -70.775 188.763 19.721 1.00 70.42 120 ASP B O 1
ATOM 2847 N N . LEU B 1 121 ? -69.275 188.262 18.109 1.00 75.51 121 LEU B N 1
ATOM 2848 C CA . LEU B 1 121 ? -69.262 186.825 18.345 1.00 78.56 121 LEU B CA 1
ATOM 2849 C C . LEU B 1 121 ? -67.832 186.370 18.481 1.00 82.62 121 LEU B C 1
ATOM 2850 O O . LEU B 1 121 ? -66.926 186.974 17.894 1.00 81.94 121 LEU B O 1
ATOM 2855 N N . ASP B 1 122 ? -67.623 185.302 19.254 1.00 81.04 122 ASP B N 1
ATOM 2856 C CA . ASP B 1 122 ? -66.288 184.695 19.373 1.00 88.17 122 ASP B CA 1
ATOM 2857 C C . ASP B 1 122 ? -66.111 184.067 18.004 1.00 94.86 122 ASP B C 1
ATOM 2858 O O . ASP B 1 122 ? -66.700 183.022 17.703 1.00 95.43 122 ASP B O 1
ATOM 2863 N N . VAL B 1 123 ? -65.301 184.705 17.158 1.00 95.40 123 VAL B N 1
ATOM 2864 C CA . VAL B 1 123 ? -65.037 184.207 15.814 1.00 98.59 123 VAL B CA 1
ATOM 2865 C C . VAL B 1 123 ? -63.945 183.192 16.132 1.00 101.37 123 VAL B C 1
ATOM 2866 O O . VAL B 1 123 ? -62.789 183.558 16.378 1.00 99.16 123 VAL B O 1
ATOM 2870 N N . GLU B 1 124 ? -64.313 181.911 16.140 1.00 100.98 124 GLU B N 1
ATOM 2871 C CA . GLU B 1 124 ? -63.660 180.653 16.495 1.00 99.36 124 GLU B CA 1
ATOM 2872 C C . GLU B 1 124 ? -63.470 179.923 15.170 1.00 100.18 124 GLU B C 1
ATOM 2873 O O . GLU B 1 124 ? -64.410 179.317 14.646 1.00 102.48 124 GLU B O 1
ATOM 2879 N N . GLN B 1 125 ? -62.476 180.051 14.295 1.00 100.51 125 GLN B N 1
ATOM 2880 C CA . GLN B 1 125 ? -62.710 179.211 13.130 1.00 100.55 125 GLN B CA 1
ATOM 2881 C C . GLN B 1 125 ? -61.841 177.961 13.173 1.00 98.96 125 GLN B C 1
ATOM 2882 O O . GLN B 1 125 ? -60.666 178.014 13.551 1.00 98.94 125 GLN B O 1
ATOM 2888 N N . LEU B 1 126 ? -62.410 177.014 12.448 1.00 95.77 126 LEU B N 1
ATOM 2889 C CA . LEU B 1 126 ? -61.914 175.670 12.306 1.00 93.54 126 LEU B CA 1
ATOM 2890 C C . LEU B 1 126 ? -61.524 175.480 10.857 1.00 92.57 126 LEU B C 1
ATOM 2891 O O . LEU B 1 126 ? -61.730 176.350 10.066 1.00 91.01 126 LEU B O 1
ATOM 2896 N N . GLY B 1 127 ? -60.981 174.328 10.504 1.00 93.21 127 GLY B N 1
ATOM 2897 C CA . GLY B 1 127 ? -60.761 173.966 9.121 1.00 89.88 127 GLY B CA 1
ATOM 2898 C C . GLY B 1 127 ? -61.073 172.497 8.933 1.00 94.39 127 GLY B C 1
ATOM 2899 O O . GLY B 1 127 ? -61.133 171.728 9.895 1.00 97.08 127 GLY B O 1
ATOM 2900 N N . ILE B 1 128 ? -61.283 172.113 7.679 1.00 91.44 128 ILE B N 1
ATOM 2901 C CA . ILE B 1 128 ? -61.557 170.728 7.336 1.00 91.32 128 ILE B CA 1
ATOM 2902 C C . ILE B 1 128 ? -60.520 170.286 6.299 1.00 91.31 128 ILE B C 1
ATOM 2903 O O . ILE B 1 128 ? -60.363 170.951 5.273 1.00 89.16 128 ILE B O 1
ATOM 2908 N N . PRO B 1 129 ? -59.793 169.199 6.539 1.00 97.56 129 PRO B N 1
ATOM 2909 C CA . PRO B 1 129 ? -58.855 168.694 5.521 1.00 95.35 129 PRO B CA 1
ATOM 2910 C C . PRO B 1 129 ? -59.609 168.137 4.321 1.00 94.27 129 PRO B C 1
ATOM 2911 O O . PRO B 1 129 ? -60.483 167.278 4.463 1.00 94.63 129 PRO B O 1
ATOM 2915 N N . GLU B 1 130 ? -59.275 168.644 3.136 1.00 93.40 130 GLU B N 1
ATOM 2916 C CA . GLU B 1 130 ? -59.719 168.065 1.878 1.00 89.39 130 GLU B CA 1
ATOM 2917 C C . GLU B 1 130 ? -59.299 166.603 1.833 1.00 89.08 130 GLU B C 1
ATOM 2918 O O . GLU B 1 130 ? -58.101 166.301 1.783 1.00 91.86 130 GLU B O 1
ATOM 2924 N N . GLN B 1 131 ? -60.229 165.658 1.937 1.00 83.51 131 GLN B N 1
ATOM 2925 C CA . GLN B 1 131 ? -59.920 164.240 1.876 1.00 78.78 131 GLN B CA 1
ATOM 2926 C C . GLN B 1 131 ? -60.712 163.595 0.753 1.00 73.50 131 GLN B C 1
ATOM 2927 O O . GLN B 1 131 ? -61.622 164.195 0.178 1.00 71.69 131 GLN B O 1
ATOM 2933 N N . GLU B 1 132 ? -60.336 162.364 0.431 1.00 74.41 132 GLU B N 1
ATOM 2934 C CA . GLU B 1 132 ? -61.115 161.425 -0.355 1.00 72.19 132 GLU B CA 1
ATOM 2935 C C . GLU B 1 132 ? -61.971 160.583 0.584 1.00 69.39 132 GLU B C 1
ATOM 2936 O O . GLU B 1 132 ? -61.662 160.408 1.770 1.00 68.08 132 GLU B O 1
ATOM 2942 N N . TYR B 1 133 ? -63.107 160.116 0.091 1.00 62.03 133 TYR B N 1
ATOM 2943 C CA . TYR B 1 133 ? -64.018 159.323 0.887 1.00 55.91 133 TYR B CA 1
ATOM 2944 C C . TYR B 1 133 ? -64.158 157.949 0.259 1.00 56.51 133 TYR B C 1
ATOM 2945 O O . TYR B 1 133 ? -64.043 157.795 -0.959 1.00 56.46 133 TYR B O 1
ATOM 2954 N N . SER B 1 134 ? -64.386 156.943 1.102 1.00 52.43 134 SER B N 1
ATOM 2955 C CA . SER B 1 134 ? -64.634 155.614 0.565 1.00 56.17 134 SER B CA 1
ATOM 2956 C C . SER B 1 134 ? -65.797 155.646 -0.419 1.00 62.50 134 SER B C 1
ATOM 2957 O O . SER B 1 134 ? -65.718 155.069 -1.510 1.00 64.37 134 SER B O 1
ATOM 2960 N N . CYS B 1 135 ? -66.877 156.348 -0.055 1.00 53.40 135 CYS B N 1
ATOM 2961 C CA . CYS B 1 135 ? -68.113 156.390 -0.830 1.00 53.05 135 CYS B CA 1
ATOM 2962 C C . CYS B 1 135 ? -68.568 157.821 -1.065 1.00 51.70 135 CYS B C 1
ATOM 2963 O O . CYS B 1 135 ? -68.707 158.599 -0.113 1.00 50.77 135 CYS B O 1
ATOM 2966 N N . VAL B 1 136 ? -68.852 158.143 -2.325 1.00 45.99 136 VAL B N 1
ATOM 2967 C CA . VAL B 1 136 ? -69.411 159.429 -2.719 1.00 46.55 136 VAL B CA 1
ATOM 2968 C C . VAL B 1 136 ? -70.645 159.155 -3.568 1.00 50.05 136 VAL B C 1
ATOM 2969 O O . VAL B 1 136 ? -70.537 158.565 -4.651 1.00 48.68 136 VAL B O 1
ATOM 2973 N N . VAL B 1 137 ? -71.811 159.575 -3.079 1.00 44.92 137 VAL B N 1
ATOM 2974 C CA . VAL B 1 137 ? -73.090 159.339 -3.741 1.00 41.43 137 VAL B CA 1
ATOM 2975 C C . VAL B 1 137 ? -73.609 160.671 -4.262 1.00 40.98 137 VAL B C 1
ATOM 2976 O O . VAL B 1 137 ? -73.770 161.627 -3.497 1.00 40.22 137 VAL B O 1
ATOM 2980 N N . LYS B 1 138 ? -73.880 160.743 -5.559 1.00 40.01 138 LYS B N 1
ATOM 2981 C CA . LYS B 1 138 ? -74.549 161.896 -6.140 1.00 40.23 138 LYS B CA 1
ATOM 2982 C C . LYS B 1 138 ? -75.946 161.474 -6.574 1.00 42.13 138 LYS B C 1
ATOM 2983 O O . LYS B 1 138 ? -76.107 160.444 -7.237 1.00 40.57 138 LYS B O 1
ATOM 2989 N N . MET B 1 139 ? -76.954 162.257 -6.193 1.00 37.84 139 MET B N 1
ATOM 2990 C CA . MET B 1 139 ? -78.331 161.843 -6.411 1.00 38.17 139 MET B CA 1
ATOM 2991 C C . MET B 1 139 ? -79.223 163.083 -6.409 1.00 35.51 139 MET B C 1
ATOM 2992 O O . MET B 1 139 ? -78.809 164.151 -5.940 1.00 33.13 139 MET B O 1
ATOM 2997 N N . PRO B 1 140 ? -80.444 162.981 -6.938 1.00 34.36 140 PRO B N 1
ATOM 2998 C CA . PRO B 1 140 ? -81.334 164.156 -6.926 1.00 32.29 140 PRO B CA 1
ATOM 2999 C C . PRO B 1 140 ? -81.634 164.590 -5.499 1.00 35.65 140 PRO B C 1
ATOM 3000 O O . PRO B 1 140 ? -81.813 163.767 -4.596 1.00 32.30 140 PRO B O 1
ATOM 3004 N N . SER B 1 141 ? -81.648 165.906 -5.295 1.00 32.43 141 SER B N 1
ATOM 3005 C CA . SER B 1 141 ? -81.803 166.435 -3.947 1.00 34.96 141 SER B CA 1
ATOM 3006 C C . SER B 1 141 ? -83.224 166.226 -3.420 1.00 32.15 141 SER B C 1
ATOM 3007 O O . SER B 1 141 ? -83.421 165.997 -2.214 1.00 27.16 141 SER B O 1
ATOM 3010 N N . GLY B 1 142 ? -84.223 166.300 -4.303 1.00 30.22 142 GLY B N 1
ATOM 3011 C CA . GLY B 1 142 ? -85.590 166.032 -3.879 1.00 28.83 142 GLY B CA 1
ATOM 3012 C C . GLY B 1 142 ? -85.760 164.608 -3.375 1.00 30.44 142 GLY B C 1
ATOM 3013 O O . GLY B 1 142 ? -86.467 164.369 -2.395 1.00 31.15 142 GLY B O 1
ATOM 3014 N N . GLU B 1 143 ? -85.088 163.650 -4.021 1.00 32.90 143 GLU B N 1
ATOM 3015 C CA . GLU B 1 143 ? -85.182 162.244 -3.617 1.00 32.52 143 GLU B CA 1
ATOM 3016 C C . GLU B 1 143 ? -84.573 162.017 -2.235 1.00 31.91 143 GLU B C 1
ATOM 3017 O O . GLU B 1 143 ? -85.168 161.341 -1.386 1.00 27.68 143 GLU B O 1
ATOM 3023 N N . PHE B 1 144 ? -83.400 162.603 -1.984 1.00 29.35 144 PHE B N 1
ATOM 3024 C CA . PHE B 1 144 ? -82.777 162.485 -0.670 1.00 29.18 144 PHE B CA 1
ATOM 3025 C C . PHE B 1 144 ? -83.644 163.118 0.418 1.00 27.43 144 PHE B C 1
ATOM 3026 O O . PHE B 1 144 ? -83.818 162.543 1.500 1.00 30.12 144 PHE B O 1
ATOM 3034 N N . ALA B 1 145 ? -84.214 164.297 0.149 1.00 26.96 145 ALA B N 1
ATOM 3035 C CA . ALA B 1 145 ? -85.080 164.923 1.148 1.00 28.52 145 ALA B CA 1
ATOM 3036 C C . ALA B 1 145 ? -86.273 164.039 1.471 1.00 31.44 145 ALA B C 1
ATOM 3037 O O . ALA B 1 145 ? -86.654 163.900 2.636 1.00 30.51 145 ALA B O 1
ATOM 3039 N N . ARG B 1 146 ? -86.863 163.442 0.441 1.00 29.45 146 ARG B N 1
ATOM 3040 C CA . ARG B 1 146 ? -88.006 162.555 0.626 1.00 32.52 146 ARG B CA 1
ATOM 3041 C C . ARG B 1 146 ? -87.637 161.385 1.530 1.00 29.92 146 ARG B C 1
ATOM 3042 O O . ARG B 1 146 ? -88.323 161.104 2.513 1.00 35.59 146 ARG B O 1
ATOM 3050 N N . ILE B 1 147 ? -86.546 160.707 1.190 1.00 28.80 147 ILE B N 1
ATOM 3051 C CA . ILE B 1 147 ? -86.055 159.574 1.983 1.00 29.83 147 ILE B CA 1
ATOM 3052 C C . ILE B 1 147 ? -85.893 159.976 3.454 1.00 35.03 147 ILE B C 1
ATOM 3053 O O . ILE B 1 147 ? -86.372 159.279 4.361 1.00 33.53 147 ILE B O 1
ATOM 3058 N N . CYS B 1 148 ? -85.213 161.107 3.714 1.00 29.43 148 CYS B N 1
ATOM 3059 C CA . CYS B 1 148 ? -84.957 161.524 5.101 1.00 32.49 148 CYS B CA 1
ATOM 3060 C C . CYS B 1 148 ? -86.250 161.836 5.842 1.00 31.64 148 CYS B C 1
ATOM 3061 O O . CYS B 1 148 ? -86.403 161.476 7.016 1.00 32.35 148 CYS B O 1
ATOM 3064 N N . ARG B 1 149 ? -87.191 162.467 5.148 1.00 32.94 149 ARG B N 1
ATOM 3065 C CA . ARG B 1 149 ? -88.462 162.777 5.793 1.00 34.79 149 ARG B CA 1
ATOM 3066 C C . ARG B 1 149 ? -89.288 161.518 6.057 1.00 33.00 149 ARG B C 1
ATOM 3067 O O . ARG B 1 149 ? -89.786 161.316 7.164 1.00 33.75 149 ARG B O 1
ATOM 3075 N N . ASP B 1 150 ? -89.371 160.599 5.098 1.00 32.00 150 ASP B N 1
ATOM 3076 C CA . ASP B 1 150 ? -90.130 159.366 5.286 1.00 33.55 150 ASP B CA 1
ATOM 3077 C C . ASP B 1 150 ? -89.531 158.497 6.397 1.00 36.70 150 ASP B C 1
ATOM 3078 O O . ASP B 1 150 ? -90.247 158.042 7.294 1.00 32.31 150 ASP B O 1
ATOM 3083 N N . LEU B 1 151 ? -88.216 158.252 6.355 1.00 30.39 151 LEU B N 1
ATOM 3084 C CA . LEU B 1 151 ? -87.624 157.383 7.369 1.00 30.21 151 LEU B CA 1
ATOM 3085 C C . LEU B 1 151 ? -87.708 157.999 8.766 1.00 32.04 151 LEU B C 1
ATOM 3086 O O . LEU B 1 151 ? -87.764 157.266 9.755 1.00 31.63 151 LEU B O 1
ATOM 3091 N N . SER B 1 152 ? -87.763 159.330 8.874 1.00 29.40 152 SER B N 1
ATOM 3092 C CA . SER B 1 152 ? -87.920 159.926 10.200 1.00 33.50 152 SER B CA 1
ATOM 3093 C C . SER B 1 152 ? -89.303 159.690 10.805 1.00 35.65 152 SER B C 1
ATOM 3094 O O . SER B 1 152 ? -89.480 159.929 12.003 1.00 33.70 152 SER B O 1
ATOM 3097 N N . HIS B 1 153 ? -90.279 159.199 10.043 1.00 36.94 153 HIS B N 1
ATOM 3098 C CA . HIS B 1 153 ? -91.512 158.726 10.671 1.00 35.62 153 HIS B CA 1
ATOM 3099 C C . HIS B 1 153 ? -91.409 157.272 11.101 1.00 38.45 153 HIS B C 1
ATOM 3100 O O . HIS B 1 153 ? -92.341 156.757 11.722 1.00 43.51 153 HIS B O 1
ATOM 3107 N N . ILE B 1 154 ? -90.315 156.600 10.764 1.00 39.42 154 ILE B N 1
ATOM 3108 C CA . ILE B 1 154 ? -90.058 155.238 11.209 1.00 38.71 154 ILE B CA 1
ATOM 3109 C C . ILE B 1 154 ? -89.151 155.218 12.435 1.00 42.87 154 ILE B C 1
ATOM 3110 O O . ILE B 1 154 ? -89.418 154.499 13.399 1.00 43.05 154 ILE B O 1
ATOM 3115 N N . GLY B 1 155 ? -88.074 156.010 12.423 1.00 40.54 155 GLY B N 1
ATOM 3116 C CA . GLY B 1 155 ? -87.162 156.033 13.549 1.00 38.90 155 GLY B CA 1
ATOM 3117 C C . GLY B 1 155 ? -86.357 157.314 13.634 1.00 41.45 155 GLY B C 1
ATOM 3118 O O . GLY B 1 155 ? -86.532 158.247 12.846 1.00 41.40 155 GLY B O 1
ATOM 3119 N N . ASP B 1 156 ? -85.453 157.344 14.613 1.00 38.03 156 ASP B N 1
ATOM 3120 C CA . ASP B 1 156 ? -84.623 158.509 14.902 1.00 41.21 156 ASP B CA 1
ATOM 3121 C C . ASP B 1 156 ? -83.336 158.553 14.099 1.00 36.85 156 ASP B C 1
ATOM 3122 O O . ASP B 1 156 ? -82.754 159.633 13.926 1.00 36.69 156 ASP B O 1
ATOM 3127 N N . ALA B 1 157 ? -82.847 157.401 13.669 1.00 34.74 157 ALA B N 1
ATOM 3128 C CA . ALA B 1 157 ? -81.545 157.284 13.040 1.00 38.91 157 ALA B CA 1
ATOM 3129 C C . ALA B 1 157 ? -81.683 156.504 11.742 1.00 36.22 157 ALA B C 1
ATOM 3130 O O . ALA B 1 157 ? -82.564 155.653 11.603 1.00 36.32 157 ALA B O 1
ATOM 3132 N N . VAL B 1 158 ? -80.775 156.770 10.811 1.00 35.12 158 VAL B N 1
ATOM 3133 C CA . VAL B 1 158 ? -80.749 156.096 9.523 1.00 32.34 158 VAL B CA 1
ATOM 3134 C C . VAL B 1 158 ? -79.389 155.438 9.359 1.00 35.14 158 VAL B C 1
ATOM 3135 O O . VAL B 1 158 ? -78.352 156.070 9.590 1.00 39.68 158 VAL B O 1
ATOM 3139 N N . VAL B 1 159 ? -79.396 154.160 9.001 1.00 34.86 159 VAL B N 1
ATOM 3140 C CA . VAL B 1 159 ? -78.183 153.456 8.613 1.00 35.33 159 VAL B CA 1
ATOM 3141 C C . VAL B 1 159 ? -78.037 153.605 7.107 1.00 38.81 159 VAL B C 1
ATOM 3142 O O . VAL B 1 159 ? -78.916 153.181 6.353 1.00 38.70 159 VAL B O 1
ATOM 3146 N N . ILE B 1 160 ? -76.935 154.201 6.669 1.00 35.74 160 ILE B N 1
ATOM 3147 C CA . ILE B 1 160 ? -76.640 154.381 5.257 1.00 38.75 160 ILE B CA 1
ATOM 3148 C C . ILE B 1 160 ? -75.569 153.365 4.885 1.00 44.63 160 ILE B C 1
ATOM 3149 O O . ILE B 1 160 ? -74.437 153.447 5.372 1.00 45.46 160 ILE B O 1
ATOM 3154 N N . SER B 1 161 ? -75.926 152.395 4.033 1.00 48.41 161 SER B N 1
ATOM 3155 C CA . SER B 1 161 ? -75.008 151.368 3.541 1.00 45.27 161 SER B CA 1
ATOM 3156 C C . SER B 1 161 ? -74.724 151.645 2.078 1.00 47.68 161 SER B C 1
ATOM 3157 O O . SER B 1 161 ? -75.638 151.647 1.249 1.00 50.54 161 SER B O 1
ATOM 3160 N N . CYS B 1 162 ? -73.432 151.900 1.759 1.00 54.96 162 CYS B N 1
ATOM 3161 C CA . CYS B 1 162 ? -73.026 152.267 0.416 1.00 57.19 162 CYS B CA 1
ATOM 3162 C C . CYS B 1 162 ? -72.176 151.143 -0.152 1.00 61.19 162 CYS B C 1
ATOM 3163 O O . CYS B 1 162 ? -71.239 150.674 0.506 1.00 61.77 162 CYS B O 1
ATOM 3166 N N . ALA B 1 163 ? -72.573 150.671 -1.344 1.00 61.49 163 ALA B N 1
ATOM 3167 C CA . ALA B 1 163 ? -71.846 149.642 -2.072 1.00 64.22 163 ALA B CA 1
ATOM 3168 C C . ALA B 1 163 ? -71.631 150.118 -3.504 1.00 66.80 163 ALA B C 1
ATOM 3169 O O . ALA B 1 163 ? -72.094 151.193 -3.901 1.00 66.78 163 ALA B O 1
ATOM 3171 N N . LYS B 1 164 ? -70.922 149.300 -4.285 1.00 67.56 164 LYS B N 1
ATOM 3172 C CA . LYS B 1 164 ? -70.572 149.759 -5.627 1.00 69.70 164 LYS B CA 1
ATOM 3173 C C . LYS B 1 164 ? -71.805 149.888 -6.515 1.00 67.07 164 LYS B C 1
ATOM 3174 O O . LYS B 1 164 ? -71.912 150.830 -7.310 1.00 63.04 164 LYS B O 1
ATOM 3180 N N . ASP B 1 165 ? -72.817 149.038 -6.344 1.00 67.70 165 ASP B N 1
ATOM 3181 C CA . ASP B 1 165 ? -73.955 149.016 -7.252 1.00 69.95 165 ASP B CA 1
ATOM 3182 C C . ASP B 1 165 ? -75.191 149.737 -6.718 1.00 63.92 165 ASP B C 1
ATOM 3183 O O . ASP B 1 165 ? -76.159 149.901 -7.470 1.00 59.93 165 ASP B O 1
ATOM 3188 N N . GLY B 1 166 ? -75.190 150.176 -5.462 1.00 56.98 166 GLY B N 1
ATOM 3189 C CA . GLY B 1 166 ? -76.359 150.852 -4.921 1.00 52.92 166 GLY B CA 1
ATOM 3190 C C . GLY B 1 166 ? -76.129 151.312 -3.496 1.00 54.67 166 GLY B C 1
ATOM 3191 O O . GLY B 1 166 ? -75.148 150.943 -2.838 1.00 51.00 166 GLY B O 1
ATOM 3192 N N . VAL B 1 167 ? -77.069 152.126 -3.018 1.00 48.38 167 VAL B N 1
ATOM 3193 C CA . VAL B 1 167 ? -77.023 152.660 -1.665 1.00 43.65 167 VAL B CA 1
ATOM 3194 C C . VAL B 1 167 ? -78.360 152.386 -1.001 1.00 40.81 167 VAL B C 1
ATOM 3195 O O . VAL B 1 167 ? -79.418 152.550 -1.618 1.00 40.91 167 VAL B O 1
ATOM 3199 N N . LYS B 1 168 ? -78.307 151.946 0.251 1.00 40.97 168 LYS B N 1
ATOM 3200 C CA . LYS B 1 168 ? -79.477 151.611 1.046 1.00 42.98 168 LYS B CA 1
ATOM 3201 C C . LYS B 1 168 ? -79.581 152.548 2.250 1.00 40.79 168 LYS B C 1
ATOM 3202 O O . LYS B 1 168 ? -78.563 152.938 2.827 1.00 39.29 168 LYS B O 1
ATOM 3208 N N . PHE B 1 169 ? -80.816 152.925 2.607 1.00 37.40 169 PHE B N 1
ATOM 3209 C CA . PHE B 1 169 ? -81.125 153.708 3.801 1.00 34.81 169 PHE B CA 1
ATOM 3210 C C . PHE B 1 169 ? -82.117 152.928 4.659 1.00 38.72 169 PHE B C 1
ATOM 3211 O O . PHE B 1 169 ? -83.183 152.534 4.169 1.00 37.48 169 PHE B O 1
ATOM 3219 N N . SER B 1 170 ? -81.801 152.749 5.942 1.00 33.31 170 SER B N 1
ATOM 3220 C CA . SER B 1 170 ? -82.602 151.912 6.828 1.00 38.35 170 SER B CA 1
ATOM 3221 C C . SER B 1 170 ? -82.849 152.615 8.153 1.00 36.28 170 SER B C 1
ATOM 3222 O O . SER B 1 170 ? -81.976 153.320 8.666 1.00 35.91 170 SER B O 1
ATOM 3225 N N . ALA B 1 171 ? -84.037 152.395 8.712 1.00 33.40 171 ALA B N 1
ATOM 3226 C CA . ALA B 1 171 ? -84.399 152.927 10.017 1.00 38.47 171 ALA B CA 1
ATOM 3227 C C . ALA B 1 171 ? -85.324 151.934 10.696 1.00 37.57 171 ALA B C 1
ATOM 3228 O O . ALA B 1 171 ? -85.951 151.094 10.036 1.00 34.42 171 ALA B O 1
ATOM 3230 N N . SER B 1 172 ? -85.405 152.026 12.022 1.00 33.28 172 SER B N 1
ATOM 3231 C CA . SER B 1 172 ? -86.337 151.169 12.749 1.00 37.86 172 SER B CA 1
ATOM 3232 C C . SER B 1 172 ? -86.781 151.836 14.032 1.00 37.36 172 SER B C 1
ATOM 3233 O O . SER B 1 172 ? -86.035 152.600 14.651 1.00 40.81 172 SER B O 1
ATOM 3236 N N . GLY B 1 173 ? -87.993 151.510 14.439 1.00 36.94 173 GLY B N 1
ATOM 3237 C CA . GLY B 1 173 ? -88.543 152.079 15.637 1.00 37.58 173 GLY B CA 1
ATOM 3238 C C . GLY B 1 173 ? -89.735 151.292 16.095 1.00 45.14 173 GLY B C 1
ATOM 3239 O O . GLY B 1 173 ? -89.885 150.113 15.759 1.00 41.83 173 GLY B O 1
ATOM 3240 N N . GLU B 1 174 ? -90.584 151.982 16.860 1.00 46.21 174 GLU B N 1
ATOM 3241 C CA . GLU B 1 174 ? -91.800 151.394 17.422 1.00 51.86 174 GLU B CA 1
ATOM 3242 C C . GLU B 1 174 ? -92.653 150.700 16.365 1.00 49.64 174 GLU B C 1
ATOM 3243 O O . GLU B 1 174 ? -93.065 149.552 16.546 1.00 53.54 174 GLU B O 1
ATOM 3249 N N . LEU B 1 175 ? -92.946 151.396 15.260 1.00 49.86 175 LEU B N 1
ATOM 3250 C CA . LEU B 1 175 ? -93.875 150.871 14.254 1.00 45.04 175 LEU B CA 1
ATOM 3251 C C . LEU B 1 175 ? -93.350 149.616 13.576 1.00 46.17 175 LEU B C 1
ATOM 3252 O O . LEU B 1 175 ? -94.139 148.771 13.137 1.00 50.93 175 LEU B O 1
ATOM 3257 N N . GLY B 1 176 ? -92.049 149.490 13.451 1.00 41.35 176 GLY B N 1
ATOM 3258 C CA . GLY B 1 176 ? -91.441 148.492 12.595 1.00 43.20 176 GLY B CA 1
ATOM 3259 C C . GLY B 1 176 ? -90.169 149.057 11.980 1.00 45.74 176 GLY B C 1
ATOM 3260 O O . GLY B 1 176 ? -89.525 149.941 12.552 1.00 42.90 176 GLY B O 1
ATOM 3261 N N . ASN B 1 177 ? -89.816 148.559 10.806 1.00 39.64 177 ASN B N 1
ATOM 3262 C CA . ASN B 1 177 ? -88.599 149.049 10.182 1.00 41.73 177 ASN B CA 1
ATOM 3263 C C . ASN B 1 177 ? -88.819 149.202 8.686 1.00 41.20 177 ASN B C 1
ATOM 3264 O O . ASN B 1 177 ? -89.834 148.770 8.122 1.00 42.31 177 ASN B O 1
ATOM 3269 N N . GLY B 1 178 ? -87.878 149.878 8.062 1.00 39.70 178 GLY B N 1
ATOM 3270 C CA . GLY B 1 178 ? -87.996 150.219 6.657 1.00 39.19 178 GLY B CA 1
ATOM 3271 C C . GLY B 1 178 ? -86.621 150.363 6.051 1.00 41.34 178 GLY B C 1
ATOM 3272 O O . GLY B 1 178 ? -85.665 150.770 6.720 1.00 38.06 178 GLY B O 1
ATOM 3273 N N . ASN B 1 179 ? -86.524 150.008 4.774 1.00 40.90 179 ASN B N 1
ATOM 3274 C CA . ASN B 1 179 ? -85.294 150.053 4.007 1.00 39.41 179 ASN B CA 1
ATOM 3275 C C . ASN B 1 179 ? -85.621 150.607 2.634 1.00 37.57 179 ASN B C 1
ATOM 3276 O O . ASN B 1 179 ? -86.613 150.214 2.014 1.00 39.57 179 ASN B O 1
ATOM 3281 N N . ILE B 1 180 ? -84.782 151.505 2.152 1.00 36.43 180 ILE B N 1
ATOM 3282 C CA . ILE B 1 180 ? -84.966 152.133 0.856 1.00 35.61 180 ILE B CA 1
ATOM 3283 C C . ILE B 1 180 ? -83.710 151.881 0.037 1.00 35.97 180 ILE B C 1
ATOM 3284 O O . ILE B 1 180 ? -82.618 152.321 0.428 1.00 37.33 180 ILE B O 1
ATOM 3289 N N . LYS B 1 181 ? -83.857 151.190 -1.101 1.00 33.95 181 LYS B N 1
ATOM 3290 C CA . LYS B 1 181 ? -82.711 150.835 -1.939 1.00 37.93 181 LYS B CA 1
ATOM 3291 C C . LYS B 1 181 ? -82.706 151.661 -3.215 1.00 37.09 181 LYS B C 1
ATOM 3292 O O . LYS B 1 181 ? -83.711 151.715 -3.937 1.00 39.66 181 LYS B O 1
ATOM 3298 N N . LEU B 1 182 ? -81.576 152.315 -3.478 1.00 37.94 182 LEU B N 1
ATOM 3299 C CA . LEU B 1 182 ? -81.369 153.116 -4.677 1.00 41.55 182 LEU B CA 1
ATOM 3300 C C . LEU B 1 182 ? -80.332 152.437 -5.559 1.00 44.11 182 LEU B C 1
ATOM 3301 O O . LEU B 1 182 ? -79.237 152.110 -5.094 1.00 43.58 182 LEU B O 1
ATOM 3306 N N . SER B 1 183 ? -80.665 152.240 -6.822 1.00 40.81 183 SER B N 1
ATOM 3307 C CA . SER B 1 183 ? -79.719 151.681 -7.771 1.00 45.49 183 SER B CA 1
ATOM 3308 C C . SER B 1 183 ? -79.042 152.793 -8.560 1.00 48.06 183 SER B C 1
ATOM 3309 O O . SER B 1 183 ? -79.636 153.840 -8.827 1.00 45.55 183 SER B O 1
ATOM 3312 N N . GLN B 1 184 ? -77.778 152.566 -8.910 1.00 46.20 184 GLN B N 1
ATOM 3313 C CA . GLN B 1 184 ? -77.126 153.401 -9.913 1.00 51.25 184 GLN B CA 1
ATOM 3314 C C . GLN B 1 184 ? -77.928 153.401 -11.212 1.00 59.44 184 GLN B C 1
ATOM 3315 O O . GLN B 1 184 ? -78.447 152.364 -11.640 1.00 59.63 184 GLN B O 1
ATOM 3321 N N . THR B 1 185 ? -78.045 154.571 -11.837 1.00 56.79 185 THR B N 1
ATOM 3322 C CA . THR B 1 185 ? -78.733 154.701 -13.116 1.00 62.93 185 THR B CA 1
ATOM 3323 C C . THR B 1 185 ? -77.727 154.720 -14.268 1.00 72.01 185 THR B C 1
ATOM 3324 O O . THR B 1 185 ? -76.538 155.000 -14.083 1.00 70.79 185 THR B O 1
ATOM 3328 N N . SER B 1 186 ? -78.221 154.417 -15.472 1.00 72.40 186 SER B N 1
ATOM 3329 C CA . SER B 1 186 ? -77.389 154.383 -16.675 1.00 79.34 186 SER B CA 1
ATOM 3330 C C . SER B 1 186 ? -77.551 155.614 -17.560 1.00 80.73 186 SER B C 1
ATOM 3331 O O . SER B 1 186 ? -76.548 156.148 -18.045 1.00 85.04 186 SER B O 1
ATOM 3334 N N . ASN B 1 187 ? -78.791 156.063 -17.775 1.00 83.15 187 ASN B N 1
ATOM 3335 C CA . ASN B 1 187 ? -79.142 157.196 -18.649 1.00 82.51 187 ASN B CA 1
ATOM 3336 C C . ASN B 1 187 ? -78.917 156.845 -20.118 1.00 84.34 187 ASN B C 1
ATOM 3337 O O . ASN B 1 187 ? -78.156 157.513 -20.818 1.00 88.62 187 ASN B O 1
ATOM 3342 N N . GLU B 1 193 ? -81.566 163.251 -13.355 1.00 64.09 193 GLU B N 1
ATOM 3343 C CA . GLU B 1 193 ? -82.092 162.515 -12.204 1.00 63.18 193 GLU B CA 1
ATOM 3344 C C . GLU B 1 193 ? -81.279 161.235 -11.982 1.00 55.92 193 GLU B C 1
ATOM 3345 O O . GLU B 1 193 ? -81.796 160.182 -11.592 1.00 56.19 193 GLU B O 1
ATOM 3351 N N . ALA B 1 194 ? -79.980 161.352 -12.218 1.00 53.77 194 ALA B N 1
ATOM 3352 C CA . ALA B 1 194 ? -79.088 160.216 -12.101 1.00 53.67 194 ALA B CA 1
ATOM 3353 C C . ALA B 1 194 ? -78.759 159.934 -10.641 1.00 51.41 194 ALA B C 1
ATOM 3354 O O . ALA B 1 194 ? -78.799 160.823 -9.786 1.00 51.51 194 ALA B O 1
ATOM 3356 N N . VAL B 1 195 ? -78.446 158.675 -10.359 1.00 47.35 195 VAL B N 1
ATOM 3357 C CA . VAL B 1 195 ? -77.822 158.276 -9.107 1.00 45.54 195 VAL B CA 1
ATOM 3358 C C . VAL B 1 195 ? -76.505 157.623 -9.483 1.00 48.85 195 VAL B C 1
ATOM 3359 O O . VAL B 1 195 ? -76.493 156.610 -10.190 1.00 47.51 195 VAL B O 1
ATOM 3363 N N . THR B 1 196 ? -75.399 158.217 -9.049 1.00 46.34 196 THR B N 1
ATOM 3364 C CA . THR B 1 196 ? -74.080 157.690 -9.363 1.00 50.08 196 THR B CA 1
ATOM 3365 C C . THR B 1 196 ? -73.294 157.512 -8.076 1.00 49.77 196 THR B C 1
ATOM 3366 O O . THR B 1 196 ? -73.418 158.308 -7.140 1.00 51.25 196 THR B O 1
ATOM 3370 N N . ILE B 1 197 ? -72.495 156.453 -8.036 1.00 50.49 197 ILE B N 1
ATOM 3371 C CA . ILE B 1 197 ? -71.723 156.084 -6.860 1.00 53.19 197 ILE B CA 1
ATOM 3372 C C . ILE B 1 197 ? -70.281 155.873 -7.297 1.00 60.40 197 ILE B C 1
ATOM 3373 O O . ILE B 1 197 ? -70.014 155.044 -8.174 1.00 62.56 197 ILE B O 1
ATOM 3378 N N . GLU B 1 198 ? -69.362 156.645 -6.716 1.00 59.42 198 GLU B N 1
ATOM 3379 C CA . GLU B 1 198 ? -67.925 156.492 -6.938 1.00 60.67 198 GLU B CA 1
ATOM 3380 C C . GLU B 1 198 ? -67.345 155.953 -5.644 1.00 62.91 198 GLU B C 1
ATOM 3381 O O . GLU B 1 198 ? -67.249 156.679 -4.650 1.00 59.95 198 GLU B O 1
ATOM 3387 N N . MET B 1 199 ? -67.079 154.653 -5.647 1.00 65.81 199 MET B N 1
ATOM 3388 C CA . MET B 1 199 ? -66.830 153.854 -4.466 1.00 69.35 199 MET B CA 1
ATOM 3389 C C . MET B 1 199 ? -65.437 153.258 -4.462 1.00 75.47 199 MET B C 1
ATOM 3390 O O . MET B 1 199 ? -64.962 152.715 -5.460 1.00 72.28 199 MET B O 1
ATOM 3395 N N . ASN B 1 200 ? -64.721 153.417 -3.361 1.00 73.92 200 ASN B N 1
ATOM 3396 C CA . ASN B 1 200 ? -63.409 152.814 -3.175 1.00 72.11 200 ASN B CA 1
ATOM 3397 C C . ASN B 1 200 ? -63.417 151.713 -2.127 1.00 73.26 200 ASN B C 1
ATOM 3398 O O . ASN B 1 200 ? -62.505 150.883 -2.114 1.00 80.91 200 ASN B O 1
ATOM 3403 N N . GLU B 1 201 ? -64.431 151.673 -1.275 1.00 70.12 201 GLU B N 1
ATOM 3404 C CA . GLU B 1 201 ? -64.590 150.696 -0.203 1.00 71.74 201 GLU B CA 1
ATOM 3405 C C . GLU B 1 201 ? -66.004 150.818 0.355 1.00 71.66 201 GLU B C 1
ATOM 3406 O O . GLU B 1 201 ? -66.493 151.943 0.515 1.00 66.97 201 GLU B O 1
ATOM 3412 N N . PRO B 1 202 ? -66.686 149.715 0.678 1.00 70.55 202 PRO B N 1
ATOM 3413 C CA . PRO B 1 202 ? -68.049 149.839 1.210 1.00 66.27 202 PRO B CA 1
ATOM 3414 C C . PRO B 1 202 ? -68.054 150.518 2.568 1.00 63.53 202 PRO B C 1
ATOM 3415 O O . PRO B 1 202 ? -67.100 150.419 3.339 1.00 64.75 202 PRO B O 1
ATOM 3419 N N . VAL B 1 203 ? -69.144 151.233 2.850 1.00 58.84 203 VAL B N 1
ATOM 3420 C CA . VAL B 1 203 ? -69.309 151.931 4.118 1.00 55.00 203 VAL B CA 1
ATOM 3421 C C . VAL B 1 203 ? -70.688 151.616 4.672 1.00 55.92 203 VAL B C 1
ATOM 3422 O O . VAL B 1 203 ? -71.638 151.356 3.927 1.00 54.61 203 VAL B O 1
ATOM 3426 N N . GLN B 1 204 ? -70.786 151.626 5.996 1.00 52.60 204 GLN B N 1
ATOM 3427 C CA . GLN B 1 204 ? -72.067 151.499 6.674 1.00 53.69 204 GLN B CA 1
ATOM 3428 C C . GLN B 1 204 ? -71.993 152.367 7.920 1.00 54.90 204 GLN B C 1
ATOM 3429 O O . GLN B 1 204 ? -71.193 152.091 8.819 1.00 53.23 204 GLN B O 1
ATOM 3435 N N . LEU B 1 205 ? -72.812 153.419 7.963 1.00 48.10 205 LEU B N 1
ATOM 3436 C CA . LEU B 1 205 ? -72.765 154.407 9.030 1.00 40.43 205 LEU B CA 1
ATOM 3437 C C . LEU B 1 205 ? -74.183 154.768 9.446 1.00 42.33 205 LEU B C 1
ATOM 3438 O O . LEU B 1 205 ? -75.134 154.621 8.676 1.00 40.87 205 LEU B O 1
ATOM 3443 N N . THR B 1 206 ? -74.308 155.258 10.677 1.00 33.76 206 THR B N 1
ATOM 3444 C CA . THR B 1 206 ? -75.586 155.609 11.275 1.00 41.26 206 THR B CA 1
ATOM 3445 C C . THR B 1 206 ? -75.589 157.094 11.619 1.00 45.08 206 THR B C 1
ATOM 3446 O O . THR B 1 206 ? -74.615 157.604 12.185 1.00 37.40 206 THR B O 1
ATOM 3450 N N . PHE B 1 207 ? -76.680 157.784 11.276 1.00 38.74 207 PHE B N 1
ATOM 3451 C CA . PHE B 1 207 ? -76.775 159.224 11.471 1.00 36.10 207 PHE B CA 1
ATOM 3452 C C . PHE B 1 207 ? -78.146 159.573 12.025 1.00 36.06 207 PHE B C 1
ATOM 3453 O O . PHE B 1 207 ? -79.128 158.853 11.802 1.00 38.26 207 PHE B O 1
ATOM 3461 N N . ALA B 1 208 ? -78.201 160.684 12.758 1.00 33.33 208 ALA B N 1
ATOM 3462 C CA . ALA B 1 208 ? -79.450 161.167 13.339 1.00 35.60 208 ALA B CA 1
ATOM 3463 C C . ALA B 1 208 ? -80.283 161.839 12.249 1.00 35.40 208 ALA B C 1
ATOM 3464 O O . ALA B 1 208 ? -79.822 162.784 11.597 1.00 32.37 208 ALA B O 1
ATOM 3466 N N . LEU B 1 209 ? -81.507 161.353 12.047 1.00 35.73 209 LEU B N 1
ATOM 3467 C CA . LEU B 1 209 ? -82.357 161.901 10.990 1.00 31.76 209 LEU B CA 1
ATOM 3468 C C . LEU B 1 209 ? -82.755 163.341 11.274 1.00 34.79 209 LEU B C 1
ATOM 3469 O O . LEU B 1 209 ? -83.002 164.112 10.339 1.00 33.00 209 LEU B O 1
ATOM 3474 N N . ARG B 1 210 ? -82.784 163.734 12.551 1.00 34.52 210 ARG B N 1
ATOM 3475 C CA . ARG B 1 210 ? -83.209 165.084 12.903 1.00 35.31 210 ARG B CA 1
ATOM 3476 C C . ARG B 1 210 ? -82.327 166.132 12.227 1.00 34.80 210 ARG B C 1
ATOM 3477 O O . ARG B 1 210 ? -82.819 167.162 11.752 1.00 32.27 210 ARG B O 1
ATOM 3485 N N . TYR B 1 211 ? -81.020 165.875 12.162 1.00 30.31 211 TYR B N 1
ATOM 3486 C CA . TYR B 1 211 ? -80.089 166.819 11.559 1.00 32.80 211 TYR B CA 1
ATOM 3487 C C . TYR B 1 211 ? -80.140 166.765 10.042 1.00 30.17 211 TYR B C 1
ATOM 3488 O O . TYR B 1 211 ? -80.040 167.806 9.380 1.00 33.82 211 TYR B O 1
ATOM 3497 N N . LEU B 1 212 ? -80.264 165.566 9.476 1.00 28.21 212 LEU B N 1
ATOM 3498 C CA . LEU B 1 212 ? -80.398 165.458 8.026 1.00 31.51 212 LEU B CA 1
ATOM 3499 C C . LEU B 1 212 ? -81.593 166.268 7.536 1.00 28.56 212 LEU B C 1
ATOM 3500 O O . LEU B 1 212 ? -81.515 166.937 6.497 1.00 28.35 212 LEU B O 1
ATOM 3505 N N . ASN B 1 213 ? -82.693 166.256 8.294 1.00 25.75 213 ASN B N 1
ATOM 3506 C CA . ASN B 1 213 ? -83.870 167.019 7.894 1.00 30.69 213 ASN B CA 1
ATOM 3507 C C . ASN B 1 213 ? -83.662 168.525 8.024 1.00 34.54 213 ASN B C 1
ATOM 3508 O O . ASN B 1 213 ? -84.370 169.280 7.360 1.00 33.41 213 ASN B O 1
ATOM 3513 N N . PHE B 1 214 ? -82.714 168.987 8.855 1.00 31.01 214 PHE B N 1
ATOM 3514 C CA . PHE B 1 214 ? -82.293 170.383 8.753 1.00 31.54 214 PHE B CA 1
ATOM 3515 C C . PHE B 1 214 ? -81.507 170.627 7.469 1.00 30.14 214 PHE B C 1
ATOM 3516 O O . PHE B 1 214 ? -81.694 171.655 6.809 1.00 30.64 214 PHE B O 1
ATOM 3524 N N . PHE B 1 215 ? -80.599 169.706 7.116 1.00 28.95 215 PHE B N 1
ATOM 3525 C CA . PHE B 1 215 ? -79.747 169.917 5.946 1.00 30.89 215 PHE B CA 1
ATOM 3526 C C . PHE B 1 215 ? -80.583 170.072 4.675 1.00 31.14 215 PHE B C 1
ATOM 3527 O O . PHE B 1 215 ? -80.234 170.867 3.791 1.00 28.85 215 PHE B O 1
ATOM 3535 N N . THR B 1 216 ? -81.677 169.305 4.552 1.00 25.99 216 THR B N 1
ATOM 3536 C CA . THR B 1 216 ? -82.432 169.306 3.303 1.00 29.85 216 THR B CA 1
ATOM 3537 C C . THR B 1 216 ? -83.270 170.569 3.137 1.00 30.09 216 THR B C 1
ATOM 3538 O O . THR B 1 216 ? -83.901 170.754 2.088 1.00 28.62 216 THR B O 1
ATOM 3542 N N . LYS B 1 217 ? -83.250 171.473 4.120 1.00 29.54 217 LYS B N 1
ATOM 3543 C CA . LYS B 1 217 ? -83.738 172.820 3.866 1.00 31.04 217 LYS B CA 1
ATOM 3544 C C . LYS B 1 217 ? -82.929 173.542 2.793 1.00 31.60 217 LYS B C 1
ATOM 3545 O O . LYS B 1 217 ? -83.380 174.589 2.323 1.00 32.70 217 LYS B O 1
ATOM 3551 N N . ALA B 1 218 ? -81.756 173.021 2.398 1.00 28.29 218 ALA B N 1
ATOM 3552 C CA . ALA B 1 218 ? -80.977 173.583 1.291 1.00 30.41 218 ALA B CA 1
ATOM 3553 C C . ALA B 1 218 ? -81.399 173.034 -0.065 1.00 27.94 218 ALA B C 1
ATOM 3554 O O . ALA B 1 218 ? -80.859 173.468 -1.090 1.00 29.19 218 ALA B O 1
ATOM 3556 N N . THR B 1 219 ? -82.350 172.109 -0.096 1.00 27.54 219 THR B N 1
ATOM 3557 C CA . THR B 1 219 ? -82.781 171.504 -1.358 1.00 30.25 219 THR B CA 1
ATOM 3558 C C . THR B 1 219 ? -83.100 172.515 -2.466 1.00 31.86 219 THR B C 1
ATOM 3559 O O . THR B 1 219 ? -82.694 172.265 -3.612 1.00 31.88 219 THR B O 1
ATOM 3563 N N . PRO B 1 220 ? -83.767 173.652 -2.217 1.00 26.95 220 PRO B N 1
ATOM 3564 C CA . PRO B 1 220 ? -84.028 174.603 -3.323 1.00 32.67 220 PRO B CA 1
ATOM 3565 C C . PRO B 1 220 ? -82.779 175.136 -4.013 1.00 36.80 220 PRO B C 1
ATOM 3566 O O . PRO B 1 220 ? -82.889 175.673 -5.122 1.00 34.50 220 PRO B O 1
ATOM 3570 N N . LEU B 1 221 ? -81.596 175.021 -3.407 1.00 32.27 221 LEU B N 1
ATOM 3571 C CA . LEU B 1 221 ? -80.411 175.587 -4.045 1.00 33.65 221 LEU B CA 1
ATOM 3572 C C . LEU B 1 221 ? -79.888 174.736 -5.189 1.00 35.35 221 LEU B C 1
ATOM 3573 O O . LEU B 1 221 ? -79.147 175.251 -6.037 1.00 33.09 221 LEU B O 1
ATOM 3578 N N . SER B 1 222 ? -80.249 173.459 -5.248 1.00 33.54 222 SER B N 1
ATOM 3579 C CA . SER B 1 222 ? -79.634 172.609 -6.254 1.00 36.19 222 SER B CA 1
ATOM 3580 C C . SER B 1 222 ? -80.506 171.392 -6.503 1.00 35.63 222 SER B C 1
ATOM 3581 O O . SER B 1 222 ? -81.119 170.852 -5.582 1.00 36.94 222 SER B O 1
ATOM 3584 N N . SER B 1 223 ? -80.525 170.939 -7.749 1.00 34.67 223 SER B N 1
ATOM 3585 C CA . SER B 1 223 ? -81.304 169.750 -8.056 1.00 39.28 223 SER B CA 1
ATOM 3586 C C . SER B 1 223 ? -80.554 168.467 -7.728 1.00 34.28 223 SER B C 1
ATOM 3587 O O . SER B 1 223 ? -81.154 167.392 -7.786 1.00 34.17 223 SER B O 1
ATOM 3590 N N . THR B 1 224 ? -79.277 168.544 -7.370 1.00 32.57 224 THR B N 1
ATOM 3591 C CA . THR B 1 224 ? -78.539 167.376 -6.910 1.00 34.91 224 THR B CA 1
ATOM 3592 C C . THR B 1 224 ? -77.885 167.652 -5.563 1.00 34.70 224 THR B C 1
ATOM 3593 O O . THR B 1 224 ? -77.619 168.799 -5.189 1.00 33.72 224 THR B O 1
ATOM 3597 N N . VAL B 1 225 ? -77.657 166.580 -4.829 1.00 36.41 225 VAL B N 1
ATOM 3598 C CA . VAL B 1 225 ? -76.930 166.613 -3.575 1.00 35.48 225 VAL B CA 1
ATOM 3599 C C . VAL B 1 225 ? -75.875 165.526 -3.678 1.00 37.29 225 VAL B C 1
ATOM 3600 O O . VAL B 1 225 ? -76.035 164.556 -4.429 1.00 36.37 225 VAL B O 1
ATOM 3604 N N . THR B 1 226 ? -74.772 165.722 -2.961 1.00 37.11 226 THR B N 1
ATOM 3605 C CA . THR B 1 226 ? -73.683 164.759 -2.891 1.00 36.59 226 THR B CA 1
ATOM 3606 C C . THR B 1 226 ? -73.479 164.342 -1.444 1.00 34.13 226 THR B C 1
ATOM 3607 O O . THR B 1 226 ? -73.395 165.195 -0.553 1.00 33.30 226 THR B O 1
ATOM 3611 N N . LEU B 1 227 ? -73.418 163.036 -1.209 1.00 34.41 227 LEU B N 1
ATOM 3612 C CA . LEU B 1 227 ? -73.100 162.494 0.104 1.00 36.60 227 LEU B CA 1
ATOM 3613 C C . LEU B 1 227 ? -71.717 161.851 0.061 1.00 41.00 227 LEU B C 1
ATOM 3614 O O . LEU B 1 227 ? -71.461 160.991 -0.789 1.00 42.27 227 LEU B O 1
ATOM 3619 N N . SER B 1 228 ? -70.836 162.258 0.978 1.00 38.03 228 SER B N 1
ATOM 3620 C CA . SER B 1 228 ? -69.469 161.746 1.049 1.00 42.12 228 SER B CA 1
ATOM 3621 C C . SER B 1 228 ? -69.243 161.077 2.398 1.00 40.85 228 SER B C 1
ATOM 3622 O O . SER B 1 228 ? -69.474 161.687 3.450 1.00 38.65 228 SER B O 1
ATOM 3625 N N . MET B 1 229 ? -68.780 159.828 2.361 1.00 41.06 229 MET B N 1
ATOM 3626 C CA . MET B 1 229 ? -68.734 158.979 3.544 1.00 45.08 229 MET B CA 1
ATOM 3627 C C . MET B 1 229 ? -67.438 158.177 3.608 1.00 45.62 229 MET B C 1
ATOM 3628 O O . MET B 1 229 ? -66.969 157.656 2.592 1.00 42.37 229 MET B O 1
ATOM 3633 N N . SER B 1 230 ? -66.884 158.070 4.814 1.00 43.92 230 SER B N 1
ATOM 3634 C CA . SER B 1 230 ? -65.866 157.082 5.145 1.00 48.14 230 SER B CA 1
ATOM 3635 C C . SER B 1 230 ? -66.125 156.632 6.569 1.00 49.36 230 SER B C 1
ATOM 3636 O O . SER B 1 230 ? -66.871 157.278 7.310 1.00 44.24 230 SER B O 1
ATOM 3639 N N . ALA B 1 231 ? -65.515 155.507 6.949 1.00 49.60 231 ALA B N 1
ATOM 3640 C CA . ALA B 1 231 ? -65.711 154.988 8.298 1.00 48.57 231 ALA B CA 1
ATOM 3641 C C . ALA B 1 231 ? -65.228 155.986 9.346 1.00 48.32 231 ALA B C 1
ATOM 3642 O O . ALA B 1 231 ? -64.239 156.696 9.144 1.00 48.81 231 ALA B O 1
ATOM 3644 N N . ASP B 1 232 ? -65.971 156.068 10.455 1.00 54.07 232 ASP B N 1
ATOM 3645 C CA . ASP B 1 232 ? -65.581 156.839 11.645 1.00 63.34 232 ASP B CA 1
ATOM 3646 C C . ASP B 1 232 ? -65.402 158.342 11.397 1.00 56.86 232 ASP B C 1
ATOM 3647 O O . ASP B 1 232 ? -64.817 159.025 12.241 1.00 59.76 232 ASP B O 1
ATOM 3652 N N . VAL B 1 233 ? -65.826 158.889 10.257 1.00 54.02 233 VAL B N 1
ATOM 3653 C CA . VAL B 1 233 ? -65.596 160.316 9.978 1.00 53.60 233 VAL B CA 1
ATOM 3654 C C . VAL B 1 233 ? -66.952 160.979 9.722 1.00 51.07 233 VAL B C 1
ATOM 3655 O O . VAL B 1 233 ? -67.917 160.277 9.382 1.00 45.12 233 VAL B O 1
ATOM 3659 N N . PRO B 1 234 ? -67.102 162.295 9.904 1.00 49.17 234 PRO B N 1
ATOM 3660 C CA . PRO B 1 234 ? -68.412 162.903 9.628 1.00 41.44 234 PRO B CA 1
ATOM 3661 C C . PRO B 1 234 ? -68.841 162.710 8.180 1.00 37.71 234 PRO B C 1
ATOM 3662 O O . PRO B 1 234 ? -68.026 162.723 7.261 1.00 38.28 234 PRO B O 1
ATOM 3666 N N . LEU B 1 235 ? -70.140 162.502 7.991 1.00 39.88 235 LEU B N 1
ATOM 3667 C CA . LEU B 1 235 ? -70.747 162.604 6.668 1.00 37.14 235 LEU B CA 1
ATOM 3668 C C . LEU B 1 235 ? -70.676 164.043 6.164 1.00 32.97 235 LEU B C 1
ATOM 3669 O O . LEU B 1 235 ? -70.813 164.986 6.943 1.00 34.80 235 LEU B O 1
ATOM 3674 N N . VAL B 1 236 ? -70.455 164.209 4.859 1.00 34.11 236 VAL B N 1
ATOM 3675 C CA . VAL B 1 236 ? -70.564 165.498 4.174 1.00 34.27 236 VAL B CA 1
ATOM 3676 C C . VAL B 1 236 ? -71.776 165.456 3.250 1.00 36.23 236 VAL B C 1
ATOM 3677 O O . VAL B 1 236 ? -71.860 164.595 2.368 1.00 36.75 236 VAL B O 1
ATOM 3681 N N . VAL B 1 237 ? -72.696 166.390 3.440 1.00 35.40 237 VAL B N 1
ATOM 3682 C CA . VAL B 1 237 ? -73.856 166.567 2.579 1.00 32.17 237 VAL B CA 1
ATOM 3683 C C . VAL B 1 237 ? -73.685 167.902 1.872 1.00 33.10 237 VAL B C 1
ATOM 3684 O O . VAL B 1 237 ? -73.722 168.952 2.517 1.00 34.49 237 VAL B O 1
ATOM 3688 N N . GLU B 1 238 ? -73.488 167.878 0.558 1.00 29.48 238 GLU B N 1
ATOM 3689 C CA . GLU B 1 238 ? -73.063 169.065 -0.180 1.00 39.31 238 GLU B CA 1
ATOM 3690 C C . GLU B 1 238 ? -74.069 169.442 -1.267 1.00 32.99 238 GLU B C 1
ATOM 3691 O O . GLU B 1 238 ? -74.470 168.594 -2.077 1.00 32.33 238 GLU B O 1
ATOM 3697 N N . TYR B 1 239 ? -74.458 170.715 -1.277 1.00 29.24 239 TYR B N 1
ATOM 3698 C CA . TYR B 1 239 ? -75.315 171.323 -2.291 1.00 29.25 239 TYR B CA 1
ATOM 3699 C C . TYR B 1 239 ? -74.517 172.388 -3.031 1.00 36.15 239 TYR B C 1
ATOM 3700 O O . TYR B 1 239 ? -74.044 173.349 -2.416 1.00 36.75 239 TYR B O 1
ATOM 3709 N N . LYS B 1 240 ? -74.393 172.242 -4.344 1.00 36.06 240 LYS B N 1
ATOM 3710 C CA . LYS B 1 240 ? -73.723 173.210 -5.201 1.00 35.68 240 LYS B CA 1
ATOM 3711 C C . LYS B 1 240 ? -74.597 174.445 -5.387 1.00 37.23 240 LYS B C 1
ATOM 3712 O O . LYS B 1 240 ? -75.818 174.345 -5.523 1.00 36.45 240 LYS B O 1
ATOM 3718 N N . ILE B 1 241 ? -74.018 175.641 -5.297 1.00 34.65 241 ILE B N 1
ATOM 3719 C CA . ILE B 1 241 ? -74.701 176.893 -5.594 1.00 35.90 241 ILE B CA 1
ATOM 3720 C C . ILE B 1 241 ? -74.126 177.371 -6.925 1.00 46.58 241 ILE B C 1
ATOM 3721 O O . ILE B 1 241 ? -73.030 177.949 -6.975 1.00 38.69 241 ILE B O 1
ATOM 3726 N N . ALA B 1 242 ? -74.861 177.106 -8.008 1.00 45.97 242 ALA B N 1
ATOM 3727 C CA . ALA B 1 242 ? -74.267 177.061 -9.343 1.00 52.99 242 ALA B CA 1
ATOM 3728 C C . ALA B 1 242 ? -73.563 178.363 -9.686 1.00 53.07 242 ALA B C 1
ATOM 3729 O O . ALA B 1 242 ? -74.111 179.450 -9.474 1.00 52.77 242 ALA B O 1
ATOM 3731 N N . ASP B 1 243 ? -72.327 178.233 -10.185 1.00 51.77 243 ASP B N 1
ATOM 3732 C CA . ASP B 1 243 ? -71.488 179.344 -10.635 1.00 60.85 243 ASP B CA 1
ATOM 3733 C C . ASP B 1 243 ? -71.045 180.231 -9.482 1.00 61.66 243 ASP B C 1
ATOM 3734 O O . ASP B 1 243 ? -70.848 181.436 -9.660 1.00 61.89 243 ASP B O 1
ATOM 3739 N N . MET B 1 244 ? -70.851 179.659 -8.298 1.00 50.64 244 MET B N 1
ATOM 3740 C CA . MET B 1 244 ? -70.713 180.537 -7.149 1.00 47.55 244 MET B CA 1
ATOM 3741 C C . MET B 1 244 ? -70.032 179.894 -5.948 1.00 46.61 244 MET B C 1
ATOM 3742 O O . MET B 1 244 ? -69.203 180.532 -5.289 1.00 46.89 244 MET B O 1
ATOM 3747 N N . GLY B 1 245 ? -70.380 178.647 -5.636 1.00 41.18 245 GLY B N 1
ATOM 3748 C CA . GLY B 1 245 ? -69.856 178.021 -4.443 1.00 43.03 245 GLY B CA 1
ATOM 3749 C C . GLY B 1 245 ? -70.705 176.859 -3.983 1.00 41.33 245 GLY B C 1
ATOM 3750 O O . GLY B 1 245 ? -71.209 176.097 -4.811 1.00 36.76 245 GLY B O 1
ATOM 3751 N N . HIS B 1 246 ? -70.904 176.728 -2.674 1.00 39.17 246 HIS B N 1
ATOM 3752 C CA . HIS B 1 246 ? -71.577 175.543 -2.160 1.00 36.94 246 HIS B CA 1
ATOM 3753 C C . HIS B 1 246 ? -72.026 175.789 -0.735 1.00 36.34 246 HIS B C 1
ATOM 3754 O O . HIS B 1 246 ? -71.567 176.716 -0.063 1.00 35.27 246 HIS B O 1
ATOM 3761 N N . LEU B 1 247 ? -72.927 174.921 -0.289 1.00 33.44 247 LEU B N 1
ATOM 3762 C CA . LEU B 1 247 ? -73.293 174.772 1.109 1.00 35.99 247 LEU B CA 1
ATOM 3763 C C . LEU B 1 247 ? -73.027 173.318 1.475 1.00 36.59 247 LEU B C 1
ATOM 3764 O O . LEU B 1 247 ? -73.573 172.407 0.840 1.00 35.43 247 LEU B O 1
ATOM 3769 N N . LYS B 1 248 ? -72.157 173.105 2.461 1.00 38.29 248 LYS B N 1
ATOM 3770 C CA . LYS B 1 248 ? -71.754 171.780 2.924 1.00 37.20 248 LYS B CA 1
ATOM 3771 C C . LYS B 1 248 ? -72.160 171.618 4.378 1.00 38.41 248 LYS B C 1
ATOM 3772 O O . LYS B 1 248 ? -71.870 172.490 5.211 1.00 36.40 248 LYS B O 1
ATOM 3778 N N . TYR B 1 249 ? -72.790 170.492 4.686 1.00 30.53 249 TYR B N 1
ATOM 3779 C CA . TYR B 1 249 ? -73.138 170.135 6.047 1.00 30.15 249 TYR B CA 1
ATOM 3780 C C . TYR B 1 249 ? -72.333 168.909 6.447 1.00 34.99 249 TYR B C 1
ATOM 3781 O O . TYR B 1 249 ? -72.177 167.977 5.652 1.00 35.28 249 TYR B O 1
ATOM 3790 N N . TYR B 1 250 ? -71.818 168.925 7.674 1.00 36.57 250 TYR B N 1
ATOM 3791 C CA . TYR B 1 250 ? -71.046 167.827 8.246 1.00 33.14 250 TYR B CA 1
ATOM 3792 C C . TYR B 1 250 ? -71.823 167.235 9.411 1.00 35.17 250 TYR B C 1
ATOM 3793 O O . TYR B 1 250 ? -72.318 167.973 10.261 1.00 38.65 250 TYR B O 1
ATOM 3802 N N . LEU B 1 251 ? -71.936 165.910 9.456 1.00 33.61 251 LEU B N 1
ATOM 3803 C CA . LEU B 1 251 ? -72.702 165.256 10.509 1.00 36.28 251 LEU B CA 1
ATOM 3804 C C . LEU B 1 251 ? -71.850 164.154 11.121 1.00 38.07 251 LEU B C 1
ATOM 3805 O O . LEU B 1 251 ? -71.400 163.249 10.414 1.00 34.97 251 LEU B O 1
ATOM 3810 N N . ALA B 1 252 ? -71.644 164.230 12.426 1.00 41.92 252 ALA B N 1
ATOM 3811 C CA . ALA B 1 252 ? -70.858 163.219 13.112 1.00 48.03 252 ALA B CA 1
ATOM 3812 C C . ALA B 1 252 ? -71.674 161.935 13.226 1.00 45.02 252 ALA B C 1
ATOM 3813 O O . ALA B 1 252 ? -72.843 161.982 13.618 1.00 41.47 252 ALA B O 1
ATOM 3815 N N . PRO B 1 253 ? -71.105 160.786 12.897 1.00 45.66 253 PRO B N 1
ATOM 3816 C CA . PRO B 1 253 ? -71.866 159.533 12.986 1.00 50.13 253 PRO B CA 1
ATOM 3817 C C . PRO B 1 253 ? -72.104 159.115 14.428 1.00 50.12 253 PRO B C 1
ATOM 3818 O O . PRO B 1 253 ? -71.546 159.663 15.382 1.00 55.29 253 PRO B O 1
ATOM 3822 N N . LYS B 1 254 ? -72.975 158.119 14.571 1.00 48.49 254 LYS B N 1
ATOM 3823 C CA . LYS B 1 254 ? -73.327 157.562 15.865 1.00 51.86 254 LYS B CA 1
ATOM 3824 C C . LYS B 1 254 ? -72.425 156.380 16.187 1.00 58.02 254 LYS B C 1
ATOM 3825 O O . LYS B 1 254 ? -72.037 155.615 15.300 1.00 57.11 254 LYS B O 1
ATOM 3831 N N . ILE B 1 255 ? -72.090 156.256 17.473 1.00 62.10 255 ILE B N 1
ATOM 3832 C CA . ILE B 1 255 ? -71.098 155.314 17.998 1.00 63.40 255 ILE B CA 1
ATOM 3833 C C . ILE B 1 255 ? -69.789 155.470 17.247 1.00 66.63 255 ILE B C 1
ATOM 3834 O O . ILE B 1 255 ? -68.956 156.299 17.624 1.00 75.13 255 ILE B O 1
ATOM 3839 N N . MET C 1 1 ? -38.282 111.375 69.205 1.00 70.91 1 MET C N 1
ATOM 3840 C CA . MET C 1 1 ? -38.325 112.808 69.350 1.00 64.42 1 MET C CA 1
ATOM 3841 C C . MET C 1 1 ? -37.351 113.377 68.344 1.00 59.04 1 MET C C 1
ATOM 3842 O O . MET C 1 1 ? -36.278 112.825 68.097 1.00 56.44 1 MET C O 1
ATOM 3847 N N . PHE C 1 2 ? -37.775 114.460 67.723 1.00 54.69 2 PHE C N 1
ATOM 3848 C CA . PHE C 1 2 ? -36.978 115.214 66.777 1.00 45.40 2 PHE C CA 1
ATOM 3849 C C . PHE C 1 2 ? -37.051 116.658 67.219 1.00 43.14 2 PHE C C 1
ATOM 3850 O O . PHE C 1 2 ? -38.104 117.124 67.664 1.00 42.94 2 PHE C O 1
ATOM 3858 N N . GLU C 1 3 ? -35.933 117.357 67.131 1.00 41.10 3 GLU C N 1
ATOM 3859 C CA . GLU C 1 3 ? -35.939 118.756 67.513 1.00 42.80 3 GLU C CA 1
ATOM 3860 C C . GLU C 1 3 ? -34.812 119.449 66.784 1.00 43.52 3 GLU C C 1
ATOM 3861 O O . GLU C 1 3 ? -33.667 118.993 66.838 1.00 38.74 3 GLU C O 1
ATOM 3867 N N . ALA C 1 4 ? -35.137 120.552 66.116 1.00 37.87 4 ALA C N 1
ATOM 3868 C CA . ALA C 1 4 ? -34.136 121.308 65.390 1.00 35.41 4 ALA C CA 1
ATOM 3869 C C . ALA C 1 4 ? -34.403 122.787 65.600 1.00 37.58 4 ALA C C 1
ATOM 3870 O O . ALA C 1 4 ? -35.522 123.263 65.387 1.00 34.13 4 ALA C O 1
ATOM 3872 N N . ARG C 1 5 ? -33.373 123.494 66.034 1.00 36.42 5 ARG C N 1
ATOM 3873 C CA . ARG C 1 5 ? -33.426 124.913 66.324 1.00 33.84 5 ARG C CA 1
ATOM 3874 C C . ARG C 1 5 ? -32.684 125.627 65.221 1.00 37.12 5 ARG C C 1
ATOM 3875 O O . ARG C 1 5 ? -31.539 125.274 64.920 1.00 37.25 5 ARG C O 1
ATOM 3883 N N . LEU C 1 6 ? -33.338 126.603 64.603 1.00 32.57 6 LEU C N 1
ATOM 3884 C CA . LEU C 1 6 ? -32.733 127.392 63.536 1.00 33.10 6 LEU C CA 1
ATOM 3885 C C . LEU C 1 6 ? -32.808 128.865 63.936 1.00 35.39 6 LEU C C 1
ATOM 3886 O O . LEU C 1 6 ? -33.897 129.447 63.980 1.00 34.21 6 LEU C O 1
ATOM 3891 N N . VAL C 1 7 ? -31.655 129.464 64.235 1.00 32.66 7 VAL C N 1
ATOM 3892 C CA . VAL C 1 7 ? -31.631 130.864 64.651 1.00 36.68 7 VAL C CA 1
ATOM 3893 C C . VAL C 1 7 ? -32.068 131.770 63.497 1.00 39.55 7 VAL C C 1
ATOM 3894 O O . VAL C 1 7 ? -32.849 132.712 63.684 1.00 34.64 7 VAL C O 1
ATOM 3898 N N . GLN C 1 8 ? -31.606 131.480 62.283 1.00 35.99 8 GLN C N 1
ATOM 3899 C CA . GLN C 1 8 ? -32.026 132.234 61.103 1.00 39.61 8 GLN C CA 1
ATOM 3900 C C . GLN C 1 8 ? -33.336 131.643 60.575 1.00 35.14 8 GLN C C 1
ATOM 3901 O O . GLN C 1 8 ? -33.400 131.011 59.520 1.00 34.85 8 GLN C O 1
ATOM 3907 N N . GLY C 1 9 ? -34.400 131.849 61.364 1.00 35.87 9 GLY C N 1
ATOM 3908 C CA . GLY C 1 9 ? -35.692 131.247 61.062 1.00 31.70 9 GLY C CA 1
ATOM 3909 C C . GLY C 1 9 ? -36.260 131.664 59.718 1.00 34.77 9 GLY C C 1
ATOM 3910 O O . GLY C 1 9 ? -37.056 130.930 59.125 1.00 35.87 9 GLY C O 1
ATOM 3911 N N . SER C 1 10 ? -35.847 132.831 59.213 1.00 30.49 10 SER C N 1
ATOM 3912 C CA . SER C 1 10 ? -36.308 133.307 57.915 1.00 38.54 10 SER C CA 1
ATOM 3913 C C . SER C 1 10 ? -35.995 132.316 56.793 1.00 36.00 10 SER C C 1
ATOM 3914 O O . SER C 1 10 ? -36.689 132.321 55.769 1.00 32.35 10 SER C O 1
ATOM 3917 N N . ILE C 1 11 ? -34.981 131.461 56.973 1.00 32.49 11 ILE C N 1
ATOM 3918 C CA . ILE C 1 11 ? -34.688 130.435 55.971 1.00 34.54 11 ILE C CA 1
ATOM 3919 C C . ILE C 1 11 ? -35.885 129.517 55.792 1.00 31.56 11 ILE C C 1
ATOM 3920 O O . ILE C 1 11 ? -36.279 129.199 54.663 1.00 31.09 11 ILE C O 1
ATOM 3925 N N . LEU C 1 12 ? -36.508 129.108 56.902 1.00 33.65 12 LEU C N 1
ATOM 3926 C CA . LEU C 1 12 ? -37.689 128.248 56.831 1.00 30.90 12 LEU C CA 1
ATOM 3927 C C . LEU C 1 12 ? -38.882 128.975 56.219 1.00 31.94 12 LEU C C 1
ATOM 3928 O O . LEU C 1 12 ? -39.651 128.380 55.452 1.00 31.13 12 LEU C O 1
ATOM 3933 N N . LYS C 1 13 ? -39.094 130.246 56.596 1.00 28.07 13 LYS C N 1
ATOM 3934 C CA . LYS C 1 13 ? -40.162 131.034 55.977 1.00 31.23 13 LYS C CA 1
ATOM 3935 C C . LYS C 1 13 ? -40.006 131.063 54.454 1.00 29.31 13 LYS C C 1
ATOM 3936 O O . LYS C 1 13 ? -40.964 130.820 53.713 1.00 33.18 13 LYS C O 1
ATOM 3942 N N . LYS C 1 14 ? -38.792 131.342 53.973 1.00 27.57 14 LYS C N 1
ATOM 3943 C CA . LYS C 1 14 ? -38.543 131.412 52.531 1.00 31.49 14 LYS C CA 1
ATOM 3944 C C . LYS C 1 14 ? -38.665 130.048 51.858 1.00 32.42 14 LYS C C 1
ATOM 3945 O O . LYS C 1 14 ? -39.157 129.956 50.725 1.00 30.55 14 LYS C O 1
ATOM 3951 N N . VAL C 1 15 ? -38.219 128.978 52.529 1.00 31.22 15 VAL C N 1
ATOM 3952 C CA . VAL C 1 15 ? -38.361 127.642 51.952 1.00 30.39 15 VAL C CA 1
ATOM 3953 C C . VAL C 1 15 ? -39.831 127.334 51.705 1.00 31.61 15 VAL C C 1
ATOM 3954 O O . VAL C 1 15 ? -40.219 126.899 50.615 1.00 33.82 15 VAL C O 1
ATOM 3958 N N . LEU C 1 16 ? -40.683 127.568 52.712 1.00 33.37 16 LEU C N 1
ATOM 3959 C CA . LEU C 1 16 ? -42.095 127.235 52.524 1.00 32.53 16 LEU C CA 1
ATOM 3960 C C . LEU C 1 16 ? -42.740 128.124 51.468 1.00 34.73 16 LEU C C 1
ATOM 3961 O O . LEU C 1 16 ? -43.595 127.656 50.704 1.00 36.37 16 LEU C O 1
ATOM 3966 N N . GLU C 1 17 ? -42.344 129.407 51.391 1.00 32.47 17 GLU C N 1
ATOM 3967 C CA . GLU C 1 17 ? -42.878 130.248 50.319 1.00 36.32 17 GLU C CA 1
ATOM 3968 C C . GLU C 1 17 ? -42.443 129.737 48.953 1.00 34.27 17 GLU C C 1
ATOM 3969 O O . GLU C 1 17 ? -43.180 129.881 47.985 1.00 37.40 17 GLU C O 1
ATOM 3975 N N . ALA C 1 18 ? -41.242 129.166 48.854 1.00 32.80 18 ALA C N 1
ATOM 3976 C CA . ALA C 1 18 ? -40.731 128.623 47.600 1.00 32.59 18 ALA C CA 1
ATOM 3977 C C . ALA C 1 18 ? -41.319 127.259 47.241 1.00 43.94 18 ALA C C 1
ATOM 3978 O O . ALA C 1 18 ? -41.042 126.754 46.141 1.00 42.33 18 ALA C O 1
ATOM 3980 N N . LEU C 1 19 ? -42.064 126.629 48.150 1.00 36.53 19 LEU C N 1
ATOM 3981 C CA . LEU C 1 19 ? -42.608 125.293 47.937 1.00 37.21 19 LEU C CA 1
ATOM 3982 C C . LEU C 1 19 ? -44.109 125.312 47.699 1.00 42.27 19 LEU C C 1
ATOM 3983 O O . LEU C 1 19 ? -44.598 124.665 46.768 1.00 37.81 19 LEU C O 1
ATOM 3988 N N . LYS C 1 20 ? -44.842 126.080 48.509 1.00 37.60 20 LYS C N 1
ATOM 3989 C CA . LYS C 1 20 ? -46.284 125.924 48.633 1.00 41.34 20 LYS C CA 1
ATOM 3990 C C . LYS C 1 20 ? -47.027 126.214 47.343 1.00 40.51 20 LYS C C 1
ATOM 3991 O O . LYS C 1 20 ? -48.185 125.817 47.221 1.00 40.86 20 LYS C O 1
ATOM 3997 N N . ASP C 1 21 ? -46.434 126.943 46.400 1.00 43.45 21 ASP C N 1
ATOM 3998 C CA . ASP C 1 21 ? -47.173 127.179 45.160 1.00 47.17 21 ASP C CA 1
ATOM 3999 C C . ASP C 1 21 ? -46.993 126.027 44.175 1.00 48.71 21 ASP C C 1
ATOM 4000 O O . ASP C 1 21 ? -47.881 125.767 43.354 1.00 48.49 21 ASP C O 1
ATOM 4005 N N . LEU C 1 22 ? -45.870 125.322 44.254 1.00 46.19 22 LEU C N 1
ATOM 4006 C CA . LEU C 1 22 ? -45.599 124.195 43.377 1.00 44.74 22 LEU C CA 1
ATOM 4007 C C . LEU C 1 22 ? -46.250 122.900 43.872 1.00 50.24 22 LEU C C 1
ATOM 4008 O O . LEU C 1 22 ? -46.736 122.110 43.056 1.00 48.41 22 LEU C O 1
ATOM 4013 N N . ILE C 1 23 ? -46.276 122.652 45.185 1.00 42.91 23 ILE C N 1
ATOM 4014 C CA . ILE C 1 23 ? -46.769 121.385 45.721 1.00 46.36 23 ILE C CA 1
ATOM 4015 C C . ILE C 1 23 ? -47.613 121.626 46.970 1.00 50.38 23 ILE C C 1
ATOM 4016 O O . ILE C 1 23 ? -47.304 122.497 47.791 1.00 47.77 23 ILE C O 1
ATOM 4021 N N . ASN C 1 24 ? -48.672 120.829 47.120 1.00 51.83 24 ASN C N 1
ATOM 4022 C CA . ASN C 1 24 ? -49.596 120.937 48.243 1.00 49.60 24 ASN C CA 1
ATOM 4023 C C . ASN C 1 24 ? -49.114 120.170 49.461 1.00 50.72 24 ASN C C 1
ATOM 4024 O O . ASN C 1 24 ? -49.222 120.663 50.586 1.00 47.32 24 ASN C O 1
ATOM 4029 N N . GLU C 1 25 ? -48.629 118.949 49.258 1.00 51.20 25 GLU C N 1
ATOM 4030 C CA . GLU C 1 25 ? -48.312 118.035 50.344 1.00 55.78 25 GLU C CA 1
ATOM 4031 C C . GLU C 1 25 ? -46.978 117.376 50.049 1.00 54.21 25 GLU C C 1
ATOM 4032 O O . GLU C 1 25 ? -46.664 117.061 48.897 1.00 54.82 25 GLU C O 1
ATOM 4038 N N . ALA C 1 26 ? -46.188 117.177 51.090 1.00 43.72 26 ALA C N 1
ATOM 4039 C CA . ALA C 1 26 ? -44.882 116.596 50.894 1.00 47.82 26 ALA C CA 1
ATOM 4040 C C . ALA C 1 26 ? -44.488 115.896 52.173 1.00 50.26 26 ALA C C 1
ATOM 4041 O O . ALA C 1 26 ? -45.029 116.162 53.250 1.00 49.02 26 ALA C O 1
ATOM 4043 N N . CYS C 1 27 ? -43.530 114.998 52.033 1.00 51.64 27 CYS C N 1
ATOM 4044 C CA . CYS C 1 27 ? -43.009 114.222 53.137 1.00 48.17 27 CYS C CA 1
ATOM 4045 C C . CYS C 1 27 ? -41.646 114.783 53.505 1.00 50.69 27 CYS C C 1
ATOM 4046 O O . CYS C 1 27 ? -40.743 114.844 52.661 1.00 50.90 27 CYS C O 1
ATOM 4049 N N . TRP C 1 28 ? -41.503 115.202 54.756 1.00 49.04 28 TRP C N 1
ATOM 4050 C CA . TRP C 1 28 ? -40.217 115.642 55.281 1.00 49.75 28 TRP C CA 1
ATOM 4051 C C . TRP C 1 28 ? -39.508 114.420 55.849 1.00 49.07 28 TRP C C 1
ATOM 4052 O O . TRP C 1 28 ? -39.935 113.866 56.867 1.00 51.64 28 TRP C O 1
ATOM 4063 N N . ASP C 1 29 ? -38.431 113.996 55.199 1.00 43.39 29 ASP C N 1
ATOM 4064 C CA . ASP C 1 29 ? -37.636 112.877 55.688 1.00 48.66 29 ASP C CA 1
ATOM 4065 C C . ASP C 1 29 ? -36.597 113.409 56.663 1.00 49.00 29 ASP C C 1
ATOM 4066 O O . ASP C 1 29 ? -35.655 114.108 56.267 1.00 50.76 29 ASP C O 1
ATOM 4071 N N . ILE C 1 30 ? -36.779 113.089 57.941 1.00 49.19 30 ILE C N 1
ATOM 4072 C CA . ILE C 1 30 ? -35.755 113.531 58.870 1.00 45.93 30 ILE C CA 1
ATOM 4073 C C . ILE C 1 30 ? -34.955 112.325 59.326 1.00 51.70 30 ILE C C 1
ATOM 4074 O O . ILE C 1 30 ? -35.519 111.312 59.753 1.00 56.89 30 ILE C O 1
ATOM 4079 N N . SER C 1 31 ? -33.664 112.597 59.377 1.00 51.03 31 SER C N 1
ATOM 4080 C CA . SER C 1 31 ? -32.679 111.635 59.826 1.00 52.27 31 SER C CA 1
ATOM 4081 C C . SER C 1 31 ? -31.591 112.420 60.535 1.00 52.42 31 SER C C 1
ATOM 4082 O O . SER C 1 31 ? -31.614 113.655 60.572 1.00 50.47 31 SER C O 1
ATOM 4085 N N . SER C 1 32 ? -30.620 111.702 61.090 1.00 49.41 32 SER C N 1
ATOM 4086 C CA . SER C 1 32 ? -29.553 112.392 61.794 1.00 51.17 32 SER C CA 1
ATOM 4087 C C . SER C 1 32 ? -28.683 113.217 60.860 1.00 45.14 32 SER C C 1
ATOM 4088 O O . SER C 1 32 ? -27.904 114.042 61.339 1.00 49.61 32 SER C O 1
ATOM 4091 N N . SER C 1 33 ? -28.786 113.020 59.549 1.00 47.91 33 SER C N 1
ATOM 4092 C CA . SER C 1 33 ? -27.963 113.786 58.620 1.00 52.20 33 SER C CA 1
ATOM 4093 C C . SER C 1 33 ? -28.574 115.148 58.290 1.00 49.14 33 SER C C 1
ATOM 4094 O O . SER C 1 33 ? -27.846 116.069 57.892 1.00 41.91 33 SER C O 1
ATOM 4097 N N . GLY C 1 34 ? -29.877 115.286 58.445 1.00 43.37 34 GLY C N 1
ATOM 4098 C CA . GLY C 1 34 ? -30.556 116.536 58.209 1.00 45.17 34 GLY C CA 1
ATOM 4099 C C . GLY C 1 34 ? -31.987 116.280 57.790 1.00 45.29 34 GLY C C 1
ATOM 4100 O O . GLY C 1 34 ? -32.542 115.214 58.049 1.00 47.23 34 GLY C O 1
ATOM 4101 N N . VAL C 1 35 ? -32.560 117.289 57.140 1.00 40.47 35 VAL C N 1
ATOM 4102 C CA . VAL C 1 35 ? -33.920 117.248 56.622 1.00 41.96 35 VAL C CA 1
ATOM 4103 C C . VAL C 1 35 ? -33.836 117.113 55.110 1.00 46.58 35 VAL C C 1
ATOM 4104 O O . VAL C 1 35 ? -33.018 117.775 54.454 1.00 49.92 35 VAL C O 1
ATOM 4108 N N . ASN C 1 36 ? -34.662 116.240 54.558 1.00 49.81 36 ASN C N 1
ATOM 4109 C CA . ASN C 1 36 ? -34.721 116.082 53.117 1.00 47.22 36 ASN C CA 1
ATOM 4110 C C . ASN C 1 36 ? -36.178 116.002 52.709 1.00 47.02 36 ASN C C 1
ATOM 4111 O O . ASN C 1 36 ? -36.985 115.348 53.371 1.00 48.33 36 ASN C O 1
ATOM 4116 N N . LEU C 1 37 ? -36.510 116.710 51.645 1.00 42.80 37 LEU C N 1
ATOM 4117 C CA . LEU C 1 37 ? -37.843 116.709 51.077 1.00 40.96 37 LEU C CA 1
ATOM 4118 C C . LEU C 1 37 ? -37.702 116.498 49.582 1.00 45.97 37 LEU C C 1
ATOM 4119 O O . LEU C 1 37 ? -36.823 117.089 48.940 1.00 43.95 37 LEU C O 1
ATOM 4124 N N . GLN C 1 38 ? -38.567 115.656 49.032 1.00 42.03 38 GLN C N 1
ATOM 4125 C CA . GLN C 1 38 ? -38.534 115.359 47.609 1.00 46.31 38 GLN C CA 1
ATOM 4126 C C . GLN C 1 38 ? -39.957 115.116 47.145 1.00 47.81 38 GLN C C 1
ATOM 4127 O O . GLN C 1 38 ? -40.629 114.216 47.654 1.00 47.86 38 GLN C O 1
ATOM 4133 N N . SER C 1 39 ? -40.425 115.918 46.195 1.00 44.16 39 SER C N 1
ATOM 4134 C CA . SER C 1 39 ? -41.795 115.770 45.748 1.00 40.96 39 SER C CA 1
ATOM 4135 C C . SER C 1 39 ? -41.933 116.242 44.313 1.00 46.49 39 SER C C 1
ATOM 4136 O O . SER C 1 39 ? -41.371 117.278 43.933 1.00 41.35 39 SER C O 1
ATOM 4139 N N . MET C 1 40 ? -42.693 115.470 43.534 1.00 43.25 40 MET C N 1
ATOM 4140 C CA . MET C 1 40 ? -43.152 115.836 42.203 1.00 43.59 40 MET C CA 1
ATOM 4141 C C . MET C 1 40 ? -44.396 116.690 42.319 1.00 39.94 40 MET C C 1
ATOM 4142 O O . MET C 1 40 ? -45.212 116.497 43.222 1.00 44.27 40 MET C O 1
ATOM 4147 N N . ASP C 1 41 ? -44.549 117.654 41.416 1.00 39.39 41 ASP C N 1
ATOM 4148 C CA . ASP C 1 41 ? -45.833 118.336 41.379 1.00 43.28 41 ASP C CA 1
ATOM 4149 C C . ASP C 1 41 ? -46.885 117.390 40.792 1.00 47.24 41 ASP C C 1
ATOM 4150 O O . ASP C 1 41 ? -46.562 116.354 40.205 1.00 47.47 41 ASP C O 1
ATOM 4155 N N . SER C 1 42 ? -48.162 117.766 40.928 1.00 49.56 42 SER C N 1
ATOM 4156 C CA . SER C 1 42 ? -49.240 116.837 40.581 1.00 54.57 42 SER C CA 1
ATOM 4157 C C . SER C 1 42 ? -49.182 116.410 39.117 1.00 55.85 42 SER C C 1
ATOM 4158 O O . SER C 1 42 ? -49.505 115.257 38.793 1.00 57.61 42 SER C O 1
ATOM 4161 N N . SER C 1 43 ? -48.744 117.306 38.227 1.00 50.68 43 SER C N 1
ATOM 4162 C CA . SER C 1 43 ? -48.678 117.009 36.800 1.00 46.67 43 SER C CA 1
ATOM 4163 C C . SER C 1 43 ? -47.446 116.201 36.414 1.00 50.13 43 SER C C 1
ATOM 4164 O O . SER C 1 43 ? -47.275 115.889 35.229 1.00 52.49 43 SER C O 1
ATOM 4167 N N . HIS C 1 44 ? -46.585 115.896 37.379 1.00 46.89 44 HIS C N 1
ATOM 4168 C CA . HIS C 1 44 ? -45.387 115.116 37.116 1.00 45.55 44 HIS C CA 1
ATOM 4169 C C . HIS C 1 44 ? -44.443 115.773 36.142 1.00 49.86 44 HIS C C 1
ATOM 4170 O O . HIS C 1 44 ? -43.557 115.103 35.569 1.00 47.37 44 HIS C O 1
ATOM 4177 N N . VAL C 1 45 ? -44.603 117.077 35.938 1.00 44.28 45 VAL C N 1
ATOM 4178 C CA . VAL C 1 45 ? -43.725 117.828 35.053 1.00 44.55 45 VAL C CA 1
ATOM 4179 C C . VAL C 1 45 ? -42.482 118.346 35.784 1.00 42.46 45 VAL C C 1
ATOM 4180 O O . VAL C 1 45 ? -41.414 118.463 35.178 1.00 42.01 45 VAL C O 1
ATOM 4184 N N . SER C 1 46 ? -42.572 118.618 37.084 1.00 41.38 46 SER C N 1
ATOM 4185 C CA . SER C 1 46 ? -41.430 119.113 37.840 1.00 43.30 46 SER C CA 1
ATOM 4186 C C . SER C 1 46 ? -41.308 118.364 39.155 1.00 41.42 46 SER C C 1
ATOM 4187 O O . SER C 1 46 ? -42.256 117.756 39.650 1.00 39.05 46 SER C O 1
ATOM 4190 N N . LEU C 1 47 ? -40.118 118.442 39.726 1.00 40.52 47 LEU C N 1
ATOM 4191 C CA . LEU C 1 47 ? -39.826 117.873 41.025 1.00 44.22 47 LEU C CA 1
ATOM 4192 C C . LEU C 1 47 ? -38.950 118.853 41.785 1.00 38.94 47 LEU C C 1
ATOM 4193 O O . LEU C 1 47 ? -38.062 119.480 41.201 1.00 38.86 47 LEU C O 1
ATOM 4198 N N . VAL C 1 48 ? -39.189 118.976 43.083 1.00 37.24 48 VAL C N 1
ATOM 4199 C CA . VAL C 1 48 ? -38.371 119.827 43.934 1.00 38.49 48 VAL C CA 1
ATOM 4200 C C . VAL C 1 48 ? -37.698 118.966 44.991 1.00 39.98 48 VAL C C 1
ATOM 4201 O O . VAL C 1 48 ? -38.310 118.043 45.542 1.00 40.39 48 VAL C O 1
ATOM 4205 N N . GLN C 1 49 ? -36.428 119.268 45.265 1.00 38.83 49 GLN C N 1
ATOM 4206 C CA . GLN C 1 49 ? -35.644 118.547 46.255 1.00 38.67 49 GLN C CA 1
ATOM 4207 C C . GLN C 1 49 ? -34.990 119.535 47.211 1.00 40.65 49 GLN C C 1
ATOM 4208 O O . GLN C 1 49 ? -34.193 120.390 46.791 1.00 38.03 49 GLN C O 1
ATOM 4214 N N . LEU C 1 50 ? -35.304 119.399 48.492 1.00 37.95 50 LEU C N 1
ATOM 4215 C CA . LEU C 1 50 ? -34.799 120.278 49.539 1.00 36.30 50 LEU C CA 1
ATOM 4216 C C . LEU C 1 50 ? -33.832 119.499 50.421 1.00 39.46 50 LEU C C 1
ATOM 4217 O O . LEU C 1 50 ? -34.132 118.379 50.844 1.00 40.03 50 LEU C O 1
ATOM 4222 N N . THR C 1 51 ? -32.685 120.101 50.709 1.00 38.42 51 THR C N 1
ATOM 4223 C CA . THR C 1 51 ? -31.700 119.538 51.619 1.00 38.35 51 THR C CA 1
ATOM 4224 C C . THR C 1 51 ? -31.341 120.585 52.662 1.00 38.56 51 THR C C 1
ATOM 4225 O O . THR C 1 51 ? -30.887 121.681 52.312 1.00 40.71 51 THR C O 1
ATOM 4229 N N . LEU C 1 52 ? -31.559 120.256 53.935 1.00 36.53 52 LEU C N 1
ATOM 4230 C CA . LEU C 1 52 ? -31.123 121.081 55.067 1.00 39.85 52 LEU C CA 1
ATOM 4231 C C . LEU C 1 52 ? -30.267 120.203 55.978 1.00 39.22 52 LEU C C 1
ATOM 4232 O O . LEU C 1 52 ? -30.800 119.360 56.701 1.00 38.74 52 LEU C O 1
ATOM 4237 N N . ARG C 1 53 ? -28.952 120.400 55.955 1.00 40.41 53 ARG C N 1
ATOM 4238 C CA . ARG C 1 53 ? -28.050 119.516 56.690 1.00 41.25 53 ARG C CA 1
ATOM 4239 C C . ARG C 1 53 ? -28.099 119.787 58.194 1.00 43.64 53 ARG C C 1
ATOM 4240 O O . ARG C 1 53 ? -28.172 120.940 58.639 1.00 34.91 53 ARG C O 1
ATOM 4248 N N . SER C 1 54 ? -28.106 118.695 58.970 1.00 41.68 54 SER C N 1
ATOM 4249 C CA . SER C 1 54 ? -27.916 118.677 60.419 1.00 42.62 54 SER C CA 1
ATOM 4250 C C . SER C 1 54 ? -27.038 119.803 60.932 1.00 43.50 54 SER C C 1
ATOM 4251 O O . SER C 1 54 ? -27.426 120.533 61.850 1.00 39.04 54 SER C O 1
ATOM 4254 N N . GLU C 1 55 ? -25.845 119.926 60.339 1.00 38.74 55 GLU C N 1
ATOM 4255 C CA . GLU C 1 55 ? -24.843 120.886 60.780 1.00 44.54 55 GLU C CA 1
ATOM 4256 C C . GLU C 1 55 ? -25.254 122.328 60.518 1.00 45.41 55 GLU C C 1
ATOM 4257 O O . GLU C 1 55 ? -24.674 123.237 61.120 1.00 45.57 55 GLU C O 1
ATOM 4263 N N . GLY C 1 56 ? -26.219 122.563 59.621 1.00 45.30 56 GLY C N 1
ATOM 4264 C CA . GLY C 1 56 ? -26.704 123.917 59.384 1.00 44.56 56 GLY C CA 1
ATOM 4265 C C . GLY C 1 56 ? -27.572 124.464 60.500 1.00 43.44 56 GLY C C 1
ATOM 4266 O O . GLY C 1 56 ? -27.716 125.688 60.619 1.00 45.31 56 GLY C O 1
ATOM 4267 N N . PHE C 1 57 ? -28.138 123.588 61.329 1.00 40.38 57 PHE C N 1
ATOM 4268 C CA . PHE C 1 57 ? -28.971 124.015 62.441 1.00 39.75 57 PHE C CA 1
ATOM 4269 C C . PHE C 1 57 ? -28.119 124.355 63.666 1.00 42.62 57 PHE C C 1
ATOM 4270 O O . PHE C 1 57 ? -26.974 123.927 63.800 1.00 44.41 57 PHE C O 1
ATOM 4278 N N . ASP C 1 58 ? -28.692 125.159 64.558 1.00 38.34 58 ASP C N 1
ATOM 4279 C CA . ASP C 1 58 ? -27.966 125.556 65.757 1.00 39.75 58 ASP C CA 1
ATOM 4280 C C . ASP C 1 58 ? -28.030 124.474 66.824 1.00 41.46 58 ASP C C 1
ATOM 4281 O O . ASP C 1 58 ? -27.054 124.256 67.545 1.00 39.59 58 ASP C O 1
ATOM 4286 N N . THR C 1 59 ? -29.160 123.777 66.931 1.00 37.77 59 THR C N 1
ATOM 4287 C CA . THR C 1 59 ? -29.213 122.476 67.576 1.00 39.39 59 THR C CA 1
ATOM 4288 C C . THR C 1 59 ? -30.016 121.556 66.681 1.00 43.35 59 THR C C 1
ATOM 4289 O O . THR C 1 59 ? -30.946 121.985 65.993 1.00 35.70 59 THR C O 1
ATOM 4293 N N . TYR C 1 60 ? -29.652 120.290 66.680 1.00 39.97 60 TYR C N 1
ATOM 4294 C CA . TYR C 1 60 ? -30.325 119.340 65.814 1.00 44.13 60 TYR C CA 1
ATOM 4295 C C . TYR C 1 60 ? -30.318 118.009 66.519 1.00 46.55 60 TYR C C 1
ATOM 4296 O O . TYR C 1 60 ? -29.216 117.539 66.812 1.00 48.95 60 TYR C O 1
ATOM 4305 N N . ARG C 1 61 ? -31.438 117.379 66.701 1.00 46.12 61 ARG C N 1
ATOM 4306 C CA . ARG C 1 61 ? -31.498 116.046 67.204 1.00 51.09 61 ARG C CA 1
ATOM 4307 C C . ARG C 1 61 ? -32.585 115.128 66.600 1.00 49.06 61 ARG C C 1
ATOM 4308 O O . ARG C 1 61 ? -33.710 115.482 66.614 1.00 42.32 61 ARG C O 1
ATOM 4316 N N . CYS C 1 62 ? -32.203 113.957 66.086 1.00 46.65 62 CYS C N 1
ATOM 4317 C CA . CYS C 1 62 ? -33.056 112.906 65.568 1.00 53.26 62 CYS C CA 1
ATOM 4318 C C . CYS C 1 62 ? -32.775 111.620 66.351 1.00 59.78 62 CYS C C 1
ATOM 4319 O O . CYS C 1 62 ? -31.786 110.927 66.096 1.00 58.01 62 CYS C O 1
ATOM 4322 N N . ASP C 1 63 ? -33.645 111.314 67.316 1.00 59.34 63 ASP C N 1
ATOM 4323 C CA . ASP C 1 63 ? -33.542 110.050 68.038 1.00 62.51 63 ASP C CA 1
ATOM 4324 C C . ASP C 1 63 ? -33.784 108.869 67.117 1.00 66.58 63 ASP C C 1
ATOM 4325 O O . ASP C 1 63 ? -33.217 107.792 67.330 1.00 69.66 63 ASP C O 1
ATOM 4330 N N . ARG C 1 64 ? -34.525 109.108 66.057 1.00 69.43 64 ARG C N 1
ATOM 4331 C CA . ARG C 1 64 ? -34.955 108.078 65.175 1.00 63.94 64 ARG C CA 1
ATOM 4332 C C . ARG C 1 64 ? -35.434 108.664 63.877 1.00 65.55 64 ARG C C 1
ATOM 4333 O O . ARG C 1 64 ? -36.007 109.699 63.869 1.00 61.00 64 ARG C O 1
ATOM 4341 N N . ASN C 1 65 ? -35.245 107.981 62.771 1.00 67.37 65 ASN C N 1
ATOM 4342 C CA . ASN C 1 65 ? -35.664 108.517 61.482 1.00 57.65 65 ASN C CA 1
ATOM 4343 C C . ASN C 1 65 ? -37.183 108.635 61.403 1.00 61.06 65 ASN C C 1
ATOM 4344 O O . ASN C 1 65 ? -37.915 107.770 61.887 1.00 62.32 65 ASN C O 1
ATOM 4349 N N . LEU C 1 66 ? -37.653 109.731 60.799 1.00 61.00 66 LEU C N 1
ATOM 4350 C CA . LEU C 1 66 ? -39.058 110.088 60.670 1.00 53.85 66 LEU C CA 1
ATOM 4351 C C . LEU C 1 66 ? -39.380 110.419 59.223 1.00 55.12 66 LEU C C 1
ATOM 4352 O O . LEU C 1 66 ? -38.518 110.847 58.450 1.00 57.94 66 LEU C O 1
ATOM 4357 N N . ALA C 1 67 ? -40.637 110.229 58.840 1.00 54.59 67 ALA C N 1
ATOM 4358 C CA . ALA C 1 67 ? -41.158 110.730 57.572 1.00 54.89 67 ALA C CA 1
ATOM 4359 C C . ALA C 1 67 ? -42.483 111.434 57.870 1.00 56.82 67 ALA C C 1
ATOM 4360 O O . ALA C 1 67 ? -43.536 110.794 57.892 1.00 59.35 67 ALA C O 1
ATOM 4362 N N . MET C 1 68 ? -42.436 112.749 58.097 1.00 53.72 68 MET C N 1
ATOM 4363 C CA . MET C 1 68 ? -43.633 113.513 58.429 1.00 47.41 68 MET C CA 1
ATOM 4364 C C . MET C 1 68 ? -44.366 113.950 57.169 1.00 48.37 68 MET C C 1
ATOM 4365 O O . MET C 1 68 ? -43.772 114.571 56.280 1.00 50.94 68 MET C O 1
ATOM 4370 N N . GLY C 1 69 ? -45.657 113.652 57.110 1.00 42.81 69 GLY C N 1
ATOM 4371 C CA . GLY C 1 69 ? -46.504 114.091 56.017 1.00 48.83 69 GLY C CA 1
ATOM 4372 C C . GLY C 1 69 ? -47.180 115.411 56.342 1.00 55.25 69 GLY C C 1
ATOM 4373 O O . GLY C 1 69 ? -47.950 115.504 57.307 1.00 50.92 69 GLY C O 1
ATOM 4374 N N . VAL C 1 70 ? -46.901 116.437 55.532 1.00 54.60 70 VAL C N 1
ATOM 4375 C CA . VAL C 1 70 ? -47.218 117.826 55.847 1.00 44.15 70 VAL C CA 1
ATOM 4376 C C . VAL C 1 70 ? -48.026 118.435 54.711 1.00 46.93 70 VAL C C 1
ATOM 4377 O O . VAL C 1 70 ? -47.640 118.341 53.539 1.00 48.67 70 VAL C O 1
ATOM 4381 N N . ASN C 1 71 ? -49.139 119.064 55.057 1.00 40.45 71 ASN C N 1
ATOM 4382 C CA . ASN C 1 71 ? -49.797 119.991 54.150 1.00 48.41 71 ASN C CA 1
ATOM 4383 C C . ASN C 1 71 ? -48.974 121.286 54.100 1.00 47.47 71 ASN C C 1
ATOM 4384 O O . ASN C 1 71 ? -48.871 122.011 55.100 1.00 43.75 71 ASN C O 1
ATOM 4389 N N . LEU C 1 72 ? -48.381 121.578 52.935 1.00 45.66 72 LEU C N 1
ATOM 4390 C CA . LEU C 1 72 ? -47.453 122.706 52.833 1.00 45.45 72 LEU C CA 1
ATOM 4391 C C . LEU C 1 72 ? -48.174 124.038 52.899 1.00 42.37 72 LEU C C 1
ATOM 4392 O O . LEU C 1 72 ? -47.610 125.020 53.389 1.00 36.89 72 LEU C O 1
ATOM 4397 N N . THR C 1 73 ? -49.409 124.090 52.413 1.00 43.45 73 THR C N 1
ATOM 4398 C CA . THR C 1 73 ? -50.221 125.286 52.578 1.00 44.94 73 THR C CA 1
ATOM 4399 C C . THR C 1 73 ? -50.435 125.601 54.052 1.00 46.39 73 THR C C 1
ATOM 4400 O O . THR C 1 73 ? -50.294 126.756 54.475 1.00 45.38 73 THR C O 1
ATOM 4404 N N . SER C 1 74 ? -50.751 124.580 54.856 1.00 44.41 74 SER C N 1
ATOM 4405 C CA . SER C 1 74 ? -50.964 124.818 56.279 1.00 43.60 74 SER C CA 1
ATOM 4406 C C . SER C 1 74 ? -49.666 125.219 56.967 1.00 37.80 74 SER C C 1
ATOM 4407 O O . SER C 1 74 ? -49.655 126.150 57.783 1.00 40.58 74 SER C O 1
ATOM 4410 N N . MET C 1 75 ? -48.561 124.541 56.652 1.00 33.67 75 MET C N 1
ATOM 4411 C CA . MET C 1 75 ? -47.293 124.931 57.261 1.00 36.13 75 MET C CA 1
ATOM 4412 C C . MET C 1 75 ? -46.869 126.327 56.808 1.00 39.11 75 MET C C 1
ATOM 4413 O O . MET C 1 75 ? -46.286 127.084 57.597 1.00 32.58 75 MET C O 1
ATOM 4418 N N . SER C 1 76 ? -47.167 126.681 55.552 1.00 34.32 76 SER C N 1
ATOM 4419 C CA . SER C 1 76 ? -46.901 128.030 55.057 1.00 38.89 76 SER C CA 1
ATOM 4420 C C . SER C 1 76 ? -47.646 129.066 55.885 1.00 36.45 76 SER C C 1
ATOM 4421 O O . SER C 1 76 ? -47.068 130.074 56.316 1.00 35.24 76 SER C O 1
ATOM 4424 N N . LYS C 1 77 ? -48.934 128.811 56.138 1.00 37.43 77 LYS C N 1
ATOM 4425 C CA . LYS C 1 77 ? -49.752 129.723 56.934 1.00 39.00 77 LYS C CA 1
ATOM 4426 C C . LYS C 1 77 ? -49.184 129.910 58.329 1.00 37.55 77 LYS C C 1
ATOM 4427 O O . LYS C 1 77 ? -49.179 131.026 58.863 1.00 38.12 77 LYS C O 1
ATOM 4433 N N . ILE C 1 78 ? -48.742 128.821 58.960 1.00 36.59 78 ILE C N 1
ATOM 4434 C CA . ILE C 1 78 ? -48.185 128.938 60.301 1.00 34.26 78 ILE C CA 1
ATOM 4435 C C . ILE C 1 78 ? -46.899 129.756 60.270 1.00 33.02 78 ILE C C 1
ATOM 4436 O O . ILE C 1 78 ? -46.697 130.656 61.092 1.00 33.92 78 ILE C O 1
ATOM 4441 N N . LEU C 1 79 ? -46.035 129.495 59.286 1.00 32.36 79 LEU C N 1
ATOM 4442 C CA . LEU C 1 79 ? -44.759 130.197 59.246 1.00 33.32 79 LEU C CA 1
ATOM 4443 C C . LEU C 1 79 ? -44.918 131.687 58.955 1.00 36.80 79 LEU C C 1
ATOM 4444 O O . LEU C 1 79 ? -44.027 132.465 59.319 1.00 34.91 79 LEU C O 1
ATOM 4449 N N . LYS C 1 80 ? -46.029 132.112 58.327 1.00 32.72 80 LYS C N 1
ATOM 4450 C CA . LYS C 1 80 ? -46.291 133.546 58.202 1.00 36.45 80 LYS C CA 1
ATOM 4451 C C . LYS C 1 80 ? -46.501 134.193 59.561 1.00 30.05 80 LYS C C 1
ATOM 4452 O O . LYS C 1 80 ? -46.417 135.417 59.669 1.00 34.83 80 LYS C O 1
ATOM 4458 N N . CYS C 1 81 ? -46.804 133.406 60.591 1.00 32.17 81 CYS C N 1
ATOM 4459 C CA . CYS C 1 81 ? -46.939 133.918 61.952 1.00 33.44 81 CYS C CA 1
ATOM 4460 C C . CYS C 1 81 ? -45.602 134.088 62.666 1.00 37.48 81 CYS C C 1
ATOM 4461 O O . CYS C 1 81 ? -45.603 134.445 63.850 1.00 37.79 81 CYS C O 1
ATOM 4464 N N . ALA C 1 82 ? -44.481 133.802 62.000 1.00 31.39 82 ALA C N 1
ATOM 4465 C CA . ALA C 1 82 ? -43.151 134.039 62.539 1.00 36.07 82 ALA C CA 1
ATOM 4466 C C . ALA C 1 82 ? -42.617 135.346 61.967 1.00 31.36 82 ALA C C 1
ATOM 4467 O O . ALA C 1 82 ? -42.786 135.615 60.780 1.00 33.68 82 ALA C O 1
ATOM 4469 N N . GLY C 1 83 ? -41.997 136.159 62.808 1.00 35.22 83 GLY C N 1
ATOM 4470 C CA . GLY C 1 83 ? -41.276 137.319 62.307 1.00 38.53 83 GLY C CA 1
ATOM 4471 C C . GLY C 1 83 ? -39.996 136.921 61.592 1.00 42.73 83 GLY C C 1
ATOM 4472 O O . GLY C 1 83 ? -39.442 135.840 61.800 1.00 36.33 83 GLY C O 1
ATOM 4473 N N . ASN C 1 84 ? -39.497 137.831 60.753 1.00 39.00 84 ASN C N 1
ATOM 4474 C CA . ASN C 1 84 ? -38.336 137.525 59.920 1.00 41.32 84 ASN C CA 1
ATOM 4475 C C . ASN C 1 84 ? -37.043 137.360 60.703 1.00 42.95 84 ASN C C 1
ATOM 4476 O O . ASN C 1 84 ? -36.084 136.800 60.163 1.00 44.06 84 ASN C O 1
ATOM 4481 N N . GLU C 1 85 ? -36.973 137.845 61.937 1.00 40.27 85 GLU C N 1
ATOM 4482 C CA . GLU C 1 85 ? -35.782 137.652 62.753 1.00 42.54 85 GLU C CA 1
ATOM 4483 C C . GLU C 1 85 ? -36.029 136.652 63.872 1.00 38.14 85 GLU C C 1
ATOM 4484 O O . GLU C 1 85 ? -35.241 136.586 64.820 1.00 41.70 85 GLU C O 1
ATOM 4490 N N . ASP C 1 86 ? -37.118 135.891 63.799 1.00 36.80 86 ASP C N 1
ATOM 4491 C CA . ASP C 1 86 ? -37.418 134.941 64.860 1.00 35.02 86 ASP C CA 1
ATOM 4492 C C . ASP C 1 86 ? -36.484 133.742 64.805 1.00 37.25 86 ASP C C 1
ATOM 4493 O O . ASP C 1 86 ? -36.027 133.321 63.738 1.00 31.94 86 ASP C O 1
ATOM 4498 N N . ILE C 1 87 ? -36.200 133.201 65.979 1.00 37.21 87 ILE C N 1
ATOM 4499 C CA . ILE C 1 87 ? -35.609 131.880 66.109 1.00 32.50 87 ILE C CA 1
ATOM 4500 C C . ILE C 1 87 ? -36.732 130.863 65.987 1.00 32.20 87 ILE C C 1
ATOM 4501 O O . ILE C 1 87 ? -37.755 130.980 66.671 1.00 30.52 87 ILE C O 1
ATOM 4506 N N . ILE C 1 88 ? -36.562 129.866 65.118 1.00 30.06 88 ILE C N 1
ATOM 4507 C CA . ILE C 1 88 ? -37.606 128.871 64.892 1.00 31.14 88 ILE C CA 1
ATOM 4508 C C . ILE C 1 88 ? -37.095 127.490 65.288 1.00 34.88 88 ILE C C 1
ATOM 4509 O O . ILE C 1 88 ? -36.044 127.043 64.816 1.00 34.77 88 ILE C O 1
ATOM 4514 N N . THR C 1 89 ? -37.850 126.817 66.143 1.00 31.57 89 THR C N 1
ATOM 4515 C CA . THR C 1 89 ? -37.569 125.454 66.542 1.00 35.45 89 THR C CA 1
ATOM 4516 C C . THR C 1 89 ? -38.675 124.554 66.012 1.00 36.16 89 THR C C 1
ATOM 4517 O O . THR C 1 89 ? -39.858 124.872 66.171 1.00 36.30 89 THR C O 1
ATOM 4521 N N . LEU C 1 90 ? -38.290 123.447 65.374 1.00 34.94 90 LEU C N 1
ATOM 4522 C CA . LEU C 1 90 ? -39.213 122.388 64.980 1.00 35.86 90 LEU C CA 1
ATOM 4523 C C . LEU C 1 90 ? -39.100 121.205 65.946 1.00 42.36 90 LEU C C 1
ATOM 4524 O O . LEU C 1 90 ? -38.000 120.867 66.396 1.00 42.63 90 LEU C O 1
ATOM 4529 N N . ARG C 1 91 ? -40.210 120.530 66.234 1.00 41.15 91 ARG C N 1
ATOM 4530 C CA A ARG C 1 91 ? -40.432 119.522 67.301 0.48 46.21 91 ARG C CA 1
ATOM 4531 C CA B ARG C 1 91 ? -40.343 119.416 67.193 0.52 46.22 91 ARG C CA 1
ATOM 4532 C C . ARG C 1 91 ? -41.638 118.443 67.247 1.00 50.10 91 ARG C C 1
ATOM 4533 O O . ARG C 1 91 ? -42.920 118.549 67.268 1.00 53.68 91 ARG C O 1
ATOM 4548 N N . ALA C 1 92 ? -41.101 117.221 67.124 1.00 49.05 92 ALA C N 1
ATOM 4549 C CA . ALA C 1 92 ? -42.000 116.125 66.756 1.00 53.66 92 ALA C CA 1
ATOM 4550 C C . ALA C 1 92 ? -41.761 115.009 67.773 1.00 62.19 92 ALA C C 1
ATOM 4551 O O . ALA C 1 92 ? -40.618 114.615 68.019 1.00 60.89 92 ALA C O 1
ATOM 4553 N N . GLU C 1 93 ? -42.844 114.466 68.325 1.00 68.89 93 GLU C N 1
ATOM 4554 C CA . GLU C 1 93 ? -42.754 113.390 69.306 1.00 75.44 93 GLU C CA 1
ATOM 4555 C C . GLU C 1 93 ? -42.671 112.017 68.630 1.00 79.40 93 GLU C C 1
ATOM 4556 O O . GLU C 1 93 ? -42.642 111.894 67.401 1.00 80.48 93 GLU C O 1
ATOM 4562 N N . ASP C 1 94 ? -42.588 110.978 69.455 1.00 84.64 94 ASP C N 1
ATOM 4563 C CA . ASP C 1 94 ? -42.431 109.616 68.958 1.00 86.09 94 ASP C CA 1
ATOM 4564 C C . ASP C 1 94 ? -43.529 109.268 67.963 1.00 85.28 94 ASP C C 1
ATOM 4565 O O . ASP C 1 94 ? -43.255 108.861 66.833 1.00 85.41 94 ASP C O 1
ATOM 4570 N N . ASN C 1 95 ? -44.773 109.433 68.394 1.00 82.17 95 ASN C N 1
ATOM 4571 C CA . ASN C 1 95 ? -45.920 109.151 67.555 1.00 83.20 95 ASN C CA 1
ATOM 4572 C C . ASN C 1 95 ? -45.818 109.819 66.233 1.00 85.21 95 ASN C C 1
ATOM 4573 O O . ASN C 1 95 ? -46.161 109.251 65.221 1.00 82.17 95 ASN C O 1
ATOM 4578 N N . ALA C 1 96 ? -4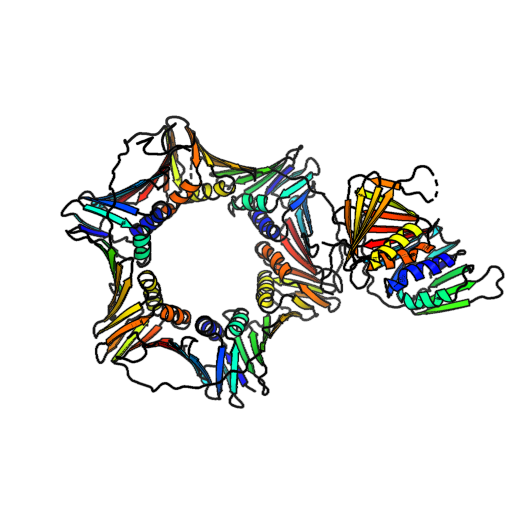5.365 111.064 66.275 1.00 86.15 96 ALA C N 1
ATOM 4579 C CA . ALA C 1 96 ? -45.434 111.995 65.166 1.00 79.84 96 ALA C CA 1
ATOM 4580 C C . ALA C 1 96 ? -46.858 112.073 64.684 1.00 75.69 96 ALA C C 1
ATOM 4581 O O . ALA C 1 96 ? -47.172 111.621 63.628 1.00 77.74 96 ALA C O 1
ATOM 4583 N N . ASP C 1 97 ? -47.715 112.655 65.496 1.00 71.26 97 ASP C N 1
ATOM 4584 C CA . ASP C 1 97 ? -49.028 112.958 65.028 1.00 68.77 97 ASP C CA 1
ATOM 4585 C C . ASP C 1 97 ? -49.102 114.469 64.778 1.00 63.66 97 ASP C C 1
ATOM 4586 O O . ASP C 1 97 ? -49.879 114.902 63.972 1.00 53.37 97 ASP C O 1
ATOM 4591 N N . THR C 1 98 ? -48.248 115.282 65.392 1.00 59.36 98 THR C N 1
ATOM 4592 C CA . THR C 1 98 ? -48.281 116.691 65.068 1.00 55.00 98 THR C CA 1
ATOM 4593 C C . THR C 1 98 ? -46.847 117.181 64.971 1.00 51.18 98 THR C C 1
ATOM 4594 O O . THR C 1 98 ? -45.924 116.570 65.514 1.00 52.26 98 THR C O 1
ATOM 4598 N N . LEU C 1 99 ? -46.663 118.289 64.265 1.00 50.31 99 LEU C N 1
ATOM 4599 C CA . LEU C 1 99 ? -45.396 119.001 64.266 1.00 41.45 99 LEU C CA 1
ATOM 4600 C C . LEU C 1 99 ? -45.557 120.261 65.112 1.00 44.18 99 LEU C C 1
ATOM 4601 O O . LEU C 1 99 ? -46.495 121.037 64.914 1.00 41.14 99 LEU C O 1
ATOM 4606 N N . ALA C 1 100 ? -44.685 120.437 66.089 1.00 40.15 100 ALA C N 1
ATOM 4607 C CA . ALA C 1 100 ? -44.713 121.647 66.892 1.00 41.22 100 ALA C CA 1
ATOM 4608 C C . ALA C 1 100 ? -43.720 122.644 66.315 1.00 40.56 100 ALA C C 1
ATOM 4609 O O . ALA C 1 100 ? -42.631 122.265 65.868 1.00 39.73 100 ALA C O 1
ATOM 4611 N N . LEU C 1 101 ? -44.118 123.916 66.284 1.00 34.88 101 LEU C N 1
ATOM 4612 C CA . LEU C 1 101 ? -43.261 124.987 65.783 1.00 38.36 101 LEU C CA 1
ATOM 4613 C C . LEU C 1 101 ? -43.235 126.112 66.808 1.00 41.71 101 LEU C C 1
ATOM 4614 O O . LEU C 1 101 ? -44.292 126.598 67.222 1.00 43.40 101 LEU C O 1
ATOM 4619 N N . VAL C 1 102 ? -42.037 126.529 67.209 1.00 36.84 102 VAL C N 1
ATOM 4620 C CA . VAL C 1 102 ? -41.856 127.516 68.264 1.00 33.01 102 VAL C CA 1
ATOM 4621 C C . VAL C 1 102 ? -41.132 128.706 67.668 1.00 35.56 102 VAL C C 1
ATOM 4622 O O . VAL C 1 102 ? -40.041 128.551 67.105 1.00 32.70 102 VAL C O 1
ATOM 4626 N N . PHE C 1 103 ? -41.730 129.893 67.799 1.00 31.71 103 PHE C N 1
ATOM 4627 C CA . PHE C 1 103 ? -41.166 131.135 67.277 1.00 33.89 103 PHE C CA 1
ATOM 4628 C C . PHE C 1 103 ? -40.759 132.019 68.447 1.00 33.42 103 PHE C C 1
ATOM 4629 O O . PHE C 1 103 ? -41.593 132.333 69.302 1.00 34.67 103 PHE C O 1
ATOM 4637 N N . GLU C 1 104 ? -39.503 132.461 68.446 1.00 33.16 104 GLU C N 1
ATOM 4638 C CA . GLU C 1 104 ? -38.898 133.246 69.522 1.00 41.29 104 GLU C CA 1
ATOM 4639 C C . GLU C 1 104 ? -38.091 134.401 68.943 1.00 39.60 104 GLU C C 1
ATOM 4640 O O . GLU C 1 104 ? -37.477 134.253 67.892 1.00 41.42 104 GLU C O 1
ATOM 4646 N N . ALA C 1 105 ? -37.923 135.491 69.691 1.00 52.77 105 ALA C N 1
ATOM 4647 C CA . ALA C 1 105 ? -36.904 136.502 69.350 1.00 54.17 105 ALA C CA 1
ATOM 4648 C C . ALA C 1 105 ? -35.859 136.597 70.477 1.00 57.75 105 ALA C C 1
ATOM 4649 O O . ALA C 1 105 ? -36.206 136.350 71.632 1.00 62.20 105 ALA C O 1
ATOM 4651 N N . PRO C 1 106 ? -34.595 136.938 70.187 1.00 61.16 106 PRO C N 1
ATOM 4652 C CA . PRO C 1 106 ? -33.639 136.959 71.300 1.00 59.95 106 PRO C CA 1
ATOM 4653 C C . PRO C 1 106 ? -34.093 137.691 72.550 1.00 61.54 106 PRO C C 1
ATOM 4654 O O . PRO C 1 106 ? -33.589 137.352 73.589 1.00 56.22 106 PRO C O 1
ATOM 4658 N N . ASN C 1 107 ? -34.991 138.664 72.469 1.00 62.06 107 ASN C N 1
ATOM 4659 C CA . ASN C 1 107 ? -35.451 139.304 73.691 1.00 63.75 107 ASN C CA 1
ATOM 4660 C C . ASN C 1 107 ? -36.507 138.539 74.400 1.00 67.52 107 ASN C C 1
ATOM 4661 O O . ASN C 1 107 ? -36.847 138.851 75.502 1.00 71.25 107 ASN C O 1
ATOM 4666 N N . GLN C 1 108 ? -37.056 137.548 73.749 1.00 65.31 108 GLN C N 1
ATOM 4667 C CA . GLN C 1 108 ? -37.923 136.618 74.426 1.00 68.64 108 GLN C CA 1
ATOM 4668 C C . GLN C 1 108 ? -39.233 137.159 74.960 1.00 58.49 108 GLN C C 1
ATOM 4669 O O . GLN C 1 108 ? -39.823 136.539 75.797 1.00 64.14 108 GLN C O 1
ATOM 4675 N N . GLU C 1 109 ? -39.699 138.281 74.465 1.00 50.11 109 GLU C N 1
ATOM 4676 C CA . GLU C 1 109 ? -40.931 138.781 75.021 1.00 56.02 109 GLU C CA 1
ATOM 4677 C C . GLU C 1 109 ? -42.184 138.212 74.374 1.00 43.16 109 GLU C C 1
ATOM 4678 O O . GLU C 1 109 ? -43.135 137.987 75.037 1.00 44.18 109 GLU C O 1
ATOM 4684 N N . LYS C 1 110 ? -42.135 137.819 73.123 1.00 38.26 110 LYS C N 1
ATOM 4685 C CA . LYS C 1 110 ? -43.211 137.113 72.466 1.00 39.60 110 LYS C CA 1
ATOM 4686 C C . LYS C 1 110 ? -42.665 135.728 72.135 1.00 38.81 110 LYS C C 1
ATOM 4687 O O . LYS C 1 110 ? -41.673 135.600 71.407 1.00 34.63 110 LYS C O 1
ATOM 4693 N N . VAL C 1 111 ? -43.277 134.698 72.700 1.00 32.72 111 VAL C N 1
ATOM 4694 C CA . VAL C 1 111 ? -42.983 133.324 72.323 1.00 33.94 111 VAL C CA 1
ATOM 4695 C C . VAL C 1 111 ? -44.256 132.717 71.779 1.00 34.23 111 VAL C C 1
ATOM 4696 O O . VAL C 1 111 ? -45.290 132.720 72.459 1.00 36.76 111 VAL C O 1
ATOM 4700 N N . SER C 1 112 ? -44.180 132.192 70.564 1.00 30.51 112 SER C N 1
ATOM 4701 C CA . SER C 1 112 ? -45.329 131.615 69.889 1.00 33.76 112 SER C CA 1
ATOM 4702 C C . SER C 1 112 ? -45.105 130.123 69.706 1.00 35.87 112 SER C C 1
ATOM 4703 O O . SER C 1 112 ? -44.005 129.684 69.347 1.00 35.29 112 SER C O 1
ATOM 4706 N N . ASP C 1 113 ? -46.185 129.373 69.875 1.00 33.99 113 ASP C N 1
ATOM 4707 C CA . ASP C 1 113 ? -46.159 127.921 69.931 1.00 40.20 113 ASP C CA 1
ATOM 4708 C C . ASP C 1 11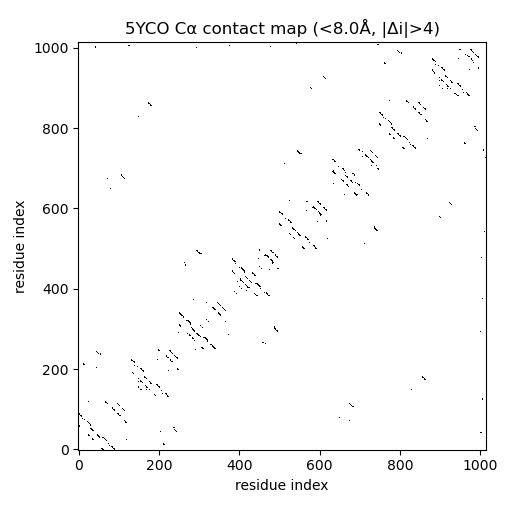3 ? -47.308 127.422 69.066 1.00 36.85 113 ASP C C 1
ATOM 4709 O O . ASP C 1 113 ? -48.467 127.647 69.402 1.00 38.72 113 ASP C O 1
ATOM 4714 N N . TYR C 1 114 ? -46.996 126.772 67.955 1.00 38.07 114 TYR C N 1
ATOM 4715 C CA . TYR C 1 114 ? -48.018 126.259 67.051 1.00 36.55 114 TYR C CA 1
ATOM 4716 C C . TYR C 1 114 ? -47.892 124.746 66.940 1.00 39.67 114 TYR C C 1
ATOM 4717 O O . TYR C 1 114 ? -46.784 124.206 66.924 1.00 40.43 114 TYR C O 1
ATOM 4726 N N . GLU C 1 115 ? -49.038 124.077 66.880 1.00 38.79 115 GLU C N 1
ATOM 4727 C CA . GLU C 1 115 ? -49.155 122.638 66.695 1.00 43.05 115 GLU C CA 1
ATOM 4728 C C . GLU C 1 115 ? -49.945 122.423 65.418 1.00 42.17 115 GLU C C 1
ATOM 4729 O O . GLU C 1 115 ? -51.097 122.865 65.327 1.00 41.02 115 GLU C O 1
ATOM 4735 N N . MET C 1 116 ? -49.358 121.776 64.415 1.00 39.61 116 MET C N 1
ATOM 4736 C CA . MET C 1 116 ? -50.116 121.469 63.210 1.00 46.77 116 MET C CA 1
ATOM 4737 C C . MET C 1 116 ? -50.189 119.969 62.994 1.00 41.62 116 MET C C 1
ATOM 4738 O O . MET C 1 116 ? -49.208 119.242 63.195 1.00 47.54 116 MET C O 1
ATOM 4743 N N . LYS C 1 117 ? -51.369 119.521 62.587 1.00 48.54 117 LYS C N 1
ATOM 4744 C CA . LYS C 1 117 ? -51.595 118.110 62.323 1.00 49.83 117 LYS C CA 1
ATOM 4745 C C . LYS C 1 117 ? -50.792 117.649 61.114 1.00 50.88 117 LYS C C 1
ATOM 4746 O O . LYS C 1 117 ? -50.722 118.337 60.094 1.00 53.11 117 LYS C O 1
ATOM 4752 N N . LEU C 1 118 ? -50.163 116.488 61.243 1.00 49.24 118 LEU C N 1
ATOM 4753 C CA . LEU C 1 118 ? -49.581 115.830 60.092 1.00 56.12 118 LEU C CA 1
ATOM 4754 C C . LEU C 1 118 ? -50.668 115.074 59.324 1.00 61.46 118 LEU C C 1
ATOM 4755 O O . LEU C 1 118 ? -51.864 115.135 59.644 1.00 58.89 118 LEU C O 1
ATOM 4760 N N . MET C 1 119 ? -50.249 114.358 58.285 1.00 56.85 119 MET C N 1
ATOM 4761 C CA . MET C 1 119 ? -51.154 113.518 57.518 1.00 61.27 119 MET C CA 1
ATOM 4762 C C . MET C 1 119 ? -50.386 112.294 57.042 1.00 64.48 119 MET C C 1
ATOM 4763 O O . MET C 1 119 ? -49.159 112.227 57.161 1.00 58.93 119 MET C O 1
ATOM 4768 N N . ASP C 1 120 ? -51.124 111.308 56.521 1.00 71.88 120 ASP C N 1
ATOM 4769 C CA . ASP C 1 120 ? -50.585 110.082 55.938 1.00 70.65 120 ASP C CA 1
ATOM 4770 C C . ASP C 1 120 ? -50.370 110.306 54.450 1.00 70.00 120 ASP C C 1
ATOM 4771 O O . ASP C 1 120 ? -51.313 110.662 53.734 1.00 70.19 120 ASP C O 1
ATOM 4776 N N . LEU C 1 121 ? -49.144 110.152 53.953 1.00 75.03 121 LEU C N 1
ATOM 4777 C CA . LEU C 1 121 ? -48.861 110.240 52.526 1.00 79.39 121 LEU C CA 1
ATOM 4778 C C . LEU C 1 121 ? -48.158 108.960 52.095 1.00 82.43 121 LEU C C 1
ATOM 4779 O O . LEU C 1 121 ? -47.473 108.318 52.900 1.00 81.63 121 LEU C O 1
ATOM 4784 N N . ASP C 1 122 ? -48.325 108.597 50.823 1.00 84.07 122 ASP C N 1
ATOM 4785 C CA . ASP C 1 122 ? -47.602 107.481 50.224 1.00 90.27 122 ASP C CA 1
ATOM 4786 C C . ASP C 1 122 ? -46.178 108.017 50.124 1.00 94.30 122 ASP C C 1
ATOM 4787 O O . ASP C 1 122 ? -45.864 108.795 49.216 1.00 94.69 122 ASP C O 1
ATOM 4792 N N . VAL C 1 123 ? -45.303 107.655 51.065 1.00 94.05 123 VAL C N 1
ATOM 4793 C CA . VAL C 1 123 ? -44.026 108.309 50.801 1.00 96.75 123 VAL C CA 1
ATOM 4794 C C . VAL C 1 123 ? -43.347 107.212 49.991 1.00 100.39 123 VAL C C 1
ATOM 4795 O O . VAL C 1 123 ? -42.802 106.253 50.553 1.00 99.26 123 VAL C O 1
ATOM 4799 N N . GLU C 1 124 ? -43.246 107.727 48.765 1.00 99.48 124 GLU C N 1
ATOM 4800 C CA . GLU C 1 124 ? -42.828 107.225 47.458 1.00 97.63 124 GLU C CA 1
ATOM 4801 C C . GLU C 1 124 ? -41.416 107.776 47.286 1.00 96.92 124 GLU C C 1
ATOM 4802 O O . GLU C 1 124 ? -41.230 108.945 46.938 1.00 97.16 124 GLU C O 1
ATOM 4808 N N . GLN C 1 125 ? -40.271 107.258 47.728 1.00 97.08 125 GLN C N 1
ATOM 4809 C CA . GLN C 1 125 ? -39.138 108.113 47.410 1.00 97.94 125 GLN C CA 1
ATOM 4810 C C . GLN C 1 125 ? -38.452 107.653 46.125 1.00 97.72 125 GLN C C 1
ATOM 4811 O O . GLN C 1 125 ? -38.541 106.490 45.716 1.00 97.41 125 GLN C O 1
ATOM 4817 N N . LEU C 1 126 ? -37.615 108.576 45.654 1.00 91.88 126 LEU C N 1
ATOM 4818 C CA . LEU C 1 126 ? -37.019 108.526 44.327 1.00 90.51 126 LEU C CA 1
ATOM 4819 C C . LEU C 1 126 ? -35.590 109.046 44.446 1.00 89.38 126 LEU C C 1
ATOM 4820 O O . LEU C 1 126 ? -35.210 109.631 45.464 1.00 90.65 126 LEU C O 1
ATOM 4825 N N . GLY C 1 127 ? -34.791 108.832 43.400 1.00 88.36 127 GLY C N 1
ATOM 4826 C CA . GLY C 1 127 ? -33.395 109.212 43.431 1.00 86.88 127 GLY C CA 1
ATOM 4827 C C . GLY C 1 127 ? -32.979 109.929 42.165 1.00 92.42 127 GLY C C 1
ATOM 4828 O O . GLY C 1 127 ? -33.583 109.774 41.101 1.00 95.72 127 GLY C O 1
ATOM 4829 N N . ILE C 1 128 ? -31.918 110.724 42.293 1.00 87.83 128 ILE C N 1
ATOM 4830 C CA . ILE C 1 128 ? -31.327 111.456 41.182 1.00 88.83 128 ILE C CA 1
ATOM 4831 C C . ILE C 1 128 ? -29.864 111.045 41.059 1.00 92.35 128 ILE C C 1
ATOM 4832 O O . ILE C 1 128 ? -29.102 111.172 42.021 1.00 90.54 128 ILE C O 1
ATOM 4837 N N . PRO C 1 129 ? -29.479 110.557 39.884 1.00 98.06 129 PRO C N 1
ATOM 4838 C CA . PRO C 1 129 ? -28.098 110.126 39.644 1.00 94.24 129 PRO C CA 1
ATOM 4839 C C . PRO C 1 129 ? -27.174 111.309 39.377 1.00 93.81 129 PRO C C 1
ATOM 4840 O O . PRO C 1 129 ? -27.243 111.917 38.309 1.00 94.28 129 PRO C O 1
ATOM 4844 N N . GLU C 1 130 ? -26.318 111.627 40.343 1.00 93.13 130 GLU C N 1
ATOM 4845 C CA . GLU C 1 130 ? -25.351 112.711 40.221 1.00 89.13 130 GLU C CA 1
ATOM 4846 C C . GLU C 1 130 ? -24.618 112.647 38.886 1.00 87.61 130 GLU C C 1
ATOM 4847 O O . GLU C 1 130 ? -23.824 111.738 38.647 1.00 90.92 130 GLU C O 1
ATOM 4853 N N . GLN C 1 131 ? -24.900 113.576 37.979 1.00 81.08 131 GLN C N 1
ATOM 4854 C CA . GLN C 1 131 ? -24.247 113.600 36.683 1.00 78.70 131 GLN C CA 1
ATOM 4855 C C . GLN C 1 131 ? -23.529 114.929 36.531 1.00 77.35 131 GLN C C 1
ATOM 4856 O O . GLN C 1 131 ? -23.740 115.861 37.312 1.00 73.70 131 GLN C O 1
ATOM 4862 N N . GLU C 1 132 ? -22.666 115.015 35.525 1.00 76.58 132 GLU C N 1
ATOM 4863 C CA . GLU C 1 132 ? -22.285 116.321 35.018 1.00 73.05 132 GLU C CA 1
ATOM 4864 C C . GLU C 1 132 ? -23.138 116.637 33.797 1.00 68.80 132 GLU C C 1
ATOM 4865 O O . GLU C 1 132 ? -23.689 115.749 33.137 1.00 69.55 132 GLU C O 1
ATOM 4871 N N . TYR C 1 133 ? -23.257 117.926 33.525 1.00 62.00 133 TYR C N 1
ATOM 4872 C CA . TYR C 1 133 ? -24.125 118.439 32.488 1.00 56.07 133 TYR C CA 1
ATOM 4873 C C . TYR C 1 133 ? -23.280 119.080 31.402 1.00 56.98 133 TYR C C 1
ATOM 4874 O O . TYR C 1 133 ? -22.166 119.545 31.658 1.00 54.93 133 TYR C O 1
ATOM 4883 N N . SER C 1 134 ? -23.812 119.085 30.178 1.00 55.28 134 SER C N 1
ATOM 4884 C CA . SER C 1 134 ? -23.118 119.753 29.087 1.00 55.57 134 SER C CA 1
ATOM 4885 C C . SER C 1 134 ? -22.840 121.211 29.437 1.00 61.22 134 SER C C 1
ATOM 4886 O O . SER C 1 134 ? -21.723 121.702 29.247 1.00 62.85 134 SER C O 1
ATOM 4889 N N . CYS C 1 135 ? -23.847 121.918 29.973 1.00 54.45 135 CYS C N 1
ATOM 4890 C CA . CYS C 1 135 ? -23.732 123.336 30.304 1.00 52.24 135 CYS C CA 1
ATOM 4891 C C . CYS C 1 135 ? -24.233 123.612 31.711 1.00 51.77 135 CYS C C 1
ATOM 4892 O O . CYS C 1 135 ? -25.307 123.137 32.102 1.00 47.97 135 CYS C O 1
ATOM 4895 N N . VAL C 1 136 ? -23.473 124.427 32.442 1.00 45.26 136 VAL C N 1
ATOM 4896 C CA . VAL C 1 136 ? -23.836 124.884 33.776 1.00 44.63 136 VAL C CA 1
ATOM 4897 C C . VAL C 1 136 ? -23.682 126.397 33.796 1.00 50.18 136 VAL C C 1
ATOM 4898 O O . VAL C 1 136 ? -22.581 126.916 33.564 1.00 49.27 136 VAL C O 1
ATOM 4902 N N . VAL C 1 137 ? -24.787 127.102 34.040 1.00 46.28 137 VAL C N 1
ATOM 4903 C CA . VAL C 1 137 ? -24.836 128.560 34.027 1.00 40.35 137 VAL C CA 1
ATOM 4904 C C . VAL C 1 137 ? -25.050 129.035 35.457 1.00 40.86 137 VAL C C 1
ATOM 4905 O O . VAL C 1 137 ? -26.047 128.677 36.093 1.00 38.42 137 VAL C O 1
ATOM 4909 N N . LYS C 1 138 ? -24.139 129.859 35.959 1.00 39.32 138 LYS C N 1
ATOM 4910 C CA . LYS C 1 138 ? -24.309 130.510 37.249 1.00 41.19 138 LYS C CA 1
ATOM 4911 C C . LYS C 1 138 ? -24.560 131.986 37.006 1.00 42.07 138 LYS C C 1
ATOM 4912 O O . LYS C 1 138 ? -23.805 132.633 36.273 1.00 42.40 138 LYS C O 1
ATOM 4918 N N . MET C 1 139 ? -25.629 132.518 37.592 1.00 38.39 139 MET C N 1
ATOM 4919 C CA . MET C 1 139 ? -26.043 133.872 37.261 1.00 36.07 139 MET C CA 1
ATOM 4920 C C . MET C 1 139 ? -26.833 134.440 38.434 1.00 37.44 139 MET C C 1
ATOM 4921 O O . MET C 1 139 ? -27.250 133.690 39.320 1.00 34.68 139 MET C O 1
ATOM 4926 N N . PRO C 1 140 ? -27.002 135.762 38.501 1.00 35.01 140 PRO C N 1
ATOM 4927 C CA . PRO C 1 140 ? -27.776 136.336 39.610 1.00 35.78 140 PRO C CA 1
ATOM 4928 C C . PRO C 1 140 ? -29.222 135.866 39.557 1.00 35.83 140 PRO C C 1
ATOM 4929 O O . PRO C 1 140 ? -29.842 135.805 38.492 1.00 34.48 140 PRO C O 1
ATOM 4933 N N . SER C 1 141 ? -29.747 135.513 40.730 1.00 32.79 141 SER C N 1
ATOM 4934 C CA . SER C 1 141 ? -31.079 134.931 40.807 1.00 34.91 141 SER C CA 1
ATOM 4935 C C . SER C 1 141 ? -32.151 135.940 40.408 1.00 30.69 141 SER C C 1
ATOM 4936 O O . SER C 1 141 ? -33.153 135.576 39.781 1.00 28.98 141 SER C O 1
ATOM 4939 N N . GLY C 1 142 ? -31.958 137.213 40.764 1.00 29.97 142 GLY C N 1
ATOM 4940 C CA . GLY C 1 142 ? -32.922 138.236 40.387 1.00 26.11 142 GLY C CA 1
ATOM 4941 C C . GLY C 1 142 ? -32.996 138.415 38.879 1.00 30.95 142 GLY C C 1
ATOM 4942 O O . GLY C 1 142 ? -34.074 138.613 38.323 1.00 31.12 142 GLY C O 1
ATOM 4943 N N . GLU C 1 143 ? -31.855 138.311 38.196 1.00 32.80 143 GLU C N 1
ATOM 4944 C CA . GLU C 1 143 ? -31.844 138.439 36.736 1.00 33.88 143 GLU C CA 1
ATOM 4945 C C . GLU C 1 143 ? -32.613 137.302 36.070 1.00 29.57 143 GLU C C 1
ATOM 4946 O O . GLU C 1 143 ? -33.418 137.529 35.151 1.00 28.11 143 GLU C O 1
ATOM 4952 N N . PHE C 1 144 ? -32.390 136.071 36.533 1.00 28.74 144 PHE C N 1
ATOM 4953 C CA . PHE C 1 144 ? -33.093 134.932 35.954 1.00 26.71 144 PHE C CA 1
ATOM 4954 C C . PHE C 1 144 ? -34.598 135.045 36.191 1.00 29.15 144 PHE C C 1
ATOM 4955 O O . PHE C 1 144 ? -35.401 134.762 35.288 1.00 29.76 144 PHE C O 1
ATOM 4963 N N . ALA C 1 145 ? -35.002 135.481 37.394 1.00 27.49 145 ALA C N 1
ATOM 4964 C CA . ALA C 1 145 ? -36.428 135.683 37.662 1.00 28.15 145 ALA C CA 1
ATOM 4965 C C . ALA C 1 145 ? -37.031 136.700 36.704 1.00 33.09 145 ALA C C 1
ATOM 4966 O O . ALA C 1 145 ? -38.129 136.494 36.176 1.00 30.30 145 ALA C O 1
ATOM 4968 N N . ARG C 1 146 ? -36.337 137.823 36.495 1.00 29.55 146 ARG C N 1
ATOM 4969 C CA . ARG C 1 146 ? -36.858 138.859 35.610 1.00 31.51 146 ARG C CA 1
ATOM 4970 C C . ARG C 1 146 ? -37.005 138.347 34.176 1.00 29.80 146 ARG C C 1
ATOM 4971 O O . ARG C 1 146 ? -38.004 138.641 33.508 1.00 33.97 146 ARG C O 1
ATOM 4979 N N . ILE C 1 147 ? -36.001 137.609 33.679 1.00 28.56 147 ILE C N 1
ATOM 4980 C CA . ILE C 1 147 ? -36.063 137.014 32.339 1.00 29.07 147 ILE C CA 1
ATOM 4981 C C . ILE C 1 147 ? -37.291 136.111 32.199 1.00 33.64 147 ILE C C 1
ATOM 4982 O O . ILE C 1 147 ? -38.067 136.232 31.238 1.00 32.30 147 ILE C O 1
ATOM 4987 N N . CYS C 1 148 ? -37.483 135.192 33.158 1.00 28.48 148 CYS C N 1
ATOM 4988 C CA . CYS C 1 148 ? -38.620 134.267 33.105 1.00 32.21 148 CYS C CA 1
ATOM 4989 C C . CYS C 1 148 ? -39.949 135.003 33.173 1.00 32.54 148 CYS C C 1
ATOM 4990 O O . CYS C 1 148 ? -40.909 134.629 32.491 1.00 31.31 148 CYS C O 1
ATOM 4993 N N . ARG C 1 149 ? -40.026 136.050 33.996 1.00 30.96 149 ARG C N 1
ATOM 4994 C CA A ARG C 1 149 ? -41.254 136.835 34.082 0.38 34.03 149 ARG C CA 1
ATOM 4995 C CA B ARG C 1 149 ? -41.248 136.844 34.088 0.62 32.54 149 ARG C CA 1
ATOM 4996 C C . ARG C 1 149 ? -41.529 137.565 32.772 1.00 33.30 149 ARG C C 1
ATOM 4997 O O . ARG C 1 149 ? -42.634 137.480 32.221 1.00 37.45 149 ARG C O 1
ATOM 5012 N N . ASP C 1 150 ? -40.530 138.273 32.247 1.00 30.61 150 ASP C N 1
ATOM 5013 C CA . ASP C 1 150 ? -40.716 139.034 31.012 1.00 35.48 150 ASP C CA 1
ATOM 5014 C C . ASP C 1 150 ? -41.085 138.124 29.840 1.00 37.34 150 ASP C C 1
ATOM 5015 O O . ASP C 1 150 ? -42.043 138.394 29.112 1.00 33.40 150 ASP C O 1
ATOM 5020 N N . LEU C 1 151 ? -40.333 137.036 29.641 1.00 30.11 151 LEU C N 1
ATOM 5021 C CA . LEU C 1 151 ? -40.608 136.169 28.495 1.00 31.13 151 LEU C CA 1
ATOM 5022 C C . LEU C 1 151 ? -41.970 135.487 28.607 1.00 33.70 151 LEU C C 1
ATOM 5023 O O . LEU C 1 151 ? -42.580 135.170 27.581 1.00 31.74 151 LEU C O 1
ATOM 5028 N N . SER C 1 152 ? -42.480 135.275 29.830 1.00 31.89 152 SER C N 1
ATOM 5029 C CA . SER C 1 152 ? -43.811 134.688 29.959 1.00 34.19 152 SER C CA 1
ATOM 5030 C C . SER C 1 152 ? -44.917 135.626 29.483 1.00 37.80 152 SER C C 1
ATOM 5031 O O . SER C 1 152 ? -46.050 135.177 29.299 1.00 32.94 152 SER C O 1
ATOM 5034 N N . HIS C 1 153 ? -44.621 136.902 29.241 1.00 37.47 153 HIS C N 1
ATOM 5035 C CA . HIS C 1 153 ? -45.601 137.758 28.585 1.00 37.56 153 HIS C CA 1
ATOM 5036 C C . HIS C 1 153 ? -45.479 137.719 27.074 1.00 39.23 153 HIS C C 1
ATOM 5037 O O . HIS C 1 153 ? -46.306 138.319 26.388 1.00 44.79 153 HIS C O 1
ATOM 5044 N N . ILE C 1 154 ? -44.479 137.029 26.541 1.00 40.22 154 ILE C N 1
ATOM 5045 C CA . ILE C 1 154 ? -44.347 136.832 25.103 1.00 39.82 154 ILE C CA 1
ATOM 5046 C C . ILE C 1 154 ? -44.926 135.486 24.670 1.00 41.49 154 ILE C C 1
ATOM 5047 O O . ILE C 1 154 ? -45.739 135.419 23.747 1.00 45.56 154 ILE C O 1
ATOM 5052 N N . GLY C 1 155 ? -44.522 134.401 25.330 1.00 39.64 155 GLY C N 1
ATOM 5053 C CA . GLY C 1 155 ? -45.046 133.082 25.035 1.00 40.55 155 GLY C CA 1
ATOM 5054 C C . GLY C 1 155 ? -45.063 132.250 26.298 1.00 41.66 155 GLY C C 1
ATOM 5055 O O . GLY C 1 155 ? -44.746 132.739 27.383 1.00 42.46 155 GLY C O 1
ATOM 5056 N N . ASP C 1 156 ? -45.427 130.976 26.169 1.00 39.00 156 ASP C N 1
ATOM 5057 C CA . ASP C 1 156 ? -45.454 130.130 27.355 1.00 44.38 156 ASP C CA 1
ATOM 5058 C C . ASP C 1 156 ? -44.307 129.130 27.414 1.00 40.45 156 ASP C C 1
ATOM 5059 O O . ASP C 1 156 ? -44.189 128.409 28.407 1.00 38.97 156 ASP C O 1
ATOM 5064 N N . ALA C 1 157 ? -43.427 129.111 26.414 1.00 39.05 157 ALA C N 1
ATOM 5065 C CA . ALA C 1 157 ? -42.241 128.265 26.407 1.00 39.56 157 ALA C CA 1
ATOM 5066 C C . ALA C 1 157 ? -41.005 129.126 26.171 1.00 36.25 157 ALA C C 1
ATOM 5067 O O . ALA C 1 157 ? -41.063 130.120 25.450 1.00 35.04 157 ALA C O 1
ATOM 5069 N N . VAL C 1 158 ? -39.878 128.732 26.758 1.00 36.70 158 VAL C N 1
ATOM 5070 C CA . VAL C 1 158 ? -38.608 129.421 26.543 1.00 33.05 158 VAL C CA 1
ATOM 5071 C C . VAL C 1 158 ? -37.598 128.427 25.990 1.00 35.96 158 VAL C C 1
ATOM 5072 O O . VAL C 1 158 ? -37.460 127.314 26.512 1.00 40.14 158 VAL C O 1
ATOM 5076 N N . VAL C 1 159 ? -36.904 128.826 24.927 1.00 35.89 159 VAL C N 1
ATOM 5077 C CA . VAL C 1 159 ? -35.773 128.072 24.397 1.00 35.98 159 VAL C CA 1
ATOM 5078 C C . VAL C 1 159 ? -34.495 128.615 25.026 1.00 36.39 159 VAL C C 1
ATOM 5079 O O . VAL C 1 159 ? -34.177 129.800 24.885 1.00 38.61 159 VAL C O 1
ATOM 5083 N N . ILE C 1 160 ? -33.761 127.752 25.723 1.00 36.06 160 ILE C N 1
ATOM 5084 C CA . ILE C 1 160 ? -32.497 128.110 26.352 1.00 36.82 160 ILE C CA 1
ATOM 5085 C C . ILE C 1 160 ? -31.381 127.516 25.506 1.00 42.40 160 ILE C C 1
ATOM 5086 O O . ILE C 1 160 ? -31.232 126.289 25.428 1.00 44.54 160 ILE C O 1
ATOM 5091 N N . SER C 1 161 ? -30.606 128.385 24.859 1.00 46.51 161 SER C N 1
ATOM 5092 C CA . SER C 1 161 ? -29.452 127.995 24.056 1.00 46.64 161 SER C CA 1
ATOM 5093 C C . SER C 1 161 ? -28.207 128.437 24.796 1.00 47.48 161 SER C C 1
ATOM 5094 O O . SER C 1 161 ? -28.012 129.632 25.036 1.00 50.79 161 SER C O 1
ATOM 5097 N N . CYS C 1 162 ? -27.374 127.483 25.163 1.00 52.87 162 CYS C N 1
ATOM 5098 C CA . CYS C 1 162 ? -26.165 127.769 25.910 1.00 55.65 162 CYS C CA 1
ATOM 5099 C C . CYS C 1 162 ? -24.957 127.474 25.037 1.00 59.62 162 CYS C C 1
ATOM 5100 O O . CYS C 1 162 ? -24.902 126.431 24.377 1.00 61.52 162 CYS C O 1
ATOM 5103 N N . ALA C 1 163 ? -24.014 128.413 25.012 1.00 62.77 163 ALA C N 1
ATOM 5104 C CA . ALA C 1 163 ? -22.758 128.295 24.291 1.00 64.35 163 ALA C CA 1
ATOM 5105 C C . ALA C 1 163 ? -21.616 128.615 25.250 1.00 68.97 163 ALA C C 1
ATOM 5106 O O . ALA C 1 163 ? -21.831 128.911 26.431 1.00 68.16 163 ALA C O 1
ATOM 5108 N N . LYS C 1 164 ? -20.387 128.553 24.728 1.00 69.36 164 LYS C N 1
ATOM 5109 C CA . LYS C 1 164 ? -19.210 128.795 25.559 1.00 68.61 164 LYS C CA 1
ATOM 5110 C C . LYS C 1 164 ? -19.169 130.231 26.066 1.00 66.65 164 LYS C C 1
ATOM 5111 O O . LYS C 1 164 ? -18.766 130.483 27.209 1.00 64.79 164 LYS C O 1
ATOM 5117 N N . ASP C 1 165 ? -19.593 131.184 25.236 1.00 65.35 165 ASP C N 1
ATOM 5118 C CA . ASP C 1 165 ? -19.413 132.598 25.531 1.00 69.45 165 ASP C CA 1
ATOM 5119 C C . ASP C 1 165 ? -20.680 133.289 26.026 1.00 66.67 165 ASP C C 1
ATOM 5120 O O . ASP C 1 165 ? -20.602 134.453 26.442 1.00 59.12 165 ASP C O 1
ATOM 5125 N N . GLY C 1 166 ? -21.828 132.619 26.005 1.00 57.64 166 GLY C N 1
ATOM 5126 C CA . GLY C 1 166 ? -23.042 133.260 26.475 1.00 51.43 166 GLY C CA 1
ATOM 5127 C C . GLY C 1 166 ? -24.238 132.336 26.392 1.00 54.35 166 GLY C C 1
ATOM 5128 O O . GLY C 1 166 ? -24.208 131.273 25.757 1.00 51.07 166 GLY C O 1
ATOM 5129 N N . VAL C 1 167 ? -25.310 132.775 27.036 1.00 47.32 167 VAL C N 1
ATOM 5130 C CA . VAL C 1 167 ? -26.561 132.038 27.060 1.00 45.61 167 VAL C CA 1
ATOM 5131 C C . VAL C 1 167 ? -27.662 132.952 26.540 1.00 42.85 167 VAL C C 1
ATOM 5132 O O . VAL C 1 167 ? -27.703 134.147 26.859 1.00 44.21 167 VAL C O 1
ATOM 5136 N N . LYS C 1 168 ? -28.536 132.388 25.719 1.00 40.44 168 LYS C N 1
ATOM 5137 C CA . LYS C 1 168 ? -29.672 133.092 25.150 1.00 41.77 168 LYS C CA 1
ATOM 5138 C C . LYS C 1 168 ? -30.975 132.446 25.620 1.00 42.10 168 LYS C C 1
ATOM 5139 O O . LYS C 1 168 ? -31.045 131.221 25.767 1.00 39.32 168 LYS C O 1
ATOM 5145 N N . PHE C 1 169 ? -31.997 133.281 25.862 1.00 35.80 169 PHE C N 1
ATOM 5146 C CA . PHE C 1 169 ? -33.357 132.853 26.191 1.00 35.28 169 PHE C CA 1
ATOM 5147 C C . PHE C 1 169 ? -34.321 133.439 25.163 1.00 38.41 169 PHE C C 1
ATOM 5148 O O . PHE C 1 169 ? -34.329 134.657 24.943 1.00 39.05 169 PHE C O 1
ATOM 5156 N N . SER C 1 170 ? -35.146 132.588 24.551 1.00 32.66 170 SER C N 1
ATOM 5157 C CA . SER C 1 170 ? -36.024 133.003 23.458 1.00 38.89 170 SER C CA 1
ATOM 5158 C C . SER C 1 170 ? -37.441 132.497 23.685 1.00 35.60 170 SER C C 1
ATOM 5159 O O . SER C 1 170 ? -37.639 131.388 24.187 1.00 35.83 170 SER C O 1
ATOM 5162 N N . ALA C 1 171 ? -38.422 133.297 23.278 1.00 34.71 171 ALA C N 1
ATOM 5163 C CA . ALA C 1 171 ? -39.821 132.899 23.338 1.00 39.08 171 ALA C CA 1
ATOM 5164 C C . ALA C 1 171 ? -40.572 133.577 22.200 1.00 37.79 171 ALA C C 1
ATOM 5165 O O . ALA C 1 171 ? -40.131 134.599 21.668 1.00 37.67 171 ALA C O 1
ATOM 5167 N N . SER C 1 172 ? -41.717 133.002 21.832 1.00 37.47 172 SER C N 1
ATOM 5168 C CA . SER C 1 172 ? -42.552 133.583 20.784 1.00 39.14 172 SER C CA 1
ATOM 5169 C C . SER C 1 172 ? -44.011 133.245 21.024 1.00 40.68 172 SER C C 1
ATOM 5170 O O . SER C 1 172 ? -44.343 132.189 21.570 1.00 40.20 172 SER C O 1
ATOM 5173 N N . GLY C 1 173 ? -44.876 134.141 20.574 1.00 38.62 173 GLY C N 1
ATOM 5174 C CA . GLY C 1 173 ? -46.307 133.956 20.704 1.00 36.45 173 GLY C CA 1
ATOM 5175 C C . GLY C 1 173 ? -47.016 134.931 19.808 1.00 42.92 173 GLY C C 1
ATOM 5176 O O . GLY C 1 173 ? -46.462 135.403 18.809 1.00 42.54 173 GLY C O 1
ATOM 5177 N N . GLU C 1 174 ? -48.251 135.262 20.177 1.00 50.21 174 GLU C N 1
ATOM 5178 C CA . GLU C 1 174 ? -49.079 136.080 19.294 1.00 57.25 174 GLU C CA 1
ATOM 5179 C C . GLU C 1 174 ? -48.542 137.503 19.163 1.00 51.73 174 GLU C C 1
ATOM 5180 O O . GLU C 1 174 ? -48.599 138.084 18.076 1.00 55.74 174 GLU C O 1
ATOM 5186 N N . LEU C 1 175 ? -48.016 138.077 20.253 1.00 50.01 175 LEU C N 1
ATOM 5187 C CA . LEU C 1 175 ? -47.456 139.432 20.199 1.00 47.43 175 LEU C CA 1
ATOM 5188 C C . LEU C 1 175 ? -46.329 139.534 19.179 1.00 43.70 175 LEU C C 1
ATOM 5189 O O . LEU C 1 175 ? -46.137 140.582 18.551 1.00 50.04 175 LEU C O 1
ATOM 5194 N N . GLY C 1 176 ? -45.562 138.464 19.019 1.00 42.25 176 GLY C N 1
ATOM 5195 C CA . GLY C 1 176 ? -44.281 138.522 18.346 1.00 40.97 176 GLY C CA 1
ATOM 5196 C C . GLY C 1 176 ? -43.288 137.649 19.085 1.00 46.40 176 GLY C C 1
ATOM 5197 O O . GLY C 1 176 ? -43.675 136.660 19.732 1.00 42.09 176 GLY C O 1
ATOM 5198 N N . ASN C 1 177 ? -42.004 137.980 19.018 1.00 40.72 177 ASN C N 1
ATOM 5199 C CA . ASN C 1 177 ? -41.036 137.136 19.696 1.00 42.74 177 ASN C CA 1
ATOM 5200 C C . ASN C 1 177 ? -39.949 137.993 20.335 1.00 43.54 177 ASN C C 1
ATOM 5201 O O . ASN C 1 177 ? -39.874 139.217 20.151 1.00 41.07 177 ASN C O 1
ATOM 5206 N N . GLY C 1 178 ? -39.119 137.332 21.124 1.00 38.12 178 GLY C N 1
ATOM 5207 C CA . GLY C 1 178 ? -38.113 138.038 21.888 1.00 39.16 178 GLY C CA 1
ATOM 5208 C C . GLY C 1 178 ? -36.977 137.119 22.247 1.00 39.33 178 GLY C C 1
ATOM 5209 O O . GLY C 1 178 ? -37.166 135.914 22.442 1.00 34.98 178 GLY C O 1
ATOM 5210 N N . ASN C 1 179 ? -35.784 137.702 22.317 1.00 41.39 179 ASN C N 1
ATOM 5211 C CA . ASN C 1 179 ? -34.575 136.972 22.669 1.00 37.99 179 ASN C CA 1
ATOM 5212 C C . ASN C 1 179 ? -33.687 137.803 23.590 1.00 37.04 179 ASN C C 1
ATOM 5213 O O . ASN C 1 179 ? -33.407 138.971 23.319 1.00 39.82 179 ASN C O 1
ATOM 5218 N N . ILE C 1 180 ? -33.246 137.174 24.673 1.00 35.97 180 ILE C N 1
ATOM 5219 C CA . ILE C 1 180 ? -32.443 137.828 25.690 1.00 35.44 180 ILE C CA 1
ATOM 5220 C C . ILE C 1 180 ? -31.079 137.155 25.704 1.00 37.47 180 ILE C C 1
ATOM 5221 O O . ILE C 1 180 ? -30.984 135.945 25.946 1.00 35.69 180 ILE C O 1
ATOM 5226 N N . LYS C 1 181 ? -30.029 137.934 25.456 1.00 37.30 181 LYS C N 1
ATOM 5227 C CA . LYS C 1 181 ? -28.664 137.417 25.404 1.00 39.92 181 LYS C CA 1
ATOM 5228 C C . LYS C 1 181 ? -27.881 137.886 26.621 1.00 37.50 181 LYS C C 1
ATOM 5229 O O . LYS C 1 181 ? -27.806 139.093 26.891 1.00 37.30 181 LYS C O 1
ATOM 5235 N N . LEU C 1 182 ? -27.311 136.927 27.352 1.00 38.88 182 LEU C N 1
ATOM 5236 C CA . LEU C 1 182 ? -26.453 137.180 28.503 1.00 42.81 182 LEU C CA 1
ATOM 5237 C C . LEU C 1 182 ? -25.026 136.806 28.141 1.00 45.27 182 LEU C C 1
ATOM 5238 O O . LEU C 1 182 ? -24.780 135.713 27.625 1.00 43.78 182 LEU C O 1
ATOM 5243 N N . SER C 1 183 ? -24.094 137.701 28.414 1.00 44.82 183 SER C N 1
ATOM 5244 C CA . SER C 1 183 ? -22.687 137.426 28.174 1.00 47.64 183 SER C CA 1
ATOM 5245 C C . SER C 1 183 ? -22.001 137.018 29.470 1.00 47.15 183 SER C C 1
ATOM 5246 O O . SER C 1 183 ? -22.349 137.489 30.555 1.00 45.16 183 SER C O 1
ATOM 5249 N N . GLN C 1 184 ? -21.029 136.118 29.351 1.00 46.70 184 GLN C N 1
ATOM 5250 C CA . GLN C 1 184 ? -20.172 135.825 30.492 1.00 51.17 184 GLN C CA 1
ATOM 5251 C C . GLN C 1 184 ? -19.436 137.095 30.918 1.00 57.64 184 GLN C C 1
ATOM 5252 O O . GLN C 1 184 ? -18.989 137.881 30.077 1.00 61.40 184 GLN C O 1
ATOM 5258 N N . THR C 1 185 ? -19.357 137.334 32.226 1.00 56.50 185 THR C N 1
ATOM 5259 C CA . THR C 1 185 ? -18.778 138.597 32.704 1.00 58.47 185 THR C CA 1
ATOM 5260 C C . THR C 1 185 ? -17.285 138.464 33.016 1.00 64.23 185 THR C C 1
ATOM 5261 O O . THR C 1 185 ? -16.805 137.382 33.364 1.00 66.26 185 THR C O 1
ATOM 5265 N N . GLU C 1 193 ? -22.383 140.265 40.491 1.00 64.14 193 GLU C N 1
ATOM 5266 C CA . GLU C 1 193 ? -23.421 139.923 39.522 1.00 64.35 193 GLU C CA 1
ATOM 5267 C C . GLU C 1 193 ? -22.821 139.222 38.318 1.00 55.64 193 GLU C C 1
ATOM 5268 O O . GLU C 1 193 ? -23.128 139.522 37.155 1.00 54.68 193 GLU C O 1
ATOM 5274 N N . ALA C 1 194 ? -21.970 138.257 38.631 1.00 52.12 194 ALA C N 1
ATOM 5275 C CA . ALA C 1 194 ? -21.268 137.515 37.606 1.00 52.51 194 ALA C CA 1
ATOM 5276 C C . ALA C 1 194 ? -22.224 136.595 36.859 1.00 51.62 194 ALA C C 1
ATOM 5277 O O . ALA C 1 194 ? -23.171 136.048 37.429 1.00 52.69 194 ALA C O 1
ATOM 5279 N N . VAL C 1 195 ? -21.972 136.436 35.566 1.00 48.35 195 VAL C N 1
ATOM 5280 C CA . VAL C 1 195 ? -22.516 135.335 34.784 1.00 44.48 195 VAL C CA 1
ATOM 5281 C C . VAL C 1 195 ? -21.322 134.521 34.319 1.00 45.19 195 VAL C C 1
ATOM 5282 O O . VAL C 1 195 ? -20.425 135.055 33.662 1.00 48.03 195 VAL C O 1
ATOM 5286 N N . THR C 1 196 ? -21.288 133.249 34.697 1.00 47.88 196 THR C N 1
ATOM 5287 C CA . THR C 1 196 ? -20.219 132.345 34.303 1.00 51.48 196 THR C CA 1
ATOM 5288 C C . THR C 1 196 ? -20.830 131.084 33.714 1.00 51.03 196 THR C C 1
ATOM 5289 O O . THR C 1 196 ? -21.914 130.650 34.113 1.00 50.21 196 THR C O 1
ATOM 5293 N N . ILE C 1 197 ? -20.125 130.501 32.755 1.00 50.19 197 ILE C N 1
ATOM 5294 C CA . ILE C 1 197 ? -20.617 129.357 32.005 1.00 51.62 197 ILE C CA 1
ATOM 5295 C C . ILE C 1 197 ? -19.513 128.309 31.956 1.00 59.90 197 ILE C C 1
ATOM 5296 O O . ILE C 1 197 ? -18.404 128.598 31.493 1.00 61.99 197 ILE C O 1
ATOM 5301 N N . GLU C 1 198 ? -19.803 127.110 32.467 1.00 60.03 198 GLU C N 1
ATOM 5302 C CA . GLU C 1 198 ? -18.922 125.951 32.349 1.00 60.66 198 GLU C CA 1
ATOM 5303 C C . GLU C 1 198 ? -19.582 125.004 31.361 1.00 64.11 198 GLU C C 1
ATOM 5304 O O . GLU C 1 198 ? -20.601 124.378 31.683 1.00 60.21 198 GLU C O 1
ATOM 5310 N N . MET C 1 199 ? -19.006 124.915 30.161 1.00 65.50 199 MET C N 1
ATOM 5311 C CA . MET C 1 199 ? -19.623 124.258 29.013 1.00 68.98 199 MET C CA 1
ATOM 5312 C C . MET C 1 199 ? -18.678 123.210 28.433 1.00 74.51 199 MET C C 1
ATOM 5313 O O . MET C 1 199 ? -17.575 123.545 27.982 1.00 73.78 199 MET C O 1
ATOM 5318 N N . ASN C 1 200 ? -19.117 121.947 28.432 1.00 67.59 200 ASN C N 1
ATOM 5319 C CA . ASN C 1 200 ? -18.444 120.893 27.680 1.00 71.70 200 ASN C CA 1
ATOM 5320 C C . ASN C 1 200 ? -18.906 120.826 26.234 1.00 73.27 200 ASN C C 1
ATOM 5321 O O . ASN C 1 200 ? -18.115 120.467 25.353 1.00 76.61 200 ASN C O 1
ATOM 5326 N N . GLU C 1 201 ? -20.158 121.168 26.024 1.00 71.52 201 GLU C N 1
ATOM 5327 C CA . GLU C 1 201 ? -20.802 121.152 24.740 1.00 69.67 201 GLU C CA 1
ATOM 5328 C C . GLU C 1 201 ? -21.993 122.075 24.699 1.00 70.16 201 GLU C C 1
ATOM 5329 O O . GLU C 1 201 ? -22.531 122.426 25.707 1.00 68.65 201 GLU C O 1
ATOM 5335 N N . PRO C 1 202 ? -22.368 122.572 23.549 1.00 69.27 202 PRO C N 1
ATOM 5336 C CA . PRO C 1 202 ? -23.553 123.437 23.466 1.00 66.60 202 PRO C CA 1
ATOM 5337 C C . PRO C 1 202 ? -24.842 122.651 23.655 1.00 61.34 202 PRO C C 1
ATOM 5338 O O . PRO C 1 202 ? -24.911 121.451 23.375 1.00 62.55 202 PRO C O 1
ATOM 5342 N N . VAL C 1 203 ? -25.873 123.347 24.151 1.00 58.72 203 VAL C N 1
ATOM 5343 C CA . VAL C 1 203 ? -27.194 122.761 24.347 1.00 52.55 203 VAL C CA 1
ATOM 5344 C C . VAL C 1 203 ? -28.256 123.735 23.842 1.00 58.32 203 VAL C C 1
ATOM 5345 O O . VAL C 1 203 ? -28.051 124.951 23.795 1.00 57.37 203 VAL C O 1
ATOM 5349 N N . GLN C 1 204 ? -29.405 123.172 23.460 1.00 55.62 204 GLN C N 1
ATOM 5350 C CA . GLN C 1 204 ? -30.566 123.956 23.047 1.00 55.84 204 GLN C CA 1
ATOM 5351 C C . GLN C 1 204 ? -31.812 123.196 23.475 1.00 56.20 204 GLN C C 1
ATOM 5352 O O . GLN C 1 204 ? -32.144 122.178 22.861 1.00 54.39 204 GLN C O 1
ATOM 5358 N N . LEU C 1 205 ? -32.507 123.698 24.501 1.00 48.98 205 LEU C N 1
ATOM 5359 C CA . LEU C 1 205 ? -33.632 123.039 25.156 1.00 41.61 205 LEU C CA 1
ATOM 5360 C C . LEU C 1 205 ? -34.814 123.991 25.289 1.00 43.55 205 LEU C C 1
ATOM 5361 O O . LEU C 1 205 ? -34.644 125.212 25.364 1.00 42.49 205 LEU C O 1
ATOM 5366 N N . THR C 1 206 ? -36.033 123.446 25.290 1.00 35.05 206 THR C N 1
ATOM 5367 C CA . THR C 1 206 ? -37.258 124.209 25.470 1.00 39.54 206 THR C CA 1
ATOM 5368 C C . THR C 1 206 ? -37.951 123.800 26.770 1.00 44.33 206 THR C C 1
ATOM 5369 O O . THR C 1 206 ? -38.011 122.611 27.115 1.00 36.64 206 THR C O 1
ATOM 5373 N N . PHE C 1 207 ? -38.453 124.798 27.502 1.00 38.95 207 PHE C N 1
ATOM 5374 C CA . PHE C 1 207 ? -39.032 124.571 28.822 1.00 39.64 207 PHE C CA 1
ATOM 5375 C C . PHE C 1 207 ? -40.296 125.402 28.982 1.00 36.65 207 PHE C C 1
ATOM 5376 O O . PHE C 1 207 ? -40.422 126.494 28.409 1.00 39.25 207 PHE C O 1
ATOM 5384 N N . ALA C 1 208 ? -41.233 124.868 29.765 1.00 36.61 208 ALA C N 1
ATOM 5385 C CA . ALA C 1 208 ? -42.472 125.575 30.070 1.00 38.77 208 ALA C CA 1
ATOM 5386 C C . ALA C 1 208 ? -42.195 126.709 31.060 1.00 36.86 208 ALA C C 1
ATOM 5387 O O . ALA C 1 208 ? -41.719 126.474 32.176 1.00 33.89 208 ALA C O 1
ATOM 5389 N N . LEU C 1 209 ? -42.513 127.937 30.653 1.00 37.01 209 LEU C N 1
ATOM 5390 C CA . LEU C 1 209 ? -42.234 129.107 31.484 1.00 32.91 209 LEU C CA 1
ATOM 5391 C C . LEU C 1 209 ? -43.069 129.121 32.756 1.00 35.17 209 LEU C C 1
ATOM 5392 O O . LEU C 1 209 ? -42.621 129.645 33.781 1.00 34.63 209 LEU C O 1
ATOM 5397 N N . ARG C 1 210 ? -44.259 128.514 32.732 1.00 35.32 210 ARG C N 1
ATOM 5398 C CA . ARG C 1 210 ? -45.122 128.576 33.905 1.00 35.98 210 ARG C CA 1
ATOM 5399 C C . ARG C 1 210 ? -44.478 127.869 35.105 1.00 35.07 210 ARG C C 1
ATOM 5400 O O . ARG C 1 210 ? -44.668 128.286 36.252 1.00 32.13 210 ARG C O 1
ATOM 5408 N N . TYR C 1 211 ? -43.681 126.822 34.860 1.00 30.27 211 TYR C N 1
ATOM 5409 C CA . TYR C 1 211 ? -42.990 126.140 35.953 1.00 33.14 211 TYR C CA 1
ATOM 5410 C C . TYR C 1 211 ? -41.749 126.897 36.409 1.00 30.11 211 TYR C C 1
ATOM 5411 O O . TYR C 1 211 ? -41.459 126.944 37.610 1.00 32.83 211 TYR C O 1
ATOM 5420 N N . LEU C 1 212 ? -40.993 127.464 35.471 1.00 28.52 212 LEU C N 1
ATOM 5421 C CA . LEU C 1 212 ? -39.853 128.292 35.860 1.00 31.01 212 LEU C CA 1
ATOM 5422 C C . LEU C 1 212 ? -40.303 129.423 36.776 1.00 27.65 212 LEU C C 1
ATOM 5423 O O . LEU C 1 212 ? -39.643 129.715 37.775 1.00 28.15 212 LEU C O 1
ATOM 5428 N N . ASN C 1 213 ? -41.469 130.017 36.497 1.00 25.62 213 ASN C N 1
ATOM 5429 C CA . ASN C 1 213 ? -41.943 131.094 37.359 1.00 31.50 213 ASN C CA 1
ATOM 5430 C C . ASN C 1 213 ? -42.388 130.592 38.727 1.00 33.14 213 ASN C C 1
ATOM 5431 O O . ASN C 1 213 ? -42.453 131.393 39.662 1.00 32.33 213 ASN C O 1
ATOM 5436 N N . PHE C 1 214 ? -42.698 129.296 38.879 1.00 30.97 214 PHE C N 1
ATOM 5437 C CA . PHE C 1 214 ? -42.833 128.763 40.231 1.00 30.84 214 PHE C CA 1
ATOM 5438 C C . PHE C 1 214 ? -41.475 128.649 40.900 1.00 29.82 214 PHE C C 1
ATOM 5439 O O . PHE C 1 214 ? -41.334 128.971 42.083 1.00 30.10 214 PHE C O 1
ATOM 5447 N N . PHE C 1 215 ? -40.465 128.177 40.161 1.00 29.12 215 PHE C N 1
ATOM 5448 C CA . PHE C 1 215 ? -39.149 127.966 40.757 1.00 29.95 215 PHE C CA 1
ATOM 5449 C C . PHE C 1 215 ? -38.577 129.266 41.321 1.00 30.48 215 PHE C C 1
ATOM 5450 O O . PHE C 1 215 ? -37.879 129.251 42.343 1.00 27.17 215 PHE C O 1
ATOM 5458 N N . THR C 1 216 ? -38.821 130.396 40.645 1.00 27.04 216 THR C N 1
ATOM 5459 C CA . THR C 1 216 ? -38.167 131.634 41.060 1.00 31.25 216 THR C CA 1
ATOM 5460 C C . THR C 1 216 ? -38.785 132.239 42.315 1.00 30.34 216 THR C C 1
ATOM 5461 O O . THR C 1 216 ? -38.274 133.252 42.813 1.00 28.71 216 THR C O 1
ATOM 5465 N N . LYS C 1 217 ? -39.842 131.630 42.865 1.00 28.29 217 LYS C N 1
ATOM 5466 C CA . LYS C 1 217 ? -40.253 131.977 44.224 1.00 31.47 217 LYS C CA 1
ATOM 5467 C C . LYS C 1 217 ? -39.187 131.648 45.259 1.00 29.79 217 LYS C C 1
ATOM 5468 O O . LYS C 1 217 ? -39.307 132.110 46.397 1.00 32.20 217 LYS C O 1
ATOM 5474 N N . ALA C 1 218 ? -38.151 130.875 44.894 1.00 27.48 218 ALA C N 1
ATOM 5475 C CA . ALA C 1 218 ? -36.997 130.628 45.767 1.00 31.27 218 ALA C CA 1
ATOM 5476 C C . ALA C 1 218 ? -35.948 131.732 45.712 1.00 28.44 218 ALA C C 1
ATOM 5477 O O . ALA C 1 218 ? -34.972 131.677 46.469 1.00 30.31 218 ALA C O 1
ATOM 5479 N N . THR C 1 219 ? -36.117 132.713 44.834 1.00 27.26 219 THR C N 1
ATOM 5480 C CA . THR C 1 219 ? -35.120 133.772 44.676 1.00 29.60 219 THR C CA 1
ATOM 5481 C C . THR C 1 219 ? -34.650 134.403 45.987 1.00 31.32 219 THR C C 1
ATOM 5482 O O . THR C 1 219 ? -33.436 134.628 46.114 1.00 31.60 219 THR C O 1
ATOM 5486 N N . PRO C 1 220 ? -35.504 134.690 46.984 1.00 27.25 220 PRO C N 1
ATOM 5487 C CA . PRO C 1 220 ? -34.991 135.286 48.241 1.00 35.12 220 PRO C CA 1
ATOM 5488 C C . PRO C 1 220 ? -33.978 134.421 48.980 1.00 38.14 220 PRO C C 1
ATOM 5489 O O . PRO C 1 220 ? -33.309 134.939 49.880 1.00 34.46 220 PRO C O 1
ATOM 5493 N N . LEU C 1 221 ? -33.840 133.132 48.650 1.00 32.58 221 LEU C N 1
ATOM 5494 C CA . LEU C 1 221 ? -32.915 132.294 49.409 1.00 34.34 221 LEU C CA 1
ATOM 5495 C C . LEU C 1 22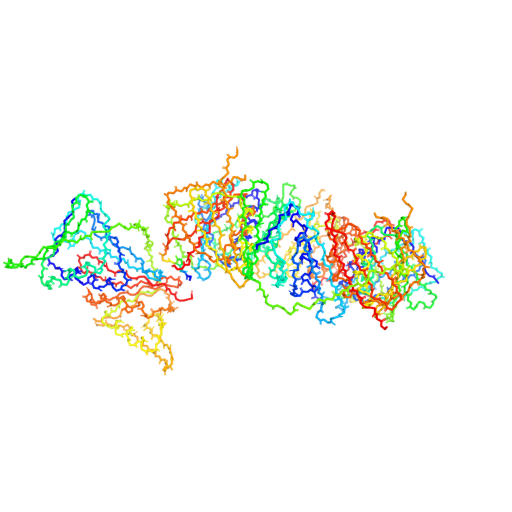1 ? -31.469 132.496 48.995 1.00 36.50 221 LEU C C 1
ATOM 5496 O O . LEU C 1 221 ? -30.566 132.122 49.750 1.00 36.27 221 LEU C O 1
ATOM 5501 N N . SER C 1 222 ? -31.221 133.075 47.827 1.00 31.78 222 SER C N 1
ATOM 5502 C CA . SER C 1 222 ? -29.845 133.151 47.362 1.00 37.89 222 SER C CA 1
ATOM 5503 C C . SER C 1 222 ? -29.725 134.239 46.315 1.00 38.35 222 SER C C 1
ATOM 5504 O O . SER C 1 222 ? -30.616 134.404 45.480 1.00 39.40 222 SER C O 1
ATOM 5507 N N . SER C 1 223 ? -28.608 134.963 46.346 1.00 38.25 223 SER C N 1
ATOM 5508 C CA . SER C 1 223 ? -28.393 135.961 45.309 1.00 41.01 223 SER C CA 1
ATOM 5509 C C . SER C 1 223 ? -27.952 135.325 44.003 1.00 36.00 223 SER C C 1
ATOM 5510 O O . SER C 1 223 ? -27.926 136.006 42.975 1.00 34.43 223 SER C O 1
ATOM 5513 N N . THR C 1 224 ? -27.648 134.032 44.005 1.00 32.66 224 THR C N 1
ATOM 5514 C CA . THR C 1 224 ? -27.209 133.353 42.797 1.00 37.37 224 THR C CA 1
ATOM 5515 C C . THR C 1 224 ? -28.103 132.147 42.521 1.00 37.94 224 THR C C 1
ATOM 5516 O O . THR C 1 224 ? -28.731 131.586 43.430 1.00 34.90 224 THR C O 1
ATOM 5520 N N . VAL C 1 225 ? -28.202 131.782 41.249 1.00 35.45 225 VAL C N 1
ATOM 5521 C CA . VAL C 1 225 ? -28.893 130.571 40.831 1.00 34.24 225 VAL C CA 1
ATOM 5522 C C . VAL C 1 225 ? -28.013 129.888 39.798 1.00 37.97 225 VAL C C 1
ATOM 5523 O O . VAL C 1 225 ? -27.240 130.539 39.085 1.00 36.07 225 VAL C O 1
ATOM 5527 N N . THR C 1 226 ? -28.105 128.560 39.752 1.00 33.92 226 THR C N 1
ATOM 5528 C CA . THR C 1 226 ? -27.360 127.739 38.809 1.00 37.48 226 THR C CA 1
ATOM 5529 C C . THR C 1 226 ? -28.337 126.952 37.949 1.00 34.87 226 THR C C 1
ATOM 5530 O O . THR C 1 226 ? -29.264 126.322 38.470 1.00 36.05 226 THR C O 1
ATOM 5534 N N . LEU C 1 227 ? -28.133 126.987 36.638 1.00 35.54 227 LEU C N 1
ATOM 5535 C CA . LEU C 1 227 ? -28.905 126.168 35.714 1.00 39.60 227 LEU C CA 1
ATOM 5536 C C . LEU C 1 227 ? -27.994 125.107 35.108 1.00 40.92 227 LEU C C 1
ATOM 5537 O O . LEU C 1 227 ? -26.920 125.433 34.589 1.00 44.14 227 LEU C O 1
ATOM 5542 N N . SER C 1 228 ? -28.415 123.845 35.175 1.00 35.72 228 SER C N 1
ATOM 5543 C CA . SER C 1 228 ? -27.627 122.727 34.656 1.00 43.14 228 SER C CA 1
ATOM 5544 C C . SER C 1 228 ? -28.439 122.004 33.592 1.00 41.91 228 SER C C 1
ATOM 5545 O O . SER C 1 228 ? -29.579 121.589 33.850 1.00 39.43 228 SER C O 1
ATOM 5548 N N . MET C 1 229 ? -27.849 121.844 32.406 1.00 41.22 229 MET C N 1
ATOM 5549 C CA . MET C 1 229 ? -28.554 121.336 31.236 1.00 45.80 229 MET C CA 1
ATOM 5550 C C . MET C 1 229 ? -27.712 120.325 30.466 1.00 45.72 229 MET C C 1
ATOM 5551 O O . MET C 1 229 ? -26.492 120.485 30.332 1.00 44.31 229 MET C O 1
ATOM 5556 N N . SER C 1 230 ? -28.387 119.304 29.940 1.00 45.37 230 SER C N 1
ATOM 5557 C CA . SER C 1 230 ? -27.849 118.401 28.929 1.00 47.92 230 SER C CA 1
ATOM 5558 C C . SER C 1 230 ? -29.003 117.994 28.039 1.00 51.01 230 SER C C 1
ATOM 5559 O O . SER C 1 230 ? -30.175 118.143 28.408 1.00 47.76 230 SER C O 1
ATOM 5562 N N . ALA C 1 231 ? -28.662 117.468 26.862 1.00 53.33 231 ALA C N 1
ATOM 5563 C CA . ALA C 1 231 ? -29.686 117.098 25.897 1.00 50.40 231 ALA C CA 1
ATOM 5564 C C . ALA C 1 231 ? -30.632 116.060 26.485 1.00 49.03 231 ALA C C 1
ATOM 5565 O O . ALA C 1 231 ? -30.212 115.147 27.199 1.00 49.41 231 ALA C O 1
ATOM 5567 N N . ASP C 1 232 ? -31.901 116.207 26.224 1.00 54.89 232 ASP C N 1
ATOM 5568 C CA . ASP C 1 232 ? -32.821 115.171 26.605 1.00 59.97 232 ASP C CA 1
ATOM 5569 C C . ASP C 1 232 ? -33.011 114.886 28.074 1.00 58.40 232 ASP C C 1
ATOM 5570 O O . ASP C 1 232 ? -33.640 113.932 28.387 1.00 61.59 232 ASP C O 1
ATOM 5575 N N . VAL C 1 233 ? -32.455 115.665 28.969 1.00 56.59 233 VAL C N 1
ATOM 5576 C CA . VAL C 1 233 ? -32.606 115.365 30.396 1.00 56.43 233 VAL C CA 1
ATOM 5577 C C . VAL C 1 233 ? -33.195 116.583 31.086 1.00 51.00 233 VAL C C 1
ATOM 5578 O O . VAL C 1 233 ? -33.179 117.705 30.542 1.00 47.10 233 VAL C O 1
ATOM 5582 N N . PRO C 1 234 ? -33.777 116.414 32.277 1.00 51.23 234 PRO C N 1
ATOM 5583 C CA . PRO C 1 234 ? -34.410 117.565 32.930 1.00 42.13 234 PRO C CA 1
ATOM 5584 C C . PRO C 1 234 ? -33.394 118.662 33.234 1.00 39.02 234 PRO C C 1
ATOM 5585 O O . PRO C 1 234 ? -32.226 118.398 33.510 1.00 36.63 234 PRO C O 1
ATOM 5589 N N . LEU C 1 235 ? -33.841 119.906 33.102 1.00 40.02 235 LEU C N 1
ATOM 5590 C CA . LEU C 1 235 ? -33.079 121.043 33.604 1.00 37.84 235 LEU C CA 1
ATOM 5591 C C . LEU C 1 235 ? -33.050 120.993 35.126 1.00 34.75 235 LEU C C 1
ATOM 5592 O O . LEU C 1 235 ? -34.046 120.636 35.755 1.00 34.36 235 LEU C O 1
ATOM 5597 N N . VAL C 1 236 ? -31.909 121.350 35.718 1.00 34.02 236 VAL C N 1
ATOM 5598 C CA . VAL C 1 236 ? -31.793 121.564 37.163 1.00 36.55 236 VAL C CA 1
ATOM 5599 C C . VAL C 1 236 ? -31.643 123.059 37.423 1.00 36.32 236 VAL C C 1
ATOM 5600 O O . VAL C 1 236 ? -30.755 123.705 36.861 1.00 36.95 236 VAL C O 1
ATOM 5604 N N . VAL C 1 237 ? -32.514 123.601 38.269 1.00 33.19 237 VAL C N 1
ATOM 5605 C CA . VAL C 1 237 ? -32.454 124.978 38.736 1.00 30.52 237 VAL C CA 1
ATOM 5606 C C . VAL C 1 237 ? -32.204 124.928 40.235 1.00 34.14 237 VAL C C 1
ATOM 5607 O O . VAL C 1 237 ? -33.065 124.476 40.992 1.00 34.24 237 VAL C O 1
ATOM 5611 N N . GLU C 1 238 ? -31.028 125.367 40.676 1.00 30.78 238 GLU C N 1
ATOM 5612 C CA . GLU C 1 238 ? -30.592 125.157 42.055 1.00 37.74 238 GLU C CA 1
ATOM 5613 C C . GLU C 1 238 ? -30.317 126.482 42.765 1.00 34.56 238 GLU C C 1
ATOM 5614 O O . GLU C 1 238 ? -29.571 127.324 42.252 1.00 33.27 238 GLU C O 1
ATOM 5620 N N . TYR C 1 239 ? -30.893 126.640 43.957 1.00 30.95 239 TYR C N 1
ATOM 5621 C CA . TYR C 1 239 ? -30.617 127.756 44.858 1.00 32.37 239 TYR C CA 1
ATOM 5622 C C . TYR C 1 239 ? -29.925 127.220 46.102 1.00 36.29 239 TYR C C 1
ATOM 5623 O O . TYR C 1 239 ? -30.457 126.339 46.786 1.00 36.74 239 TYR C O 1
ATOM 5632 N N . LYS C 1 240 ? -28.751 127.757 46.396 1.00 37.83 240 LYS C N 1
ATOM 5633 C CA . LYS C 1 240 ? -28.010 127.379 47.585 1.00 35.65 240 LYS C CA 1
ATOM 5634 C C . LYS C 1 240 ? -28.617 128.051 48.811 1.00 38.27 240 LYS C C 1
ATOM 5635 O O . LYS C 1 240 ? -29.015 129.219 48.770 1.00 34.74 240 LYS C O 1
ATOM 5641 N N . ILE C 1 241 ? -28.728 127.298 49.894 1.00 36.87 241 ILE C N 1
ATOM 5642 C CA . ILE C 1 241 ? -29.191 127.831 51.166 1.00 36.20 241 ILE C CA 1
ATOM 5643 C C . ILE C 1 241 ? -27.960 127.867 52.063 1.00 44.58 241 ILE C C 1
ATOM 5644 O O . ILE C 1 241 ? -27.520 126.832 52.584 1.00 36.88 241 ILE C O 1
ATOM 5649 N N . ALA C 1 242 ? -27.395 129.066 52.217 1.00 44.21 242 ALA C N 1
ATOM 5650 C CA . ALA C 1 242 ? -26.002 129.218 52.626 1.00 50.50 242 ALA C CA 1
ATOM 5651 C C . ALA C 1 242 ? -25.745 128.549 53.962 1.00 52.48 242 ALA C C 1
ATOM 5652 O O . ALA C 1 242 ? -26.528 128.709 54.902 1.00 51.49 242 ALA C O 1
ATOM 5654 N N . ASP C 1 243 ? -24.659 127.771 54.020 1.00 51.84 243 ASP C N 1
ATOM 5655 C CA . ASP C 1 243 ? -24.211 127.078 55.229 1.00 61.11 243 ASP C CA 1
ATOM 5656 C C . ASP C 1 243 ? -25.190 126.001 55.668 1.00 61.13 243 ASP C C 1
ATOM 5657 O O . ASP C 1 243 ? -25.321 125.728 56.866 1.00 60.71 243 ASP C O 1
ATOM 5662 N N . MET C 1 244 ? -25.876 125.363 54.727 1.00 47.29 244 MET C N 1
ATOM 5663 C CA . MET C 1 244 ? -27.001 124.547 55.153 1.00 44.32 244 MET C CA 1
ATOM 5664 C C . MET C 1 244 ? -27.418 123.487 54.141 1.00 42.97 244 MET C C 1
ATOM 5665 O O . MET C 1 244 ? -27.706 122.347 54.523 1.00 46.59 244 MET C O 1
ATOM 5670 N N . GLY C 1 245 ? -27.458 123.839 52.856 1.00 40.75 245 GLY C N 1
ATOM 5671 C CA . GLY C 1 245 ? -28.001 122.939 51.860 1.00 41.10 245 GLY C CA 1
ATOM 5672 C C . GLY C 1 245 ? -28.475 123.650 50.610 1.00 40.76 245 GLY C C 1
ATOM 5673 O O . GLY C 1 245 ? -27.849 124.618 50.164 1.00 36.27 245 GLY C O 1
ATOM 5674 N N . HIS C 1 246 ? -29.586 123.199 50.035 1.00 40.15 246 HIS C N 1
ATOM 5675 C CA . HIS C 1 246 ? -30.019 123.761 48.765 1.00 35.89 246 HIS C CA 1
ATOM 5676 C C . HIS C 1 246 ? -31.475 123.437 48.516 1.00 36.32 246 HIS C C 1
ATOM 5677 O O . HIS C 1 246 ? -32.071 122.573 49.159 1.00 35.01 246 HIS C O 1
ATOM 5684 N N . LEU C 1 247 ? -32.033 124.157 47.548 1.00 34.75 247 LEU C N 1
ATOM 5685 C CA . LEU C 1 247 ? -33.324 123.864 46.953 1.00 36.79 247 LEU C CA 1
ATOM 5686 C C . LEU C 1 247 ? -33.081 123.696 45.461 1.00 38.69 247 LEU C C 1
ATOM 5687 O O . LEU C 1 247 ? -32.594 124.627 44.808 1.00 37.07 247 LEU C O 1
ATOM 5692 N N . LYS C 1 248 ? -33.379 122.505 44.935 1.00 36.80 248 LYS C N 1
ATOM 5693 C CA . LYS C 1 248 ? -33.192 122.160 43.530 1.00 34.07 248 LYS C CA 1
ATOM 5694 C C . LYS C 1 248 ? -34.543 121.879 42.893 1.00 38.83 248 LYS C C 1
ATOM 5695 O O . LYS C 1 248 ? -35.372 121.153 43.462 1.00 36.75 248 LYS C O 1
ATOM 5701 N N . TYR C 1 249 ? -34.744 122.412 41.695 1.00 31.91 249 TYR C N 1
ATOM 5702 C CA . TYR C 1 249 ? -35.944 122.151 40.918 1.00 30.42 249 TYR C CA 1
ATOM 5703 C C . TYR C 1 249 ? -35.543 121.467 39.623 1.00 36.22 249 TYR C C 1
ATOM 5704 O O . TYR C 1 249 ? -34.559 121.857 38.988 1.00 36.09 249 TYR C O 1
ATOM 5713 N N . TYR C 1 250 ? -36.305 120.446 39.246 1.00 35.88 250 TYR C N 1
ATOM 5714 C CA . TYR C 1 250 ? -36.095 119.685 38.023 1.00 32.72 250 TYR C CA 1
ATOM 5715 C C . TYR C 1 250 ? -37.264 119.942 37.087 1.00 35.17 250 TYR C C 1
ATOM 5716 O O . TYR C 1 250 ? -38.421 119.925 37.516 1.00 38.10 250 TYR C O 1
ATOM 5725 N N . LEU C 1 251 ? -36.971 120.198 35.817 1.00 33.44 251 LEU C N 1
ATOM 5726 C CA . LEU C 1 251 ? -38.015 120.466 34.838 1.00 36.03 251 LEU C CA 1
ATOM 5727 C C . LEU C 1 251 ? -37.743 119.636 33.592 1.00 37.80 251 LEU C C 1
ATOM 5728 O O . LEU C 1 251 ? -36.676 119.749 32.985 1.00 37.01 251 LEU C O 1
ATOM 5733 N N . ALA C 1 252 ? -38.714 118.838 33.207 1.00 43.53 252 ALA C N 1
ATOM 5734 C CA . ALA C 1 252 ? -38.580 118.018 32.021 1.00 49.87 252 ALA C CA 1
ATOM 5735 C C . ALA C 1 252 ? -38.692 118.881 30.764 1.00 46.76 252 ALA C C 1
ATOM 5736 O O . ALA C 1 252 ? -39.603 119.709 30.662 1.00 44.53 252 ALA C O 1
ATOM 5738 N N . PRO C 1 253 ? -37.811 118.714 29.789 1.00 50.03 253 PRO C N 1
ATOM 5739 C CA . PRO C 1 253 ? -37.899 119.530 28.571 1.00 53.22 253 PRO C CA 1
ATOM 5740 C C . PRO C 1 253 ? -39.108 119.157 27.723 1.00 53.61 253 PRO C C 1
ATOM 5741 O O . PRO C 1 253 ? -39.779 118.142 27.928 1.00 57.41 253 PRO C O 1
ATOM 5745 N N . LYS C 1 254 ? -39.394 120.031 26.759 1.00 48.88 254 LYS C N 1
ATOM 5746 C CA . LYS C 1 254 ? -40.477 119.816 25.813 1.00 51.25 254 LYS C CA 1
ATOM 5747 C C . LYS C 1 254 ? -39.954 119.081 24.588 1.00 58.48 254 LYS C C 1
ATOM 5748 O O . LYS C 1 254 ? -38.809 119.274 24.172 1.00 58.61 254 LYS C O 1
ATOM 5754 N N . ILE C 1 255 ? -40.815 118.226 24.027 1.00 64.62 255 ILE C N 1
ATOM 5755 C CA . ILE C 1 255 ? -40.485 117.309 22.927 1.00 65.75 255 ILE C CA 1
ATOM 5756 C C . ILE C 1 255 ? -39.262 116.480 23.277 1.00 67.79 255 ILE C C 1
ATOM 5757 O O . ILE C 1 255 ? -39.386 115.459 23.959 1.00 76.89 255 ILE C O 1
ATOM 5762 N N . MET D 1 1 ? -74.841 176.934 64.913 1.00 65.90 1 MET D N 1
ATOM 5763 C CA . MET D 1 1 ? -73.515 177.001 64.313 1.00 62.59 1 MET D CA 1
ATOM 5764 C C . MET D 1 1 ? -72.493 176.277 65.182 1.00 61.88 1 MET D C 1
ATOM 5765 O O . MET D 1 1 ? -72.421 176.459 66.403 1.00 59.15 1 MET D O 1
ATOM 5770 N N . PHE D 1 2 ? -71.721 175.426 64.524 1.00 53.22 2 PHE D N 1
ATOM 5771 C CA . PHE D 1 2 ? -70.649 174.657 65.133 1.00 48.23 2 PHE D CA 1
ATOM 5772 C C . PHE D 1 2 ? -69.437 174.802 64.234 1.00 41.37 2 PHE D C 1
ATOM 5773 O O . PHE D 1 2 ? -69.563 174.802 63.005 1.00 43.43 2 PHE D O 1
ATOM 5781 N N . GLU D 1 3 ? -68.269 174.953 64.843 1.00 41.66 3 GLU D N 1
ATOM 5782 C CA . GLU D 1 3 ? -67.052 175.041 64.056 1.00 44.05 3 GLU D CA 1
ATOM 5783 C C . GLU D 1 3 ? -65.880 174.552 64.888 1.00 42.73 3 GLU D C 1
ATOM 5784 O O . GLU D 1 3 ? -65.679 175.021 66.010 1.00 39.73 3 GLU D O 1
ATOM 5790 N N . ALA D 1 4 ? -65.102 173.626 64.330 1.00 36.37 4 ALA D N 1
ATOM 5791 C CA . ALA D 1 4 ? -63.930 173.102 65.017 1.00 36.41 4 ALA D CA 1
ATOM 5792 C C . ALA D 1 4 ? -62.763 173.007 64.041 1.00 35.64 4 ALA D C 1
ATOM 5793 O O . ALA D 1 4 ? -62.883 172.407 62.969 1.00 33.84 4 ALA D O 1
ATOM 5795 N N . ARG D 1 5 ? -61.645 173.608 64.416 1.00 35.05 5 ARG D N 1
ATOM 5796 C CA . ARG D 1 5 ? -60.429 173.613 63.619 1.00 35.71 5 ARG D CA 1
ATOM 5797 C C . ARG D 1 5 ? -59.427 172.676 64.260 1.00 35.33 5 ARG D C 1
ATOM 5798 O O . ARG D 1 5 ? -59.139 172.798 65.456 1.00 36.41 5 ARG D O 1
ATOM 5806 N N . LEU D 1 6 ? -58.898 171.745 63.473 1.00 32.31 6 LEU D N 1
ATOM 5807 C CA . LEU D 1 6 ? -57.916 170.784 63.964 1.00 31.42 6 LEU D CA 1
ATOM 5808 C C . LEU D 1 6 ? -56.675 170.870 63.082 1.00 37.47 6 LEU D C 1
ATOM 5809 O O . LEU D 1 6 ? -56.716 170.500 61.899 1.00 33.78 6 LEU D O 1
ATOM 5814 N N . VAL D 1 7 ? -55.570 171.354 63.657 1.00 35.18 7 VAL D N 1
ATOM 5815 C CA . VAL D 1 7 ? -54.348 171.512 62.875 1.00 37.02 7 VAL D CA 1
ATOM 5816 C C . VAL D 1 7 ? -53.798 170.149 62.450 1.00 40.76 7 VAL D C 1
ATOM 5817 O O . VAL D 1 7 ? -53.413 169.956 61.291 1.00 34.25 7 VAL D O 1
ATOM 5821 N N . GLN D 1 8 ? -53.767 169.179 63.365 1.00 37.42 8 GLN D N 1
ATOM 5822 C CA . GLN D 1 8 ? -53.335 167.822 63.031 1.00 38.75 8 GLN D CA 1
ATOM 5823 C C . GLN D 1 8 ? -54.521 167.059 62.426 1.00 35.53 8 GLN D C 1
ATOM 5824 O O . GLN D 1 8 ? -55.116 166.166 63.029 1.00 34.65 8 GLN D O 1
ATOM 5830 N N . GLY D 1 9 ? -54.873 167.454 61.197 1.00 35.34 9 GLY D N 1
ATOM 5831 C CA . GLY D 1 9 ? -56.033 166.901 60.517 1.00 32.16 9 GLY D CA 1
ATOM 5832 C C . GLY D 1 9 ? -55.965 165.403 60.315 1.00 34.50 9 GLY D C 1
ATOM 5833 O O . GLY D 1 9 ? -57.014 164.756 60.188 1.00 33.74 9 GLY D O 1
ATOM 5834 N N . SER D 1 10 ? -54.752 164.834 60.308 1.00 31.68 10 SER D N 1
ATOM 5835 C CA . SER D 1 10 ? -54.585 163.395 60.134 1.00 35.93 10 SER D CA 1
ATOM 5836 C C . SER D 1 10 ? -55.292 162.603 61.228 1.00 31.50 10 SER D C 1
ATOM 5837 O O . SER D 1 10 ? -55.658 161.441 61.004 1.00 31.81 10 SER D O 1
ATOM 5840 N N . ILE D 1 11 ? -55.498 163.209 62.401 1.00 33.03 11 ILE D N 1
ATOM 5841 C CA . ILE D 1 11 ? -56.276 162.556 63.452 1.00 32.08 11 ILE D CA 1
ATOM 5842 C C . ILE D 1 11 ? -57.655 162.193 62.929 1.00 29.46 11 ILE D C 1
ATOM 5843 O O . ILE D 1 11 ? -58.107 161.052 63.060 1.00 32.19 11 ILE D O 1
ATOM 5848 N N . LEU D 1 12 ? -58.320 163.145 62.268 1.00 32.53 12 LEU D N 1
ATOM 5849 C CA . LEU D 1 12 ? -59.653 162.891 61.714 1.00 31.78 12 LEU D CA 1
ATOM 5850 C C . LEU D 1 12 ? -59.623 161.842 60.602 1.00 31.41 12 LEU D C 1
ATOM 5851 O O . LEU D 1 12 ? -60.527 160.997 60.510 1.00 30.75 12 LEU D O 1
ATOM 5856 N N . LYS D 1 13 ? -58.627 161.914 59.708 1.00 28.13 13 LYS D N 1
ATOM 5857 C CA . LYS D 1 13 ? -58.484 160.885 58.669 1.00 32.37 13 LYS D CA 1
ATOM 5858 C C . LYS D 1 13 ? -58.354 159.491 59.290 1.00 26.91 13 LYS D C 1
ATOM 5859 O O . LYS D 1 13 ? -59.010 158.535 58.861 1.00 30.98 13 LYS D O 1
ATOM 5865 N N . LYS D 1 14 ? -57.526 159.364 60.319 1.00 26.00 14 LYS D N 1
ATOM 5866 C CA . LYS D 1 14 ? -57.336 158.062 60.960 1.00 30.74 14 LYS D CA 1
ATOM 5867 C C . LYS D 1 14 ? -58.587 157.596 61.700 1.00 33.84 14 LYS D C 1
ATOM 5868 O O . LYS D 1 14 ? -58.908 156.398 61.686 1.00 31.55 14 LYS D O 1
ATOM 5874 N N . VAL D 1 15 ? -59.311 158.519 62.346 1.00 29.01 15 VAL D N 1
ATOM 5875 C CA . VAL D 1 15 ? -60.519 158.128 63.077 1.00 29.25 15 VAL D CA 1
ATOM 5876 C C . VAL D 1 15 ? -61.537 157.519 62.120 1.00 29.00 15 VAL D C 1
ATOM 5877 O O . VAL D 1 15 ? -62.084 156.442 62.374 1.00 33.80 15 VAL D O 1
ATOM 5881 N N . LEU D 1 16 ? -61.788 158.183 60.987 1.00 32.69 16 LEU D N 1
ATOM 5882 C CA . LEU D 1 16 ? -62.788 157.654 60.060 1.00 32.32 16 LEU D CA 1
ATOM 5883 C C . LEU D 1 16 ? -62.341 156.329 59.463 1.00 35.31 16 LEU D C 1
ATOM 5884 O O . LEU D 1 16 ? -63.169 155.430 59.254 1.00 35.59 16 LEU D O 1
ATOM 5889 N N . GLU D 1 17 ? -61.038 156.190 59.162 1.00 32.60 17 GLU D N 1
ATOM 5890 C CA . GLU D 1 17 ? -60.532 154.898 58.699 1.00 34.20 17 GLU D CA 1
ATOM 5891 C C . GLU D 1 17 ? -60.752 153.817 59.755 1.00 34.24 17 GLU D C 1
ATOM 5892 O O . GLU D 1 17 ? -61.011 152.665 59.419 1.00 36.46 17 GLU D O 1
ATOM 5898 N N . ALA D 1 18 ? -60.651 154.170 61.035 1.00 30.09 18 ALA D N 1
ATOM 5899 C CA . ALA D 1 18 ? -60.879 153.211 62.112 1.00 34.56 18 ALA D CA 1
ATOM 5900 C C . ALA D 1 18 ? -62.358 152.962 62.398 1.00 41.31 18 ALA D C 1
ATOM 5901 O O . ALA D 1 18 ? -62.678 152.120 63.248 1.00 42.64 18 ALA D O 1
ATOM 5903 N N . LEU D 1 19 ? -63.257 153.701 61.767 1.00 36.17 19 LEU D N 1
ATOM 5904 C CA . LEU D 1 19 ? -64.683 153.570 62.028 1.00 41.10 19 LEU D CA 1
ATOM 5905 C C . LEU D 1 19 ? -65.410 152.930 60.860 1.00 41.88 19 LEU D C 1
ATOM 5906 O O . LEU D 1 19 ? -66.222 152.026 61.065 1.00 40.73 19 LEU D O 1
ATOM 5911 N N . LYS D 1 20 ? -65.076 153.356 59.636 1.00 36.89 20 LYS D N 1
ATOM 5912 C CA . LYS D 1 20 ? -65.909 153.114 58.463 1.00 41.10 20 LYS D CA 1
ATOM 5913 C C . LYS D 1 20 ? -66.126 151.632 58.194 1.00 40.68 20 LYS D C 1
ATOM 5914 O O . LYS D 1 20 ? -67.112 151.265 57.547 1.00 43.97 20 LYS D O 1
ATOM 5920 N N . ASP D 1 21 ? -65.214 150.765 58.621 1.00 40.92 21 ASP D N 1
ATOM 5921 C CA . ASP D 1 21 ? -65.408 149.351 58.319 1.00 47.91 21 ASP D CA 1
ATOM 5922 C C . ASP D 1 21 ? -66.262 148.646 59.367 1.00 47.33 21 ASP D C 1
ATOM 5923 O O . ASP D 1 21 ? -66.901 147.631 59.058 1.00 48.63 21 ASP D O 1
ATOM 5928 N N . LEU D 1 22 ? -66.289 149.159 60.588 1.00 44.61 22 LEU D N 1
ATOM 5929 C CA . LEU D 1 22 ? -67.155 148.609 61.619 1.00 45.99 22 LEU D CA 1
ATOM 5930 C C . LEU D 1 22 ? -68.576 149.168 61.550 1.00 48.71 22 LEU D C 1
ATOM 5931 O O . LEU D 1 22 ? -69.528 148.436 61.848 1.00 46.42 22 LEU D O 1
ATOM 5936 N N . ILE D 1 23 ? -68.750 150.429 61.133 1.00 44.85 23 ILE D N 1
ATOM 5937 C CA . ILE D 1 23 ? -70.026 151.141 61.257 1.00 46.67 23 ILE D CA 1
ATOM 5938 C C . ILE D 1 23 ? -70.375 151.869 59.961 1.00 49.98 23 ILE D C 1
ATOM 5939 O O . ILE D 1 23 ? -69.539 152.589 59.405 1.00 47.86 23 ILE D O 1
ATOM 5944 N N . ASN D 1 24 ? -71.631 151.725 59.515 1.00 50.95 24 ASN D N 1
ATOM 5945 C CA . ASN D 1 24 ? -72.133 152.426 58.331 1.00 51.17 24 ASN D CA 1
ATOM 5946 C C . ASN D 1 24 ? -72.429 153.886 58.629 1.00 50.42 24 ASN D C 1
ATOM 5947 O O . ASN D 1 24 ? -71.996 154.785 57.902 1.00 51.07 24 ASN D O 1
ATOM 5952 N N . GLU D 1 25 ? -73.240 154.117 59.650 1.00 51.66 25 GLU D N 1
ATOM 5953 C CA . GLU D 1 25 ? -73.747 155.440 59.960 1.00 56.82 25 GLU D CA 1
ATOM 5954 C C . GLU D 1 25 ? -73.710 155.614 61.462 1.00 53.85 25 GLU D C 1
ATOM 5955 O O . GLU D 1 25 ? -73.828 154.651 62.220 1.00 55.31 25 GLU D O 1
ATOM 5961 N N . ALA D 1 26 ? -73.527 156.848 61.887 1.00 44.22 26 ALA D N 1
ATOM 5962 C CA . ALA D 1 26 ? -73.458 157.090 63.309 1.00 49.10 26 ALA D CA 1
ATOM 5963 C C . ALA D 1 26 ? -73.798 158.544 63.531 1.00 48.55 26 ALA D C 1
ATOM 5964 O O . ALA D 1 26 ? -73.780 159.358 62.606 1.00 47.57 26 ALA D O 1
ATOM 5966 N N . CYS D 1 27 ? -74.106 158.867 64.794 1.00 49.48 27 CYS D N 1
ATOM 5967 C CA . CYS D 1 27 ? -74.491 160.200 65.196 1.00 48.64 27 CYS D CA 1
ATOM 5968 C C . CYS D 1 27 ? -73.326 160.839 65.934 1.00 48.46 27 CYS D C 1
ATOM 5969 O O . CYS D 1 27 ? -72.827 160.279 66.918 1.00 48.62 27 CYS D O 1
ATOM 5972 N N . TRP D 1 28 ? -72.893 161.988 65.435 1.00 48.72 28 TRP D N 1
ATOM 5973 C CA . TRP D 1 28 ? -71.853 162.761 66.102 1.00 50.10 28 TRP D CA 1
ATOM 5974 C C . TRP D 1 28 ? -72.541 163.727 67.060 1.00 50.33 28 TRP D C 1
ATOM 5975 O O . TRP D 1 28 ? -73.234 164.654 66.625 1.00 52.28 28 TRP D O 1
ATOM 5986 N N . ASP D 1 29 ? -72.352 163.518 68.360 1.00 44.25 29 ASP D N 1
ATOM 5987 C CA . ASP D 1 29 ? -72.997 164.433 69.293 1.00 50.84 29 ASP D CA 1
ATOM 5988 C C . ASP D 1 29 ? -71.999 165.512 69.685 1.00 52.20 29 ASP D C 1
ATOM 5989 O O . ASP D 1 29 ? -71.058 165.254 70.447 1.00 52.11 29 ASP D O 1
ATOM 5994 N N . ILE D 1 30 ? -72.339 166.712 69.218 1.00 51.18 30 ILE D N 1
ATOM 5995 C CA . ILE D 1 30 ? -71.521 167.900 69.417 1.00 49.09 30 ILE D CA 1
ATOM 5996 C C . ILE D 1 30 ? -72.064 168.699 70.589 1.00 51.91 30 ILE D C 1
ATOM 5997 O O . ILE D 1 30 ? -73.254 169.031 70.634 1.00 57.62 30 ILE D O 1
ATOM 6002 N N . SER D 1 31 ? -71.179 169.046 71.510 1.00 51.26 31 SER D N 1
ATOM 6003 C CA . SER D 1 31 ? -71.511 169.876 72.652 1.00 52.18 31 SER D CA 1
ATOM 6004 C C . SER D 1 31 ? -70.298 170.743 72.941 1.00 52.77 31 SER D C 1
ATOM 6005 O O . SER D 1 31 ? -69.228 170.556 72.355 1.00 50.15 31 SER D O 1
ATOM 6008 N N . SER D 1 32 ? -70.461 171.699 73.854 1.00 48.14 32 SER D N 1
ATOM 6009 C CA . SER D 1 32 ? -69.330 172.566 74.154 1.00 51.81 32 SER D CA 1
ATOM 6010 C C . SER D 1 32 ? -68.187 171.814 74.821 1.00 42.62 32 SER D C 1
ATOM 6011 O O . SER D 1 32 ? -67.084 172.359 74.912 1.00 50.11 32 SER D O 1
ATOM 6014 N N . SER D 1 33 ? -68.409 170.584 75.281 1.00 46.06 33 SER D N 1
ATOM 6015 C CA . SER D 1 33 ? -67.323 169.810 75.879 1.00 51.10 33 SER D CA 1
ATOM 6016 C C . SER D 1 33 ? -66.480 169.072 74.835 1.00 46.73 33 SER D C 1
ATOM 6017 O O . SER D 1 33 ? -65.331 168.709 75.122 1.00 43.30 33 SER D O 1
ATOM 6020 N N . GLY D 1 34 ? -67.026 168.830 73.656 1.00 42.43 34 GLY D N 1
ATOM 6021 C CA . GLY D 1 34 ? -66.285 168.202 72.590 1.00 44.20 34 GLY D CA 1
ATOM 6022 C C . GLY D 1 34 ? -67.213 167.419 71.685 1.00 47.08 34 GLY D C 1
ATOM 6023 O O . GLY D 1 34 ? -68.419 167.665 71.639 1.00 46.43 34 GLY D O 1
ATOM 6024 N N . VAL D 1 35 ? -66.602 166.484 70.962 1.00 40.18 35 VAL D N 1
ATOM 6025 C CA . VAL D 1 35 ? -67.293 165.604 70.033 1.00 42.25 35 VAL D CA 1
ATOM 6026 C C . VAL D 1 35 ? -67.332 164.213 70.647 1.00 47.61 35 VAL D C 1
ATOM 6027 O O . VAL D 1 35 ? -66.295 163.679 71.067 1.00 48.72 35 VAL D O 1
ATOM 6031 N N . ASN D 1 36 ? -68.517 163.629 70.708 1.00 45.29 36 ASN D N 1
ATOM 6032 C CA . ASN D 1 36 ? -68.646 162.246 71.129 1.00 45.70 36 ASN D CA 1
ATOM 6033 C C . ASN D 1 36 ? -69.452 161.493 70.088 1.00 47.76 36 ASN D C 1
ATOM 6034 O O . ASN D 1 36 ? -70.413 162.025 69.523 1.00 48.68 36 ASN D O 1
ATOM 6039 N N . LEU D 1 37 ? -69.028 160.267 69.833 1.00 43.01 37 LEU D N 1
ATOM 6040 C CA . LEU D 1 37 ? -69.710 159.343 68.948 1.00 40.39 37 LEU D CA 1
ATOM 6041 C C . LEU D 1 37 ? -69.816 158.009 69.667 1.00 47.32 37 LEU D C 1
ATOM 6042 O O . LEU D 1 37 ? -68.855 157.566 70.311 1.00 44.36 37 LEU D O 1
ATOM 6047 N N . GLN D 1 38 ? -70.978 157.368 69.545 1.00 41.77 38 GLN D N 1
ATOM 6048 C CA . GLN D 1 38 ? -71.228 156.096 70.213 1.00 46.13 38 GLN D CA 1
ATOM 6049 C C . GLN D 1 38 ? -72.163 155.278 69.342 1.00 46.69 38 GLN D C 1
ATOM 6050 O O . GLN D 1 38 ? -73.263 155.733 69.038 1.00 45.32 38 GLN D O 1
ATOM 6056 N N . SER D 1 39 ? -71.741 154.083 68.936 1.00 44.05 39 SER D N 1
ATOM 6057 C CA . SER D 1 39 ? -72.573 153.313 68.023 1.00 41.54 39 SER D CA 1
ATOM 6058 C C . SER D 1 39 ? -72.238 151.829 68.106 1.00 43.39 39 SER D C 1
ATOM 6059 O O . SER D 1 39 ? -71.064 151.446 68.175 1.00 40.51 39 SER D O 1
ATOM 6062 N N . MET D 1 40 ? -73.281 151.001 68.083 1.00 42.01 40 MET D N 1
ATOM 6063 C CA . MET D 1 40 ? -73.125 149.557 67.962 1.00 44.23 40 MET D CA 1
ATOM 6064 C C . MET D 1 40 ? -73.028 149.187 66.496 1.00 37.74 40 MET D C 1
ATOM 6065 O O . MET D 1 40 ? -73.639 149.832 65.643 1.00 45.24 40 MET D O 1
ATOM 6070 N N . ASP D 1 41 ? -72.263 148.139 66.204 1.00 40.86 41 ASP D N 1
ATOM 6071 C CA . ASP D 1 41 ? -72.326 147.577 64.860 1.00 44.98 41 ASP D CA 1
ATOM 6072 C C . ASP D 1 41 ? -73.676 146.879 64.656 1.00 47.40 41 ASP D C 1
ATOM 6073 O O . ASP D 1 41 ? -74.433 146.646 65.602 1.00 47.95 41 ASP D O 1
ATOM 6078 N N . SER D 1 42 ? -73.975 146.538 63.399 1.00 49.74 42 SER D N 1
ATOM 6079 C CA . SER D 1 42 ? -75.326 146.082 63.058 1.00 54.22 42 SER D CA 1
ATOM 6080 C C . SER D 1 42 ? -75.672 144.768 63.752 1.00 53.35 42 SER D C 1
ATOM 6081 O O . SER D 1 42 ? -76.822 144.556 64.160 1.00 56.17 42 SER D O 1
ATOM 6084 N N . SER D 1 43 ? -74.693 143.873 63.898 1.00 49.64 43 SER D N 1
ATOM 6085 C CA . SER D 1 43 ? -74.917 142.609 64.588 1.00 46.50 43 SER D CA 1
ATOM 6086 C C . SER D 1 43 ? -75.007 142.774 66.098 1.00 48.20 43 SER D C 1
ATOM 6087 O O . SER D 1 43 ? -75.291 141.798 66.801 1.00 49.53 43 SER D O 1
ATOM 6090 N N . HIS D 1 44 ? -74.729 143.975 66.591 1.00 46.03 44 HIS D N 1
ATOM 6091 C CA . HIS D 1 44 ? -74.803 144.255 68.014 1.00 46.96 44 HIS D CA 1
ATOM 6092 C C . HIS D 1 44 ? -73.785 143.508 68.834 1.00 50.59 44 HIS D C 1
ATOM 6093 O O . HIS D 1 44 ? -73.929 143.405 70.072 1.00 49.66 44 HIS D O 1
ATOM 6100 N N . VAL D 1 45 ? -72.747 142.981 68.190 1.00 46.15 45 VAL D N 1
ATOM 6101 C CA . VAL D 1 45 ? -71.694 142.285 68.920 1.00 45.17 45 VAL D CA 1
ATOM 6102 C C . VAL D 1 45 ? -70.675 143.267 69.494 1.00 45.47 45 VAL D C 1
ATOM 6103 O O . VAL D 1 45 ? -70.064 143.000 70.539 1.00 42.07 45 VAL D O 1
ATOM 6107 N N . SER D 1 46 ? -70.479 144.419 68.851 1.00 40.77 46 SER D N 1
ATOM 6108 C CA . SER D 1 46 ? -69.459 145.357 69.300 1.00 41.30 46 SER D CA 1
ATOM 6109 C C . SER D 1 46 ? -70.018 146.770 69.304 1.00 41.82 46 SER D C 1
ATOM 6110 O O . SER D 1 46 ? -71.018 147.081 68.653 1.00 41.08 46 SER D O 1
ATOM 6113 N N . LEU D 1 47 ? -69.342 147.626 70.049 1.00 38.24 47 LEU D N 1
ATOM 6114 C CA . LEU D 1 47 ? -69.697 149.026 70.141 1.00 41.40 47 LEU D CA 1
ATOM 6115 C C . LEU D 1 47 ? -68.413 149.837 70.092 1.00 38.24 47 LEU D C 1
ATOM 6116 O O . LEU D 1 47 ? -67.396 149.425 70.657 1.00 38.91 47 LEU D O 1
ATOM 6121 N N . VAL D 1 48 ? -68.459 150.992 69.442 1.00 35.31 48 VAL D N 1
ATOM 6122 C CA . VAL D 1 48 ? -67.321 151.898 69.424 1.00 38.88 48 VAL D CA 1
ATOM 6123 C C . VAL D 1 48 ? -67.728 153.222 70.056 1.00 41.89 48 VAL D C 1
ATOM 6124 O O . VAL D 1 48 ? -68.843 153.714 69.844 1.00 39.92 48 VAL D O 1
ATOM 6128 N N . GLN D 1 49 ? -66.822 153.792 70.848 1.00 37.67 49 GLN D N 1
ATOM 6129 C CA . GLN D 1 49 ? -67.058 155.081 71.482 1.00 37.98 49 GLN D CA 1
ATOM 6130 C C . GLN D 1 49 ? -65.878 156.000 71.212 1.00 36.80 49 GLN D C 1
ATOM 6131 O O . GLN D 1 49 ? -64.741 155.687 71.589 1.00 39.52 49 GLN D O 1
ATOM 6137 N N . LEU D 1 50 ? -66.149 157.140 70.595 1.00 40.03 50 LEU D N 1
ATOM 6138 C CA . LEU D 1 50 ? -65.126 158.125 70.268 1.00 36.56 50 LEU D CA 1
ATOM 6139 C C . LEU D 1 50 ? -65.319 159.377 71.117 1.00 39.94 50 LEU D C 1
ATOM 6140 O O . LEU D 1 50 ? -66.438 159.891 71.229 1.00 37.73 50 LEU D O 1
ATOM 6145 N N . THR D 1 51 ? -64.222 159.875 71.690 1.00 36.98 51 THR D N 1
ATOM 6146 C CA . THR D 1 51 ? -64.206 161.112 72.459 1.00 37.30 51 THR D CA 1
ATOM 6147 C C . THR D 1 51 ? -63.135 162.041 71.906 1.00 35.61 51 THR D C 1
ATOM 6148 O O . THR D 1 51 ? -61.957 161.672 71.853 1.00 39.08 51 THR D O 1
ATOM 6152 N N . LEU D 1 52 ? -63.538 163.240 71.492 1.00 36.86 52 LEU D N 1
ATOM 6153 C CA . LEU D 1 52 ? -62.605 164.294 71.073 1.00 40.00 52 LEU D CA 1
ATOM 6154 C C . LEU D 1 52 ? -62.935 165.552 71.876 1.00 40.84 52 LEU D C 1
ATOM 6155 O O . LEU D 1 52 ? -63.922 166.231 71.581 1.00 39.40 52 LEU D O 1
ATOM 6160 N N . ARG D 1 53 ? -62.120 165.858 72.884 1.00 39.45 53 ARG D N 1
ATOM 6161 C CA . ARG D 1 53 ? -62.426 166.971 73.781 1.00 43.24 53 ARG D CA 1
ATOM 6162 C C . ARG D 1 53 ? -62.235 168.310 73.079 1.00 44.32 53 ARG D C 1
ATOM 6163 O O . ARG D 1 53 ? -61.303 168.497 72.285 1.00 37.92 53 ARG D O 1
ATOM 6171 N N . SER D 1 54 ? -63.136 169.247 73.392 1.00 41.17 54 SER D N 1
ATOM 6172 C CA . SER D 1 54 ? -63.095 170.581 72.803 1.00 40.91 54 SER D CA 1
ATOM 6173 C C . SER D 1 54 ? -61.711 171.210 72.913 1.00 41.13 54 SER D C 1
ATOM 6174 O O . SER D 1 54 ? -61.235 171.842 71.962 1.00 40.02 54 SER D O 1
ATOM 6177 N N . GLU D 1 55 ? -61.034 171.024 74.053 1.00 38.86 55 GLU D N 1
ATOM 6178 C CA . GLU D 1 55 ? -59.733 171.655 74.250 1.00 42.93 55 GLU D CA 1
ATOM 6179 C C . GLU D 1 55 ? -58.636 171.007 73.422 1.00 43.50 55 GLU D C 1
ATOM 6180 O O . GLU D 1 55 ? -57.541 171.573 73.325 1.00 42.88 55 GLU D O 1
ATOM 6186 N N . GLY D 1 56 ? -58.890 169.830 72.840 1.00 46.72 56 GLY D N 1
ATOM 6187 C CA . GLY D 1 56 ? -57.930 169.234 71.925 1.00 42.90 56 GLY D CA 1
ATOM 6188 C C . GLY D 1 56 ? -57.912 169.887 70.560 1.00 44.70 56 GLY D C 1
ATOM 6189 O O . GLY D 1 56 ? -56.966 169.670 69.793 1.00 45.92 56 GLY D O 1
ATOM 6190 N N . PHE D 1 57 ? -58.933 170.683 70.239 1.00 40.05 57 PHE D N 1
ATOM 6191 C CA . PHE D 1 57 ? -58.993 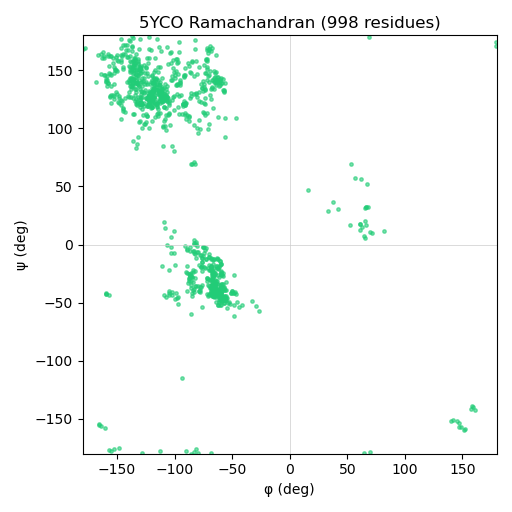171.385 68.966 1.00 38.85 57 PHE D CA 1
ATOM 6192 C C . PHE D 1 57 ? -58.302 172.742 69.072 1.00 39.83 57 PHE D C 1
ATOM 6193 O O . PHE D 1 57 ? -58.177 173.322 70.149 1.00 40.15 57 PHE D O 1
ATOM 6201 N N . ASP D 1 58 ? -57.857 173.250 67.925 1.00 36.58 58 ASP D N 1
ATOM 6202 C CA . ASP D 1 58 ? -57.136 174.513 67.922 1.00 39.28 58 ASP D CA 1
ATOM 6203 C C . ASP D 1 58 ? -58.094 175.688 68.053 1.00 41.74 58 ASP D C 1
ATOM 6204 O O . ASP D 1 58 ? -57.778 176.672 68.727 1.00 43.96 58 ASP D O 1
ATOM 6209 N N . THR D 1 59 ? -59.272 175.596 67.437 1.00 37.84 59 THR D N 1
ATOM 6210 C CA . THR D 1 59 ? -60.409 176.424 67.808 1.00 38.44 59 THR D CA 1
ATOM 6211 C C . THR D 1 59 ? -61.628 175.526 67.869 1.00 40.22 59 THR D C 1
ATOM 6212 O O . THR D 1 59 ? -61.711 174.514 67.162 1.00 37.54 59 THR D O 1
ATOM 6216 N N . TYR D 1 60 ? -62.563 175.897 68.735 1.00 38.32 60 TYR D N 1
ATOM 6217 C CA . TYR D 1 60 ? -63.740 175.079 68.979 1.00 41.53 60 TYR D CA 1
ATOM 6218 C C . TYR D 1 60 ? -64.869 175.994 69.415 1.00 42.81 60 TYR D C 1
ATOM 6219 O O . TYR D 1 60 ? -64.727 176.735 70.388 1.00 45.65 60 TYR D O 1
ATOM 6228 N N . ARG D 1 61 ? -65.987 175.927 68.714 1.00 41.06 61 ARG D N 1
ATOM 6229 C CA . ARG D 1 61 ? -67.171 176.663 69.108 1.00 48.14 61 ARG D CA 1
ATOM 6230 C C . ARG D 1 61 ? -68.401 175.807 68.880 1.00 47.67 61 ARG D C 1
ATOM 6231 O O . ARG D 1 61 ? -68.594 175.284 67.780 1.00 45.47 61 ARG D O 1
ATOM 6239 N N . CYS D 1 62 ? -69.227 175.674 69.916 1.00 47.76 62 CYS D N 1
ATOM 6240 C CA . CYS D 1 62 ? -70.549 175.061 69.818 1.00 54.02 62 CYS D CA 1
ATOM 6241 C C . CYS D 1 62 ? -71.574 176.049 70.379 1.00 59.84 62 CYS D C 1
ATOM 6242 O O . CYS D 1 62 ? -71.684 176.209 71.600 1.00 56.46 62 CYS D O 1
ATOM 6245 N N . ASP D 1 63 ? -72.320 176.711 69.492 1.00 56.28 63 ASP D N 1
ATOM 6246 C CA . ASP D 1 63 ? -73.364 177.625 69.948 1.00 61.27 63 ASP D CA 1
ATOM 6247 C C . ASP D 1 63 ? -74.502 176.879 70.627 1.00 61.65 63 ASP D C 1
ATOM 6248 O O . ASP D 1 63 ? -75.144 177.429 71.528 1.00 65.14 63 ASP D O 1
ATOM 6253 N N . ARG D 1 64 ? -74.760 175.637 70.212 1.00 65.06 64 ARG D N 1
ATOM 6254 C CA . ARG D 1 64 ? -75.869 174.834 70.706 1.00 61.04 64 ARG D CA 1
ATOM 6255 C C . ARG D 1 64 ? -75.594 173.365 70.393 1.00 65.35 64 ARG D C 1
ATOM 6256 O O . ARG D 1 64 ? -75.022 173.050 69.347 1.00 62.95 64 ARG D O 1
ATOM 6264 N N . ASN D 1 65 ? -76.025 172.474 71.289 1.00 64.17 65 ASN D N 1
ATOM 6265 C CA . ASN D 1 65 ? -75.767 171.048 71.117 1.00 59.53 65 ASN D CA 1
ATOM 6266 C C . ASN D 1 65 ? -76.426 170.504 69.854 1.00 63.70 65 ASN D C 1
ATOM 6267 O O . ASN D 1 65 ? -77.566 170.847 69.527 1.00 61.98 65 ASN D O 1
ATOM 6272 N N . LEU D 1 66 ? -75.697 169.630 69.155 1.00 61.21 66 LEU D N 1
ATOM 6273 C CA . LEU D 1 66 ? -76.281 169.018 67.970 1.00 52.18 66 LEU D CA 1
ATOM 6274 C C . LEU D 1 66 ? -75.922 167.545 67.910 1.00 54.82 66 LEU D C 1
ATOM 6275 O O . LEU D 1 66 ? -74.880 167.115 68.408 1.00 57.90 66 LEU D O 1
ATOM 6280 N N . ALA D 1 67 ? -76.716 166.861 67.095 1.00 54.86 67 ALA D N 1
ATOM 6281 C CA . ALA D 1 67 ? -76.594 165.421 66.886 1.00 56.57 67 ALA D CA 1
ATOM 6282 C C . ALA D 1 67 ? -76.641 165.173 65.379 1.00 58.49 67 ALA D C 1
ATOM 6283 O O . ALA D 1 67 ? -77.708 164.895 64.828 1.00 60.51 67 ALA D O 1
ATOM 6285 N N . MET D 1 68 ? -75.482 165.258 64.717 1.00 54.57 68 MET D N 1
ATOM 6286 C CA . MET D 1 68 ? -75.423 165.118 63.266 1.00 47.96 68 MET D CA 1
ATOM 6287 C C . MET D 1 68 ? -75.389 163.650 62.862 1.00 48.05 68 MET D C 1
ATOM 6288 O O . MET D 1 68 ? -74.564 162.875 63.356 1.00 49.65 68 MET D O 1
ATOM 6293 N N . GLY D 1 69 ? -76.267 163.277 61.941 1.00 46.81 69 GLY D N 1
ATOM 6294 C CA . GLY D 1 69 ? -76.290 161.926 61.421 1.00 49.14 69 GLY D CA 1
ATOM 6295 C C . GLY D 1 69 ? -75.444 161.819 60.169 1.00 54.63 69 GLY D C 1
ATOM 6296 O O . GLY D 1 69 ? -75.704 162.509 59.178 1.00 49.91 69 GLY D O 1
ATOM 6297 N N . VAL D 1 70 ? -74.430 160.953 60.199 1.00 49.78 70 VAL D N 1
ATOM 6298 C CA . VAL D 1 70 ? -73.418 160.915 59.151 1.00 46.82 70 VAL D CA 1
ATOM 6299 C C . VAL D 1 70 ? -73.307 159.500 58.611 1.00 44.89 70 VAL D C 1
ATOM 6300 O O . VAL D 1 70 ? -73.175 158.540 59.378 1.00 49.17 70 VAL D O 1
ATOM 6304 N N . ASN D 1 71 ? -73.328 159.397 57.292 1.00 42.07 71 ASN D N 1
ATOM 6305 C CA . ASN D 1 71 ? -72.861 158.206 56.604 1.00 45.78 71 ASN D CA 1
ATOM 6306 C C . ASN D 1 71 ? -71.329 158.193 56.676 1.00 47.90 71 ASN D C 1
ATOM 6307 O O . ASN D 1 71 ? -70.661 159.034 56.058 1.00 42.99 71 ASN D O 1
ATOM 6312 N N . LEU D 1 72 ? -70.766 157.244 57.438 1.00 45.16 72 LEU D N 1
ATOM 6313 C CA . LEU D 1 72 ? -69.324 157.254 57.693 1.00 46.59 72 LEU D CA 1
ATOM 6314 C C . LEU D 1 72 ? -68.522 156.875 56.458 1.00 41.54 72 LEU D C 1
ATOM 6315 O O . LEU D 1 72 ? -67.388 157.335 56.298 1.00 40.07 72 LEU D O 1
ATOM 6320 N N . THR D 1 73 ? -69.088 156.043 55.584 1.00 41.20 73 THR D N 1
ATOM 6321 C CA . THR D 1 73 ? -68.478 155.783 54.285 1.00 42.63 73 THR D CA 1
ATOM 6322 C C . THR D 1 73 ? -68.346 157.060 53.466 1.00 46.58 73 THR D C 1
ATOM 6323 O O . THR D 1 73 ? -67.304 157.304 52.839 1.00 45.24 73 THR D O 1
ATOM 6327 N N . SER D 1 74 ? -69.390 157.893 53.460 1.00 40.40 74 SER D N 1
ATOM 6328 C CA . SER D 1 74 ? -69.313 159.144 52.718 1.00 42.96 74 SER D CA 1
ATOM 6329 C C . SER D 1 74 ? -68.296 160.081 53.342 1.00 35.88 74 SER D C 1
ATOM 6330 O O . SER D 1 74 ? -67.520 160.725 52.628 1.00 39.50 74 SER D O 1
ATOM 6333 N N . MET D 1 75 ? -68.281 160.178 54.671 1.00 36.89 75 MET D N 1
ATOM 6334 C CA . MET D 1 75 ? -67.313 161.062 55.310 1.00 36.57 75 MET D CA 1
ATOM 6335 C C . MET D 1 75 ? -65.893 160.542 55.120 1.00 39.60 75 MET D C 1
ATOM 6336 O O . MET D 1 75 ? -64.950 161.336 54.958 1.00 33.05 75 MET D O 1
ATOM 6341 N N . SER D 1 76 ? -65.730 159.214 55.123 1.00 34.65 76 SER D N 1
ATOM 6342 C CA . SER D 1 76 ? -64.418 158.621 54.883 1.00 37.78 76 SER D CA 1
ATOM 6343 C C . SER D 1 76 ? -63.912 158.974 53.494 1.00 34.60 76 SER D C 1
ATOM 6344 O O . SER D 1 76 ? -62.743 159.330 53.321 1.00 34.91 76 SER D O 1
ATOM 6347 N N . LYS D 1 77 ? -64.799 158.920 52.500 1.00 37.10 77 LYS D N 1
ATOM 6348 C CA . LYS D 1 77 ? -64.427 159.275 51.134 1.00 37.96 77 LYS D CA 1
ATOM 6349 C C . LYS D 1 77 ? -64.002 160.733 51.032 1.00 37.47 77 LYS D C 1
ATOM 6350 O O . LYS D 1 77 ? -63.042 161.061 50.324 1.00 36.90 77 LYS D O 1
ATOM 6356 N N . ILE D 1 78 ? -64.717 161.628 51.712 1.00 36.35 78 ILE D N 1
ATOM 6357 C CA . ILE D 1 78 ? -64.336 163.034 51.676 1.00 33.79 78 ILE D CA 1
ATOM 6358 C C . ILE D 1 78 ? -62.983 163.225 52.354 1.00 34.04 78 ILE D C 1
ATOM 6359 O O . ILE D 1 78 ? -62.080 163.862 51.801 1.00 33.48 78 ILE D O 1
ATOM 6364 N N . LEU D 1 79 ? -62.793 162.604 53.524 1.00 30.79 79 LEU D N 1
ATOM 6365 C CA . LEU D 1 79 ? -61.534 162.796 54.241 1.00 32.93 79 LEU D CA 1
ATOM 6366 C C . LEU D 1 79 ? -60.336 162.237 53.472 1.00 35.12 79 LEU D C 1
ATOM 6367 O O . LEU D 1 79 ? -59.208 162.698 53.680 1.00 35.06 79 LEU D O 1
ATOM 6372 N N . LYS D 1 80 ? -60.544 161.251 52.585 1.00 34.48 80 LYS D N 1
ATOM 6373 C CA . LYS D 1 80 ? -59.443 160.817 51.723 1.00 36.41 80 LYS D CA 1
ATOM 6374 C C . LYS D 1 80 ? -58.989 161.926 50.796 1.00 32.20 80 LYS D C 1
ATOM 6375 O O . LYS D 1 80 ? -57.894 161.837 50.249 1.00 32.54 80 LYS D O 1
ATOM 6381 N N . CYS D 1 81 ? -59.816 162.954 50.583 1.00 31.97 81 CYS D N 1
ATOM 6382 C CA . CYS D 1 81 ? -59.413 164.107 49.790 1.00 33.02 81 CYS D CA 1
ATOM 6383 C C . CYS D 1 81 ? -58.614 165.131 50.582 1.00 35.66 81 CYS D C 1
ATOM 6384 O O . CYS D 1 81 ? -58.337 166.205 50.045 1.00 37.84 81 CYS D O 1
ATOM 6387 N N . ALA D 1 82 ? -58.298 164.859 51.845 1.00 29.66 82 ALA D N 1
ATOM 6388 C CA . ALA D 1 82 ? -57.418 165.703 52.640 1.00 34.79 82 ALA D CA 1
ATOM 6389 C C . ALA D 1 82 ? -56.008 165.117 52.631 1.00 33.02 82 ALA D C 1
ATOM 6390 O O . ALA D 1 82 ? -55.833 163.901 52.743 1.00 31.69 82 ALA D O 1
ATOM 6392 N N . GLY D 1 83 ? -55.007 165.977 52.484 1.00 32.01 83 GLY D N 1
ATOM 6393 C CA . GLY D 1 83 ? -53.637 165.540 52.675 1.00 36.58 83 GLY D CA 1
ATOM 6394 C C . GLY D 1 83 ? -53.330 165.301 54.144 1.00 42.90 83 GLY D C 1
ATOM 6395 O O . GLY D 1 83 ? -53.982 165.839 55.042 1.00 34.08 83 GLY D O 1
ATOM 6396 N N . ASN D 1 84 ? -52.293 164.498 54.393 1.00 42.65 84 ASN D N 1
ATOM 6397 C CA . ASN D 1 84 ? -51.972 164.087 55.757 1.00 43.80 84 ASN D CA 1
ATOM 6398 C C . ASN D 1 84 ? -51.455 165.213 56.640 1.00 46.15 84 ASN D C 1
ATOM 6399 O O . ASN D 1 84 ? -51.485 165.075 57.868 1.00 44.31 84 ASN D O 1
ATOM 6404 N N . GLU D 1 85 ? -50.975 166.313 56.064 1.00 41.40 85 GLU D N 1
ATOM 6405 C CA . GLU D 1 85 ? -50.599 167.454 56.889 1.00 43.39 85 GLU D CA 1
ATOM 6406 C C . GLU D 1 85 ? -51.566 168.623 56.722 1.00 39.65 85 GLU D C 1
ATOM 6407 O O . GLU D 1 85 ? -51.243 169.752 57.096 1.00 39.12 85 GLU D O 1
ATOM 6413 N N . ASP D 1 86 ? -52.764 168.358 56.218 1.00 35.08 86 ASP D N 1
ATOM 6414 C CA . ASP D 1 86 ? -53.737 169.425 56.070 1.00 33.28 86 ASP D CA 1
ATOM 6415 C C . ASP D 1 86 ? -54.281 169.864 57.428 1.00 36.21 86 ASP D C 1
ATOM 6416 O O . ASP D 1 86 ? -54.330 169.096 58.393 1.00 31.03 86 ASP D O 1
ATOM 6421 N N . ILE D 1 87 ? -54.671 171.123 57.494 1.00 36.06 87 ILE D N 1
ATOM 6422 C CA . ILE D 1 87 ? -55.500 171.625 58.573 1.00 35.06 87 ILE D CA 1
ATOM 6423 C C . ILE D 1 87 ? -56.939 171.356 58.172 1.00 31.51 87 ILE D C 1
ATOM 6424 O O . ILE D 1 87 ? -57.333 171.645 57.034 1.00 30.31 87 ILE D O 1
ATOM 6429 N N . ILE D 1 88 ? -57.718 170.765 59.076 1.00 29.02 88 ILE D N 1
ATOM 6430 C CA . ILE D 1 88 ? -59.098 170.391 58.772 1.00 30.64 88 ILE D CA 1
ATOM 6431 C C . ILE D 1 88 ? -60.043 171.128 59.718 1.00 34.45 88 ILE D C 1
ATOM 6432 O O . ILE D 1 88 ? -59.947 170.993 60.944 1.00 33.50 88 ILE D O 1
ATOM 6437 N N . THR D 1 89 ? -60.965 171.884 59.143 1.00 31.41 89 THR D N 1
ATOM 6438 C CA . THR D 1 89 ? -62.019 172.562 59.875 1.00 33.82 89 THR D CA 1
ATOM 6439 C C . THR D 1 89 ? -63.353 171.889 59.566 1.00 35.63 89 THR D C 1
ATOM 6440 O O . THR D 1 89 ? -63.666 171.636 58.397 1.00 35.01 89 THR D O 1
ATOM 6444 N N . LEU D 1 90 ? -64.113 171.564 60.614 1.00 33.87 90 LEU D N 1
ATOM 6445 C CA . LEU D 1 90 ? -65.486 171.089 60.487 1.00 33.38 90 LEU D CA 1
ATOM 6446 C C . LEU D 1 90 ? -66.450 172.220 60.843 1.00 41.86 90 LEU D C 1
ATOM 6447 O O . LEU D 1 90 ? -66.201 172.989 61.779 1.00 40.34 90 LEU D O 1
ATOM 6452 N N . ARG D 1 91 ? -67.561 172.311 60.110 1.00 38.50 91 ARG D N 1
ATOM 6453 C CA . ARG D 1 91 ? -68.489 173.420 60.292 1.00 40.88 91 ARG D CA 1
ATOM 6454 C C . ARG D 1 91 ? -69.911 172.981 59.958 1.00 44.88 91 ARG D C 1
ATOM 6455 O O . ARG D 1 91 ? -70.150 172.407 58.891 1.00 43.15 91 ARG D O 1
ATOM 6463 N N . ALA D 1 92 ? -70.849 173.249 60.874 1.00 42.52 92 ALA D N 1
ATOM 6464 C CA . ALA D 1 92 ? -72.261 172.945 60.670 1.00 50.93 92 ALA D CA 1
ATOM 6465 C C . ALA D 1 92 ? -73.121 174.162 60.979 1.00 60.28 92 ALA D C 1
ATOM 6466 O O . ALA D 1 92 ? -72.964 174.804 62.022 1.00 59.20 92 ALA D O 1
ATOM 6468 N N . GLU D 1 93 ? -74.057 174.445 60.087 1.00 68.33 93 GLU D N 1
ATOM 6469 C CA . GLU D 1 93 ? -75.009 175.538 60.224 1.00 75.36 93 GLU D CA 1
ATOM 6470 C C . GLU D 1 93 ? -76.179 175.119 61.121 1.00 78.62 93 GLU D C 1
ATOM 6471 O O . GLU D 1 93 ? -76.368 173.937 61.427 1.00 79.06 93 GLU D O 1
ATOM 6477 N N . ASP D 1 94 ? -76.991 176.087 61.516 1.00 83.21 94 ASP D N 1
ATOM 6478 C CA . ASP D 1 94 ? -78.125 175.812 62.389 1.00 85.63 94 ASP D CA 1
ATOM 6479 C C . ASP D 1 94 ? -79.082 174.765 61.844 1.00 84.98 94 ASP D C 1
ATOM 6480 O O . ASP D 1 94 ? -79.468 173.865 62.565 1.00 85.92 94 ASP D O 1
ATOM 6485 N N . ASN D 1 95 ? -79.473 174.893 60.583 1.00 83.32 95 ASN D N 1
ATOM 6486 C CA . ASN D 1 95 ? -80.296 173.874 59.957 1.00 85.22 95 ASN D CA 1
ATOM 6487 C C . ASN D 1 95 ? -79.807 172.489 60.270 1.00 86.09 95 ASN D C 1
ATOM 6488 O O . ASN D 1 95 ? -80.545 171.652 60.753 1.00 82.26 95 ASN D O 1
ATOM 6493 N N . ALA D 1 96 ? -78.530 172.279 59.990 1.00 85.38 96 ALA D N 1
ATOM 6494 C CA . ALA D 1 96 ? -77.900 170.973 60.024 1.00 80.18 96 ALA D CA 1
ATOM 6495 C C . ALA D 1 96 ? -78.473 170.115 58.929 1.00 75.05 96 ALA D C 1
ATOM 6496 O O . ALA D 1 96 ? -78.926 169.035 59.163 1.00 77.87 96 ALA D O 1
ATOM 6498 N N . ASP D 1 97 ? -78.461 170.641 57.726 1.00 68.59 97 ASP D N 1
ATOM 6499 C CA . ASP D 1 97 ? -78.700 169.866 56.540 1.00 72.32 97 ASP D CA 1
ATOM 6500 C C . ASP D 1 97 ? -77.375 169.213 56.141 1.00 60.08 97 ASP D C 1
ATOM 6501 O O . ASP D 1 97 ? -77.364 168.110 55.676 1.00 55.59 97 ASP D O 1
ATOM 6506 N N . THR D 1 98 ? -76.274 169.940 56.276 1.00 53.96 98 THR D N 1
ATOM 6507 C CA . THR D 1 98 ? -75.006 169.434 55.770 1.00 54.32 98 THR D CA 1
ATOM 6508 C C . THR D 1 98 ? -73.812 169.814 56.628 1.00 49.73 98 THR D C 1
ATOM 6509 O O . THR D 1 98 ? -73.814 170.838 57.310 1.00 54.31 98 THR D O 1
ATOM 6513 N N . LEU D 1 99 ? -72.788 168.971 56.576 1.00 46.47 99 LEU D N 1
ATOM 6514 C CA . LEU D 1 99 ? -71.542 169.227 57.277 1.00 41.94 99 LEU D CA 1
ATOM 6515 C C . LEU D 1 99 ? -70.531 169.773 56.276 1.00 42.14 99 LEU D C 1
ATOM 6516 O O . LEU D 1 99 ? -70.334 169.194 55.203 1.00 41.35 99 LEU D O 1
ATOM 6521 N N . ALA D 1 100 ? -69.926 170.898 56.603 1.00 39.17 100 ALA D N 1
ATOM 6522 C CA . ALA D 1 100 ? -68.877 171.446 55.764 1.00 41.29 100 ALA D CA 1
ATOM 6523 C C . ALA D 1 100 ? -67.528 170.992 56.297 1.00 40.34 100 ALA D C 1
ATOM 6524 O O . ALA D 1 100 ? -67.318 170.919 57.513 1.00 38.45 100 ALA D O 1
ATOM 6526 N N . LEU D 1 101 ? -66.631 170.633 55.379 1.00 37.40 101 LEU D N 1
ATOM 6527 C CA . LEU D 1 101 ? -65.277 170.225 55.726 1.00 35.86 101 LEU D CA 1
ATOM 6528 C C . LEU D 1 101 ? -64.324 171.018 54.846 1.00 40.62 101 LEU D C 1
ATOM 6529 O O . LEU D 1 101 ? -64.449 170.990 53.618 1.00 41.55 101 LEU D O 1
ATOM 6534 N N . VAL D 1 102 ? -63.386 171.726 55.472 1.00 33.58 102 VAL D N 1
ATOM 6535 C CA . VAL D 1 102 ? -62.440 172.595 54.790 1.00 31.48 102 VAL D CA 1
ATOM 6536 C C . VAL D 1 102 ? -61.052 172.040 55.051 1.00 32.31 102 VAL D C 1
ATOM 6537 O O . VAL D 1 102 ? -60.678 171.845 56.211 1.00 30.96 102 VAL D O 1
ATOM 6541 N N . PHE D 1 103 ? -60.295 171.782 53.981 1.00 31.66 103 PHE D N 1
ATOM 6542 C CA . PHE D 1 103 ? -58.926 171.277 54.064 1.00 31.74 103 PHE D CA 1
ATOM 6543 C C . PHE D 1 103 ? -57.969 172.341 53.541 1.00 32.49 103 PHE D C 1
ATOM 6544 O O . PHE D 1 103 ? -58.154 172.836 52.422 1.00 31.21 103 PHE D O 1
ATOM 6552 N N . GLU D 1 104 ? -56.923 172.653 54.311 1.00 30.06 104 GLU D N 1
ATOM 6553 C CA . GLU D 1 104 ? -55.897 173.584 53.831 1.00 37.42 104 GLU D CA 1
ATOM 6554 C C . GLU D 1 104 ? -54.519 173.208 54.375 1.00 38.66 104 GLU D C 1
ATOM 6555 O O . GLU D 1 104 ? -54.396 172.576 55.424 1.00 38.54 104 GLU D O 1
ATOM 6561 N N . ALA D 1 105 ? -53.457 173.653 53.668 1.00 52.63 105 ALA D N 1
ATOM 6562 C CA . ALA D 1 105 ? -52.118 173.548 54.261 1.00 52.13 105 ALA D CA 1
ATOM 6563 C C . ALA D 1 105 ? -51.642 174.898 54.786 1.00 53.91 105 ALA D C 1
ATOM 6564 O O . ALA D 1 105 ? -52.216 175.942 54.463 1.00 56.27 105 ALA D O 1
ATOM 6566 N N . PRO D 1 106 ? -50.583 174.925 55.607 1.00 59.92 106 PRO D N 1
ATOM 6567 C CA . PRO D 1 106 ? -50.018 176.226 56.005 1.00 56.15 106 PRO D CA 1
ATOM 6568 C C . PRO D 1 106 ? -49.616 177.121 54.834 1.00 60.35 106 PRO D C 1
ATOM 6569 O O . PRO D 1 106 ? -49.672 178.351 54.974 1.00 56.23 106 PRO D O 1
ATOM 6573 N N . ASN D 1 107 ? -49.186 176.520 53.728 1.00 59.81 107 ASN D N 1
ATOM 6574 C CA . ASN D 1 107 ? -48.897 177.060 52.407 1.00 65.10 107 ASN D CA 1
ATOM 6575 C C . ASN D 1 107 ? -50.062 177.925 51.961 1.00 59.90 107 ASN D C 1
ATOM 6576 O O . ASN D 1 107 ? -49.878 179.028 51.447 1.00 70.72 107 ASN D O 1
ATOM 6581 N N . GLN D 1 108 ? -51.130 177.140 51.891 1.00 57.98 108 GLN D N 1
ATOM 6582 C CA . GLN D 1 108 ? -52.435 177.643 51.491 1.00 57.21 108 GLN D CA 1
ATOM 6583 C C . GLN D 1 108 ? -52.620 177.754 49.982 1.00 48.95 108 GLN D C 1
ATOM 6584 O O . GLN D 1 108 ? -53.592 178.354 49.525 1.00 53.22 108 GLN D O 1
ATOM 6590 N N . GLU D 1 109 ? -51.709 177.175 49.213 1.00 42.48 109 GLU D N 1
ATOM 6591 C CA . GLU D 1 109 ? -51.901 177.249 47.765 1.00 47.74 109 GLU D CA 1
ATOM 6592 C C . GLU D 1 109 ? -53.191 176.544 47.384 1.00 43.89 109 GLU D C 1
ATOM 6593 O O . GLU D 1 109 ? -53.919 176.992 46.491 1.00 42.87 109 GLU D O 1
ATOM 6599 N N . LYS D 1 110 ? -53.531 175.495 48.095 1.00 35.42 110 LYS D N 1
ATOM 6600 C CA . LYS D 1 110 ? -54.672 174.647 47.794 1.00 39.35 110 LYS D CA 1
ATOM 6601 C C . LYS D 1 110 ? -55.627 174.671 48.986 1.00 37.00 110 LYS D C 1
ATOM 6602 O O . LYS D 1 110 ? -55.259 174.256 50.093 1.00 34.31 110 LYS D O 1
ATOM 6608 N N . VAL D 1 111 ? -56.847 175.149 48.767 1.00 30.55 111 VAL D N 1
ATOM 6609 C CA . VAL D 1 111 ? -57.892 175.104 49.786 1.00 32.37 111 VAL D CA 1
ATOM 6610 C C . VAL D 1 111 ? -59.064 174.337 49.212 1.00 34.11 111 VAL D C 1
ATOM 6611 O O . VAL D 1 111 ? -59.539 174.652 48.113 1.00 34.38 111 VAL D O 1
ATOM 6615 N N . SER D 1 112 ? -59.537 173.347 49.959 1.00 31.05 112 SER D N 1
ATOM 6616 C CA . SER D 1 112 ? -60.612 172.474 49.521 1.00 33.48 112 SER D CA 1
ATOM 6617 C C . SER D 1 112 ? -61.800 172.625 50.457 1.00 34.32 112 SER D C 1
ATOM 6618 O O . SER D 1 112 ? -61.640 172.608 51.686 1.00 33.70 112 SER D O 1
ATOM 6621 N N . ASP D 1 113 ? -62.990 172.758 49.880 1.00 35.47 113 ASP D N 1
ATOM 6622 C CA . ASP D 1 113 ? -64.273 172.970 50.542 1.00 40.58 113 ASP D CA 1
ATOM 6623 C C . ASP D 1 113 ? -65.244 171.836 50.227 1.00 36.43 113 ASP D C 1
ATOM 6624 O O . ASP D 1 113 ? -65.653 171.657 49.080 1.00 36.34 113 ASP D O 1
ATOM 6629 N N . TYR D 1 114 ? -65.562 170.911 51.128 1.00 36.12 114 TYR D N 1
ATOM 6630 C CA . TYR D 1 114 ? -66.519 169.854 50.837 1.00 34.91 114 TYR D CA 1
ATOM 6631 C C . TYR D 1 114 ? -67.754 170.074 51.693 1.00 40.46 114 TYR D C 1
ATOM 6632 O O . TYR D 1 114 ? -67.652 170.468 52.861 1.00 40.78 114 TYR D O 1
ATOM 6641 N N . GLU D 1 115 ? -68.919 169.853 51.091 1.00 36.10 115 GLU D N 1
ATOM 6642 C CA . GLU D 1 115 ? -70.191 169.894 51.795 1.00 38.78 115 GLU D CA 1
ATOM 6643 C C . GLU D 1 115 ? -70.829 168.523 51.649 1.00 39.92 115 GLU D C 1
ATOM 6644 O O . GLU D 1 115 ? -71.007 168.023 50.531 1.00 38.28 115 GLU D O 1
ATOM 6650 N N . MET D 1 116 ? -71.144 167.914 52.782 1.00 38.00 116 MET D N 1
ATOM 6651 C CA . MET D 1 116 ? -71.599 166.538 52.860 1.00 44.15 116 MET D CA 1
ATOM 6652 C C . MET D 1 116 ? -73.012 166.520 53.421 1.00 41.13 116 MET D C 1
ATOM 6653 O O . MET D 1 116 ? -73.269 167.119 54.467 1.00 44.16 116 MET D O 1
ATOM 6658 N N . LYS D 1 117 ? -73.921 165.833 52.741 1.00 46.31 117 LYS D N 1
ATOM 6659 C CA . LYS D 1 117 ? -75.287 165.715 53.244 1.00 49.61 117 LYS D CA 1
ATOM 6660 C C . LYS D 1 117 ? -75.340 164.859 54.507 1.00 50.60 117 LYS D C 1
ATOM 6661 O O . LYS D 1 117 ? -74.756 163.771 54.554 1.00 51.56 117 LYS D O 1
ATOM 6667 N N . LEU D 1 118 ? -76.061 165.339 55.519 1.00 46.91 118 LEU D N 1
ATOM 6668 C CA . LEU D 1 118 ? -76.332 164.555 56.712 1.00 54.42 118 LEU D CA 1
ATOM 6669 C C . LEU D 1 118 ? -77.535 163.629 56.483 1.00 60.96 118 LEU D C 1
ATOM 6670 O O . LEU D 1 118 ? -78.116 163.573 55.393 1.00 57.31 118 LEU D O 1
ATOM 6675 N N . MET D 1 119 ? -77.899 162.875 57.526 1.00 58.51 119 MET D N 1
ATOM 6676 C CA . MET D 1 119 ? -79.034 161.954 57.496 1.00 60.03 119 MET D CA 1
ATOM 6677 C C . MET D 1 119 ? -79.814 162.087 58.794 1.00 62.12 119 MET D C 1
ATOM 6678 O O . MET D 1 119 ? -79.330 162.654 59.777 1.00 60.93 119 MET D O 1
ATOM 6683 N N . ASP D 1 120 ? -81.025 161.529 58.805 1.00 70.73 120 ASP D N 1
ATOM 6684 C CA . ASP D 1 120 ? -81.769 161.336 60.045 1.00 70.89 120 ASP D CA 1
ATOM 6685 C C . ASP D 1 120 ? -81.507 159.929 60.552 1.00 69.16 120 ASP D C 1
ATOM 6686 O O . ASP D 1 120 ? -81.669 158.957 59.806 1.00 68.46 120 ASP D O 1
ATOM 6691 N N . LEU D 1 121 ? -81.115 159.833 61.818 1.00 73.03 121 LEU D N 1
ATOM 6692 C CA . LEU D 1 121 ? -80.976 158.520 62.429 1.00 79.97 121 LEU D CA 1
ATOM 6693 C C . LEU D 1 121 ? -81.687 158.568 63.773 1.00 83.39 121 LEU D C 1
ATOM 6694 O O . LEU D 1 121 ? -81.875 159.639 64.355 1.00 82.58 121 LEU D O 1
ATOM 6699 N N . ASP D 1 122 ? -82.019 157.373 64.264 1.00 81.95 122 ASP D N 1
ATOM 6700 C CA . ASP D 1 122 ? -82.647 157.246 65.583 1.00 89.87 122 ASP D CA 1
ATOM 6701 C C . ASP D 1 122 ? -81.486 157.401 66.538 1.00 92.32 122 ASP D C 1
ATOM 6702 O O . ASP D 1 122 ? -80.746 156.440 66.764 1.00 91.47 122 ASP D O 1
ATOM 6707 N N . VAL D 1 123 ? -81.297 158.592 67.107 1.00 91.84 123 VAL D N 1
ATOM 6708 C CA . VAL D 1 123 ? -80.121 158.802 67.961 1.00 93.17 123 VAL D CA 1
ATOM 6709 C C . VAL D 1 123 ? -80.614 158.155 69.243 1.00 96.69 123 VAL D C 1
ATOM 6710 O O . VAL D 1 123 ? -81.367 158.728 70.036 1.00 97.44 123 VAL D O 1
ATOM 6714 N N . GLU D 1 124 ? -80.231 156.888 69.394 1.00 95.91 124 GLU D N 1
ATOM 6715 C CA . GLU D 1 124 ? -80.430 156.091 70.596 1.00 95.34 124 GLU D CA 1
ATOM 6716 C C . GLU D 1 124 ? -79.117 156.175 71.362 1.00 97.52 124 GLU D C 1
ATOM 6717 O O . GLU D 1 124 ? -78.070 155.754 70.855 1.00 98.53 124 GLU D O 1
ATOM 6723 N N . GLN D 1 125 ? -79.156 156.725 72.568 1.00 98.99 125 GLN D N 1
ATOM 6724 C CA . GLN D 1 125 ? -77.885 156.753 73.277 1.00 100.18 125 GLN D CA 1
ATOM 6725 C C . GLN D 1 125 ? -77.924 155.797 74.463 1.00 99.60 125 GLN D C 1
ATOM 6726 O O . GLN D 1 125 ? -78.922 155.728 75.190 1.00 99.27 125 GLN D O 1
ATOM 6732 N N . LEU D 1 126 ? -76.755 155.197 74.650 1.00 95.17 126 LEU D N 1
ATOM 6733 C CA . LEU D 1 126 ? -76.413 154.250 75.698 1.00 94.69 126 LEU D CA 1
ATOM 6734 C C . LEU D 1 126 ? -75.380 154.903 76.619 1.00 92.63 126 LEU D C 1
ATOM 6735 O O . LEU D 1 126 ? -75.043 156.083 76.475 1.00 94.70 126 LEU D O 1
ATOM 6740 N N . GLY D 1 127 ? -74.927 154.145 77.609 1.00 90.62 127 GLY D N 1
ATOM 6741 C CA . GLY D 1 127 ? -73.843 154.599 78.455 1.00 90.88 127 GLY D CA 1
ATOM 6742 C C . GLY D 1 127 ? -73.061 153.405 78.949 1.00 93.15 127 GLY D C 1
ATOM 6743 O O . GLY D 1 127 ? -73.531 152.264 78.891 1.00 93.95 127 GLY D O 1
ATOM 6744 N N . ILE D 1 128 ? -71.854 153.675 79.429 1.00 90.70 128 ILE D N 1
ATOM 6745 C CA . ILE D 1 128 ? -70.985 152.657 79.993 1.00 91.37 128 ILE D CA 1
ATOM 6746 C C . ILE D 1 128 ? -70.657 153.071 81.440 1.00 92.11 128 ILE D C 1
ATOM 6747 O O . ILE D 1 128 ? -70.200 154.191 81.645 1.00 88.86 128 ILE D O 1
ATOM 6752 N N . PRO D 1 129 ? -70.915 152.221 82.425 1.00 96.72 129 PRO D N 1
ATOM 6753 C CA . PRO D 1 129 ? -70.436 152.521 83.785 1.00 96.08 129 PRO D CA 1
ATOM 6754 C C . PRO D 1 129 ? -68.919 152.416 83.826 1.00 94.36 129 PRO D C 1
ATOM 6755 O O . PRO D 1 129 ? -68.344 151.433 83.356 1.00 93.96 129 PRO D O 1
ATOM 6759 N N . GLU D 1 130 ? -68.268 153.452 84.347 1.00 93.00 130 GLU D N 1
ATOM 6760 C CA . GLU D 1 130 ? -66.831 153.345 84.549 1.00 89.91 130 GLU D CA 1
ATOM 6761 C C . GLU D 1 130 ? -66.552 152.303 85.622 1.00 89.48 130 GLU D C 1
ATOM 6762 O O . GLU D 1 130 ? -66.950 152.470 86.780 1.00 91.61 130 GLU D O 1
ATOM 6768 N N . GLN D 1 131 ? -65.855 151.250 85.208 1.00 83.84 131 GLN D N 1
ATOM 6769 C CA . GLN D 1 131 ? -65.538 150.117 86.061 1.00 78.26 131 GLN D CA 1
ATOM 6770 C C . GLN D 1 131 ? -64.042 150.085 86.319 1.00 75.36 131 GLN D C 1
ATOM 6771 O O . GLN D 1 131 ? -63.258 150.760 85.647 1.00 72.29 131 GLN D O 1
ATOM 6777 N N . GLU D 1 132 ? -63.648 149.286 87.301 1.00 74.30 132 GLU D N 1
ATOM 6778 C CA . GLU D 1 132 ? -62.318 148.711 87.259 1.00 70.83 132 GLU D CA 1
ATOM 6779 C C . GLU D 1 132 ? -62.451 147.273 86.777 1.00 69.60 132 GLU D C 1
ATOM 6780 O O . GLU D 1 132 ? -63.496 146.629 86.936 1.00 66.31 132 GLU D O 1
ATOM 6786 N N . TYR D 1 133 ? -61.394 146.796 86.148 1.00 63.08 133 TYR D N 1
ATOM 6787 C CA . TYR D 1 133 ? -61.391 145.499 85.509 1.00 54.83 133 TYR D CA 1
ATOM 6788 C C . TYR D 1 133 ? -60.447 144.580 86.266 1.00 54.55 133 TYR D C 1
ATOM 6789 O O . TYR D 1 133 ? -59.512 145.042 86.923 1.00 57.34 133 TYR D O 1
ATOM 6798 N N . SER D 1 134 ? -60.717 143.276 86.202 1.00 52.64 134 SER D N 1
ATOM 6799 C CA . SER D 1 134 ? -59.800 142.325 86.815 1.00 53.72 134 SER D CA 1
ATOM 6800 C C . SER D 1 134 ? -58.400 142.476 86.237 1.00 60.38 134 SER D C 1
ATOM 6801 O O . SER D 1 134 ? -57.413 142.513 86.980 1.00 63.88 134 SER D O 1
ATOM 6804 N N . CYS D 1 135 ? -58.294 142.598 84.909 1.00 53.57 135 CYS D N 1
ATOM 6805 C CA . CYS D 1 135 ? -57.006 142.648 84.227 1.00 51.37 135 CYS D CA 1
ATOM 6806 C C . CYS D 1 135 ? -56.984 143.782 83.217 1.00 52.22 135 CYS D C 1
ATOM 6807 O O . CYS D 1 135 ? -57.913 143.927 82.413 1.00 51.50 135 CYS D O 1
ATOM 6810 N N . VAL D 1 136 ? -55.899 144.549 83.235 1.00 48.56 136 VAL D N 1
ATOM 6811 C CA . VAL D 1 136 ? -55.660 145.624 82.283 1.00 46.44 136 VAL D CA 1
ATOM 6812 C C . VAL D 1 136 ? -54.271 145.423 81.694 1.00 51.02 136 VAL D C 1
ATOM 6813 O O . VAL D 1 136 ? -53.277 145.412 82.430 1.00 48.73 136 VAL D O 1
ATOM 6817 N N . VAL D 1 137 ? -54.202 145.265 80.376 1.00 44.46 137 VAL D N 1
ATOM 6818 C CA . VAL D 1 137 ? -52.951 145.028 79.668 1.00 41.22 137 VAL D CA 1
ATOM 6819 C C . VAL D 1 137 ? -52.657 146.242 78.799 1.00 42.26 137 VAL D C 1
ATOM 6820 O O . VAL D 1 137 ? -53.487 146.639 77.975 1.00 42.32 137 VAL D O 1
ATOM 6824 N N . LYS D 1 138 ? -51.477 146.822 78.969 1.00 41.64 138 LYS D N 1
ATOM 6825 C CA . LYS D 1 138 ? -50.990 147.873 78.088 1.00 43.95 138 LYS D CA 1
ATOM 6826 C C . LYS D 1 138 ? -49.841 147.313 77.265 1.00 42.88 138 LYS D C 1
ATOM 6827 O O . LYS D 1 138 ? -48.884 146.773 77.823 1.00 42.18 138 LYS D O 1
ATOM 6833 N N . MET D 1 139 ? -49.944 147.414 75.945 1.00 37.77 139 MET D N 1
ATOM 6834 C CA . MET D 1 139 ? -48.973 146.764 75.080 1.00 39.09 139 MET D CA 1
ATOM 6835 C C . MET D 1 139 ? -48.859 147.564 73.791 1.00 37.45 139 MET D C 1
ATOM 6836 O O . MET D 1 139 ? -49.731 148.389 73.488 1.00 35.47 139 MET D O 1
ATOM 6841 N N . PRO D 1 140 ? -47.784 147.374 73.026 1.00 34.09 140 PRO D N 1
ATOM 6842 C CA . PRO D 1 140 ? -47.675 148.097 71.753 1.00 35.09 140 PRO D CA 1
ATOM 6843 C C . PRO D 1 140 ? -48.812 147.709 70.820 1.00 36.56 140 PRO D C 1
ATOM 6844 O O . PRO D 1 140 ? -49.180 146.537 70.698 1.00 32.82 140 PRO D O 1
ATOM 6848 N N . SER D 1 141 ? -49.379 148.723 70.171 1.00 33.46 141 SER D N 1
ATOM 6849 C CA . SER D 1 141 ? -50.557 148.508 69.346 1.00 34.44 141 SER D CA 1
ATOM 6850 C C . SER D 1 141 ? -50.229 147.660 68.119 1.00 31.67 141 SER D C 1
ATOM 6851 O O . SER D 1 141 ? -51.062 146.864 67.661 1.00 27.70 141 SER D O 1
ATOM 6854 N N . GLY D 1 142 ? -49.022 147.829 67.566 1.00 30.83 142 GLY D N 1
ATOM 6855 C CA . GLY D 1 142 ? -48.628 147.053 66.399 1.00 28.93 142 GLY D CA 1
ATOM 6856 C C . GLY D 1 142 ? -48.470 145.576 66.713 1.00 31.05 142 GLY D C 1
ATOM 6857 O O . GLY D 1 142 ? -48.786 144.722 65.882 1.00 30.25 142 GLY D O 1
ATOM 6858 N N . GLU D 1 143 ? -48.004 145.256 67.918 1.00 33.16 143 GLU D N 1
ATOM 6859 C CA . GLU D 1 143 ? -47.891 143.858 68.332 1.00 34.26 143 GLU D CA 1
ATOM 6860 C C . GLU D 1 143 ? -49.269 143.218 68.514 1.00 32.61 143 GLU D C 1
ATOM 6861 O O . GLU D 1 143 ? -49.501 142.078 68.080 1.00 27.46 143 GLU D O 1
ATOM 6867 N N . PHE D 1 144 ? -50.210 143.947 69.121 1.00 30.46 144 PHE D N 1
ATOM 6868 C CA . PHE D 1 144 ? -51.562 143.405 69.269 1.00 29.81 144 PHE D CA 1
ATOM 6869 C C . PHE D 1 144 ? -52.209 143.166 67.905 1.00 29.97 144 PHE D C 1
ATOM 6870 O O . PHE D 1 144 ? -52.841 142.124 67.679 1.00 31.19 144 PHE D O 1
ATOM 6878 N N . ALA D 1 145 ? -52.035 144.105 66.968 1.00 29.80 145 ALA D N 1
ATOM 6879 C CA . ALA D 1 145 ? -52.601 143.917 65.631 1.00 30.79 145 ALA D CA 1
ATOM 6880 C C . ALA D 1 145 ? -52.009 142.690 64.951 1.00 32.71 145 ALA D C 1
ATOM 6881 O O . ALA D 1 145 ? -52.723 141.930 64.283 1.00 30.19 145 ALA D O 1
ATOM 6883 N N . ARG D 1 146 ? -50.698 142.483 65.097 1.00 32.17 146 ARG D N 1
ATOM 6884 C CA . ARG D 1 146 ? -50.069 141.327 64.466 1.00 30.77 146 ARG D CA 1
ATOM 6885 C C . ARG D 1 146 ? -50.620 140.028 65.043 1.00 31.10 146 ARG D C 1
ATOM 6886 O O . ARG D 1 146 ? -50.926 139.086 64.300 1.00 33.71 146 ARG D O 1
ATOM 6894 N N . ILE D 1 147 ? -50.728 139.960 66.376 1.00 27.97 147 ILE D N 1
ATOM 6895 C CA . ILE D 1 147 ? -51.250 138.768 67.048 1.00 29.40 147 ILE D CA 1
ATOM 6896 C C . ILE D 1 147 ? -52.654 138.429 66.543 1.00 32.90 147 ILE D C 1
ATOM 6897 O O . ILE D 1 147 ? -52.945 137.271 66.212 1.00 32.44 147 ILE D O 1
ATOM 6902 N N . CYS D 1 148 ? -53.547 139.433 66.479 1.00 28.18 148 CYS D N 1
ATOM 6903 C CA . CYS D 1 148 ? -54.920 139.187 66.009 1.00 31.71 148 CYS D CA 1
ATOM 6904 C C . CYS D 1 148 ? -54.944 138.745 64.552 1.00 30.73 148 CYS D C 1
ATOM 6905 O O . CYS D 1 148 ? -55.706 137.844 64.183 1.00 32.27 148 CYS D O 1
ATOM 6908 N N . ARG D 1 149 ? -54.112 139.364 63.714 1.00 30.84 149 ARG D N 1
ATOM 6909 C CA A ARG D 1 149 ? -54.030 138.968 62.310 0.59 33.30 149 ARG D CA 1
ATOM 6910 C CA B ARG D 1 149 ? -54.026 138.968 62.310 0.41 33.66 149 ARG D CA 1
ATOM 6911 C C . ARG D 1 149 ? -53.537 137.529 62.181 1.00 34.62 149 ARG D C 1
ATOM 6912 O O . ARG D 1 149 ? -54.169 136.698 61.514 1.00 37.26 149 ARG D O 1
ATOM 6927 N N . ASP D 1 150 ? -52.433 137.206 62.853 1.00 31.35 150 ASP D N 1
ATOM 6928 C CA . ASP D 1 150 ? -51.866 135.861 62.765 1.00 35.00 150 ASP D CA 1
ATOM 6929 C C . ASP D 1 150 ? -52.832 134.791 63.290 1.00 37.07 150 ASP D C 1
ATOM 6930 O O . ASP D 1 150 ? -53.087 133.789 62.612 1.00 32.30 150 ASP D O 1
ATOM 6935 N N . LEU D 1 151 ? -53.363 134.970 64.507 1.00 28.97 151 LEU D N 1
ATOM 6936 C CA . LEU D 1 151 ? -54.267 133.957 65.055 1.00 30.57 151 LEU D CA 1
ATOM 6937 C C . LEU D 1 151 ? -55.521 133.775 64.201 1.00 32.46 151 LEU D C 1
ATOM 6938 O O . LEU D 1 151 ? -56.079 132.674 64.151 1.00 33.50 151 LEU D O 1
ATOM 6943 N N . SER D 1 152 ? -55.955 134.816 63.485 1.00 29.90 152 SER D N 1
ATOM 6944 C CA . SER D 1 152 ? -57.134 134.663 62.637 1.00 33.51 152 SER D CA 1
ATOM 6945 C C . SER D 1 152 ? -56.884 133.765 61.426 1.00 36.71 152 SER D C 1
ATOM 6946 O O . SER D 1 152 ? -57.846 133.359 60.769 1.00 36.13 152 SER D O 1
ATOM 6949 N N . HIS D 1 153 ? -55.640 133.403 61.135 1.00 41.02 153 HIS D N 1
ATOM 6950 C CA . HIS D 1 153 ? -55.366 132.351 60.163 1.00 36.59 153 HIS D CA 1
ATOM 6951 C C . HIS D 1 153 ? -55.317 130.971 60.800 1.00 38.60 153 HIS D C 1
ATOM 6952 O O . HIS D 1 153 ? -55.165 129.981 60.083 1.00 44.49 153 HIS D O 1
ATOM 6959 N N . ILE D 1 154 ? -55.441 130.881 62.120 1.00 40.75 154 ILE D N 1
ATOM 6960 C CA . ILE D 1 154 ? -55.557 129.599 62.810 1.00 39.71 154 ILE D CA 1
ATOM 6961 C C . ILE D 1 154 ? -57.010 129.265 63.125 1.00 42.94 154 ILE D C 1
ATOM 6962 O O . ILE D 1 154 ? -57.455 128.140 62.903 1.00 44.30 154 ILE D O 1
ATOM 6967 N N . GLY D 1 155 ? -57.765 130.230 63.656 1.00 38.49 155 GLY D N 1
ATOM 6968 C CA . GLY D 1 155 ? -59.141 129.982 64.031 1.00 37.01 155 GLY D CA 1
ATOM 6969 C C . GLY D 1 155 ? -59.984 131.243 64.035 1.00 41.93 155 GLY D C 1
ATOM 6970 O O . GLY D 1 155 ? -59.519 132.338 63.702 1.00 42.32 155 GLY D O 1
ATOM 6971 N N . ASP D 1 156 ? -61.248 131.068 64.427 1.00 36.98 156 ASP D N 1
ATOM 6972 C CA . ASP D 1 156 ? -62.240 132.140 64.440 1.00 42.33 156 ASP D CA 1
ATOM 6973 C C . ASP D 1 156 ? -62.196 132.973 65.705 1.00 38.64 156 ASP D C 1
ATOM 6974 O O . ASP D 1 156 ? -62.628 134.132 65.695 1.00 40.28 156 ASP D O 1
ATOM 6979 N N . ALA D 1 157 ? -61.767 132.380 66.806 1.00 32.51 157 ALA D N 1
ATOM 6980 C CA . ALA D 1 157 ? -61.873 132.982 68.121 1.00 37.80 157 ALA D CA 1
ATOM 6981 C C . ALA D 1 157 ? -60.528 132.897 68.814 1.00 35.57 157 ALA D C 1
ATOM 6982 O O . ALA D 1 157 ? -59.744 131.985 68.550 1.00 35.12 157 ALA D O 1
ATOM 6984 N N . VAL D 1 158 ? -60.281 133.833 69.728 1.00 36.05 158 VAL D N 1
ATOM 6985 C CA . VAL D 1 158 ? -59.053 133.858 70.509 1.00 34.87 158 VAL D CA 1
ATOM 6986 C C . VAL D 1 158 ? -59.409 133.785 71.988 1.00 35.89 158 VAL D C 1
ATOM 6987 O O . VAL D 1 158 ? -60.283 134.516 72.461 1.00 40.13 158 VAL D O 1
ATOM 6991 N N . VAL D 1 159 ? -58.750 132.884 72.708 1.00 38.10 159 VAL D N 1
ATOM 6992 C CA . VAL D 1 159 ? -58.837 132.826 74.163 1.00 37.71 159 VAL D CA 1
ATOM 6993 C C . VAL D 1 159 ? -57.731 133.708 74.723 1.00 37.86 159 VAL D C 1
ATOM 6994 O O . VAL D 1 159 ? -56.549 133.481 74.438 1.00 37.92 159 VAL D O 1
ATOM 6998 N N . ILE D 1 160 ? -58.103 134.710 75.513 1.00 36.85 160 ILE D N 1
ATOM 6999 C CA . ILE D 1 160 ? -57.149 135.619 76.136 1.00 36.99 160 ILE D CA 1
ATOM 7000 C C . ILE D 1 160 ? -57.103 135.285 77.616 1.00 45.23 160 ILE D C 1
ATOM 7001 O O . ILE D 1 160 ? -58.080 135.516 78.339 1.00 43.73 160 ILE D O 1
ATOM 7006 N N . SER D 1 161 ? -55.972 134.733 78.065 1.00 44.46 161 SER D N 1
ATOM 7007 C CA . SER D 1 161 ? -55.752 134.424 79.473 1.00 45.54 161 SER D CA 1
ATOM 7008 C C . SER D 1 161 ? -54.763 135.434 80.018 1.00 47.74 161 SER D C 1
ATOM 7009 O O . SER D 1 161 ? -53.654 135.573 79.491 1.00 51.05 161 SER D O 1
ATOM 7012 N N . CYS D 1 162 ? -55.163 136.129 81.067 1.00 53.48 162 CYS D N 1
ATOM 7013 C CA . CYS D 1 162 ? -54.324 137.155 81.657 1.00 53.02 162 CYS D CA 1
ATOM 7014 C C . CYS D 1 162 ? -54.004 136.773 83.091 1.00 60.29 162 CYS D C 1
ATOM 7015 O O . CYS D 1 162 ? -54.895 136.355 83.841 1.00 61.16 162 CYS D O 1
ATOM 7018 N N . ALA D 1 163 ? -52.730 136.908 83.453 1.00 63.35 163 ALA D N 1
ATOM 7019 C CA . ALA D 1 163 ? -52.210 136.588 84.771 1.00 64.02 163 ALA D CA 1
ATOM 7020 C C . ALA D 1 163 ? -51.266 137.700 85.220 1.00 67.12 163 ALA D C 1
ATOM 7021 O O . ALA D 1 163 ? -51.011 138.670 84.493 1.00 64.22 163 ALA D O 1
ATOM 7023 N N . LYS D 1 164 ? -50.752 137.546 86.443 1.00 71.90 164 LYS D N 1
ATOM 7024 C CA . LYS D 1 164 ? -49.787 138.495 86.996 1.00 72.94 164 LYS D CA 1
ATOM 7025 C C . LYS D 1 164 ? -48.560 138.640 86.100 1.00 68.37 164 LYS D C 1
ATOM 7026 O O . LYS D 1 164 ? -48.107 139.757 85.825 1.00 65.14 164 LYS D O 1
ATOM 7032 N N . ASP D 1 165 ? -48.031 137.516 85.618 1.00 68.79 165 ASP D N 1
ATOM 7033 C CA . ASP D 1 165 ? -46.717 137.462 84.986 1.00 72.45 165 ASP D CA 1
ATOM 7034 C C . ASP D 1 165 ? -46.753 137.769 83.491 1.00 67.88 165 ASP D C 1
ATOM 7035 O O . ASP D 1 165 ? -45.735 138.197 82.930 1.00 59.73 165 ASP D O 1
ATOM 7040 N N . GLY D 1 166 ? -47.882 137.530 82.830 1.00 62.12 166 GLY D N 1
ATOM 7041 C CA . GLY D 1 166 ? -47.947 137.684 81.389 1.00 55.20 166 GLY D CA 1
ATOM 7042 C C . GLY D 1 166 ? -49.326 137.333 80.876 1.00 53.86 166 GLY D C 1
ATOM 7043 O O . GLY D 1 166 ? -50.195 136.854 81.616 1.00 51.02 166 GLY D O 1
ATOM 7044 N N . VAL D 1 167 ? -49.509 137.569 79.579 1.00 47.11 167 VAL D N 1
ATOM 7045 C CA . VAL D 1 167 ? -50.786 137.355 78.914 1.00 44.52 167 VAL D CA 1
ATOM 7046 C C . VAL D 1 167 ? -50.574 136.425 77.726 1.00 42.24 167 VAL D C 1
ATOM 7047 O O . VAL D 1 167 ? -49.571 136.523 77.007 1.00 41.67 167 VAL D O 1
ATOM 7051 N N . LYS D 1 168 ? -51.517 135.512 77.538 1.00 37.87 168 LYS D N 1
ATOM 7052 C CA . LYS D 1 168 ? -51.475 134.502 76.495 1.00 42.34 168 LYS D CA 1
ATOM 7053 C C . LYS D 1 168 ? -52.681 134.640 75.571 1.00 41.53 168 LYS D C 1
ATOM 7054 O O . LYS D 1 168 ? -53.798 134.891 76.033 1.00 40.66 168 LYS D O 1
ATOM 7060 N N . PHE D 1 169 ? -52.457 134.463 74.267 1.00 37.31 169 PHE D N 1
ATOM 7061 C CA . PHE D 1 169 ? -53.513 134.460 73.260 1.00 33.74 169 PHE D CA 1
ATOM 7062 C C . PHE D 1 169 ? -53.496 133.116 72.545 1.00 39.26 169 PHE D C 1
ATOM 7063 O O . PHE D 1 169 ? -52.456 132.709 72.014 1.00 38.22 169 PHE D O 1
ATOM 7071 N N . SER D 1 170 ? -54.645 132.442 72.503 1.00 33.35 170 SER D N 1
ATOM 7072 C CA . SER D 1 170 ? -54.736 131.107 71.930 1.00 37.88 170 SER D CA 1
ATOM 7073 C C . SER D 1 170 ? -55.890 131.027 70.941 1.00 35.20 170 SER D C 1
ATOM 7074 O O . SER D 1 170 ? -56.931 131.666 71.119 1.00 34.47 170 SER D O 1
ATOM 7077 N N . ALA D 1 171 ? -55.703 130.203 69.914 1.00 33.95 171 ALA D N 1
ATOM 7078 C CA . ALA D 1 171 ? -56.745 129.907 68.938 1.00 38.11 171 ALA D CA 1
ATOM 7079 C C . ALA D 1 171 ? -56.526 128.498 68.399 1.00 37.25 171 ALA D C 1
ATOM 7080 O O . ALA D 1 171 ? -55.419 127.947 68.481 1.00 35.55 171 ALA D O 1
ATOM 7082 N N . SER D 1 172 ? -57.590 127.913 67.848 1.00 36.24 172 SER D N 1
ATOM 7083 C CA . SER D 1 172 ? -57.493 126.590 67.239 1.00 39.43 172 SER D CA 1
ATOM 7084 C C . SER D 1 172 ? -58.525 126.439 66.135 1.00 40.78 172 SER D C 1
ATOM 7085 O O . SER D 1 172 ? -59.606 127.027 66.182 1.00 39.33 172 SER D O 1
ATOM 7088 N N . GLY D 1 173 ? -58.181 125.615 65.155 1.00 36.88 173 GLY D N 1
ATOM 7089 C CA . GLY D 1 173 ? -59.054 125.368 64.036 1.00 42.61 173 GLY D CA 1
ATOM 7090 C C . GLY D 1 173 ? -58.576 124.161 63.270 1.00 46.72 173 GLY D C 1
ATOM 7091 O O . GLY D 1 173 ? -57.879 123.300 63.830 1.00 41.54 173 GLY D O 1
ATOM 7092 N N . GLU D 1 174 ? -58.926 124.109 61.984 1.00 47.74 174 GLU D N 1
ATOM 7093 C CA . GLU D 1 174 ? -58.663 122.920 61.176 1.00 58.33 174 GLU D CA 1
ATOM 7094 C C . GLU D 1 174 ? -57.174 122.618 61.082 1.00 53.37 174 GLU D C 1
ATOM 7095 O O . GLU D 1 174 ? -56.762 121.466 61.257 1.00 56.81 174 GLU D O 1
ATOM 7101 N N . LEU D 1 175 ? -56.351 123.642 60.824 1.00 50.28 175 LEU D N 1
ATOM 7102 C CA . LEU D 1 175 ? -54.909 123.436 60.656 1.00 49.95 175 LEU D CA 1
ATOM 7103 C C . LEU D 1 175 ? -54.242 122.905 61.918 1.00 45.35 175 LEU D C 1
ATOM 7104 O O . LEU D 1 175 ? -53.245 122.181 61.836 1.00 51.20 175 LEU D O 1
ATOM 7109 N N . GLY D 1 176 ? -54.750 123.264 63.071 1.00 42.73 176 GLY D N 1
ATOM 7110 C CA . GLY D 1 176 ? -54.069 123.010 64.320 1.00 43.31 176 GLY D CA 1
ATOM 7111 C C . GLY D 1 176 ? -54.383 124.130 65.297 1.00 46.71 176 GLY D C 1
ATOM 7112 O O . GLY D 1 176 ? -55.425 124.783 65.196 1.00 40.92 176 GLY D O 1
ATOM 7113 N N . ASN D 1 177 ? -53.469 124.354 66.235 1.00 41.56 177 ASN D N 1
ATOM 7114 C CA . ASN D 1 177 ? -53.701 125.400 67.217 1.00 43.36 177 ASN D CA 1
ATOM 7115 C C . ASN D 1 177 ? -52.425 126.198 67.445 1.00 42.16 177 ASN D C 1
ATOM 7116 O O . ASN D 1 177 ? -51.337 125.858 66.960 1.00 42.84 177 ASN D O 1
ATOM 7121 N N . GLY D 1 178 ? -52.582 127.289 68.176 1.00 42.20 178 GLY D N 1
ATOM 7122 C CA . GLY D 1 178 ? -51.494 128.223 68.373 1.00 36.32 178 GLY D CA 1
ATOM 7123 C C . GLY D 1 178 ? -51.700 129.001 69.646 1.00 38.68 178 GLY D C 1
ATOM 7124 O O . GLY D 1 178 ? -52.834 129.284 70.049 1.00 33.75 178 GLY D O 1
ATOM 7125 N N . ASN D 1 179 ? -50.587 129.324 70.300 1.00 41.47 179 ASN D N 1
ATOM 7126 C CA . ASN D 1 179 ? -50.544 130.066 71.549 1.00 40.11 179 ASN D CA 1
ATOM 7127 C C . ASN D 1 179 ? -49.419 131.078 71.456 1.00 35.91 179 ASN D C 1
ATOM 7128 O O . ASN D 1 179 ? -48.303 130.759 71.037 1.00 37.14 179 ASN D O 1
ATOM 7133 N N . ILE D 1 180 ? -49.703 132.304 71.858 1.00 35.80 180 ILE D N 1
ATOM 7134 C CA . ILE D 1 180 ? -48.734 133.384 71.869 1.00 34.92 180 ILE D CA 1
ATOM 7135 C C . ILE D 1 180 ? -48.648 133.897 73.293 1.00 37.36 180 ILE D C 1
ATOM 7136 O O . ILE D 1 180 ? -49.656 134.347 73.852 1.00 36.12 180 ILE D O 1
ATOM 7141 N N . LYS D 1 181 ? -47.447 133.856 73.871 1.00 36.74 181 LYS D N 1
ATOM 7142 C CA . LYS D 1 181 ? -47.230 134.299 75.244 1.00 37.26 181 LYS D CA 1
ATOM 7143 C C . LYS D 1 181 ? -46.405 135.576 75.259 1.00 34.28 181 LYS D C 1
ATOM 7144 O O . LYS D 1 181 ? -45.340 135.644 74.636 1.00 35.89 181 LYS D O 1
ATOM 7150 N N . LEU D 1 182 ? -46.923 136.597 75.941 1.00 34.09 182 LEU D N 1
ATOM 7151 C CA . LEU D 1 182 ? -46.251 137.879 76.117 1.00 40.06 182 LEU D CA 1
ATOM 7152 C C . LEU D 1 182 ? -45.886 138.037 77.582 1.00 41.16 182 LEU D C 1
ATOM 7153 O O . LEU D 1 182 ? -46.730 137.841 78.457 1.00 43.81 182 LEU D O 1
ATOM 7158 N N . SER D 1 183 ? -44.649 138.405 77.845 1.00 42.96 183 SER D N 1
ATOM 7159 C CA . SER D 1 183 ? -44.195 138.636 79.204 1.00 48.06 183 SER D CA 1
ATOM 7160 C C . SER D 1 183 ? -44.210 140.129 79.508 1.00 48.52 183 SER D C 1
ATOM 7161 O O . SER D 1 183 ? -44.034 140.963 78.617 1.00 48.58 183 SER D O 1
ATOM 7164 N N . GLN D 1 184 ? -44.447 140.457 80.775 1.00 49.66 184 GLN D N 1
ATOM 7165 C CA . GLN D 1 184 ? -44.221 141.817 81.249 1.00 53.95 184 GLN D CA 1
ATOM 7166 C C . GLN D 1 184 ? -42.772 142.228 81.010 1.00 60.42 184 GLN D C 1
ATOM 7167 O O . GLN D 1 184 ? -41.849 141.421 81.169 1.00 59.85 184 GLN D O 1
ATOM 7173 N N . THR D 1 185 ? -42.559 143.488 80.636 1.00 57.80 185 THR D N 1
ATOM 7174 C CA . THR D 1 185 ? -41.205 143.958 80.363 1.00 61.02 185 THR D CA 1
ATOM 7175 C C . THR D 1 185 ? -40.640 144.760 81.536 1.00 68.49 185 THR D C 1
ATOM 7176 O O . THR D 1 185 ? -41.375 145.289 82.376 1.00 70.34 185 THR D O 1
ATOM 7180 N N . SER D 1 186 ? -39.305 144.836 81.573 1.00 71.78 186 SER D N 1
ATOM 7181 C CA . SER D 1 186 ? -38.545 145.573 82.587 1.00 77.78 186 SER D CA 1
ATOM 7182 C C . SER D 1 186 ? -38.369 147.049 82.240 1.00 78.76 186 SER D C 1
ATOM 7183 O O . SER D 1 186 ? -38.791 147.926 83.001 1.00 78.18 186 SER D O 1
ATOM 7186 N N . ASN D 1 187 ? -37.732 147.319 81.096 1.00 81.91 187 ASN D N 1
ATOM 7187 C CA . ASN D 1 187 ? -37.225 148.633 80.681 1.00 79.73 187 ASN D CA 1
ATOM 7188 C C . ASN D 1 187 ? -36.047 149.048 81.556 1.00 83.26 187 ASN D C 1
ATOM 7189 O O . ASN D 1 187 ? -36.067 150.108 82.180 1.00 90.39 187 ASN D O 1
ATOM 7194 N N . GLU D 1 193 ? -42.783 150.361 73.796 1.00 71.53 193 GLU D N 1
ATOM 7195 C CA . GLU D 1 193 ? -42.951 148.939 73.519 1.00 69.66 193 GLU D CA 1
ATOM 7196 C C . GLU D 1 193 ? -42.847 148.103 74.790 1.00 58.76 193 GLU D C 1
ATOM 7197 O O . GLU D 1 193 ? -42.467 146.926 74.758 1.00 59.94 193 GLU D O 1
ATOM 7203 N N . ALA D 1 194 ? -43.219 148.704 75.910 1.00 53.29 194 ALA D N 1
ATOM 7204 C CA . ALA D 1 194 ? -43.395 147.950 77.131 1.00 54.68 194 ALA D CA 1
ATOM 7205 C C . ALA D 1 194 ? -44.682 147.140 77.062 1.00 54.64 194 ALA D C 1
ATOM 7206 O O . ALA D 1 194 ? -45.618 147.471 76.328 1.00 50.83 194 ALA D O 1
ATOM 7208 N N . VAL D 1 195 ? -44.711 146.054 77.821 1.00 46.87 195 VAL D N 1
ATOM 7209 C CA . VAL D 1 195 ? -45.927 145.311 78.100 1.00 45.28 195 VAL D CA 1
ATOM 7210 C C . VAL D 1 195 ? -46.079 145.329 79.606 1.00 48.67 195 VAL D C 1
ATOM 7211 O O . VAL D 1 195 ? -45.178 144.884 80.323 1.00 48.07 195 VAL D O 1
ATOM 7215 N N . THR D 1 196 ? -47.184 145.888 80.090 1.00 44.91 196 THR D N 1
ATOM 7216 C CA . THR D 1 196 ? -47.433 145.987 81.520 1.00 50.04 196 THR D CA 1
ATOM 7217 C C . THR D 1 196 ? -48.813 145.427 81.829 1.00 51.97 196 THR D C 1
ATOM 7218 O O . THR D 1 196 ? -49.724 145.476 80.999 1.00 50.28 196 THR D O 1
ATOM 7222 N N . ILE D 1 197 ? -48.959 144.870 83.028 1.00 53.55 197 ILE D N 1
ATOM 7223 C CA . ILE D 1 197 ? -50.183 144.178 83.411 1.00 54.54 197 ILE D CA 1
ATOM 7224 C C . ILE D 1 197 ? -50.556 144.602 84.826 1.00 59.90 197 ILE D C 1
ATOM 7225 O O . ILE D 1 197 ? -49.829 144.300 85.778 1.00 63.01 197 ILE D O 1
ATOM 7230 N N . GLU D 1 198 ? -51.669 145.326 84.961 1.00 62.03 198 GLU D N 1
ATOM 7231 C CA . GLU D 1 198 ? -52.252 145.672 86.254 1.00 61.39 198 GLU D CA 1
ATOM 7232 C C . GLU D 1 198 ? -53.412 144.719 86.489 1.00 62.50 198 GLU D C 1
ATOM 7233 O O . GLU D 1 198 ? -54.396 144.740 85.741 1.00 61.47 198 GLU D O 1
ATOM 7239 N N . MET D 1 199 ? -53.299 143.891 87.524 1.00 67.85 199 MET D N 1
ATOM 7240 C CA . MET D 1 199 ? -54.021 142.622 87.576 1.00 68.81 199 MET D CA 1
ATOM 7241 C C . MET D 1 199 ? -54.478 142.346 89.006 1.00 74.89 199 MET D C 1
ATOM 7242 O O . MET D 1 199 ? -53.648 142.103 89.888 1.00 73.97 199 MET D O 1
ATOM 7247 N N . ASN D 1 200 ? -55.777 142.332 89.250 1.00 70.52 200 ASN D N 1
ATOM 7248 C CA . ASN D 1 200 ? -56.342 141.976 90.534 1.00 71.46 200 ASN D CA 1
ATOM 7249 C C . ASN D 1 200 ? -56.604 140.537 90.690 1.00 73.52 200 ASN D C 1
ATOM 7250 O O . ASN D 1 200 ? -56.549 140.024 91.760 1.00 78.02 200 ASN D O 1
ATOM 7255 N N . GLU D 1 201 ? -56.959 139.904 89.602 1.00 70.81 201 GLU D N 1
ATOM 7256 C CA . GLU D 1 201 ? -57.541 138.567 89.540 1.00 69.41 201 GLU D CA 1
ATOM 7257 C C . GLU D 1 201 ? -57.342 138.020 88.130 1.00 70.21 201 GLU D C 1
ATOM 7258 O O . GLU D 1 201 ? -57.482 138.772 87.156 1.00 69.28 201 GLU D O 1
ATOM 7264 N N . PRO D 1 202 ? -57.009 136.738 87.969 1.00 71.91 202 PRO D N 1
ATOM 7265 C CA . PRO D 1 202 ? -56.887 136.181 86.614 1.00 67.43 202 PRO D CA 1
ATOM 7266 C C . PRO D 1 202 ? -58.220 136.203 85.885 1.00 61.71 202 PRO D C 1
ATOM 7267 O O . PRO D 1 202 ? -59.285 136.108 86.494 1.00 64.42 202 PRO D O 1
ATOM 7271 N N . VAL D 1 203 ? -58.148 136.362 84.559 1.00 57.93 203 VAL D N 1
ATOM 7272 C CA . VAL D 1 203 ? -59.297 136.148 83.689 1.00 54.29 203 VAL D CA 1
ATOM 7273 C C . VAL D 1 203 ? -58.866 135.268 82.526 1.00 56.79 203 VAL D C 1
ATOM 7274 O O . VAL D 1 203 ? -57.691 135.211 82.151 1.00 54.78 203 VAL D O 1
ATOM 7278 N N . GLN D 1 204 ? -59.847 134.579 81.958 1.00 54.60 204 GLN D N 1
ATOM 7279 C CA . GLN D 1 204 ? -59.667 133.885 80.691 1.00 57.40 204 GLN D CA 1
ATOM 7280 C C . GLN D 1 204 ? -60.991 134.005 79.951 1.00 57.76 204 GLN D C 1
ATOM 7281 O O . GLN D 1 204 ? -62.026 133.548 80.449 1.00 55.49 204 GLN D O 1
ATOM 7287 N N . LEU D 1 205 ? -60.965 134.669 78.792 1.00 49.75 205 LEU D N 1
ATOM 7288 C CA . LEU D 1 205 ? -62.167 134.973 78.030 1.00 42.40 205 LEU D CA 1
ATOM 7289 C C . LEU D 1 205 ? -61.929 134.676 76.555 1.00 43.30 205 LEU D C 1
ATOM 7290 O O . LEU D 1 205 ? -60.790 134.668 76.085 1.00 41.16 205 LEU D O 1
ATOM 7295 N N . THR D 1 206 ? -63.019 134.426 75.831 1.00 38.84 206 THR D N 1
ATOM 7296 C CA . THR D 1 206 ? -62.981 134.070 74.420 1.00 40.92 206 THR D CA 1
ATOM 7297 C C . THR D 1 206 ? -63.672 135.157 73.601 1.00 43.09 206 THR D C 1
ATOM 7298 O O . THR D 1 206 ? -64.770 135.607 73.948 1.00 37.67 206 THR D O 1
ATOM 7302 N N . PHE D 1 207 ? -63.027 135.579 72.517 1.00 40.35 207 PHE D N 1
ATOM 7303 C CA . PHE D 1 207 ? -63.531 136.677 71.707 1.00 40.03 207 PHE D CA 1
ATOM 7304 C C . PHE D 1 207 ? -63.433 136.312 70.235 1.00 36.90 207 PHE D C 1
ATOM 7305 O O . PHE D 1 207 ? -62.580 135.511 69.834 1.00 37.70 207 PHE D O 1
ATOM 7313 N N . ALA D 1 208 ? -64.316 136.908 69.432 1.00 34.62 208 ALA D N 1
ATOM 7314 C CA . ALA D 1 208 ? -64.307 136.688 67.988 1.00 39.08 208 ALA D CA 1
ATOM 7315 C C . ALA D 1 208 ? -63.199 137.520 67.342 1.00 37.50 208 ALA D C 1
ATOM 7316 O O . ALA D 1 208 ? -63.166 138.752 67.485 1.00 31.07 208 ALA D O 1
ATOM 7318 N N . LEU D 1 209 ? -62.303 136.847 66.613 1.00 35.38 209 LEU D N 1
ATOM 7319 C CA . LEU D 1 209 ? -61.177 137.537 65.983 1.00 32.78 209 LEU D CA 1
ATOM 7320 C C . LEU D 1 209 ? -61.621 138.473 64.868 1.00 36.30 209 LEU D C 1
ATOM 7321 O O . LEU D 1 209 ? -60.962 139.493 64.620 1.00 33.16 209 LEU D O 1
ATOM 7326 N N . ARG D 1 210 ? -62.741 138.170 64.204 1.00 33.85 210 ARG D N 1
ATOM 7327 C CA . ARG D 1 210 ? -63.191 139.027 63.109 1.00 34.74 210 ARG D CA 1
ATOM 7328 C C . ARG D 1 210 ? -63.385 140.466 63.584 1.00 35.51 210 ARG D C 1
ATOM 7329 O O . ARG D 1 210 ? -63.042 141.417 62.872 1.00 33.16 210 ARG D O 1
ATOM 7337 N N . TYR D 1 211 ? -63.882 140.644 64.808 1.00 30.81 211 TYR D N 1
ATOM 7338 C CA . TYR D 1 211 ? -64.138 141.979 65.333 1.00 32.09 211 TYR D CA 1
ATOM 7339 C C . TYR D 1 211 ? -62.865 142.649 65.821 1.00 30.42 211 TYR D C 1
ATOM 7340 O O . TYR D 1 211 ? -62.693 143.861 65.638 1.00 33.03 211 TYR D O 1
ATOM 7349 N N . LEU D 1 212 ? -61.979 141.892 66.472 1.00 28.70 212 LEU D N 1
ATOM 7350 C CA . LEU D 1 212 ? -60.712 142.478 66.893 1.00 31.42 212 LEU D CA 1
ATOM 7351 C C . LEU D 1 212 ? -59.947 143.017 65.688 1.00 30.50 212 LEU D C 1
ATOM 7352 O O . LEU D 1 212 ? -59.323 144.083 65.767 1.00 30.85 212 LEU D O 1
ATOM 7357 N N . ASN D 1 213 ? -60.018 142.317 64.552 1.00 24.04 213 ASN D N 1
ATOM 7358 C CA . ASN D 1 213 ? -59.329 142.794 63.358 1.00 31.32 213 ASN D CA 1
ATOM 7359 C C . ASN D 1 213 ? -59.963 144.059 62.784 1.00 33.21 213 ASN D C 1
ATOM 7360 O O . ASN D 1 213 ? -59.280 144.795 62.072 1.00 33.54 213 ASN D O 1
ATOM 7365 N N . PHE D 1 214 ? -61.241 144.336 63.079 1.00 31.78 214 PHE D N 1
ATOM 7366 C CA . PHE D 1 214 ? -61.775 145.670 62.801 1.00 29.96 214 PHE D CA 1
ATOM 7367 C C . PHE D 1 214 ? -61.188 146.701 63.755 1.00 27.01 214 PHE D C 1
ATOM 7368 O O . PHE D 1 214 ? -60.835 147.805 63.336 1.00 31.08 214 PHE D O 1
ATOM 7376 N N . PHE D 1 215 ? -61.106 146.371 65.052 1.00 29.52 215 PHE D N 1
ATOM 7377 C CA . PHE D 1 215 ? -60.621 147.344 66.033 1.00 30.97 215 PHE D CA 1
ATOM 7378 C C . PHE D 1 215 ? -59.202 147.808 65.705 1.00 28.99 215 PHE D C 1
ATOM 7379 O O . PHE D 1 215 ? -58.857 148.976 65.928 1.00 27.54 215 PHE D O 1
ATOM 7387 N N . THR D 1 216 ? -58.350 146.905 65.214 1.00 25.95 216 THR D N 1
ATOM 7388 C CA . THR D 1 216 ? -56.956 147.284 65.005 1.00 30.59 216 THR D CA 1
ATOM 7389 C C . THR D 1 216 ? -56.767 148.180 63.786 1.00 29.54 216 THR D C 1
ATOM 7390 O O . THR D 1 216 ? -55.650 148.650 63.547 1.00 29.68 216 THR D O 1
ATOM 7394 N N . LYS D 1 217 ? -57.832 148.477 63.037 1.00 30.06 217 LYS D N 1
ATOM 7395 C CA . LYS D 1 217 ? -57.763 149.568 62.074 1.00 29.82 217 LYS D CA 1
ATOM 7396 C C . LYS D 1 217 ? -57.476 150.902 62.744 1.00 29.04 217 LYS D C 1
ATOM 7397 O O . LYS D 1 217 ? -57.122 151.853 62.042 1.00 31.17 217 LYS D O 1
ATOM 7403 N N . ALA D 1 218 ? -57.610 150.988 64.078 1.00 27.81 218 ALA D N 1
ATOM 7404 C CA . ALA D 1 218 ? -57.270 152.194 64.834 1.00 33.89 218 ALA D CA 1
ATOM 7405 C C . ALA D 1 218 ? -55.792 152.284 65.187 1.00 29.86 218 ALA D C 1
ATOM 7406 O O . ALA D 1 218 ? -55.358 153.310 65.730 1.00 30.57 218 ALA D O 1
ATOM 7408 N N . THR D 1 219 ? -55.017 151.248 64.886 1.00 27.40 219 THR D N 1
ATOM 7409 C CA . THR D 1 219 ? -53.599 151.223 65.250 1.00 30.11 219 THR D CA 1
ATOM 7410 C C . THR D 1 219 ? -52.819 152.497 64.898 1.00 30.91 219 THR D C 1
ATOM 7411 O O . THR D 1 219 ? -52.017 152.932 65.738 1.00 31.80 219 THR D O 1
ATOM 7415 N N . PRO D 1 220 ? -53.0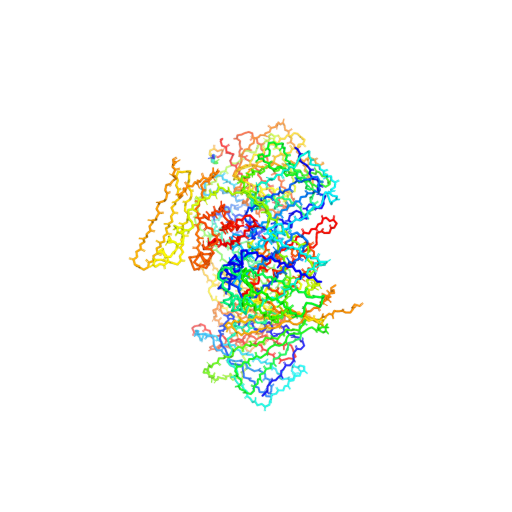11 153.153 63.740 1.00 29.19 220 PRO D N 1
ATOM 7416 C CA . PRO D 1 220 ? -52.234 154.390 63.457 1.00 35.48 220 PRO D CA 1
ATOM 7417 C C . PRO D 1 220 ? -52.448 155.520 64.456 1.00 38.47 220 PRO D C 1
ATOM 7418 O O . PRO D 1 220 ? -51.623 156.446 64.500 1.00 36.84 220 PRO D O 1
ATOM 7422 N N . LEU D 1 221 ? -53.522 155.488 65.254 1.00 33.45 221 LEU D N 1
ATOM 7423 C CA . LEU D 1 221 ? -53.801 156.588 66.176 1.00 34.03 221 LEU D CA 1
ATOM 7424 C C . LEU D 1 221 ? -52.878 156.578 67.379 1.00 36.72 221 LEU D C 1
ATOM 7425 O O . LEU D 1 221 ? -52.739 157.608 68.049 1.00 35.37 221 LEU D O 1
ATOM 7430 N N . SER D 1 222 ? -52.244 155.449 67.674 1.00 35.45 222 SER D N 1
ATOM 7431 C CA . SER D 1 222 ? -51.474 155.378 68.904 1.00 38.82 222 SER D CA 1
ATOM 7432 C C . SER D 1 222 ? -50.471 154.242 68.817 1.00 38.05 222 SER D C 1
ATOM 7433 O O . SER D 1 222 ? -50.752 153.194 68.234 1.00 40.41 222 SER D O 1
ATOM 7436 N N . SER D 1 223 ? -49.311 154.444 69.429 1.00 35.74 223 SER D N 1
ATOM 7437 C CA . SER D 1 223 ? -48.340 153.361 69.482 1.00 40.15 223 SER D CA 1
ATOM 7438 C C . SER D 1 223 ? -48.663 152.372 70.593 1.00 34.01 223 SER D C 1
ATOM 7439 O O . SER D 1 223 ? -48.050 151.307 70.657 1.00 33.00 223 SER D O 1
ATOM 7442 N N . THR D 1 224 ? -49.661 152.675 71.410 1.00 34.99 224 THR D N 1
ATOM 7443 C CA . THR D 1 224 ? -50.070 151.863 72.541 1.00 34.93 224 THR D CA 1
ATOM 7444 C C . THR D 1 224 ? -51.545 151.492 72.423 1.00 36.19 224 THR D C 1
ATOM 7445 O O . THR D 1 224 ? -52.346 152.231 71.839 1.00 34.25 224 THR D O 1
ATOM 7449 N N . VAL D 1 225 ? -51.889 150.311 72.931 1.00 35.09 225 VAL D N 1
ATOM 7450 C CA . VAL D 1 225 ? -53.275 149.912 73.101 1.00 35.59 225 VAL D CA 1
ATOM 7451 C C . VAL D 1 225 ? -53.414 149.334 74.501 1.00 39.42 225 VAL D C 1
ATOM 7452 O O . VAL D 1 225 ? -52.462 148.784 75.064 1.00 38.44 225 VAL D O 1
ATOM 7456 N N . THR D 1 226 ? -54.609 149.479 75.068 1.00 36.89 226 THR D N 1
ATOM 7457 C CA . THR D 1 226 ? -54.939 148.934 76.375 1.00 37.40 226 THR D CA 1
ATOM 7458 C C . THR D 1 226 ? -56.114 147.974 76.249 1.00 34.41 226 THR D C 1
ATOM 7459 O O . THR D 1 226 ? -57.139 148.309 75.642 1.00 34.36 226 THR D O 1
ATOM 7463 N N . LEU D 1 227 ? -55.957 146.775 76.798 1.00 36.64 227 LEU D N 1
ATOM 7464 C CA . LEU D 1 227 ? -57.037 145.801 76.876 1.00 39.48 227 LEU D CA 1
ATOM 7465 C C . LEU D 1 227 ? -57.507 145.698 78.322 1.00 41.54 227 LEU D C 1
ATOM 7466 O O . LEU D 1 227 ? -56.698 145.442 79.218 1.00 42.06 227 LEU D O 1
ATOM 7471 N N . SER D 1 228 ? -58.807 145.887 78.554 1.00 37.10 228 SER D N 1
ATOM 7472 C CA . SER D 1 228 ? -59.368 145.825 79.904 1.00 40.49 228 SER D CA 1
ATOM 7473 C C . SER D 1 228 ? -60.378 144.686 79.965 1.00 38.33 228 SER D C 1
ATOM 7474 O O . SER D 1 228 ? -61.300 144.631 79.144 1.00 36.92 228 SER D O 1
ATOM 7477 N N . MET D 1 229 ? -60.207 143.787 80.938 1.00 38.01 229 MET D N 1
ATOM 7478 C CA . MET D 1 229 ? -60.968 142.542 80.986 1.00 45.57 229 MET D CA 1
ATOM 7479 C C . MET D 1 229 ? -61.476 142.239 82.393 1.00 46.46 229 MET D C 1
ATOM 7480 O O . MET D 1 229 ? -60.767 142.457 83.379 1.00 42.31 229 MET D O 1
ATOM 7485 N N . SER D 1 230 ? -62.700 141.710 82.462 1.00 45.36 230 SER D N 1
ATOM 7486 C CA . SER D 1 230 ? -63.251 141.079 83.660 1.00 50.57 230 SER D CA 1
ATOM 7487 C C . SER D 1 230 ? -64.144 139.942 83.199 1.00 47.65 230 SER D C 1
ATOM 7488 O O . SER D 1 230 ? -64.555 139.894 82.037 1.00 43.33 230 SER D O 1
ATOM 7491 N N . ALA D 1 231 ? -64.443 139.023 84.118 1.00 49.61 231 ALA D N 1
ATOM 7492 C CA . ALA D 1 231 ? -65.285 137.881 83.772 1.00 45.57 231 ALA D CA 1
ATOM 7493 C C . ALA D 1 231 ? -66.688 138.342 83.403 1.00 46.37 231 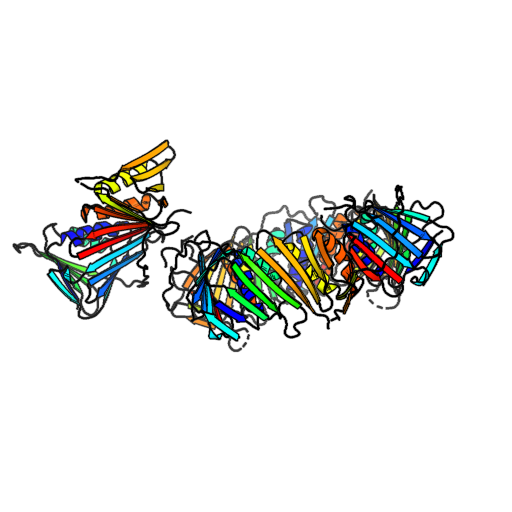ALA D C 1
ATOM 7494 O O . ALA D 1 231 ? -67.229 139.272 84.003 1.00 50.58 231 ALA D O 1
ATOM 7496 N N . ASP D 1 232 ? -67.259 137.716 82.374 1.00 51.69 232 ASP D N 1
ATOM 7497 C CA . ASP D 1 232 ? -68.641 137.891 81.924 1.00 60.43 232 ASP D CA 1
ATOM 7498 C C . ASP D 1 232 ? -68.979 139.277 81.370 1.00 56.65 232 ASP D C 1
ATOM 7499 O O . ASP D 1 232 ? -70.157 139.521 81.083 1.00 59.92 232 ASP D O 1
ATOM 7504 N N . VAL D 1 233 ? -68.023 140.185 81.210 1.00 54.58 233 VAL D N 1
ATOM 7505 C CA . VAL D 1 233 ? -68.341 141.533 80.735 1.00 54.27 233 VAL D CA 1
ATOM 7506 C C . VAL D 1 233 ? -67.547 141.800 79.466 1.00 49.88 233 VAL D C 1
ATOM 7507 O O . VAL D 1 233 ? -66.548 141.114 79.176 1.00 44.16 233 VAL D O 1
ATOM 7511 N N . PRO D 1 234 ? -67.971 142.781 78.661 1.00 48.68 234 PRO D N 1
ATOM 7512 C CA . PRO D 1 234 ? -67.287 143.017 77.385 1.00 41.72 234 PRO D CA 1
ATOM 7513 C C . PRO D 1 234 ? -65.839 143.425 77.592 1.00 39.00 234 PRO D C 1
ATOM 7514 O O . PRO D 1 234 ? -65.489 144.085 78.571 1.00 39.83 234 PRO D O 1
ATOM 7518 N N . LEU D 1 235 ? -64.990 142.967 76.680 1.00 39.42 235 LEU D N 1
ATOM 7519 C CA . LEU D 1 235 ? -63.635 143.485 76.567 1.00 37.39 235 LEU D CA 1
ATOM 7520 C C . LEU D 1 235 ? -63.672 144.940 76.119 1.00 33.52 235 LEU D C 1
ATOM 7521 O O . LEU D 1 235 ? -64.491 145.310 75.277 1.00 34.94 235 LEU D O 1
ATOM 7526 N N . VAL D 1 236 ? -62.772 145.765 76.669 1.00 33.48 236 VAL D N 1
ATOM 7527 C CA . VAL D 1 236 ? -62.533 147.126 76.177 1.00 35.35 236 VAL D CA 1
ATOM 7528 C C . VAL D 1 236 ? -61.159 147.187 75.515 1.00 36.83 236 VAL D C 1
ATOM 7529 O O . VAL D 1 236 ? -60.147 146.862 76.143 1.00 34.37 236 VAL D O 1
ATOM 7533 N N . VAL D 1 237 ? -61.126 147.626 74.260 1.00 34.77 237 VAL D N 1
ATOM 7534 C CA . VAL D 1 237 ? -59.899 147.849 73.505 1.00 31.80 237 VAL D CA 1
ATOM 7535 C C . VAL D 1 237 ? -59.804 149.349 73.248 1.00 33.08 237 VAL D C 1
ATOM 7536 O O . VAL D 1 237 ? -60.608 149.906 72.498 1.00 34.83 237 VAL D O 1
ATOM 7540 N N . GLU D 1 238 ? -58.849 150.017 73.888 1.00 30.47 238 GLU D N 1
ATOM 7541 C CA . GLU D 1 238 ? -58.795 151.475 73.895 1.00 37.83 238 GLU D CA 1
ATOM 7542 C C . GLU D 1 238 ? -57.509 151.992 73.250 1.00 33.96 238 GLU D C 1
ATOM 7543 O O . GLU D 1 238 ? -56.410 151.535 73.586 1.00 33.52 238 GLU D O 1
ATOM 7549 N N . TYR D 1 239 ? -57.656 152.960 72.342 1.00 30.70 239 TYR D N 1
ATOM 7550 C CA . TYR D 1 239 ? -56.551 153.673 71.703 1.00 31.73 239 TYR D CA 1
ATOM 7551 C C . TYR D 1 239 ? -56.635 155.143 72.096 1.00 36.41 239 TYR D C 1
ATOM 7552 O O . TYR D 1 239 ? -57.657 155.795 71.844 1.00 33.84 239 TYR D O 1
ATOM 7561 N N . LYS D 1 240 ? -55.565 155.666 72.693 1.00 38.35 240 LYS D N 1
ATOM 7562 C CA A LYS D 1 240 ? -55.499 157.077 73.054 0.46 39.17 240 LYS D CA 1
ATOM 7563 C CA B LYS D 1 240 ? -55.510 157.076 73.052 0.54 39.16 240 LYS D CA 1
ATOM 7564 C C . LYS D 1 240 ? -55.253 157.930 71.817 1.00 38.10 240 LYS D C 1
ATOM 7565 O O . LYS D 1 240 ? -54.461 157.566 70.948 1.00 38.51 240 LYS D O 1
ATOM 7576 N N . ILE D 1 241 ? -55.949 159.066 71.735 1.00 37.06 241 ILE D N 1
ATOM 7577 C CA . ILE D 1 241 ? -55.751 160.056 70.683 1.00 36.26 241 ILE D CA 1
ATOM 7578 C C . ILE D 1 241 ? -55.103 161.248 71.373 1.00 44.02 241 ILE D C 1
ATOM 7579 O O . ILE D 1 241 ? -55.788 162.031 72.042 1.00 39.19 241 ILE D O 1
ATOM 7584 N N . ALA D 1 242 ? -53.782 161.379 71.219 1.00 44.50 242 ALA D N 1
ATOM 7585 C CA . ALA D 1 242 ? -52.965 162.149 72.158 1.00 49.87 242 ALA D CA 1
ATOM 7586 C C . ALA D 1 242 ? -53.450 163.585 72.287 1.00 48.72 242 ALA D C 1
ATOM 7587 O O . ALA D 1 242 ? -53.734 164.248 71.285 1.00 50.63 242 ALA D O 1
ATOM 7589 N N . ASP D 1 243 ? -53.573 164.041 73.537 1.00 44.82 243 ASP D N 1
ATOM 7590 C CA . ASP D 1 243 ? -53.951 165.412 73.874 1.00 59.45 243 ASP D CA 1
ATOM 7591 C C . ASP D 1 243 ? -55.371 165.732 73.437 1.00 58.06 243 ASP D C 1
ATOM 7592 O O . ASP D 1 243 ? -55.685 166.880 73.110 1.00 57.47 243 ASP D O 1
ATOM 7597 N N . MET D 1 244 ? -56.251 164.738 73.434 1.00 45.80 244 MET D N 1
ATOM 7598 C CA . MET D 1 244 ? -57.499 164.950 72.726 1.00 43.24 244 MET D CA 1
ATOM 7599 C C . MET D 1 244 ? -58.639 164.054 73.197 1.00 44.50 244 MET D C 1
ATOM 7600 O O . MET D 1 244 ? -59.772 164.520 73.352 1.00 44.47 244 MET D O 1
ATOM 7605 N N . GLY D 1 245 ? -58.359 162.771 73.421 1.00 40.75 245 GLY D N 1
ATOM 7606 C CA . GLY D 1 245 ? -59.413 161.838 73.735 1.00 39.07 245 GLY D CA 1
ATOM 7607 C C . GLY D 1 245 ? -59.029 160.408 73.436 1.00 40.64 245 GLY D C 1
ATOM 7608 O O . GLY D 1 245 ? -57.886 160.007 73.687 1.00 33.75 245 GLY D O 1
ATOM 7609 N N . HIS D 1 246 ? -59.961 159.633 72.884 1.00 36.73 246 HIS D N 1
ATOM 7610 C CA . HIS D 1 246 ? -59.711 158.210 72.719 1.00 34.08 246 HIS D CA 1
ATOM 7611 C C . HIS D 1 246 ? -60.740 157.596 71.791 1.00 36.43 246 HIS D C 1
ATOM 7612 O O . HIS D 1 246 ? -61.813 158.155 71.543 1.00 35.37 246 HIS D O 1
ATOM 7619 N N . LEU D 1 247 ? -60.391 156.413 71.303 1.00 33.42 247 LEU D N 1
ATOM 7620 C CA . LEU D 1 247 ? -61.294 155.519 70.607 1.00 35.27 247 LEU D CA 1
ATOM 7621 C C . LEU D 1 247 ? -61.327 154.219 71.402 1.00 36.70 247 LEU D C 1
ATOM 7622 O O . LEU D 1 247 ? -60.280 153.593 71.619 1.00 37.89 247 LEU D O 1
ATOM 7627 N N . LYS D 1 248 ? -62.518 153.831 71.853 1.00 38.17 248 LYS D N 1
ATOM 7628 C CA . LYS D 1 248 ? -62.724 152.637 72.666 1.00 35.14 248 LYS D CA 1
ATOM 7629 C C . LYS D 1 248 ? -63.641 151.683 71.922 1.00 39.83 248 LYS D C 1
ATOM 7630 O O . LYS D 1 248 ? -64.721 152.084 71.458 1.00 35.93 248 LYS D O 1
ATOM 7636 N N . TYR D 1 249 ? -63.234 150.421 71.849 1.00 34.15 249 TYR D N 1
ATOM 7637 C CA . TYR D 1 249 ? -64.064 149.371 71.291 1.00 33.36 249 TYR D CA 1
ATOM 7638 C C . TYR D 1 249 ? -64.454 148.404 72.398 1.00 37.24 249 TYR D C 1
ATOM 7639 O O . TYR D 1 249 ? -63.625 148.052 73.244 1.00 38.57 249 TYR D O 1
ATOM 7648 N N . TYR D 1 250 ? -65.720 147.995 72.386 1.00 35.81 250 TYR D N 1
ATOM 7649 C CA . TYR D 1 250 ? -66.285 147.046 73.337 1.00 34.78 250 TYR D CA 1
ATOM 7650 C C . TYR D 1 250 ? -66.666 145.782 72.579 1.00 35.09 250 TYR D C 1
ATOM 7651 O O . TYR D 1 250 ? -67.285 145.863 71.519 1.00 38.12 250 TYR D O 1
ATOM 7660 N N . LEU D 1 251 ? -66.292 144.622 73.109 1.00 33.26 251 LEU D N 1
ATOM 7661 C CA . LEU D 1 251 ? -66.576 143.349 72.457 1.00 34.16 251 LEU D CA 1
ATOM 7662 C C . LEU D 1 251 ? -67.134 142.371 73.482 1.00 36.63 251 LEU D C 1
ATOM 7663 O O . LEU D 1 251 ? -66.501 142.119 74.510 1.00 34.90 251 LEU D O 1
ATOM 7668 N N . ALA D 1 252 ? -68.311 141.815 73.192 1.00 41.15 252 ALA D N 1
ATOM 7669 C CA . ALA D 1 252 ? -68.958 140.872 74.090 1.00 46.77 252 ALA D CA 1
ATOM 7670 C C . ALA D 1 252 ? -68.290 139.498 74.001 1.00 44.08 252 ALA D C 1
ATOM 7671 O O . ALA D 1 252 ? -68.052 138.991 72.903 1.00 40.05 252 ALA D O 1
ATOM 7673 N N . PRO D 1 253 ? -68.012 138.862 75.131 1.00 46.82 253 PRO D N 1
ATOM 7674 C CA . PRO D 1 253 ? -67.361 137.550 75.097 1.00 48.93 253 PRO D CA 1
ATOM 7675 C C . PRO D 1 253 ? -68.279 136.480 74.530 1.00 50.38 253 PRO D C 1
ATOM 7676 O O . PRO D 1 253 ? -69.489 136.661 74.356 1.00 54.24 253 PRO D O 1
ATOM 7680 N N . LYS D 1 254 ? -67.665 135.344 74.218 1.00 50.35 254 LYS D N 1
ATOM 7681 C CA . LYS D 1 254 ? -68.401 134.176 73.770 1.00 52.29 254 LYS D CA 1
ATOM 7682 C C . LYS D 1 254 ? -68.749 133.310 74.969 1.00 59.02 254 LYS D C 1
ATOM 7683 O O . LYS D 1 254 ? -67.988 133.230 75.939 1.00 56.34 254 LYS D O 1
ATOM 7689 N N . ILE D 1 255 ? -69.927 132.684 74.893 1.00 64.35 255 ILE D N 1
ATOM 7690 C CA . ILE D 1 255 ? -70.551 131.936 75.989 1.00 66.28 255 ILE D CA 1
ATOM 7691 C C . ILE D 1 255 ? -70.595 132.777 77.253 1.00 67.94 255 ILE D C 1
ATOM 7692 O O . ILE D 1 255 ? -71.621 133.392 77.551 1.00 80.37 255 ILE D O 1
ATOM 7697 N N . GLN E 2 5 ? -72.465 165.252 26.695 1.00 71.17 788 GLN E N 1
ATOM 7698 C CA . GLN E 2 5 ? -71.074 165.163 26.256 1.00 67.49 788 GLN E CA 1
ATOM 7699 C C . GLN E 2 5 ? -70.900 165.267 24.741 1.00 70.63 788 GLN E C 1
ATOM 7700 O O . GLN E 2 5 ? -71.389 164.429 23.984 1.00 72.90 788 GLN E O 1
ATOM 7706 N N . THR E 2 6 ? -70.164 166.301 24.342 1.00 70.20 789 THR E N 1
ATOM 7707 C CA . THR E 2 6 ? -69.817 166.686 22.980 1.00 66.73 789 THR E CA 1
ATOM 7708 C C . THR E 2 6 ? -68.949 165.607 22.305 1.00 68.00 789 THR E C 1
ATOM 7709 O O . THR E 2 6 ? -68.402 164.716 22.965 1.00 69.61 789 THR E O 1
ATOM 7713 N N . LEU E 2 7 ? -68.853 165.670 20.969 1.00 67.01 790 LEU E N 1
ATOM 7714 C CA . LEU E 2 7 ? -67.901 164.888 20.187 1.00 67.50 790 LEU E CA 1
ATOM 7715 C C . LEU E 2 7 ? -66.756 165.769 19.678 1.00 65.72 790 LEU E C 1
ATOM 7716 O O . LEU E 2 7 ? -66.905 166.982 19.518 1.00 70.12 790 LEU E O 1
ATOM 7721 N N . LEU E 2 8 ? -65.602 165.133 19.409 1.00 54.44 791 LEU E N 1
ATOM 7722 C CA . LEU E 2 8 ? -64.379 165.829 19.009 1.00 63.74 791 LEU E CA 1
ATOM 7723 C C . LEU E 2 8 ? -64.243 166.008 17.501 1.00 65.99 791 LEU E C 1
ATOM 7724 O O . LEU E 2 8 ? -63.529 166.929 17.064 1.00 61.14 791 LEU E O 1
ATOM 7729 N N . ASP E 2 9 ? -64.926 165.148 16.728 1.00 64.69 792 ASP E N 1
ATOM 7730 C CA . ASP E 2 9 ? -64.734 164.996 15.281 1.00 68.93 792 ASP E CA 1
ATOM 7731 C C . ASP E 2 9 ? -64.668 166.326 14.548 1.00 72.80 792 ASP E C 1
ATOM 7732 O O . ASP E 2 9 ? -63.786 166.551 13.712 1.00 74.53 792 ASP E O 1
ATOM 7737 N N . LEU E 2 10 ? -65.639 167.191 14.813 1.00 60.91 793 LEU E N 1
ATOM 7738 C CA . LEU E 2 10 ? -65.887 168.378 14.013 1.00 72.95 793 LEU E CA 1
ATOM 7739 C C . LEU E 2 10 ? -65.066 169.556 14.475 1.00 79.67 793 LEU E C 1
ATOM 7740 O O . LEU E 2 10 ? -64.725 170.424 13.655 1.00 77.78 793 LEU E O 1
ATOM 7745 N N . PHE E 2 11 ? -64.777 169.607 15.781 1.00 78.55 794 PHE E N 1
ATOM 7746 C CA . PHE E 2 11 ? -63.803 170.553 16.309 1.00 78.77 794 PHE E CA 1
ATOM 7747 C C . PHE E 2 11 ? -62.604 170.624 15.387 1.00 80.57 794 PHE E C 1
ATOM 7748 O O . PHE E 2 11 ? -62.212 171.707 14.935 1.00 81.22 794 PHE E O 1
ATOM 7756 N N . PHE E 2 12 ? -62.044 169.461 15.064 1.00 76.01 795 PHE E N 1
ATOM 7757 C CA . PHE E 2 12 ? -61.032 169.333 14.031 1.00 81.69 795 PHE E CA 1
ATOM 7758 C C . PHE E 2 12 ? -61.260 168.046 13.241 1.00 82.23 795 PHE E C 1
ATOM 7759 O O . PHE E 2 12 ? -61.710 168.081 12.095 1.00 80.03 795 PHE E O 1
ATOM 7767 N N . GLN F 2 5 ? -44.681 118.142 25.723 1.00 70.41 788 GLN F N 1
ATOM 7768 C CA . GLN F 2 5 ? -44.333 118.217 27.144 1.00 66.23 788 GLN F CA 1
ATOM 7769 C C . GLN F 2 5 ? -44.219 116.836 27.795 1.00 67.03 788 GLN F C 1
ATOM 7770 O O . GLN F 2 5 ? -45.227 116.157 28.018 1.00 68.13 788 GLN F O 1
ATOM 7776 N N . THR F 2 6 ? -42.978 116.454 28.102 1.00 67.92 789 THR F N 1
ATOM 7777 C CA . THR F 2 6 ? -42.575 115.208 28.748 1.00 63.70 789 THR F CA 1
ATOM 7778 C C . THR F 2 6 ? -43.046 115.172 30.209 1.00 66.45 789 THR F C 1
ATOM 7779 O O . THR F 2 6 ? -43.701 116.100 30.697 1.00 68.38 789 THR F O 1
ATOM 7783 N N . LEU F 2 7 ? -42.731 114.076 30.921 1.00 65.71 790 LEU F N 1
ATOM 7784 C CA . LEU F 2 7 ? -42.934 113.974 32.375 1.00 67.63 790 LEU F CA 1
ATOM 7785 C C . LEU F 2 7 ? -41.695 113.322 32.999 1.00 64.28 790 LEU F C 1
ATOM 7786 O O . LEU F 2 7 ? -40.774 112.928 32.288 1.00 67.84 790 LEU F O 1
ATOM 7791 N N . LEU F 2 8 ? -41.686 113.153 34.330 1.00 58.59 791 LEU F N 1
ATOM 7792 C CA . LEU F 2 8 ? -40.437 113.111 35.100 1.00 68.11 791 LEU F CA 1
ATOM 7793 C C . LEU F 2 8 ? -39.971 111.745 35.600 1.00 68.73 791 LEU F C 1
ATOM 7794 O O . LEU F 2 8 ? -38.758 111.511 35.609 1.00 65.54 791 LEU F O 1
ATOM 7799 N N . ASP F 2 9 ? -40.849 110.855 36.106 1.00 73.96 792 ASP F N 1
ATOM 7800 C CA . ASP F 2 9 ? -40.349 109.530 36.508 1.00 78.67 792 ASP F CA 1
ATOM 7801 C C . ASP F 2 9 ? -39.901 108.744 35.288 1.00 73.25 792 ASP F C 1
ATOM 7802 O O . ASP F 2 9 ? -39.043 107.860 35.388 1.00 80.29 792 ASP F O 1
ATOM 7807 N N . LEU F 2 10 ? -40.494 109.057 34.143 1.00 75.14 793 LEU F N 1
ATOM 7808 C CA . LEU F 2 10 ? -39.942 108.860 32.814 1.00 77.18 793 LEU F CA 1
ATOM 7809 C C . LEU F 2 10 ? -38.426 109.020 32.864 1.00 81.37 793 LEU F C 1
ATOM 7810 O O . LEU F 2 10 ? -37.681 108.168 32.362 1.00 80.32 793 LEU F O 1
ATOM 7815 N N . PHE F 2 11 ? -37.966 110.101 33.500 1.00 79.07 794 PHE F N 1
ATOM 7816 C CA . PHE F 2 11 ? -36.544 110.406 33.603 1.00 79.97 794 PHE F CA 1
ATOM 7817 C C . PHE F 2 11 ? -35.896 109.783 34.834 1.00 81.87 794 PHE F C 1
ATOM 7818 O O . PHE F 2 11 ? -34.772 109.273 34.747 1.00 82.99 794 PHE F O 1
ATOM 7826 N N . PHE F 2 12 ? -36.582 109.793 35.972 1.00 80.95 795 PHE F N 1
ATOM 7827 C CA . PHE F 2 12 ? -36.050 108.970 37.053 1.00 81.61 795 PHE F CA 1
ATOM 7828 C C . PHE F 2 12 ? -37.199 108.348 37.843 1.00 77.85 795 PHE F C 1
ATOM 7829 O O . PHE F 2 12 ? -37.173 107.155 38.150 1.00 77.53 795 PHE F O 1
#

Sequence (1014 aa):
MFEARLVQGSILKKVLEALKDLINEACWDISSSGVNLQSMDSSHVSLVQLTLRSEGFDTYRCDRNLAMGVNLTSMSKILKCAGNEDIITLRAEDNADTLALVFEAPNQEKVSDYEMKLMDLDVEQLGIPEQEYSCVVKMPSGEFARICRDLSHIGDAVVISCAKDGVKFSASGELGNGNIKLSQTSNEAVTIEMNEPVQLTFALRYLNFFTKATPLSSTVTLSMSADVPLVVEYKIADMGHLKYYLAPKIMFEARLVQGSILKKVLEALKDLINEACWDISSSGVNLQSMDSSHVSLVQLTLRSEGFDTYRCDRNLAMGVNLTSMSKILKCAGNEDIITLRAEDNADTLALVFEAPNQEKVSDYEMKLMDLDVEQLGIPEQEYSCVVKMPSGEFARICRDLSHIGDAVVISCAKDGVKFSASGELGNGNIKLSQTSNEAVTIEMNEPVQLTFALRYLNFFTKATPLSSTVTLSMSADVPLVVEYKIADMGHLKYYLAPKIMFEARLVQGSILKKVLEALKDLINEACWDISSSGVNLQSMDSSHVSLVQLTLRSEGFDTYRCDRNLAMGVNLTSMSKILKCAGNEDIITLRRAEDNADTLALVFEAPNQEKVSDYEMKLMDLDVEQLGIPEQEYSCVVKMPSGEFARICRRDLSHIGDAVVISCAKDGVKFSASGELGNGNIKLSQTEAVTIEMNEPVQLTFALRYLNFFTKATPLSSTVTLSMSADVPLVVEYKIADMGHLKYYLAPKIMFEARLVQGSILKKVLEALKDLINEACWDISSSGVNLQSMDSSHVSLVQLTLRSEGFDTYRCDRNLAMGVNLTSMSKILKCAGNEDIITLRAEDNADTLALVFEAPNQEKVSDYEMKLMDLDVEQLGIPEQEYSCVVKMPSGEFARICRRDLSHIGDAVVISCAKDGVKFSASGELGNGNIKLSQTSNEAVTIEMNEPVQLTFALRYLNFFTKATPLSSTVTLSMSADVPLVVEYKKIADMGHLKYYLAPKIQTLLDLFFQTLLDLFF

Radius of gyration: 38.57 Å; Cα contacts (8 Å, |Δi|>4): 2588; chains: 6; bounding box: 75×94×109 Å

Solvent-accessible surface area: 44715 Å² total; per-residue (Å²): 52,0,48,1,78,4,73,114,0,13,16,0,30,72,0,1,59,2,0,51,75,15,9,102,78,4,12,4,34,3,28,82,72,1,1,54,0,44,20,36,9,104,49,26,10,0,17,0,18,0,17,2,104,16,137,22,15,82,68,45,99,21,82,88,114,21,56,6,4,0,50,0,50,10,1,3,89,2,3,87,2,1,24,94,144,23,13,0,6,5,81,1,110,88,103,29,99,58,2,22,0,19,2,22,22,102,92,85,59,47,44,2,36,0,45,1,114,24,64,149,48,105,60,71,84,56,44,48,53,172,76,145,23,16,0,39,0,104,1,10,3,42,32,0,24,66,1,2,112,1,0,39,90,9,14,110,22,2,44,0,22,2,36,151,106,12,2,72,2,21,6,78,31,156,39,5,60,0,38,0,100,3,58,80,47,113,154,167,28,0,43,14,123,57,103,91,93,11,121,20,39,0,12,1,156,22,0,36,44,0,17,100,0,33,81,20,21,90,40,0,28,0,14,0,18,51,76,22,1,0,8,0,52,0,113,2,63,126,3,5,31,0,51,0,6,0,0,7,74,185,49,1,46,0,77,4,72,111,1,15,17,1,32,73,0,1,63,2,0,48,72,16,8,102,73,5,13,4,38,3,30,85,72,2,3,61,0,38,18,30,10,103,49,19,45,0,10,0,17,0,21,1,101,17,131,20,13,85,69,43,95,21,87,159,114,24,55,4,4,0,49,0,49,43,1,4,139,27,3,124,58,5,36,92,144,23,13,0,6,5,76,1,108,103,105,30,101,34,1,20,0,23,3,25,24,107,115,88,98,149,87,17,106,73,118,9,175,27,65,148,47,104,79,106,82,36,47,69,64,174,56,139,26,18,0,42,0,103,0,6,3,43,58,0,23,156,8,2,157,50,5,40,120,50,12,124,25,2,47,0,22,2,50,126,107,18,3,72,2,18,6,78,38,185,144,30,112,18,86,48,159,20,84,64,66,113,156,173,31,6,44,13,122,48,100,102,92,11,124,20,39,0,21,2,164,28,1,36,43,0,16,102,0,33,82,22,21,94,48,1,28,0,13,0,10,43,91,14,14,0,9,0,51,0,125,2,63,128,4,5,34,0,53,0,14,0,7,13,112,200,66,1,60,0,77,4,73,115,0,14,16,0,31,74,0,0,59,3,0,47,72,16,9,99,81,4,12,5,30,2,26,83,68,1,3,52,0,49,17,33,8,113,50,75,8,0,21,0,21,0,20,1,104,18,133,21,14,84,68,43,100,22,94,112,103,16,59,7,4,0,52,0,52,11,0,3,88,2,2,102,3,1,23,105,151,24,11,0,14,5,76,0,94,96,92,28,89,30,2,2,0,24,2,26,28,107,95,85,61,49,46,1,45,0,64,2,113,27,71,147,52,141,70,118,93,60,52,50,76,173,70,144,24,13,0,37,0,105,1,8,3,42,38,0,24,68,1,2,109,1,0,41,85,9,13,112,24,2,45,0,23,4,48,141,107,19,2,70,2,20,6,81,33,158,34,5,50,0,27,0,102,4,54,67,88,166,56,3,48,14,121,51,90,74,96,12,127,16,39,0,14,2,163,30,0,36,40,0,17,103,0,32,83,21,17,93,36,1,30,0,13,0,17,63,117,36,3,0,9,0,49,0,119,1,62,130,3,4,33,0,52,0,6,0,0,12,73,188,68,1,48,1,78,4,72,118,0,13,18,0,31,74,0,1,63,3,0,50,74,17,8,104,80,5,13,4,50,1,18,82,70,2,1,53,1,40,17,59,10,107,63,121,55,3,28,0,22,0,18,2,104,19,137,20,14,83,69,45,103,22,91,119,98,15,49,5,3,0,51,0,57,9,1,2,88,1,4,85,3,1,24,91,146,24,16,0,6,5,77,0,50,82,106,35,104,32,2,5,0,17,2,20,31,112,136,97,29,48,36,2,34,0,58,1,101,26,70,148,44,132,74,119,107,89,67,73,95,159,68,146,24,16,0,38,0,107,0,4,3,40,37,0,13,64,1,2,116,5,0,41,91,8,13,123,23,2,46,0,25,2,35,143,108,12,2,75,2,20,6,78,32,152,36,5,54,0,35,0,115,3,58,78,30,116,157,176,34,3,46,14,124,41,104,100,90,11,127,20,39,0,21,2,166,28,0,37,40,0,17,100,0,32,82,21,21,96,41,0,28,0,15,0,17,62,134,41,57,0,10,0,54,0,133,2,67,132,3,5,34,0,34,0,18,0,45,36,107,225,91,9,47,7,12,13,10,40,83,30,71,5,70,112,54,85